Protein 4GYS (pdb70)

Solvent-accessible surface area: 30848 Å² total; per-residue (Å²): 71,59,6,2,16,68,10,0,130,52,62,30,76,122,65,18,52,0,57,94,0,0,48,47,0,13,46,47,21,108,161,59,72,30,154,3,1,32,37,16,74,34,80,80,92,72,0,28,48,38,0,109,68,24,50,95,41,91,55,119,68,50,74,0,40,0,4,0,0,0,0,0,1,3,0,15,5,45,73,13,44,0,5,0,0,0,78,60,30,62,78,120,16,137,193,27,2,30,0,0,44,99,0,93,77,8,2,2,0,1,0,0,0,0,0,0,0,2,9,9,0,6,4,0,0,13,6,11,79,78,31,8,0,79,2,21,50,52,136,80,40,0,0,0,0,2,0,0,0,0,0,0,0,2,3,9,14,2,0,1,0,0,0,0,5,0,5,7,0,4,0,1,0,0,0,5,0,0,1,1,0,0,5,1,1,1,41,10,3,5,0,26,32,28,15,11,29,5,0,76,14,6,12,5,1,0,0,0,0,0,0,0,9,6,0,2,66,0,8,123,32,1,28,16,103,22,68,78,6,30,53,4,70,82,68,114,121,137,106,9,56,46,84,60,10,70,2,0,2,0,100,96,111,15,51,65,16,89,71,30,108,38,2,35,61,32,2,83,114,0,8,58,38,6,143,79,46,112,28,104,64,25,97,0,43,1,21,5,0,70,44,0,6,124,23,1,62,71,12,8,10,10,0,1,4,16,36,22,4,21,102,36,3,90,160,35,54,129,32,9,22,103,26,0,41,53,31,1,62,92,2,106,109,39,34,0,18,42,0,2,120,6,31,21,54,25,18,32,16,45,24,90,2,78,58,26,45,80,104,4,23,0,0,0,1,1,1,2,0,9,10,19,91,11,87,39,1,111,88,45,43,76,144,16,11,69,20,0,3,32,3,2,16,0,0,1,14,23,44,2,1,1,5,0,2,2,4,6,31,15,188,116,34,9,1,1,2,0,4,2,0,0,16,18,21,0,12,44,10,0,1,10,13,0,1,97,4,0,57,86,24,14,82,2,19,0,66,112,121,32,100,19,6,80,82,64,34,123,61,189,72,58,5,1,18,68,10,0,131,55,54,30,90,106,66,16,50,0,56,91,0,0,49,50,0,13,46,48,18,104,165,58,80,28,192,2,1,33,36,17,70,35,80,84,101,74,0,17,48,40,0,97,69,30,48,94,40,96,56,124,66,32,74,0,39,0,5,0,0,0,0,0,1,3,0,15,5,45,72,14,46,0,5,0,0,0,78,60,28,62,78,119,16,139,91,28,1,36,0,0,46,98,0,92,79,7,1,2,0,1,0,0,0,0,0,0,0,1,8,9,0,6,5,0,0,10,7,12,78,74,30,8,0,79,4,21,52,50,139,69,37,0,0,0,0,2,0,0,0,0,0,0,0,2,3,9,14,2,0,0,0,0,0,0,5,1,6,8,0,4,0,1,0,0,0,6,0,0,2,1,0,0,5,1,1,1,41,10,3,5,0,23,32,28,16,10,30,5,0,71,20,5,13,5,1,0,0,0,0,0,0,0,9,6,0,2,67,0,7,119,27,0,25,20,108,21,68,77,6,31,54,4,69,83,70,117,103,138,108,11,57,34,87,59,9,75,1,0,3,0,100,88,131,24,50,67,14,92,70,29,108,38,2,36,58,24,2,82,101,0,8,77,38,8,149,79,43,112,29,105,64,26,81,0,32,1,21,6,0,68,45,0,5,124,22,0,63,73,12,8,12,10,0,1,4,14,39,21,4,20,112,53,7,98,135,34,43,117,32,8,22,102,27,0,79,60,31,1,60,91,2,111,113,40,34,0,16,42,1,0,121,5,39,21,57,26,17,31,17,46,24,94,2,79,59,26,45,80,95,4,21,0,0,0,0,1,0,2,0,9,11,20,97,11,77,44,1,110,89,46,41,79,146,15,11,68,21,0,3,31,3,2,15,0,0,2,13,21,44,3,2,1,5,1,2,3,1,5,33,16,189,118,34,7,2,1,2,0,4,1,0,0,16,19,20,0,10,51,20,0,1,16,16,0,2,97,3,0,62,78,11,14,79,2,19,1,64,113,120,34,98,17,5,84,80,60,36,126,64,80,135

Secondary structure (P-SEA, 3-state):
ccccaaaaaaaaaacccaaaaaaaaaaaaaaccccccccccccaaaaaaaaaaaaacccccccccccccccccccccccbbbbccccccbbbbccccaaaaaaaaabbbbcbbbbcccccccccccccccccccccccccccccccaaaaaaaaaacccccbbbbbccccccaaaaacbbbbbbccccccccccccccccccccbbbbcccaaaaaaaaaaaccccccccccccbbbbbbbccbbbbbbccccccccccaaaaaaaaaaaaaacccccbbbbbccaaaaaaaaaaccccccaaaaaaacaaaaaaccccccaaaaaaaaaaccccaaaaaaaaaaaaaaaaaaaaaaaaccccccccccccccaaaaaaccaaaaaaaaccccccccccccbbbbbccccccbbbbbbbbbbcccaaaaaaaaaaaaaaacccccccccccccccccccc/ccccaaaaaaaaaacccaaaaaaaaaaaaaaccccccccccccaaaaaaaaaaaaacccccccccccccccccccccccbbbbccccccbbbbccccaaaaaaaaabbbbcbbbbcccccccccccccccccccccccccccccccaaaaaaaaaacccccbbbbbccccccaaaaacbbbbbbccccccccccccccccccccbbbbcccaaaaaaaaaaaccccccccccccbbbbbbbccbbbbbbccccccccccaaaaaaaaaaaaaacccccbbbbbccaaaaaaaaaaccccccaaaaaaacaaaaaaccccccaaaaaaaaaaccccaaaaaaaaaaaaaaaaaaaaaaacccccccccccccccaaaaaacccaaaaaaaccccccccccccbbbbbccccccbbbbbbbbbbcccaaaaaaaaaaaaaaaccccccccccccccccccccc

InterPro domains:
  IPR000120 Amidase [PTHR11895] (19-438)
  IPR014085 Allophanate hydrolase [TIGR02713] (38-591)
  IPR023631 Amidase signature domain [PF01425] (23-430)
  IPR036928 Amidase signature (AS) superfamily [G3DSA:3.90.1300.10] (39-436)
  IPR036928 Amidase signature (AS) superfamily [SSF75304] (11-437)
  IPR053844 Allophanate hydrolase, C-terminal domain [PF21986] (468-591)

Foldseek 3Di:
DQQAQQVVVVCVVVPHFLLVVLVVLVVLVVPVPFQQQADWFDDSVVLSVVRVVLRPPDLPQQSSASFEAEEALLFADAPDWHALLQVVRIDHDNHGFLLRVLNVSSHYGYGHHTAFQRLFPFQFQQNHPSGFGAQLFDRQFGLTGRSRSQLQCCLSSSGAKYKDKAQLAHLASSCQQFQWKKWWAQWQFAACGRGQDQLLLQMTIIMTHWALVRRVVSSVSRTDADVVRVNHDHADADAFDQQAAEEEEEDPVLQDQPPPVLLVVLVVVLVVLCVPGNYHYDHFHCVLLQVLLCCCQVALSSQSNCVRCVVVCVVPVVSGRPVNSVSSVVSVPDDVVRVVVNVVSLVVSLVVVVVRCVVGAKYKFWQASYIDGSVVCVVVVPVVRVRRSRNRRSQSSNRKTKMKHWQAAGPVRTTTIMMMIGHHNNSVNVSLVRLVSNCSGQQAGHSVSHHRDDDRDDDD/DQQAQQVVVVCVVVPHFLLVVLVVLVVLVVPDPFQQQADWFDDSVVLSVVRVVLRPDDLPQQSSASFEAEEALQFDDAPIWHALLQVVRIDHDNHGFLLRVLNVSSHYGYGHHTAFQRLFPFQFQQNHPSGFGAQLFDRQFGLTGRSRSRLQCCLSRSGAKYKDKAQLARLASNQQQFFWKKWFAQWQFAACGRGQDQLLLQMTIIMTHWALVRRVVSSVSRTDADVVRVNHDGADADAFDQQAAEEEEEDPVLQAQPPPVLLVVLVVVLVVLCVPGNYHYDHFHCVLLQVLLCCCQVALSSQSNCVRCVVVCVVPVVSGRPVNSVSSVVSVPADVVRVVVSVVSLVVSLVVVVVRCVVGAKYKFWQASYIDGSVVCVVVVPVVRVRRSRNRRNQSSNRKTKMKHWQAAGPVRTTTIMMMIHHHNNSVNVSLVRLVSRCSGQQAGHSVSHHRDDDRDDDDD

Radius of gyration: 31.08 Å; Cα contacts (8 Å, |Δi|>4): 2299; chains: 2; bounding box: 59×53×95 Å

CATH classification: 3.90.1300.10 (+1 more: 1.20.58.1700)

Sequence (921 aa):
LSMTLEGIQAFLAQQGGTIEQVVTEAYDRITRYGDKAVWIALRPREEVLAEARALDASPATGKPLYGVPFAVKDNIDVAGLPCSAACPAFTYEPDRDATVVARLRAAGAIVLGKTNLDQFATGLVGTRSPFGAPRCVFDQDYISGGSSSGSAVAVAAGLVAFSLGTDTAGSGRVPAAFNNLVGVKPTKGLLSTSGVVPACRSLDCVTVFAASVAEGTLIRRIAEGYDAADPYSRPSQKRRLPHVGLRVGVPRRQDQREFYGNTAYAALYQRALDEMISLDAELVEIDFAPFRDAAKLLYGGPWVAERLEAVGDHLSRAPDSFDPVVRSIVETAKTLSAVDAFRGQYELAALTQQANAQWARMDILLLPTAPTIHKVEAVMADPVRLNSQLGHYTNFVNLLDCAAIAVPAGFIETGLPFGVTLVGPAFSDDSMALIADRLHRRLEPGYGQDRASLPDPVLEETLSMTLEGIQAFLAQQGGTIEQVVTEAYDRITRYGDKAVWIALRPREEVLAEARALDASPATGKPLYGVPFAVKDNIDVAGLPCSAACPAFTYEPDRDATVVARLRAAGAIVLGKTNLDQFATGLVGTRSPFGAPRCVFDQDYISGGSSSGSAVAVAAGLVAFSLGTDTAGSGRVPAAFNNLVGVKPTKGLLSTSGVVPACRSLDCVTVFAASVAEGTLIRRIAEGYDAADPYSRPSQKRRLPHVGLRVGVPRRQDQREFYGNTAYAALYQRALDEMISLDAELVEIDFAPFRDAAKLLYGGPWVAERLEAVGDHLSRAPDSFDPVVRSIVETAKTLSAVDAFRGQYELAALTQQANAQWARMDILLLPTAPTIHKVEAVMADPVRLNSQLGHYTNFVNLLDCAAIAVPAGFIETGLPFGVTLVGPAFSDDSMALIADRLHRRLEPGYGQDRASLPDPVLEETN

Nearest PDB structures (foldseek):
  4gyr-assembly1_B  TM=1.001E+00  e=1.271E-92  Granulibacter bethesdensis CGDNIH1
  4cp8-assembly1_F  TM=9.705E-01  e=4.181E-59  Pseudomonas sp. ADP
  4ist-assembly1_A  TM=9.427E-01  e=1.272E-50  Kluyveromyces lactis
  6c62-assembly1_A  TM=8.367E-01  e=1.108E-33  Pseudomonas sp. ADP
  6c6g-assembly1_B-2  TM=8.337E-01  e=2.125E-31  Pseudomonas sp. ADP

Structure (mmCIF, N/CA/C/O backbone):
data_4GYS
#
_entry.id   4GYS
#
_cell.length_a   77.701
_cell.length_b   77.701
_cell.length_c   395.473
_cell.angle_alpha   90.00
_cell.angle_beta   90.00
_cell.angle_gamma   120.00
#
_symmetry.space_group_name_H-M   'P 61'
#
loop_
_entity.id
_entity.type
_entity.pdbx_description
1 polymer 'Allophanate hydrolase'
2 non-polymer 'MALONATE ION'
3 water water
#
loop_
_atom_site.group_PDB
_atom_site.id
_atom_site.type_symbol
_atom_site.label_atom_id
_atom_site.label_alt_id
_atom_site.label_comp_id
_atom_site.label_asym_id
_atom_site.label_entity_id
_atom_site.label_seq_id
_atom_site.pdbx_PDB_ins_code
_atom_site.Cartn_x
_atom_site.Cartn_y
_atom_site.Cartn_z
_atom_site.occupancy
_atom_site.B_iso_or_equiv
_atom_site.auth_seq_id
_atom_site.auth_comp_id
_atom_site.auth_asym_id
_atom_site.auth_atom_id
_atom_site.pdbx_PDB_model_num
ATOM 1 N N . LEU A 1 32 ? 39.023 24.217 153.115 1.00 42.41 3 LEU A N 1
ATOM 2 C CA . LEU A 1 32 ? 38.484 24.416 154.459 1.00 41.44 3 LEU A CA 1
ATOM 3 C C . LEU A 1 32 ? 39.498 24.026 155.527 1.00 36.88 3 LEU A C 1
ATOM 4 O O . LEU A 1 32 ? 40.086 22.937 155.498 1.00 35.03 3 LEU A O 1
ATOM 9 N N . SER A 1 33 ? 39.706 24.919 156.481 1.00 33.81 4 SER A N 1
ATOM 10 C CA . SER A 1 33 ? 40.476 24.550 157.650 1.00 32.79 4 SER A CA 1
ATOM 11 C C . SER A 1 33 ? 39.518 24.024 158.743 1.00 33.16 4 SER A C 1
ATOM 12 O O . SER A 1 33 ? 38.585 24.726 159.177 1.00 31.66 4 SER A O 1
ATOM 15 N N . MET A 1 34 ? 39.739 22.779 159.164 1.00 32.02 5 MET A N 1
ATOM 16 C CA . MET A 1 34 ? 38.834 22.112 160.120 1.00 31.89 5 MET A CA 1
ATOM 17 C C . MET A 1 34 ? 39.197 22.470 161.568 1.00 27.63 5 MET A C 1
ATOM 18 O O . MET A 1 34 ? 39.693 21.640 162.330 1.00 26.28 5 MET A O 1
ATOM 23 N N . THR A 1 35 ? 38.977 23.735 161.902 1.00 29.07 6 THR A N 1
ATOM 24 C CA . THR A 1 35 ? 39.192 24.270 163.231 1.00 34.22 6 THR A CA 1
ATOM 25 C C . THR A 1 35 ? 37.972 25.141 163.497 1.00 34.08 6 THR A C 1
ATOM 26 O O . THR A 1 35 ? 37.181 25.387 162.586 1.00 28.96 6 THR A O 1
ATOM 30 N N . LEU A 1 36 ? 37.813 25.600 164.733 1.00 26.58 7 LEU A N 1
ATOM 31 C CA . LEU A 1 36 ? 36.683 26.459 165.059 1.00 30.43 7 LEU A CA 1
ATOM 32 C C . LEU A 1 36 ? 36.772 27.711 164.209 1.00 30.79 7 LEU A C 1
ATOM 33 O O . LEU A 1 36 ? 35.779 28.155 163.644 1.00 33.48 7 LEU A O 1
ATOM 38 N N . GLU A 1 37 ? 37.969 28.284 164.132 1.00 29.67 8 GLU A N 1
ATOM 39 C CA . GLU A 1 37 ? 38.154 29.510 163.366 1.00 33.90 8 GLU A CA 1
ATOM 40 C C . GLU A 1 37 ? 37.986 29.222 161.871 1.00 34.42 8 GLU A C 1
ATOM 41 O O . GLU A 1 37 ? 37.313 29.957 161.165 1.00 33.57 8 GLU A O 1
ATOM 47 N N . GLY A 1 38 ? 38.580 28.128 161.406 1.00 36.75 9 GLY A N 1
ATOM 48 C CA . GLY A 1 38 ? 38.492 27.762 160.002 1.00 33.72 9 GLY A CA 1
ATOM 49 C C . GLY A 1 38 ? 37.040 27.635 159.572 1.00 38.87 9 GLY A C 1
ATOM 50 O O . GLY A 1 38 ? 36.654 28.083 158.490 1.00 37.23 9 GLY A O 1
ATOM 51 N N . ILE A 1 39 ? 36.229 27.024 160.426 1.00 33.26 10 ILE A N 1
ATOM 52 C CA . ILE A 1 39 ? 34.827 26.803 160.106 1.00 34.61 10 ILE A CA 1
ATOM 53 C C . ILE A 1 39 ? 34.014 28.091 160.155 1.00 36.58 10 ILE A C 1
ATOM 54 O O . ILE A 1 39 ? 33.241 28.371 159.246 1.00 33.58 10 ILE A O 1
ATOM 59 N N . GLN A 1 40 ? 34.181 28.873 161.219 1.00 33.86 11 GLN A N 1
ATOM 60 C CA . GLN A 1 40 ? 33.513 30.171 161.297 1.00 35.46 11 GLN A CA 1
ATOM 61 C C . GLN A 1 40 ? 33.833 31.033 160.068 1.00 42.42 11 GLN A C 1
ATOM 62 O O . GLN A 1 40 ? 32.969 31.745 159.571 1.00 39.62 11 GLN A O 1
ATOM 68 N N . ALA A 1 41 ? 35.074 30.953 159.579 1.00 41.11 12 ALA A N 1
ATOM 69 C CA . ALA A 1 41 ? 35.530 31.766 158.450 1.00 39.98 12 ALA A CA 1
ATOM 70 C C . ALA A 1 41 ? 34.871 31.312 157.164 1.00 43.24 12 ALA A C 1
ATOM 71 O O . ALA A 1 41 ? 34.395 32.123 156.364 1.00 43.13 12 ALA A O 1
ATOM 73 N N . PHE A 1 42 ? 34.861 30.000 156.975 1.00 38.59 13 PHE A N 1
ATOM 74 C CA . PHE A 1 42 ? 34.261 29.396 155.809 1.00 35.36 13 PHE A CA 1
ATOM 75 C C . PHE A 1 42 ? 32.766 29.713 155.734 1.00 41.74 13 PHE A C 1
ATOM 76 O O . PHE A 1 42 ? 32.231 29.985 154.659 1.00 40.14 13 PHE A O 1
ATOM 84 N N . LEU A 1 43 ? 32.088 29.689 156.873 1.00 38.43 14 LEU A N 1
ATOM 85 C CA . LEU A 1 43 ? 30.662 29.979 156.874 1.00 42.07 14 LEU A CA 1
ATOM 86 C C . LEU A 1 43 ? 30.421 31.456 156.544 1.00 46.93 14 LEU A C 1
ATOM 87 O O . LEU A 1 43 ? 29.536 31.787 155.749 1.00 44.19 14 LEU A O 1
ATOM 92 N N . ALA A 1 44 ? 31.230 32.330 157.141 1.00 43.27 15 ALA A N 1
ATOM 93 C CA . ALA A 1 44 ? 31.137 33.774 156.924 1.00 47.62 15 ALA A CA 1
ATOM 94 C C . ALA A 1 44 ? 31.310 34.188 155.442 1.00 42.53 15 ALA A C 1
ATOM 96 N N . GLN A 1 45 ? 32.216 33.515 154.735 1.00 44.54 16 GLN A N 1
ATOM 97 C CA A GLN A 1 45 ? 32.460 33.799 153.322 0.40 46.69 16 GLN A CA 1
ATOM 98 C CA B GLN A 1 45 ? 32.462 33.804 153.321 0.60 46.78 16 GLN A CA 1
ATOM 99 C C . GLN A 1 45 ? 31.466 33.080 152.408 1.00 48.81 16 GLN A C 1
ATOM 100 O O . GLN A 1 45 ? 31.752 32.826 151.237 1.00 52.47 16 GLN A O 1
ATOM 107 N N . GLY A 1 46 ? 30.296 32.751 152.946 1.00 47.88 17 GLY A N 1
ATOM 108 C CA . GLY A 1 46 ? 29.247 32.141 152.148 1.00 47.56 17 GLY A CA 1
ATOM 109 C C . GLY A 1 46 ? 29.140 30.624 152.123 1.00 52.49 17 GLY A C 1
ATOM 110 O O . GLY A 1 46 ? 28.235 30.085 151.478 1.00 49.02 17 GLY A O 1
ATOM 111 N N . GLY A 1 47 ? 30.048 29.930 152.808 1.00 45.52 18 GLY A N 1
ATOM 112 C CA . GLY A 1 47 ? 29.981 28.481 152.887 1.00 40.56 18 GLY A CA 1
ATOM 113 C C . GLY A 1 47 ? 28.803 28.039 153.730 1.00 39.55 18 GLY A C 1
ATOM 114 O O . GLY A 1 47 ? 28.246 28.853 154.475 1.00 41.90 18 GLY A O 1
ATOM 115 N N . THR A 1 48 ? 28.425 26.764 153.611 1.00 39.42 19 THR A N 1
ATOM 116 C CA . THR A 1 48 ? 27.324 26.172 154.395 1.00 36.72 19 THR A CA 1
ATOM 117 C C . THR A 1 48 ? 27.790 25.042 155.329 1.00 34.04 19 THR A C 1
ATOM 118 O O . THR A 1 48 ? 28.817 24.396 155.084 1.00 35.02 19 THR A O 1
ATOM 122 N N . ILE A 1 49 ? 27.021 24.790 156.384 1.00 33.82 20 ILE A N 1
ATOM 123 C CA . ILE A 1 49 ? 27.320 23.667 157.272 1.00 37.70 20 ILE A CA 1
ATOM 124 C C . ILE A 1 49 ? 27.270 22.355 156.490 1.00 37.67 20 ILE A C 1
ATOM 125 O O . ILE A 1 49 ? 28.101 21.450 156.675 1.00 35.07 20 ILE A O 1
ATOM 130 N N . GLU A 1 50 ? 26.305 22.273 155.587 1.00 37.26 21 GLU A N 1
ATOM 131 C CA . GLU A 1 50 ? 26.174 21.118 154.709 1.00 34.32 21 GLU A CA 1
ATOM 132 C C . GLU A 1 50 ? 27.474 20.839 153.956 1.00 34.44 21 GLU A C 1
ATOM 133 O O . GLU A 1 50 ? 27.917 19.685 153.831 1.00 32.79 21 GLU A O 1
ATOM 139 N N . GLN A 1 51 ? 28.099 21.895 153.455 1.00 36.79 22 GLN A N 1
ATOM 140 C CA . GLN A 1 51 ? 29.387 21.747 152.779 1.00 34.28 22 GLN A CA 1
ATOM 141 C C . GLN A 1 51 ? 30.499 21.316 153.744 1.00 34.55 22 GLN A C 1
ATOM 142 O O . GLN A 1 51 ? 31.371 20.520 153.388 1.00 33.17 22 GLN A O 1
ATOM 148 N N . VAL A 1 52 ? 30.457 21.847 154.968 1.00 37.46 23 VAL A N 1
ATOM 149 C CA . VAL A 1 52 ? 31.432 21.484 155.997 1.00 32.90 23 VAL A CA 1
ATOM 150 C C . VAL A 1 52 ? 31.383 19.979 156.271 1.00 29.22 23 VAL A C 1
ATOM 151 O O . VAL A 1 52 ? 32.406 19.290 156.259 1.00 31.40 23 VAL A O 1
ATOM 155 N N . VAL A 1 53 ? 30.172 19.483 156.496 1.00 33.40 24 VAL A N 1
ATOM 156 C CA . VAL A 1 53 ? 29.932 18.067 156.727 1.00 30.74 24 VAL A CA 1
ATOM 157 C C . VAL A 1 53 ? 30.358 17.233 155.526 1.00 31.11 24 VAL A C 1
ATOM 158 O O . VAL A 1 53 ? 31.008 16.196 155.676 1.00 34.59 24 VAL A O 1
ATOM 162 N N . THR A 1 54 ? 30.004 17.692 154.331 1.00 30.70 25 THR A N 1
ATOM 163 C CA . THR A 1 54 ? 30.387 16.975 153.110 1.00 29.04 25 THR A CA 1
ATOM 164 C C . THR A 1 54 ? 31.892 16.795 153.053 1.00 29.41 25 THR A C 1
ATOM 165 O O . THR A 1 54 ? 32.390 15.678 152.875 1.00 31.07 25 THR A O 1
ATOM 169 N N . GLU A 1 55 ? 32.612 17.896 153.240 1.00 28.34 26 GLU A N 1
ATOM 170 C CA . GLU A 1 55 ? 34.062 17.856 153.276 1.00 29.37 26 GLU A CA 1
ATOM 171 C C . GLU A 1 55 ? 34.588 16.921 154.380 1.00 30.25 26 GLU A C 1
ATOM 172 O O . GLU A 1 55 ? 35.549 16.164 154.162 1.00 30.79 26 GLU A O 1
ATOM 178 N N . ALA A 1 56 ? 33.989 16.979 155.569 1.00 28.58 27 ALA A N 1
ATOM 179 C CA . ALA A 1 56 ? 34.441 16.093 156.661 1.00 30.07 27 ALA A CA 1
ATOM 180 C C . ALA A 1 56 ? 34.277 14.627 156.236 1.00 29.37 27 ALA A C 1
ATOM 181 O O . ALA A 1 56 ? 35.196 13.815 156.345 1.00 29.78 27 ALA A O 1
ATOM 183 N N . TYR A 1 57 ? 33.097 14.292 155.743 1.00 27.82 28 TYR A N 1
ATOM 184 C CA . TYR A 1 57 ? 32.881 12.941 155.229 1.00 33.78 28 TYR A CA 1
ATOM 185 C C . TYR A 1 57 ? 33.831 12.535 154.101 1.00 31.01 28 TYR A C 1
ATOM 186 O O . TYR A 1 57 ? 34.301 11.401 154.081 1.00 32.37 28 TYR A O 1
ATOM 195 N N . ASP A 1 58 ? 34.126 13.458 153.185 1.00 32.81 29 ASP A N 1
ATOM 196 C CA . ASP A 1 58 ? 35.094 13.190 152.126 1.00 31.11 29 ASP A CA 1
ATOM 197 C C . ASP A 1 58 ? 36.436 12.838 152.722 1.00 29.06 29 ASP A C 1
ATOM 198 O O . ASP A 1 58 ? 37.104 11.914 152.267 1.00 32.39 29 ASP A O 1
ATOM 203 N N . ARG A 1 59 ? 36.843 13.585 153.739 1.00 32.25 30 ARG A N 1
ATOM 204 C CA . ARG A 1 59 ? 38.109 13.293 154.408 1.00 29.13 30 ARG A CA 1
ATOM 205 C C . ARG A 1 59 ? 38.056 11.963 155.134 1.00 26.64 30 ARG A C 1
ATOM 206 O O . ARG A 1 59 ? 39.006 11.192 155.105 1.00 27.82 30 ARG A O 1
ATOM 214 N N . ILE A 1 60 ? 36.936 11.693 155.789 1.00 32.71 31 ILE A N 1
ATOM 215 C CA . ILE A 1 60 ? 36.785 10.453 156.533 1.00 29.72 31 ILE A CA 1
ATOM 216 C C . ILE A 1 60 ? 36.889 9.268 155.583 1.00 31.92 31 ILE A C 1
ATOM 217 O O . ILE A 1 60 ? 37.512 8.259 155.895 1.00 30.03 31 ILE A O 1
ATOM 222 N N . THR A 1 61 ? 36.299 9.417 154.404 1.00 30.79 32 THR A N 1
ATOM 223 C CA . THR A 1 61 ? 36.260 8.347 153.413 1.00 30.07 32 THR A CA 1
ATOM 224 C C . THR A 1 61 ? 37.665 8.039 152.858 1.00 36.30 32 THR A C 1
ATOM 225 O O . THR A 1 61 ? 37.998 6.877 152.591 1.00 30.92 32 THR A O 1
ATOM 229 N N . ARG A 1 62 ? 38.498 9.079 152.754 1.00 33.05 33 ARG A N 1
ATOM 230 C CA . ARG A 1 62 ? 39.847 8.969 152.186 1.00 33.83 33 ARG A CA 1
ATOM 231 C C . ARG A 1 62 ? 40.919 8.579 153.203 1.00 36.93 33 ARG A C 1
ATOM 232 O O . ARG A 1 62 ? 42.009 8.120 152.813 1.00 30.16 33 ARG A O 1
ATOM 240 N N . TYR A 1 63 ? 40.648 8.787 154.496 1.00 29.88 34 TYR A N 1
ATOM 241 C CA . TYR A 1 63 ? 41.744 8.773 155.476 1.00 30.23 34 TYR A CA 1
ATOM 242 C C . TYR A 1 63 ? 42.676 7.548 155.480 1.00 29.16 34 TYR A C 1
ATOM 243 O O . TYR A 1 63 ? 43.912 7.696 155.468 1.00 35.73 34 TYR A O 1
ATOM 252 N N . GLY A 1 64 ? 42.134 6.342 155.485 1.00 28.32 35 GLY A N 1
ATOM 253 C CA . GLY A 1 64 ? 43.027 5.196 155.335 1.00 28.11 35 GLY A CA 1
ATOM 254 C C . GLY A 1 64 ? 43.547 4.507 156.589 1.00 37.20 35 GLY A C 1
ATOM 255 O O . GLY A 1 64 ? 44.377 3.604 156.471 1.00 31.25 35 GLY A O 1
ATOM 256 N N . ASP A 1 65 ? 43.097 4.932 157.779 1.00 30.21 36 ASP A N 1
ATOM 257 C CA . ASP A 1 65 ? 43.331 4.172 159.030 1.00 28.19 36 ASP A CA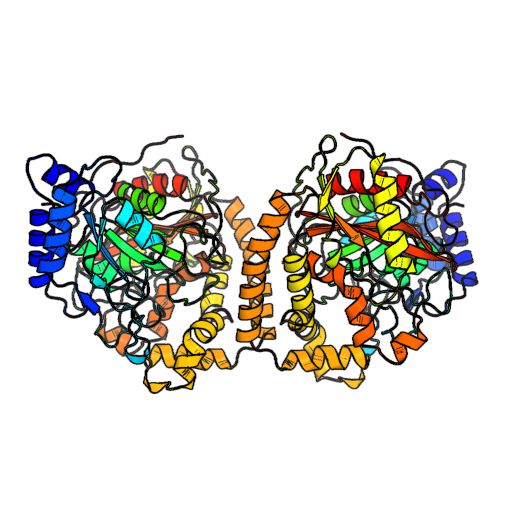 1
ATOM 258 C C . ASP A 1 65 ? 42.023 3.464 159.397 1.00 26.54 36 ASP A C 1
ATOM 259 O O . ASP A 1 65 ? 41.037 4.108 159.750 1.00 28.43 36 ASP A O 1
ATOM 264 N N . LYS A 1 66 ? 41.983 2.149 159.273 1.00 32.50 37 LYS A N 1
ATOM 265 C CA . LYS A 1 66 ? 40.696 1.446 159.395 1.00 34.62 37 LYS A CA 1
ATOM 266 C C . LYS A 1 66 ? 40.214 1.404 160.843 1.00 30.75 37 LYS A C 1
ATOM 267 O O . LYS A 1 66 ? 39.086 1.000 161.120 1.00 28.18 37 LYS A O 1
ATOM 271 N N . ALA A 1 67 ? 41.074 1.813 161.764 1.00 26.68 38 ALA A N 1
ATOM 272 C CA . ALA A 1 67 ? 40.781 1.623 163.182 1.00 27.53 38 ALA A CA 1
ATOM 273 C C . ALA A 1 67 ? 40.267 2.891 163.848 1.00 28.76 38 ALA A C 1
ATOM 274 O O . ALA A 1 67 ? 40.081 2.899 165.037 1.00 30.49 38 ALA A O 1
ATOM 276 N N . VAL A 1 68 ? 40.045 3.969 163.101 1.00 29.03 39 VAL A N 1
ATOM 277 C CA . VAL A 1 68 ? 39.739 5.232 163.774 1.00 24.98 39 VAL A CA 1
ATOM 278 C C . VAL A 1 68 ? 38.348 5.267 164.414 1.00 28.57 39 VAL A C 1
ATOM 279 O O . VAL A 1 68 ? 38.158 5.787 165.535 1.00 24.91 39 VAL A O 1
ATOM 283 N N . TRP A 1 69 ? 37.375 4.720 163.708 1.00 24.95 40 TRP A N 1
ATOM 284 C CA . TRP A 1 69 ? 35.992 4.875 164.118 1.00 26.52 40 TRP A CA 1
ATOM 285 C C . TRP A 1 69 ? 35.420 3.539 164.509 1.00 29.66 40 TRP A C 1
ATOM 286 O O . TRP A 1 69 ? 35.737 2.519 163.884 1.00 29.62 40 TRP A O 1
ATOM 297 N N . ILE A 1 70 ? 34.561 3.550 165.519 1.00 29.18 41 ILE A N 1
ATOM 298 C CA . ILE A 1 70 ? 33.771 2.383 165.827 1.00 28.07 41 ILE A CA 1
ATOM 299 C C . ILE A 1 70 ? 32.417 2.509 165.146 1.00 27.64 41 ILE A C 1
ATOM 300 O O . ILE A 1 70 ? 31.972 1.583 164.470 1.00 29.52 41 ILE A O 1
ATOM 305 N N . ALA A 1 71 ? 31.769 3.660 165.298 1.00 27.92 42 ALA A N 1
ATOM 306 C CA . ALA A 1 71 ? 30.446 3.850 164.699 1.00 27.25 42 ALA A CA 1
ATOM 307 C C . ALA A 1 71 ? 30.283 5.227 164.071 1.00 29.71 42 ALA A C 1
ATOM 308 O O . ALA A 1 71 ? 30.271 6.244 164.773 1.00 30.06 42 ALA A O 1
ATOM 310 N N . LEU A 1 72 ? 30.133 5.253 162.752 1.00 28.33 43 LEU A N 1
ATOM 311 C CA . LEU A 1 72 ? 29.954 6.503 162.012 1.00 30.97 43 LEU A CA 1
ATOM 312 C C . LEU A 1 72 ? 28.492 6.718 161.692 1.00 32.55 43 LEU A C 1
ATOM 313 O O . LEU A 1 72 ? 27.811 5.795 161.246 1.00 34.96 43 LEU A O 1
ATOM 318 N N . ARG A 1 73 ? 28.003 7.934 161.886 1.00 30.68 44 ARG A N 1
ATOM 319 C CA . ARG A 1 73 ? 26.670 8.260 161.387 1.00 31.07 44 ARG A CA 1
ATOM 320 C C . ARG A 1 73 ? 26.604 8.126 159.872 1.00 34.95 44 ARG A C 1
ATOM 321 O O . ARG A 1 73 ? 27.622 8.239 159.180 1.00 32.42 44 ARG A O 1
ATOM 329 N N . PRO A 1 74 ? 25.404 7.846 159.345 1.00 34.17 45 PRO A N 1
ATOM 330 C CA . PRO A 1 74 ? 25.286 7.944 157.892 1.00 38.73 45 PRO A CA 1
ATOM 331 C C . PRO A 1 74 ? 25.358 9.407 157.429 1.00 38.08 45 PRO A C 1
ATOM 332 O O . PRO A 1 74 ? 24.691 10.292 157.984 1.00 34.96 45 PRO A O 1
ATOM 336 N N . ARG A 1 75 ? 26.188 9.633 156.415 1.00 32.78 46 ARG A N 1
ATOM 337 C CA . ARG A 1 75 ? 26.413 10.950 155.843 1.00 40.31 46 ARG A CA 1
ATOM 338 C C . ARG A 1 75 ? 25.073 11.658 155.656 1.00 38.15 46 ARG A C 1
ATOM 339 O O . ARG A 1 75 ? 24.897 12.800 156.046 1.00 35.42 46 ARG A O 1
ATOM 347 N N . GLU A 1 76 ? 24.116 10.943 155.085 1.00 41.64 47 GLU A N 1
ATOM 348 C CA . GLU A 1 76 ? 22.825 11.520 154.740 1.00 39.74 47 GLU A CA 1
ATOM 349 C C . GLU A 1 76 ? 22.090 12.121 155.946 1.00 42.43 47 GLU A C 1
ATOM 350 O O . GLU A 1 76 ? 21.476 13.183 155.848 1.00 41.10 47 GLU A O 1
ATOM 353 N N . GLU A 1 77 ? 22.146 11.439 157.084 1.00 33.00 48 GLU A N 1
ATOM 354 C CA . GLU A 1 77 ? 21.515 11.952 158.291 1.00 34.88 48 GLU A CA 1
ATOM 355 C C . GLU A 1 77 ? 22.265 13.171 158.876 1.00 31.18 48 GLU A C 1
ATOM 356 O O . GLU A 1 77 ? 21.664 14.116 159.393 1.00 32.63 48 GLU A O 1
ATOM 362 N N . VAL A 1 78 ? 23.580 13.169 158.771 1.00 33.13 49 VAL A N 1
ATOM 363 C CA . VAL A 1 78 ? 24.343 14.302 159.269 1.00 37.88 49 VAL A CA 1
ATOM 364 C C . VAL A 1 78 ? 24.057 15.509 158.382 1.00 36.07 49 VAL A C 1
ATOM 365 O O . VAL A 1 78 ? 23.951 16.636 158.858 1.00 34.13 49 VAL A O 1
ATOM 369 N N . LEU A 1 79 ? 23.910 15.258 157.086 1.00 33.16 50 LEU A N 1
ATOM 370 C CA . LEU A 1 79 ? 23.614 16.316 156.123 1.00 36.01 50 LEU A CA 1
ATOM 371 C C . LEU A 1 79 ? 22.273 16.959 156.454 1.00 38.60 50 LEU A C 1
ATOM 372 O O . LEU A 1 79 ? 22.137 18.179 156.441 1.00 41.55 50 LEU A O 1
ATOM 377 N N . ALA A 1 80 ? 21.281 16.138 156.784 1.00 40.45 51 ALA A N 1
ATOM 378 C CA . ALA A 1 80 ? 19.973 16.660 157.177 1.00 38.41 51 ALA A CA 1
ATOM 379 C C . ALA A 1 80 ? 20.070 17.538 158.422 1.00 39.14 51 ALA A C 1
ATOM 380 O O . ALA A 1 80 ? 19.439 18.599 158.487 1.00 40.15 51 ALA A O 1
ATOM 382 N N . GLU A 1 81 ? 20.856 17.102 159.405 1.00 35.46 52 GLU A N 1
ATOM 383 C CA . GLU A 1 81 ? 21.039 17.887 160.626 1.00 36.06 52 GLU A CA 1
ATOM 384 C C . GLU A 1 81 ? 21.762 19.191 160.276 1.00 34.52 52 GLU A C 1
ATOM 385 O O . GLU A 1 81 ? 21.427 20.257 160.779 1.00 33.80 52 GLU A O 1
ATOM 391 N N . ALA A 1 82 ? 22.751 19.085 159.392 1.00 35.84 53 ALA A N 1
ATOM 392 C CA . ALA A 1 82 ? 23.496 20.247 158.908 1.00 38.58 53 ALA A CA 1
ATOM 393 C C . ALA A 1 82 ? 22.569 21.291 158.271 1.00 40.80 53 ALA A C 1
ATOM 394 O O . ALA A 1 82 ? 22.674 22.493 158.553 1.00 35.85 53 ALA A O 1
ATOM 396 N N . ARG A 1 83 ? 21.666 20.826 157.412 1.00 39.87 54 ARG A N 1
ATOM 397 C CA . ARG A 1 83 ? 20.725 21.718 156.732 1.00 40.17 54 ARG A CA 1
ATOM 398 C C . ARG A 1 83 ? 19.797 22.411 157.717 1.00 40.71 54 ARG A C 1
ATOM 399 O O . ARG A 1 83 ? 19.562 23.615 157.616 1.00 39.51 54 ARG A O 1
ATOM 407 N N . ALA A 1 84 ? 19.288 21.652 158.684 1.00 41.01 55 ALA A N 1
ATOM 408 C CA . ALA A 1 84 ? 18.384 22.212 159.677 1.00 38.33 55 ALA A CA 1
ATOM 409 C C . ALA A 1 84 ? 19.086 23.325 160.449 1.00 46.42 55 ALA A C 1
ATOM 410 O O . ALA A 1 84 ? 18.499 24.372 160.743 1.00 45.53 55 ALA A O 1
ATOM 412 N N . LEU A 1 85 ? 20.354 23.097 160.766 1.00 45.46 56 LEU A N 1
ATOM 413 C CA . LEU A 1 85 ? 21.136 24.081 161.498 1.00 40.51 56 LEU A CA 1
ATOM 414 C C . LEU A 1 85 ? 21.402 25.311 160.636 1.00 43.39 56 LEU A C 1
ATOM 415 O O . LEU A 1 85 ? 21.327 26.444 161.120 1.00 43.72 56 LEU A O 1
ATOM 420 N N . ASP A 1 86 ? 21.733 25.069 159.366 1.00 41.32 57 ASP A N 1
ATOM 421 C CA . ASP A 1 86 ? 21.984 26.129 158.388 1.00 46.62 57 ASP A CA 1
ATOM 422 C C . ASP A 1 86 ? 20.819 27.112 158.372 1.00 46.37 57 ASP A C 1
ATOM 423 O O . ASP A 1 86 ? 21.020 28.324 158.323 1.00 47.66 57 ASP A O 1
ATOM 428 N N . ALA A 1 87 ? 19.606 26.578 158.452 1.00 41.78 58 ALA A N 1
ATOM 429 C CA . ALA A 1 87 ? 18.397 27.397 158.465 1.00 49.70 58 ALA A CA 1
ATOM 430 C C . ALA A 1 87 ? 18.134 28.055 159.822 1.00 51.70 58 ALA A C 1
ATOM 431 O O . ALA A 1 87 ? 17.263 28.920 159.942 1.00 56.35 58 ALA A O 1
ATOM 433 N N . SER A 1 88 ? 18.879 27.635 160.839 1.00 47.66 59 SER A N 1
ATOM 434 C CA . SER A 1 88 ? 18.822 28.259 162.152 1.00 44.79 59 SER A CA 1
ATOM 435 C C . SER A 1 88 ? 19.750 29.460 162.215 1.00 44.87 59 SER A C 1
ATOM 436 O O . SER A 1 88 ? 20.727 29.541 161.470 1.00 50.74 59 SER A O 1
ATOM 439 N N . PRO A 1 89 ? 19.449 30.399 163.115 1.00 44.70 60 PRO A N 1
ATOM 440 C CA . PRO A 1 89 ? 20.362 31.505 163.427 1.00 51.31 60 PRO A CA 1
ATOM 441 C C . PRO A 1 89 ? 21.649 30.975 164.074 1.00 46.16 60 PRO A C 1
ATOM 442 O O . PRO A 1 89 ? 21.598 29.983 164.806 1.00 46.35 60 PRO A O 1
ATOM 446 N N . ALA A 1 90 ? 22.774 31.640 163.834 1.00 39.75 61 ALA A N 1
ATOM 447 C CA . ALA A 1 90 ? 24.025 31.285 164.499 1.00 38.47 61 ALA A CA 1
ATOM 448 C C . ALA A 1 90 ? 24.078 31.866 165.906 1.00 43.35 61 ALA A C 1
ATOM 449 O O . ALA A 1 90 ? 24.943 31.513 166.703 1.00 41.06 61 ALA A O 1
ATOM 451 N N . THR A 1 91 ? 23.145 32.765 166.204 1.00 42.29 62 THR A N 1
ATOM 452 C CA . THR A 1 91 ? 23.121 33.423 167.494 1.00 42.08 62 THR A CA 1
ATOM 453 C C . THR A 1 91 ? 23.006 32.415 168.630 1.00 42.90 62 THR A C 1
ATOM 454 O O . THR A 1 91 ? 22.217 31.472 168.558 1.00 46.66 62 THR A O 1
ATOM 458 N N . GLY A 1 92 ? 23.805 32.612 169.674 1.00 39.50 63 GLY A N 1
ATOM 459 C CA . GLY A 1 92 ? 23.789 31.712 170.809 1.00 44.77 63 GLY A CA 1
ATOM 460 C C . GLY A 1 92 ? 24.404 30.343 170.565 1.00 39.54 63 GLY A C 1
ATOM 461 O O . GLY A 1 92 ? 24.352 29.485 171.432 1.00 46.20 63 GLY A O 1
ATOM 462 N N . LYS A 1 93 ? 24.991 30.131 169.396 1.00 41.11 64 LYS A N 1
ATOM 463 C CA . LYS A 1 93 ? 25.657 28.863 169.111 1.00 37.09 64 LYS A CA 1
ATOM 464 C C . LYS A 1 93 ? 27.143 29.074 168.806 1.00 31.27 64 LYS A C 1
ATOM 465 O O . LYS A 1 93 ? 27.539 29.165 167.658 1.00 35.52 64 LYS A O 1
ATOM 471 N N . PRO A 1 94 ? 27.969 29.165 169.859 1.00 34.29 65 PRO A N 1
ATOM 472 C CA . PRO A 1 94 ? 29.404 29.423 169.694 1.00 27.10 65 PRO A CA 1
ATOM 473 C C . PRO A 1 94 ? 30.138 28.332 168.898 1.00 31.73 65 PRO A C 1
ATOM 474 O O . PRO A 1 94 ? 31.264 28.568 168.488 1.00 36.06 65 PRO A O 1
ATOM 478 N N . LEU A 1 95 ? 29.533 27.162 168.714 1.00 28.13 66 LEU A N 1
ATOM 479 C CA . LEU A 1 95 ? 30.144 26.102 167.916 1.00 29.62 66 LEU A CA 1
ATOM 480 C C . LEU A 1 95 ? 29.276 25.815 166.706 1.00 31.11 66 LEU A C 1
ATOM 481 O O . LEU A 1 95 ? 29.210 24.686 166.225 1.00 31.52 66 LEU A O 1
ATOM 486 N N . TYR A 1 96 ? 28.602 26.857 166.230 1.00 35.06 67 TYR A N 1
ATOM 487 C CA . TYR A 1 96 ? 27.711 26.761 165.080 1.00 28.80 67 TYR A CA 1
ATOM 488 C C . TYR A 1 96 ? 28.286 25.928 163.934 1.00 35.20 67 TYR A C 1
ATOM 489 O O . TYR A 1 96 ? 29.237 26.335 163.259 1.00 30.26 67 TYR A O 1
ATOM 498 N N . GLY A 1 97 ? 27.699 24.750 163.732 1.00 35.78 68 GLY A N 1
ATOM 499 C CA . GLY A 1 97 ? 28.064 23.872 162.639 1.00 28.11 68 GLY A CA 1
ATOM 500 C C . GLY A 1 97 ? 29.384 23.119 162.712 1.00 33.60 68 GLY A C 1
ATOM 501 O O . GLY A 1 97 ? 29.886 22.642 161.686 1.00 29.45 68 GLY A O 1
ATOM 502 N N . VAL A 1 98 ? 29.959 23.010 163.908 1.00 30.54 69 VAL A N 1
ATOM 503 C CA . VAL A 1 98 ? 31.288 22.415 164.048 1.00 28.88 69 VAL A CA 1
ATOM 504 C C . VAL A 1 98 ? 31.219 20.890 164.237 1.00 29.91 69 VAL A C 1
ATOM 505 O O . VAL A 1 98 ? 30.601 20.405 165.176 1.00 30.02 69 VAL A O 1
ATOM 509 N N . PRO A 1 99 ? 31.837 20.123 163.323 1.00 32.54 70 PRO A N 1
ATOM 510 C CA . PRO A 1 99 ? 31.879 18.658 163.472 1.00 30.50 70 PRO A CA 1
ATOM 511 C C . PRO A 1 99 ? 32.840 18.209 164.570 1.00 30.25 70 PRO A C 1
ATOM 512 O O . PRO A 1 99 ? 33.965 18.719 164.660 1.00 25.34 70 PRO A O 1
ATOM 516 N N . PHE A 1 100 ? 32.416 17.234 165.371 1.00 25.19 71 PHE A N 1
ATOM 517 C CA . PHE A 1 100 ? 33.334 16.644 166.330 1.00 24.76 71 PHE A CA 1
ATOM 518 C C . PHE A 1 100 ? 33.151 15.143 166.452 1.00 27.29 71 PHE A C 1
ATOM 519 O O . PHE A 1 100 ? 32.143 14.601 166.012 1.00 26.45 71 PHE A O 1
ATOM 527 N N . ALA A 1 101 ? 34.178 14.476 166.974 1.00 28.72 72 ALA A N 1
ATOM 528 C CA . ALA A 1 101 ? 34.130 13.043 167.248 1.00 23.94 72 ALA A CA 1
ATOM 529 C C . ALA A 1 101 ? 34.019 12.803 168.755 1.00 25.52 72 ALA A C 1
ATOM 530 O O . ALA A 1 101 ? 34.596 13.543 169.568 1.00 26.51 72 ALA A O 1
ATOM 532 N N . VAL A 1 102 ? 33.296 11.757 169.130 1.00 26.86 73 VAL A N 1
ATOM 533 C CA . VAL A 1 102 ? 33.132 11.439 170.542 1.00 23.75 73 VAL A CA 1
ATOM 534 C C . VAL A 1 102 ? 33.638 10.027 170.814 1.00 24.64 73 VAL A C 1
ATOM 535 O O . VAL A 1 102 ? 33.167 9.068 170.202 1.00 27.87 73 VAL A O 1
ATOM 539 N N . LYS A 1 103 ? 34.611 9.915 171.710 1.00 21.94 74 LYS A N 1
ATOM 540 C CA . LYS A 1 103 ? 35.094 8.622 172.183 1.00 22.81 74 LYS A CA 1
ATOM 541 C C . LYS A 1 103 ? 33.936 7.673 172.536 1.00 26.73 74 LYS A C 1
ATOM 542 O O . LYS A 1 103 ? 32.931 8.099 173.124 1.00 26.64 74 LYS A O 1
ATOM 548 N N . ASP A 1 104 ? 34.079 6.392 172.200 1.00 23.03 75 ASP A N 1
ATOM 549 C CA . ASP A 1 104 ? 32.969 5.456 172.370 1.00 26.58 75 ASP A CA 1
ATOM 550 C C . ASP A 1 104 ? 32.747 4.912 173.793 1.00 23.82 75 ASP A C 1
ATOM 551 O O . ASP A 1 104 ? 32.178 3.838 173.938 1.00 27.22 75 ASP A O 1
ATOM 556 N N . ASN A 1 105 ? 33.202 5.647 174.810 1.00 23.27 76 ASN A N 1
ATOM 557 C CA . ASN A 1 105 ? 32.764 5.438 176.203 1.00 25.67 76 ASN A CA 1
ATOM 558 C C . ASN A 1 105 ? 31.899 6.616 176.670 1.00 27.13 76 ASN A C 1
ATOM 559 O O . ASN A 1 105 ? 31.575 6.735 177.853 1.00 28.26 76 ASN A O 1
ATOM 564 N N . ILE A 1 106 ? 31.542 7.483 175.727 1.00 26.86 77 ILE A N 1
ATOM 565 C CA . ILE A 1 106 ? 30.693 8.638 176.018 1.00 29.69 77 ILE A CA 1
ATOM 566 C C . ILE A 1 106 ? 29.381 8.560 175.240 1.00 28.50 77 ILE A C 1
ATOM 567 O O . ILE A 1 106 ? 29.392 8.404 174.020 1.00 27.42 77 ILE A O 1
ATOM 572 N N . ASP A 1 107 ? 28.252 8.675 175.937 1.00 28.20 78 ASP A N 1
ATOM 573 C CA . ASP A 1 107 ? 26.952 8.500 175.282 1.00 25.89 78 ASP A CA 1
ATOM 574 C C . ASP A 1 107 ? 26.630 9.591 174.260 1.00 30.47 78 ASP A C 1
ATOM 575 O O . ASP A 1 107 ? 26.771 10.782 174.546 1.00 27.35 78 ASP A O 1
ATOM 580 N N . VAL A 1 108 ? 26.191 9.168 173.071 1.00 24.52 79 VAL A N 1
ATOM 581 C CA . VAL A 1 108 ? 25.591 10.072 172.104 1.00 26.71 79 VAL A CA 1
ATOM 582 C C . VAL A 1 108 ? 24.283 9.435 171.637 1.00 31.28 79 VAL A C 1
ATOM 583 O O . VAL A 1 108 ? 24.276 8.312 171.138 1.00 30.06 79 VAL A O 1
ATOM 587 N N . ALA A 1 109 ? 23.176 10.140 171.817 1.00 29.30 80 ALA A N 1
ATOM 588 C CA . ALA A 1 109 ? 21.887 9.598 171.436 1.00 32.74 80 ALA A CA 1
ATOM 589 C C . ALA A 1 109 ? 21.862 9.339 169.931 1.00 32.10 80 ALA A C 1
ATOM 590 O O . ALA A 1 109 ? 22.315 10.172 169.141 1.00 31.40 80 ALA A O 1
ATOM 592 N N . GLY A 1 110 ? 21.350 8.170 169.548 1.00 30.34 81 GLY A N 1
ATOM 593 C CA . GLY A 1 110 ? 21.187 7.814 168.153 1.00 24.83 81 GLY A CA 1
ATOM 594 C C . GLY A 1 110 ? 22.361 6.994 167.646 1.00 36.09 81 GLY A C 1
ATOM 595 O O . GLY A 1 110 ? 22.396 6.579 166.473 1.00 31.62 81 GLY A O 1
ATOM 596 N N . LEU A 1 111 ? 23.337 6.762 168.519 1.00 28.27 82 LEU A N 1
ATOM 597 C CA . LEU A 1 111 ? 24.418 5.852 168.189 1.00 29.50 82 LEU A CA 1
ATOM 598 C C . LEU A 1 111 ? 24.617 4.868 169.339 1.00 34.25 82 LEU A C 1
ATOM 599 O O . LEU A 1 111 ? 24.315 5.176 170.495 1.00 32.35 82 LEU A O 1
ATOM 604 N N . PRO A 1 112 ? 25.156 3.683 169.035 1.00 32.88 83 PRO A N 1
ATOM 605 C CA . PRO A 1 112 ? 25.501 2.758 170.120 1.00 32.16 83 PRO A CA 1
ATOM 606 C C . PRO A 1 112 ? 26.718 3.246 170.912 1.00 31.49 83 PRO A C 1
ATOM 607 O O . PRO A 1 112 ? 27.447 4.145 170.476 1.00 29.52 83 PRO A O 1
ATOM 611 N N . CYS A 1 113 ? 26.926 2.660 172.080 1.00 24.60 84 CYS A N 1
ATOM 612 C CA . CYS A 1 113 ? 28.078 2.990 172.885 1.00 24.35 84 CYS A CA 1
ATOM 613 C C . CYS A 1 113 ? 28.581 1.695 173.494 1.00 26.20 84 CYS A C 1
ATOM 614 O O . CYS A 1 113 ? 27.804 0.954 174.077 1.00 32.63 84 CYS A O 1
ATOM 617 N N . SER A 1 114 ? 29.878 1.430 173.392 1.00 25.99 85 SER A N 1
ATOM 618 C CA . SER A 1 114 ? 30.393 0.096 173.668 1.00 24.34 85 SER A CA 1
ATOM 619 C C . SER A 1 114 ? 31.629 0.066 174.545 1.00 26.07 85 SER A C 1
ATOM 620 O O . SER A 1 114 ? 32.018 -1.004 175.008 1.00 26.55 85 SER A O 1
ATOM 623 N N . ALA A 1 115 ? 32.248 1.231 174.752 1.00 26.10 86 ALA A N 1
ATOM 624 C CA . ALA A 1 115 ? 33.580 1.311 175.359 1.00 23.01 86 ALA A CA 1
ATOM 625 C C . ALA A 1 115 ? 34.571 0.358 174.676 1.00 27.27 86 ALA A C 1
ATOM 626 O O . ALA A 1 115 ? 35.512 -0.160 175.314 1.00 26.43 86 ALA A O 1
ATOM 628 N N . ALA A 1 116 ? 34.364 0.159 173.365 1.00 27.25 87 ALA A N 1
ATOM 629 C CA . ALA A 1 116 ? 35.184 -0.751 172.552 1.00 25.07 87 ALA A CA 1
ATOM 630 C C . ALA A 1 116 ? 35.078 -2.230 172.980 1.00 29.43 87 ALA A C 1
ATOM 631 O O . ALA A 1 116 ? 36.000 -3.014 172.734 1.00 26.92 87 ALA A O 1
ATOM 633 N N . CYS A 1 117 ? 33.967 -2.592 173.631 1.00 25.60 88 CYS A N 1
ATOM 634 C CA . CYS A 1 117 ? 33.679 -3.986 174.006 1.00 27.02 88 CYS A CA 1
ATOM 635 C C . CYS A 1 117 ? 32.328 -4.397 173.408 1.00 26.79 88 CYS A C 1
ATOM 636 O O . CYS A 1 117 ? 31.258 -3.971 173.882 1.00 24.79 88 CYS A O 1
ATOM 639 N N . PRO A 1 118 ? 32.361 -5.195 172.331 1.00 27.01 89 PRO A N 1
ATOM 640 C CA . PRO A 1 118 ? 31.071 -5.462 171.695 1.00 26.55 89 PRO A CA 1
ATOM 641 C C . PRO A 1 118 ? 30.026 -6.007 172.674 1.00 25.70 89 PRO A C 1
ATOM 642 O O . PRO A 1 118 ? 28.877 -5.575 172.592 1.00 25.99 89 PRO A O 1
ATOM 646 N N . ALA A 1 119 ? 30.404 -6.917 173.576 1.00 24.56 90 ALA A N 1
ATOM 647 C CA . ALA A 1 119 ? 29.411 -7.471 174.527 1.00 28.59 90 ALA A CA 1
ATOM 648 C C . ALA A 1 119 ? 28.815 -6.423 175.485 1.00 33.70 90 ALA A C 1
ATOM 649 O O . ALA A 1 119 ? 27.751 -6.639 176.064 1.00 37.62 90 ALA A O 1
ATOM 651 N N . PHE A 1 120 ? 29.511 -5.305 175.664 1.00 30.26 91 PHE A N 1
ATOM 652 C CA . PHE A 1 120 ? 29.058 -4.229 176.554 1.00 26.01 91 PHE A CA 1
ATOM 653 C C . PHE A 1 120 ? 28.065 -3.316 175.858 1.00 27.63 91 PHE A C 1
ATOM 654 O O . PHE A 1 120 ? 27.400 -2.518 176.497 1.00 29.36 91 PHE A O 1
ATOM 662 N N . THR A 1 121 ? 27.987 -3.417 174.535 1.00 25.20 92 THR A N 1
ATOM 663 C CA . THR A 1 121 ? 27.263 -2.423 173.733 1.00 30.09 92 THR A CA 1
ATOM 664 C C . THR A 1 121 ? 25.841 -2.137 174.223 1.00 31.56 92 THR A C 1
ATOM 665 O O . THR A 1 121 ? 25.067 -3.055 174.447 1.00 31.59 92 THR A O 1
ATOM 669 N N . TYR A 1 122 ? 25.495 -0.858 174.344 1.00 30.68 93 TYR A N 1
ATOM 670 C CA . TYR A 1 122 ? 24.113 -0.452 174.593 1.00 30.95 93 TYR A CA 1
ATOM 671 C C . TYR A 1 122 ? 23.744 0.741 173.697 1.00 35.90 93 TYR A C 1
ATOM 672 O O . TYR A 1 122 ? 24.608 1.316 173.036 1.00 36.51 93 TYR A O 1
ATOM 681 N N . GLU A 1 123 ? 22.461 1.096 173.667 1.00 34.57 94 GLU A N 1
ATOM 682 C CA . GLU A 1 123 ? 21.958 2.200 172.856 1.00 34.80 94 GLU A CA 1
ATOM 683 C C . GLU A 1 123 ? 21.472 3.321 173.755 1.00 38.35 94 GLU A C 1
ATOM 684 O O . GLU A 1 123 ? 20.319 3.314 174.166 1.00 41.08 94 GLU A O 1
ATOM 690 N N . PRO A 1 124 ? 22.339 4.297 174.071 1.00 38.77 95 PRO A N 1
ATOM 691 C CA . PRO A 1 124 ? 21.850 5.306 175.025 1.00 36.85 95 PRO A CA 1
ATOM 692 C C . PRO A 1 124 ? 20.667 6.114 174.470 1.00 36.26 95 PRO A C 1
ATOM 693 O O . PRO A 1 124 ? 20.644 6.454 173.279 1.00 33.08 95 PRO A O 1
ATOM 697 N N . ASP A 1 125 ? 19.690 6.390 175.330 1.00 34.35 96 ASP A N 1
ATOM 698 C CA . ASP A 1 125 ? 18.524 7.198 174.970 1.00 40.37 96 ASP A CA 1
ATOM 699 C C . ASP A 1 125 ? 18.830 8.704 174.942 1.00 36.57 96 ASP A C 1
ATOM 700 O O . ASP A 1 125 ? 18.109 9.486 174.315 1.00 38.26 96 ASP A O 1
ATOM 705 N N . ARG A 1 126 ? 19.881 9.109 175.641 1.00 31.95 97 ARG A N 1
ATOM 706 C CA . ARG A 1 126 ? 20.191 10.527 175.816 1.00 36.48 97 ARG A CA 1
ATOM 707 C C . ARG A 1 126 ? 21.667 10.795 175.581 1.00 35.97 97 ARG A C 1
ATOM 708 O O . ARG A 1 126 ? 22.512 9.946 175.878 1.00 31.08 97 ARG A O 1
ATOM 716 N N . ASP A 1 127 ? 21.977 11.989 175.083 1.00 32.57 98 ASP A N 1
ATOM 717 C CA . ASP A 1 127 ? 23.353 12.458 175.025 1.00 28.70 98 ASP A CA 1
ATOM 718 C C . ASP A 1 127 ? 23.911 12.530 176.444 1.00 29.74 98 ASP A C 1
ATOM 719 O O . ASP A 1 127 ? 23.196 12.904 177.374 1.00 34.49 98 ASP A O 1
ATOM 724 N N . ALA A 1 128 ? 25.180 12.166 176.625 1.00 28.03 99 ALA A N 1
ATOM 725 C CA . ALA A 1 128 ? 25.871 12.519 177.855 1.00 26.76 99 ALA A CA 1
ATOM 726 C C . ALA A 1 128 ? 25.724 14.030 178.064 1.00 27.88 99 ALA A C 1
ATOM 727 O O . ALA A 1 128 ? 25.627 14.783 177.097 1.00 27.24 99 ALA A O 1
ATOM 729 N N . THR A 1 129 ? 25.739 14.479 179.314 1.00 29.00 100 THR A N 1
ATOM 730 C CA . THR A 1 129 ? 25.597 15.897 179.604 1.00 27.00 100 THR A CA 1
ATOM 731 C C . THR A 1 129 ? 26.547 16.763 178.750 1.00 26.86 100 THR A C 1
ATOM 732 O O . THR A 1 129 ? 26.111 17.715 178.126 1.00 29.78 100 THR A O 1
ATOM 736 N N . VAL A 1 130 ? 27.833 16.433 178.716 1.00 26.10 101 VAL A N 1
ATOM 737 C CA . VAL A 1 130 ? 28.794 17.259 177.976 1.00 27.98 101 VAL A CA 1
ATOM 738 C C . VAL A 1 130 ? 28.487 17.303 176.480 1.00 30.89 101 VAL A C 1
ATOM 739 O O . VAL A 1 130 ? 28.613 18.356 175.851 1.00 24.90 101 VAL A O 1
ATOM 743 N N . VAL A 1 131 ? 28.051 16.166 175.932 1.00 26.10 102 VAL A N 1
ATOM 744 C CA . VAL A 1 131 ? 27.583 16.107 174.551 1.00 26.56 102 VAL A CA 1
ATOM 745 C C . VAL A 1 131 ? 26.350 16.985 174.331 1.00 30.02 102 VAL A C 1
ATOM 746 O O . VAL A 1 131 ? 26.276 17.726 173.353 1.00 31.20 102 VAL A O 1
ATOM 750 N N . ALA A 1 132 ? 25.388 16.907 175.245 1.00 32.04 103 ALA A N 1
ATOM 751 C CA . ALA A 1 132 ? 24.174 17.730 175.174 1.00 31.68 103 ALA A CA 1
ATOM 752 C C . ALA A 1 132 ? 24.541 19.207 175.107 1.00 27.42 103 ALA A C 1
ATOM 753 O O . ALA A 1 132 ? 24.016 19.932 174.290 1.00 31.33 103 ALA A O 1
ATOM 755 N N . ARG A 1 133 ? 25.457 19.640 175.969 1.00 28.33 104 ARG A N 1
ATOM 756 C CA . ARG A 1 133 ? 25.881 21.041 176.001 1.00 30.34 104 ARG A CA 1
ATOM 757 C C . ARG A 1 133 ? 26.592 21.515 174.713 1.00 33.44 104 ARG A C 1
ATOM 758 O O . ARG A 1 133 ? 26.308 22.588 174.175 1.00 32.51 104 ARG A O 1
ATOM 766 N N . LEU A 1 134 ? 27.511 20.702 174.218 1.00 30.97 105 LEU A N 1
ATOM 767 C CA . LEU A 1 134 ? 28.197 20.998 172.973 1.00 30.16 105 LEU A CA 1
ATOM 768 C C . LEU A 1 134 ? 27.258 21.065 171.763 1.00 31.67 105 LEU A C 1
ATOM 769 O O . LEU A 1 134 ? 27.365 21.977 170.938 1.00 30.03 105 LEU A O 1
ATOM 774 N N . ARG A 1 135 ? 26.346 20.102 171.656 1.00 30.75 106 ARG A N 1
ATOM 775 C CA . ARG A 1 135 ? 25.405 20.098 170.543 1.00 31.92 106 ARG A CA 1
ATOM 776 C C . ARG A 1 135 ? 24.496 21.304 170.650 1.00 36.91 106 ARG A C 1
ATOM 777 O O . ARG A 1 135 ? 24.125 21.881 169.638 1.00 34.69 106 ARG A O 1
ATOM 785 N N . ALA A 1 136 ? 24.155 21.703 171.876 1.00 31.94 107 ALA A N 1
ATOM 786 C CA . ALA A 1 136 ? 23.293 22.871 172.049 1.00 32.89 107 ALA A CA 1
ATOM 787 C C . ALA A 1 136 ? 24.022 24.145 171.622 1.00 34.14 107 ALA A C 1
ATOM 788 O O . ALA A 1 136 ? 23.385 25.127 171.253 1.00 36.56 107 ALA A O 1
ATOM 790 N N . ALA A 1 137 ? 25.355 24.117 171.676 1.00 30.98 108 ALA A N 1
ATOM 791 C CA . ALA A 1 137 ? 26.187 25.224 171.208 1.00 31.63 108 ALA A CA 1
ATOM 792 C C . ALA A 1 137 ? 26.356 25.142 169.715 1.00 32.33 108 ALA A C 1
ATOM 793 O O . ALA A 1 137 ? 27.092 25.932 169.127 1.00 32.96 108 ALA A O 1
ATOM 795 N N . GLY A 1 138 ? 25.703 24.162 169.104 1.00 31.60 109 GLY A N 1
ATOM 796 C CA . GLY A 1 138 ? 25.687 24.074 167.656 1.00 29.99 109 GLY A CA 1
ATOM 797 C C . GLY A 1 138 ? 26.661 23.077 167.050 1.00 31.12 109 GLY A C 1
ATOM 798 O O . GLY A 1 138 ? 26.736 22.987 165.838 1.00 30.38 109 GLY A O 1
ATOM 799 N N . ALA A 1 139 ? 27.419 22.341 167.865 1.00 27.22 110 ALA A N 1
ATOM 800 C CA . ALA A 1 139 ? 28.365 21.358 167.312 1.00 29.72 110 ALA A CA 1
ATOM 801 C C . ALA A 1 139 ? 27.652 20.084 166.840 1.00 29.92 110 ALA A C 1
ATOM 802 O O . ALA A 1 139 ? 26.578 19.753 167.323 1.00 29.80 110 ALA A O 1
ATOM 804 N N . ILE A 1 140 ? 28.249 19.365 165.902 1.00 28.30 111 ILE A N 1
ATOM 805 C CA . ILE A 1 140 ? 27.572 18.220 165.315 1.00 28.43 111 ILE A CA 1
ATOM 806 C C . ILE A 1 140 ? 28.414 16.964 165.463 1.00 29.24 111 ILE A C 1
ATOM 807 O O . ILE A 1 140 ? 29.581 16.948 165.081 1.00 28.32 111 ILE A O 1
ATOM 812 N N . VAL A 1 141 ? 27.824 15.907 166.014 1.00 28.74 112 VAL A N 1
ATOM 813 C CA . VAL A 1 141 ? 28.576 14.666 166.190 1.00 27.86 112 VAL A CA 1
ATOM 814 C C . VAL A 1 141 ? 28.619 13.880 164.869 1.00 28.84 112 VAL A C 1
ATOM 815 O O . VAL A 1 141 ? 27.588 13.652 164.241 1.00 30.24 112 VAL A O 1
ATOM 819 N N . LEU A 1 142 ? 29.811 13.454 164.464 1.00 27.96 113 LEU A N 1
ATOM 820 C CA . LEU A 1 142 ? 29.964 12.667 163.236 1.00 31.90 113 LEU A CA 1
ATOM 821 C C . LEU A 1 142 ? 29.936 11.159 163.509 1.00 28.10 113 LEU A C 1
ATOM 822 O O . LEU A 1 142 ? 29.426 10.384 162.697 1.00 27.24 113 LEU A O 1
ATOM 827 N N . GLY A 1 143 ? 30.499 10.745 164.646 1.00 27.74 114 GLY A N 1
ATOM 828 C CA . GLY A 1 143 ? 30.528 9.331 165.009 1.00 24.99 114 GLY A CA 1
ATOM 829 C C . GLY A 1 143 ? 31.291 9.053 166.300 1.00 28.34 114 GLY A C 1
ATOM 830 O O . GLY A 1 143 ? 31.844 9.976 166.927 1.00 25.59 114 GLY A O 1
ATOM 831 N N . LYS A 1 144 ? 31.329 7.777 166.683 1.00 22.63 115 LYS A N 1
ATOM 832 C CA . LYS A 1 144 ? 32.059 7.335 167.861 1.00 25.14 115 LYS A CA 1
ATOM 833 C C . LYS A 1 144 ? 33.425 6.786 167.491 1.00 27.18 115 LYS A C 1
ATOM 834 O O . LYS A 1 144 ? 33.553 5.875 166.657 1.00 26.24 115 LYS A O 1
ATOM 840 N N . THR A 1 145 ? 34.456 7.325 168.135 1.00 26.82 116 THR A N 1
ATOM 841 C CA . THR A 1 145 ? 35.821 6.882 167.862 1.00 23.78 116 THR A CA 1
ATOM 842 C C . THR A 1 145 ? 36.256 5.696 168.731 1.00 28.81 116 THR A C 1
ATOM 843 O O . THR A 1 145 ? 35.799 5.529 169.875 1.00 27.04 116 THR A O 1
ATOM 847 N N . ASN A 1 146 ? 37.151 4.900 168.161 1.00 24.16 117 ASN A N 1
ATOM 848 C CA . ASN A 1 146 ? 37.805 3.768 168.811 1.00 25.21 117 ASN A CA 1
ATOM 849 C C . ASN A 1 146 ? 38.586 4.234 170.043 1.00 25.68 117 ASN A C 1
ATOM 850 O O . ASN A 1 146 ? 38.954 5.413 170.136 1.00 24.47 117 ASN A O 1
ATOM 855 N N . LEU A 1 147 ? 38.796 3.313 170.991 1.00 22.42 118 LEU A N 1
ATOM 856 C CA . LEU A 1 147 ? 39.525 3.568 172.223 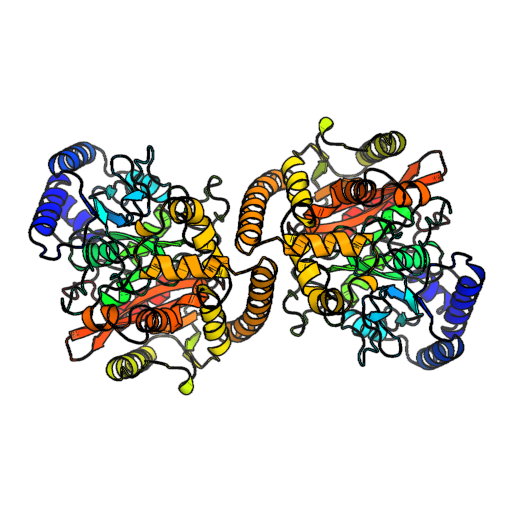1.00 23.09 118 LEU A CA 1
ATOM 857 C C . LEU A 1 147 ? 40.157 2.264 172.710 1.00 24.91 118 LEU A C 1
ATOM 858 O O . LEU A 1 147 ? 39.719 1.189 172.321 1.00 24.84 118 LEU A O 1
ATOM 863 N N . ASP A 1 148 ? 41.178 2.343 173.562 1.00 24.47 119 ASP A N 1
ATOM 864 C CA . ASP A 1 148 ? 41.528 1.171 174.370 1.00 25.39 119 ASP A CA 1
ATOM 865 C C . ASP A 1 148 ? 40.301 0.738 175.192 1.00 29.07 119 ASP A C 1
ATOM 866 O O . ASP A 1 148 ? 39.601 1.562 175.782 1.00 24.10 119 ASP A O 1
ATOM 871 N N . GLN A 1 149 ? 40.035 -0.557 175.220 1.00 26.33 120 GLN A N 1
ATOM 872 C CA . GLN A 1 149 ? 38.813 -1.049 175.830 1.00 25.65 120 GLN A CA 1
ATOM 873 C C . GLN A 1 149 ? 38.644 -0.608 177.282 1.00 23.77 120 GLN A C 1
ATOM 874 O O . GLN A 1 149 ? 39.584 -0.643 178.069 1.00 22.16 120 GLN A O 1
ATOM 880 N N . PHE A 1 150 ? 37.436 -0.179 177.615 1.00 25.36 121 PHE A N 1
ATOM 881 C CA . PHE A 1 150 ? 37.149 0.307 178.955 1.00 25.81 121 PHE A CA 1
ATOM 882 C C . PHE A 1 150 ? 38.165 1.358 179.432 1.00 25.44 121 PHE A C 1
ATOM 883 O O . PHE A 1 150 ? 38.437 1.488 180.633 1.00 25.72 121 PHE A O 1
ATOM 891 N N . ALA A 1 151 ? 38.684 2.120 178.477 1.00 24.17 122 ALA A N 1
ATOM 892 C CA . ALA A 1 151 ? 39.604 3.230 178.748 1.00 26.41 122 ALA A CA 1
ATOM 893 C C . ALA A 1 151 ? 40.760 2.789 179.611 1.00 23.40 122 ALA A C 1
ATOM 894 O O . ALA A 1 151 ? 41.245 3.532 180.462 1.00 26.59 122 ALA A O 1
ATOM 896 N N . THR A 1 152 ? 41.191 1.554 179.396 1.00 25.82 123 THR A N 1
ATOM 897 C CA . THR A 1 152 ? 42.259 0.978 180.189 1.00 26.21 123 THR A CA 1
ATOM 898 C C . THR A 1 152 ? 43.492 0.749 179.318 1.00 28.32 123 THR A C 1
ATOM 899 O O . THR A 1 152 ? 43.659 -0.305 178.679 1.00 26.05 123 THR A O 1
ATOM 903 N N . GLY A 1 153 ? 44.341 1.767 179.262 1.00 27.56 124 GLY A N 1
ATOM 904 C CA . GLY A 1 153 ? 45.566 1.702 178.478 1.00 24.39 124 GLY A CA 1
ATOM 905 C C . GLY A 1 153 ? 45.950 3.080 177.988 1.00 26.09 124 GLY A C 1
ATOM 906 O O . GLY A 1 153 ? 45.098 3.963 177.852 1.00 26.95 124 GLY A O 1
ATOM 907 N N . LEU A 1 154 ? 47.236 3.273 177.739 1.00 24.66 125 LEU A N 1
ATOM 908 C CA . LEU A 1 154 ? 47.727 4.526 177.191 1.00 23.65 125 LEU A CA 1
ATOM 909 C C . LEU A 1 154 ? 48.287 4.331 175.777 1.00 26.39 125 LEU A C 1
ATOM 910 O O . LEU A 1 154 ? 48.958 5.213 175.263 1.00 26.92 125 LEU A O 1
ATOM 915 N N . VAL A 1 155 ? 48.015 3.182 175.166 1.00 25.45 126 VAL A N 1
ATOM 916 C CA . VAL A 1 155 ? 48.675 2.799 173.906 1.00 24.51 126 VAL A CA 1
ATOM 917 C C . VAL A 1 155 ? 47.803 2.942 172.641 1.00 28.77 126 VAL A C 1
ATOM 918 O O . VAL A 1 155 ? 48.291 3.282 171.549 1.00 27.30 126 VAL A O 1
ATOM 922 N N . GLY A 1 156 ? 46.513 2.686 172.779 1.00 25.92 127 GLY A N 1
ATOM 923 C CA . GLY A 1 156 ? 45.645 2.672 171.617 1.00 25.19 127 GLY A CA 1
ATOM 924 C C . GLY A 1 156 ? 45.568 1.292 170.962 1.00 31.29 127 GLY A C 1
ATOM 925 O O . GLY A 1 156 ? 44.806 1.091 169.999 1.00 27.17 127 GLY A O 1
ATOM 926 N N . THR A 1 157 ? 46.330 0.327 171.482 1.00 24.26 128 THR A N 1
ATOM 927 C CA . THR A 1 157 ? 46.381 -0.989 170.844 1.00 31.32 128 THR A CA 1
ATOM 928 C C . THR A 1 157 ? 45.348 -1.966 171.421 1.00 32.80 128 THR A C 1
ATOM 929 O O . THR A 1 157 ? 45.083 -2.992 170.838 1.00 31.07 128 THR A O 1
ATOM 933 N N . ARG A 1 158 ? 44.753 -1.644 172.559 1.00 28.24 129 ARG A N 1
ATOM 934 C CA . ARG A 1 158 ? 43.886 -2.602 173.243 1.00 26.63 129 ARG A CA 1
ATOM 935 C C . ARG A 1 158 ? 42.436 -2.520 172.780 1.00 26.65 129 ARG A C 1
ATOM 936 O O . ARG A 1 158 ? 41.517 -2.394 173.589 1.00 26.12 129 ARG A O 1
ATOM 944 N N . SER A 1 159 ? 42.232 -2.613 171.473 1.00 29.18 130 SER A N 1
ATOM 945 C CA . SER A 1 159 ? 40.892 -2.538 170.897 1.00 28.43 130 SER A CA 1
ATOM 946 C C . SER A 1 159 ? 40.643 -3.675 169.911 1.00 29.47 130 SER A C 1
ATOM 947 O O . SER A 1 159 ? 41.499 -3.988 169.078 1.00 30.21 130 SER A O 1
ATOM 950 N N . PRO A 1 160 ? 39.473 -4.319 170.020 1.00 30.56 131 PRO A N 1
ATOM 951 C CA . PRO A 1 160 ? 39.194 -5.402 169.083 1.00 22.27 131 PRO A CA 1
ATOM 952 C C . PRO A 1 160 ? 39.075 -4.851 167.662 1.00 29.23 131 PRO A C 1
ATOM 953 O O . PRO A 1 160 ? 39.229 -5.616 166.700 1.00 25.53 131 PRO A O 1
ATOM 957 N N . PHE A 1 161 ? 38.822 -3.550 167.535 1.00 27.15 132 PHE A N 1
ATOM 958 C CA . PHE A 1 161 ? 38.684 -2.923 166.221 1.00 28.88 132 PHE A CA 1
ATOM 959 C C . PHE A 1 161 ? 40.019 -2.586 165.564 1.00 26.02 132 PHE A C 1
ATOM 960 O O . PHE A 1 161 ? 40.037 -2.021 164.480 1.00 30.26 132 PHE A O 1
ATOM 968 N N . GLY A 1 162 ? 41.128 -2.918 166.211 1.00 25.82 133 GLY A N 1
ATOM 969 C CA . GLY A 1 162 ? 42.427 -2.552 165.683 1.00 24.24 133 GLY A CA 1
ATOM 970 C C . GLY A 1 162 ? 43.003 -1.308 166.361 1.00 31.22 133 GLY A C 1
ATOM 971 O O . GLY A 1 162 ? 42.331 -0.609 167.121 1.00 27.48 133 GLY A O 1
ATOM 972 N N . ALA A 1 163 ? 44.272 -1.051 166.085 1.00 29.66 134 ALA A N 1
ATOM 973 C CA . 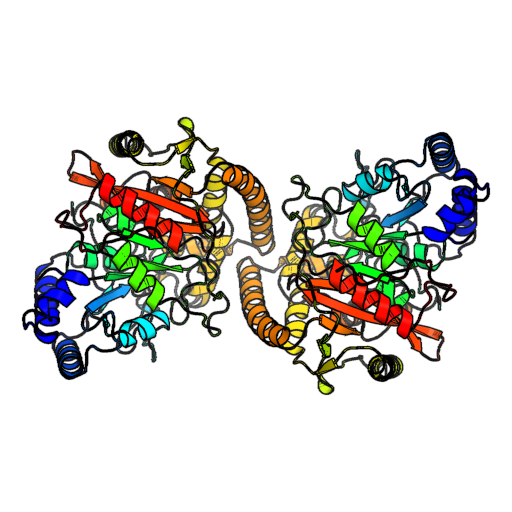ALA A 1 163 ? 45.038 0.004 166.743 1.00 26.91 134 ALA A CA 1
ATOM 974 C C . ALA A 1 163 ? 45.169 1.209 165.825 1.00 26.23 134 ALA A C 1
ATOM 975 O O . ALA A 1 163 ? 45.849 1.139 164.794 1.00 30.01 134 ALA A O 1
ATOM 977 N N . PRO A 1 164 ? 44.504 2.315 166.169 1.00 30.41 135 PRO A N 1
ATOM 978 C CA . PRO A 1 164 ? 44.700 3.516 165.336 1.00 29.24 135 PRO A CA 1
ATOM 979 C C . PRO A 1 164 ? 46.174 3.898 165.385 1.00 26.73 135 PRO A C 1
ATOM 980 O O . PRO A 1 164 ? 46.812 3.556 166.375 1.00 24.44 135 PRO A O 1
ATOM 984 N N . ARG A 1 165 ? 46.699 4.579 164.365 1.00 24.81 136 ARG A N 1
ATOM 985 C CA . ARG A 1 165 ? 48.143 4.833 164.312 1.00 28.48 136 ARG A CA 1
ATOM 986 C C . ARG A 1 165 ? 48.540 6.304 164.453 1.00 26.36 136 ARG A C 1
ATOM 987 O O . ARG A 1 165 ? 47.799 7.210 164.048 1.00 23.38 136 ARG A O 1
ATOM 995 N N . CYS A 1 166 ? 49.732 6.530 165.006 1.00 24.10 137 CYS A N 1
ATOM 996 C CA . CYS A 1 166 ? 50.363 7.851 164.933 1.00 25.80 137 CYS A CA 1
ATOM 997 C C . CYS A 1 166 ? 50.216 8.464 163.529 1.00 32.14 137 CYS A C 1
ATOM 998 O O . CYS A 1 166 ? 50.585 7.820 162.526 1.00 30.74 137 CYS A O 1
ATOM 1001 N N . VAL A 1 167 ? 49.680 9.686 163.440 1.00 28.71 138 VAL A N 1
ATOM 1002 C CA . VAL A 1 167 ? 49.414 10.309 162.130 1.00 26.43 138 VAL A CA 1
ATOM 1003 C C . VAL A 1 167 ? 50.689 10.652 161.343 1.00 30.97 138 VAL A C 1
ATOM 1004 O O . VAL A 1 167 ? 50.616 11.045 160.175 1.00 32.27 138 VAL A O 1
ATOM 1008 N N . PHE A 1 168 ? 51.840 10.522 161.991 1.00 26.99 139 PHE A N 1
ATOM 1009 C CA . PHE A 1 168 ? 53.135 10.797 161.376 1.00 31.25 139 PHE A CA 1
ATOM 1010 C C . PHE A 1 168 ? 53.870 9.534 160.933 1.00 36.86 139 PHE A C 1
ATOM 1011 O O . PHE A 1 168 ? 54.828 9.613 160.180 1.00 32.90 139 PHE A O 1
ATOM 1019 N N . ASP A 1 169 ? 53.460 8.376 161.442 1.00 35.12 140 ASP A N 1
ATOM 1020 C CA . ASP A 1 169 ? 54.104 7.121 161.065 1.00 35.17 140 ASP A CA 1
ATOM 1021 C C . ASP A 1 169 ? 53.247 5.914 161.454 1.00 34.01 140 ASP A C 1
ATOM 1022 O O . ASP A 1 169 ? 53.128 5.588 162.635 1.00 29.81 140 ASP A O 1
ATOM 1027 N N . GLN A 1 170 ? 52.692 5.252 160.443 1.00 28.18 141 GLN A N 1
ATOM 1028 C CA . GLN A 1 170 ? 51.768 4.122 160.599 1.00 31.24 141 GLN A CA 1
ATOM 1029 C C . GLN A 1 170 ? 52.280 2.987 161.463 1.00 29.43 141 GLN A C 1
ATOM 1030 O O . GLN A 1 170 ? 51.485 2.214 161.989 1.00 32.34 141 GLN A O 1
ATOM 1036 N N . ASP A 1 171 ? 53.599 2.849 161.569 1.00 24.90 142 ASP A N 1
ATOM 1037 C CA . ASP A 1 171 ? 54.185 1.840 162.442 1.00 29.04 142 ASP A CA 1
ATOM 1038 C C . ASP A 1 171 ? 54.034 2.158 163.937 1.00 31.30 142 ASP A C 1
ATOM 1039 O O . ASP A 1 171 ? 54.248 1.293 164.792 1.00 30.71 142 ASP A O 1
ATOM 1044 N N . TYR A 1 172 ? 53.714 3.409 164.248 1.00 31.77 143 TYR A N 1
ATOM 1045 C CA . TYR A 1 172 ? 53.713 3.857 165.648 1.00 32.19 143 TYR A CA 1
ATOM 1046 C C . TYR A 1 172 ? 52.315 3.972 166.225 1.00 28.66 143 TYR A C 1
ATOM 1047 O O . TYR A 1 172 ? 51.350 4.310 165.512 1.00 27.80 143 TYR A O 1
ATOM 1056 N N . ILE A 1 173 ? 52.233 3.701 167.524 1.00 29.40 144 ILE A N 1
ATOM 1057 C CA . ILE A 1 173 ? 50.989 3.801 168.260 1.00 27.46 144 ILE A CA 1
ATOM 1058 C C . ILE A 1 173 ? 50.440 5.202 168.196 1.00 26.04 144 ILE A C 1
ATOM 1059 O O . ILE A 1 173 ? 51.197 6.163 168.179 1.00 25.84 144 ILE A O 1
ATOM 1064 N N . SER A 1 174 ? 49.119 5.313 168.111 1.00 25.87 145 SER A N 1
ATOM 1065 C CA . SER A 1 174 ? 48.451 6.602 168.231 1.00 26.84 145 SER A CA 1
ATOM 1066 C C . SER A 1 174 ? 48.487 7.063 169.702 1.00 27.58 145 SER A C 1
ATOM 1067 O O . SER A 1 174 ? 48.280 8.225 170.000 1.00 25.54 145 SER A O 1
ATOM 1070 N N . GLY A 1 175 ? 48.745 6.136 170.612 1.00 26.33 146 GLY A N 1
ATOM 1071 C CA . GLY A 1 175 ? 48.501 6.389 172.025 1.00 23.74 146 GLY A CA 1
ATOM 1072 C C . GLY A 1 175 ? 47.022 6.263 172.350 1.00 26.77 146 GLY A C 1
ATOM 1073 O O . GLY A 1 175 ? 46.187 6.148 171.446 1.00 23.90 146 GLY A O 1
ATOM 1074 N N . GLY A 1 176 ? 46.692 6.289 173.646 1.00 28.06 147 GLY A N 1
ATOM 1075 C CA . GLY A 1 176 ? 45.348 5.985 174.107 1.00 25.20 147 GLY A CA 1
ATOM 1076 C C . GLY A 1 176 ? 45.136 6.474 175.534 1.00 26.93 147 GLY A C 1
ATOM 1077 O O . GLY A 1 176 ? 46.023 7.110 176.109 1.00 25.37 147 GLY A O 1
ATOM 1078 N N . SER A 1 177 ? 43.993 6.157 176.132 1.00 23.24 148 SER A N 1
ATOM 1079 C CA . SER A 1 177 ? 43.002 5.263 175.569 1.00 25.93 148 SER A CA 1
ATOM 1080 C C . SER A 1 177 ? 42.129 5.971 174.549 1.00 24.94 148 SER A C 1
ATOM 1081 O O . SER A 1 177 ? 41.385 5.324 173.818 1.00 27.78 148 SER A O 1
ATOM 1084 N N . SER A 1 178 ? 42.207 7.297 174.510 1.00 24.60 149 SER A N 1
ATOM 1085 C CA . SER A 1 178 ? 41.404 8.097 173.579 1.00 25.64 149 SER A CA 1
ATOM 1086 C C . SER A 1 178 ? 42.010 8.138 172.150 1.00 29.79 149 SER A C 1
ATOM 1087 O O . SER A 1 178 ? 42.191 9.210 171.550 1.00 25.30 149 SER A O 1
ATOM 1090 N N . SER A 1 179 ? 42.289 6.951 171.619 1.00 26.61 150 SER A N 1
ATOM 1091 C CA . SER A 1 179 ? 43.087 6.774 170.413 1.00 27.06 150 SER A CA 1
ATOM 1092 C C . SER A 1 179 ? 42.455 7.418 169.160 1.00 24.91 150 SER A C 1
ATOM 1093 O O . SER A 1 179 ? 43.030 8.311 168.561 1.00 24.01 150 SER A O 1
ATOM 1096 N N . GLY A 1 180 ? 41.259 6.972 168.789 1.00 26.48 151 GLY A N 1
ATOM 1097 C CA . GLY A 1 180 ? 40.546 7.530 167.644 1.00 25.98 151 GLY A CA 1
ATOM 1098 C C . GLY A 1 180 ? 40.230 9.014 167.747 1.00 25.27 151 GLY A C 1
ATOM 1099 O O . GLY A 1 180 ? 40.266 9.746 166.770 1.00 23.63 151 GLY A O 1
ATOM 1100 N N . SER A 1 181 ? 39.873 9.468 168.939 1.00 26.81 152 SER A N 1
ATOM 1101 C CA . SER A 1 181 ? 39.570 10.879 169.109 1.00 26.63 152 SER A CA 1
ATOM 1102 C C . SER A 1 181 ? 40.764 11.755 168.701 1.00 23.77 152 SER A C 1
ATOM 1103 O O . SER A 1 181 ? 40.600 12.820 168.105 1.00 23.56 152 SER A O 1
ATOM 1106 N N . ALA A 1 182 ? 41.963 11.326 169.061 1.00 24.48 153 ALA A N 1
ATOM 1107 C CA . ALA A 1 182 ? 43.138 12.150 168.810 1.00 22.25 153 ALA A CA 1
ATOM 1108 C C . ALA A 1 182 ? 43.461 12.123 167.315 1.00 26.23 153 ALA A C 1
ATOM 1109 O O . ALA A 1 182 ? 43.710 13.166 166.698 1.00 25.66 153 ALA A O 1
ATOM 1111 N N . VAL A 1 183 ? 43.432 10.923 166.740 1.00 26.90 154 VAL A N 1
ATOM 1112 C CA . VAL A 1 183 ? 43.720 10.761 165.321 1.00 25.17 154 VAL A CA 1
ATOM 1113 C C . VAL A 1 183 ? 42.755 11.572 164.463 1.00 27.12 154 VAL A C 1
ATOM 1114 O O . VAL A 1 183 ? 43.184 12.311 163.573 1.00 26.99 154 VAL A O 1
ATOM 1118 N N . ALA A 1 184 ? 41.462 11.464 164.758 1.00 24.87 155 ALA A N 1
ATOM 1119 C CA . ALA A 1 184 ? 40.441 12.125 163.956 1.00 22.78 155 ALA A CA 1
ATOM 1120 C C . ALA A 1 184 ? 40.684 13.628 163.850 1.00 28.08 155 ALA A C 1
ATOM 1121 O O . ALA A 1 184 ? 40.470 14.213 162.792 1.00 28.91 155 ALA A O 1
ATOM 1123 N N . VAL A 1 185 ? 41.106 14.256 164.951 1.00 27.53 156 VAL A N 1
ATOM 1124 C CA . VAL A 1 185 ? 41.350 15.702 164.943 1.00 26.94 156 VAL A CA 1
ATOM 1125 C C . VAL A 1 185 ? 42.658 16.044 164.211 1.00 26.01 156 VAL A C 1
ATOM 1126 O O . VAL A 1 185 ? 42.705 16.968 163.411 1.00 28.75 156 VAL A O 1
ATOM 1130 N N . ALA A 1 186 ? 43.710 15.288 164.499 1.00 25.25 157 ALA A N 1
ATOM 1131 C CA . ALA A 1 186 ? 45.032 15.551 163.950 1.00 26.31 157 ALA A CA 1
ATOM 1132 C C . ALA A 1 186 ? 45.049 15.337 162.435 1.00 31.66 157 ALA A C 1
ATOM 1133 O O . ALA A 1 186 ? 45.884 15.909 161.729 1.00 27.30 157 ALA A O 1
ATOM 1135 N N . ALA A 1 187 ? 44.113 14.514 161.961 1.00 29.22 158 ALA A N 1
ATOM 1136 C CA . ALA A 1 187 ? 43.990 14.171 160.553 1.00 28.11 158 ALA A CA 1
ATOM 1137 C C . ALA A 1 187 ? 43.023 15.102 159.853 1.00 32.59 158 ALA A C 1
ATOM 1138 O O . ALA A 1 187 ? 42.758 14.958 158.654 1.00 30.56 158 ALA A O 1
ATOM 1140 N N . GLY A 1 188 ? 42.493 16.062 160.595 1.00 26.28 159 GLY A N 1
ATOM 1141 C CA . GLY A 1 188 ? 41.613 17.047 160.005 1.00 23.61 159 GLY A CA 1
ATOM 1142 C C . GLY A 1 188 ? 40.241 16.520 159.639 1.00 28.40 159 GLY A C 1
ATOM 1143 O O . GLY A 1 188 ? 39.536 17.152 158.845 1.00 25.54 159 GLY A O 1
ATOM 1144 N N . LEU A 1 189 ? 39.846 15.388 160.228 1.00 28.10 160 LEU A N 1
ATOM 1145 C CA . LEU A 1 189 ? 38.512 14.798 159.982 1.00 25.92 160 LEU A CA 1
ATOM 1146 C C . LEU A 1 189 ? 37.389 15.556 160.667 1.00 29.74 160 LEU A C 1
ATOM 1147 O O . LEU A 1 189 ? 36.255 15.598 160.155 1.00 24.42 160 LEU A O 1
ATOM 1152 N N . VAL A 1 190 ? 37.713 16.111 161.848 1.00 27.75 161 VAL A N 1
ATOM 1153 C CA . VAL A 1 190 ? 36.788 16.891 162.680 1.00 24.43 161 VAL A CA 1
ATOM 1154 C C . VAL A 1 190 ? 37.577 18.029 163.321 1.00 26.76 161 VAL A C 1
ATOM 1155 O O . VAL A 1 190 ? 38.806 17.991 163.356 1.00 23.31 161 VAL A O 1
ATOM 1159 N N . ALA A 1 191 ? 36.881 19.031 163.849 1.00 26.17 162 ALA A N 1
ATOM 1160 C CA . ALA A 1 191 ? 37.563 20.198 164.425 1.00 25.57 162 ALA A CA 1
ATOM 1161 C C . ALA A 1 191 ? 37.990 20.037 165.888 1.00 28.97 162 ALA A C 1
ATOM 1162 O O . ALA A 1 191 ? 38.918 20.716 166.352 1.00 27.28 162 ALA A O 1
ATOM 1164 N N . PHE A 1 192 ? 37.294 19.175 166.625 1.00 22.92 163 PHE A N 1
ATOM 1165 C CA . PHE A 1 192 ? 37.739 18.800 167.965 1.00 25.55 163 PHE A CA 1
ATOM 1166 C C . PHE A 1 192 ? 37.138 17.457 168.319 1.00 28.12 163 PHE A C 1
ATOM 1167 O O . PHE A 1 192 ? 36.289 16.944 167.586 1.00 26.47 163 PHE A O 1
ATOM 1175 N N . SER A 1 193 ? 37.591 16.882 169.429 1.00 25.61 164 SER A N 1
ATOM 1176 C CA . SER A 1 193 ? 36.992 15.655 169.902 1.00 29.40 164 SER A CA 1
ATOM 1177 C C . SER A 1 193 ? 36.960 15.565 171.437 1.00 28.33 164 SER A C 1
ATOM 1178 O O . SER A 1 193 ? 37.700 16.257 172.136 1.00 27.60 164 SER A O 1
ATOM 1181 N N . LEU A 1 194 ? 36.077 14.713 171.940 1.00 26.52 165 LEU A N 1
ATOM 1182 C CA . LEU A 1 194 ? 36.043 14.405 173.355 1.00 24.98 165 LEU A CA 1
ATOM 1183 C C . LEU A 1 194 ? 36.671 13.050 173.583 1.00 26.50 165 LEU A C 1
ATOM 1184 O O . LEU A 1 194 ? 36.455 12.098 172.809 1.00 24.95 165 LEU A O 1
ATOM 1189 N N . GLY A 1 195 ? 37.460 12.973 174.642 1.00 24.33 166 GLY A N 1
ATOM 1190 C CA . GLY A 1 195 ? 37.920 11.702 175.162 1.00 22.81 166 GLY A CA 1
ATOM 1191 C C . GLY A 1 195 ? 37.679 11.705 176.665 1.00 27.19 166 GLY A C 1
ATOM 1192 O O . GLY A 1 195 ? 36.909 12.530 177.182 1.00 26.24 166 GLY A O 1
ATOM 1193 N N . THR A 1 196 ? 38.330 10.780 177.363 1.00 21.23 167 THR A N 1
ATOM 1194 C CA . THR A 1 196 ? 38.332 10.768 178.803 1.00 24.13 167 THR A CA 1
ATOM 1195 C C . THR A 1 196 ? 39.766 10.547 179.205 1.00 25.95 167 THR A C 1
ATOM 1196 O O . THR A 1 196 ? 40.550 9.976 178.444 1.00 25.14 167 THR A O 1
ATOM 1200 N N . ASP A 1 197 ? 40.105 11.031 180.392 1.00 22.57 168 ASP A N 1
ATOM 1201 C CA . ASP A 1 197 ? 41.450 10.946 180.933 1.00 24.72 168 ASP A CA 1
ATOM 1202 C C . ASP A 1 197 ? 41.329 10.447 182.376 1.00 26.32 168 ASP A C 1
ATOM 1203 O O . ASP A 1 197 ? 40.569 10.997 183.179 1.00 24.98 168 ASP A O 1
ATOM 1208 N N . THR A 1 198 ? 42.077 9.402 182.682 1.00 24.79 169 THR A N 1
ATOM 1209 C CA . THR A 1 198 ? 42.086 8.800 183.995 1.00 26.58 169 THR A CA 1
ATOM 1210 C C . THR A 1 198 ? 43.529 8.664 184.369 1.00 23.75 169 THR A C 1
ATOM 1211 O O . THR A 1 198 ? 44.025 9.420 185.198 1.00 29.67 169 THR A O 1
ATOM 1215 N N . ALA A 1 199 ? 44.222 7.731 183.727 1.00 25.58 170 ALA A N 1
ATOM 1216 C CA . ALA A 1 199 ? 45.684 7.660 183.850 1.00 28.40 170 ALA A CA 1
ATOM 1217 C C . ALA A 1 199 ? 46.400 8.807 183.109 1.00 28.53 170 ALA A C 1
ATOM 1218 O O . ALA A 1 199 ? 47.287 9.448 183.648 1.00 30.00 170 ALA A O 1
ATOM 1220 N N . GLY A 1 200 ? 46.045 9.043 181.853 1.00 26.81 171 GLY A N 1
ATOM 1221 C CA . GLY A 1 200 ? 46.724 10.090 181.114 1.00 24.86 171 GLY A CA 1
ATOM 1222 C C . GLY A 1 200 ? 46.255 10.287 179.697 1.00 24.79 171 GLY A C 1
ATOM 1223 O O . GLY A 1 200 ? 46.952 10.903 178.898 1.00 28.22 171 GLY A O 1
ATOM 1224 N N . SER A 1 201 ? 45.066 9.796 179.378 1.00 23.68 172 SER A N 1
ATOM 1225 C CA . SER A 1 201 ? 44.672 9.764 177.984 1.00 24.42 172 SER A CA 1
ATOM 1226 C C . SER A 1 201 ? 44.300 11.098 177.369 1.00 29.38 172 SER A C 1
ATOM 1227 O O . SER A 1 201 ? 44.155 11.187 176.151 1.00 31.35 172 SER A O 1
ATOM 1230 N N . GLY A 1 202 ? 44.113 12.129 178.183 1.00 27.57 173 GLY A N 1
ATOM 1231 C CA . GLY A 1 202 ? 43.895 13.444 177.615 1.00 27.12 173 GLY A CA 1
ATOM 1232 C C . GLY A 1 202 ? 45.208 14.022 177.105 1.00 27.90 173 GLY A C 1
ATOM 1233 O O . GLY A 1 202 ? 45.243 15.054 176.453 1.00 26.26 173 GLY A O 1
ATOM 1234 N N . ARG A 1 203 ? 46.305 13.348 177.414 1.00 25.24 174 ARG A N 1
ATOM 1235 C CA . ARG A 1 203 ? 47.613 13.935 177.200 1.00 25.33 174 ARG A CA 1
ATOM 1236 C C . ARG A 1 203 ? 48.481 13.105 176.243 1.00 26.92 174 ARG A C 1
ATOM 1237 O O . ARG A 1 203 ? 49.024 13.640 175.275 1.00 25.61 174 ARG A O 1
ATOM 1245 N N . VAL A 1 204 ? 48.613 11.811 176.529 1.00 24.13 175 VAL A N 1
ATOM 1246 C CA . VAL A 1 204 ? 49.452 10.913 175.719 1.00 27.27 175 VAL A CA 1
ATOM 1247 C C . VAL A 1 204 ? 49.113 10.943 174.212 1.00 22.55 175 VAL A C 1
ATOM 1248 O O . VAL A 1 204 ? 50.001 11.182 173.422 1.00 27.18 175 VAL A O 1
ATOM 1252 N N . PRO A 1 205 ? 47.842 10.696 173.819 1.00 24.38 176 PRO A N 1
ATOM 1253 C CA . PRO A 1 205 ? 47.561 10.707 172.369 1.00 22.25 176 PRO A CA 1
ATOM 1254 C C . PRO A 1 205 ? 47.583 12.108 171.763 1.00 27.43 176 PRO A C 1
ATOM 1255 O O . PRO A 1 205 ? 47.653 12.244 170.539 1.00 24.99 176 PRO A O 1
ATOM 1259 N N . ALA A 1 206 ? 47.491 13.135 172.599 1.00 25.52 177 ALA A N 1
ATOM 1260 C CA . ALA A 1 206 ? 47.706 14.502 172.118 1.00 25.74 177 ALA A CA 1
ATOM 1261 C C . ALA A 1 206 ? 49.174 14.647 171.733 1.00 23.67 177 ALA A C 1
ATOM 1262 O O . ALA A 1 206 ? 49.493 15.187 170.674 1.00 23.85 177 ALA A O 1
ATOM 1264 N N . ALA A 1 207 ? 50.069 14.181 172.606 1.00 24.19 178 ALA A N 1
ATOM 1265 C CA . ALA A 1 207 ? 51.500 14.243 172.316 1.00 24.05 178 ALA A CA 1
ATOM 1266 C C . ALA A 1 207 ? 51.809 13.499 171.010 1.00 26.94 178 ALA A C 1
ATOM 1267 O O . ALA A 1 207 ? 52.513 14.022 170.151 1.00 24.44 178 ALA A O 1
ATOM 1269 N N . PHE A 1 208 ? 51.293 12.276 170.882 1.00 26.40 179 PHE A N 1
ATOM 1270 C CA . PHE A 1 208 ? 51.714 11.389 169.802 1.00 26.12 179 PHE A CA 1
ATOM 1271 C C . PHE A 1 208 ? 51.111 11.814 168.468 1.00 28.14 179 PHE A C 1
ATOM 1272 O O . PHE A 1 208 ? 51.476 11.290 167.419 1.00 24.49 179 PHE A O 1
ATOM 1280 N N . ASN A 1 209 ? 50.189 12.765 168.515 1.00 22.42 180 ASN A N 1
ATOM 1281 C CA . ASN A 1 209 ? 49.556 13.238 167.300 1.00 25.45 180 ASN A CA 1
ATOM 1282 C C . ASN A 1 209 ? 49.602 14.757 167.134 1.00 24.83 180 ASN A C 1
ATOM 1283 O O . ASN A 1 209 ? 48.846 15.320 166.344 1.00 23.08 180 ASN A O 1
ATOM 1288 N N . ASN A 1 210 ? 50.501 15.399 167.883 1.00 25.16 181 ASN A N 1
ATOM 1289 C CA . ASN A 1 210 ? 50.779 16.822 167.709 1.00 26.18 181 ASN A CA 1
ATOM 1290 C C . ASN A 1 210 ? 49.538 17.699 167.971 1.00 26.77 181 ASN A C 1
ATOM 1291 O O . ASN A 1 210 ? 49.234 18.610 167.195 1.00 25.70 181 ASN A O 1
ATOM 1296 N N . LEU A 1 211 ? 48.802 17.396 169.038 1.00 21.58 182 LEU A N 1
ATOM 1297 C CA . LEU A 1 211 ? 47.593 18.150 169.377 1.00 26.86 182 LEU A CA 1
ATOM 1298 C C . LEU A 1 211 ? 47.678 18.823 170.740 1.00 23.88 182 LEU A C 1
ATOM 1299 O O . LEU A 1 211 ? 48.533 18.482 171.582 1.00 23.81 182 LEU A O 1
ATOM 1304 N N . VAL A 1 212 ? 46.778 19.778 170.947 1.00 21.70 183 VAL A N 1
ATOM 1305 C CA . VAL A 1 212 ? 46.527 20.290 172.295 1.00 24.40 183 VAL A CA 1
ATOM 1306 C C . VAL A 1 212 ? 45.532 19.354 173.013 1.00 24.85 183 VAL A C 1
ATOM 1307 O O . VAL A 1 212 ? 44.461 19.026 172.481 1.00 22.91 183 VAL A O 1
ATOM 1311 N N . GLY A 1 213 ? 45.902 18.898 174.203 1.00 22.49 184 GLY A N 1
ATOM 1312 C CA . GLY A 1 213 ? 44.981 18.135 175.012 1.00 22.83 184 GLY A CA 1
ATOM 1313 C C . GLY A 1 213 ? 44.677 18.918 176.279 1.00 27.89 184 GLY A C 1
ATOM 1314 O O . GLY A 1 213 ? 45.561 19.170 177.086 1.00 24.82 184 GLY A O 1
ATOM 1315 N N . VAL A 1 214 ? 43.422 19.312 176.449 1.00 25.77 185 VAL A N 1
ATOM 1316 C CA . VAL A 1 214 ? 43.017 20.012 177.665 1.00 24.51 185 VAL A CA 1
ATOM 1317 C C . VAL A 1 214 ? 42.387 19.028 178.649 1.00 29.49 185 VAL A C 1
ATOM 1318 O O . VAL A 1 214 ? 41.371 18.397 178.340 1.00 27.00 185 VAL A O 1
ATOM 1322 N N . LYS A 1 215 ? 42.998 18.907 179.830 1.00 26.04 186 LYS A N 1
ATOM 1323 C CA . LYS A 1 215 ? 42.555 17.979 180.854 1.00 27.00 186 LYS A CA 1
ATOM 1324 C C . LYS A 1 215 ? 41.996 18.752 182.057 1.00 24.38 186 LYS A C 1
ATOM 1325 O O . LYS A 1 215 ? 42.741 19.150 182.945 1.00 25.06 186 LYS A O 1
ATOM 1331 N N . PRO A 1 216 ? 40.679 18.975 182.070 1.00 24.84 187 PRO A N 1
ATOM 1332 C CA . PRO A 1 216 ? 40.020 19.848 183.056 1.00 23.44 187 PRO A CA 1
ATOM 1333 C C . PRO A 1 216 ? 40.203 19.283 184.447 1.00 27.92 187 PRO A C 1
ATOM 1334 O O . PRO A 1 216 ? 40.311 18.045 184.619 1.00 21.96 187 PRO A O 1
ATOM 1338 N N . THR A 1 217 ? 40.262 20.175 185.429 1.00 24.79 188 THR A N 1
ATOM 1339 C CA . THR A 1 217 ? 40.179 19.756 186.829 1.00 27.61 188 THR A CA 1
ATOM 1340 C C . THR A 1 217 ? 39.032 18.749 186.980 1.00 24.43 188 THR A C 1
ATOM 1341 O O . THR A 1 217 ? 37.957 18.930 186.389 1.00 23.10 188 THR A O 1
ATOM 1345 N N . LYS A 1 218 ? 39.246 17.683 187.746 1.00 24.03 189 LYS A N 1
ATOM 1346 C CA . LYS A 1 218 ? 38.181 16.685 187.862 1.00 31.97 189 LYS A CA 1
ATOM 1347 C C . LYS A 1 218 ? 36.912 17.273 188.484 1.00 30.93 189 LYS A C 1
ATOM 1348 O O . LYS A 1 218 ? 36.992 18.178 189.307 1.00 28.02 189 LYS A O 1
ATOM 1354 N N . GLY A 1 219 ? 35.749 16.807 188.025 1.00 29.46 190 GLY A N 1
ATOM 1355 C CA . GLY A 1 219 ? 34.475 17.331 188.492 1.00 27.31 190 GLY A CA 1
ATOM 1356 C C . GLY A 1 219 ? 33.903 18.505 187.692 1.00 32.70 190 GLY A C 1
ATOM 1357 O O . GLY A 1 219 ? 32.684 18.745 187.701 1.00 29.70 190 GLY A O 1
ATOM 1358 N N . LEU A 1 220 ? 34.767 19.249 186.999 1.00 27.37 191 LEU A N 1
ATOM 1359 C CA . LEU A 1 220 ? 34.311 20.419 186.257 1.00 23.66 191 LEU A CA 1
ATOM 1360 C C . LEU A 1 220 ? 33.326 20.037 185.184 1.00 31.94 191 LEU A C 1
ATOM 1361 O O . LEU A 1 220 ? 32.306 20.698 185.026 1.00 29.93 191 LEU A O 1
ATOM 1366 N N . LEU A 1 221 ? 33.661 19.004 184.401 1.00 27.99 192 LEU A N 1
ATOM 1367 C CA . LEU A 1 221 ? 32.771 18.554 183.326 1.00 29.32 192 LEU A CA 1
ATOM 1368 C C . LEU A 1 221 ? 32.056 17.296 183.796 1.00 25.18 192 LEU A C 1
ATOM 1369 O O . LEU A 1 221 ? 32.674 16.408 184.360 1.00 25.60 192 LEU A O 1
ATOM 1374 N N . SER A 1 222 ? 30.756 17.224 183.563 1.00 24.62 193 SER A N 1
ATOM 1375 C CA . SER A 1 222 ? 29.991 16.066 184.017 1.00 31.48 193 SER A CA 1
ATOM 1376 C C . SER A 1 222 ? 30.463 14.752 183.380 1.00 33.36 193 SER A C 1
ATOM 1377 O O . SER A 1 222 ? 30.673 14.688 182.150 1.00 27.80 193 SER A O 1
ATOM 1380 N N . THR A 1 223 ? 30.553 13.697 184.190 1.00 25.03 194 THR A N 1
ATOM 1381 C CA . THR A 1 223 ? 30.767 12.361 183.636 1.00 24.26 194 THR A CA 1
ATOM 1382 C C . THR A 1 223 ? 29.469 11.564 183.572 1.00 28.96 194 THR A C 1
ATOM 1383 O O . THR A 1 223 ? 29.478 10.335 183.502 1.00 29.02 194 THR A O 1
ATOM 1387 N N . SER A 1 224 ? 28.349 12.271 183.591 1.00 28.19 195 SER A N 1
ATOM 1388 C CA . SER A 1 224 ? 27.055 11.618 183.459 1.00 31.83 195 SER A CA 1
ATOM 1389 C C . SER A 1 224 ? 26.839 11.218 182.008 1.00 31.16 195 SER A C 1
ATOM 1390 O O . SER A 1 224 ? 26.969 12.052 181.100 1.00 31.22 195 SER A O 1
ATOM 1393 N N . GLY A 1 225 ? 26.490 9.952 181.791 1.00 26.70 196 GLY A N 1
ATOM 1394 C CA . GLY A 1 225 ? 26.438 9.416 180.443 1.00 27.16 196 GLY A CA 1
ATOM 1395 C C . GLY A 1 225 ? 27.800 9.014 179.889 1.00 24.48 196 GLY A C 1
ATOM 1396 O O . GLY A 1 225 ? 27.950 8.801 178.681 1.00 32.00 196 GLY A O 1
ATOM 1397 N N . VAL A 1 226 ? 28.783 8.911 180.773 1.00 25.92 197 VAL A N 1
ATOM 1398 C CA . VAL A 1 226 ? 30.111 8.397 180.439 1.00 29.15 197 VAL A CA 1
ATOM 1399 C 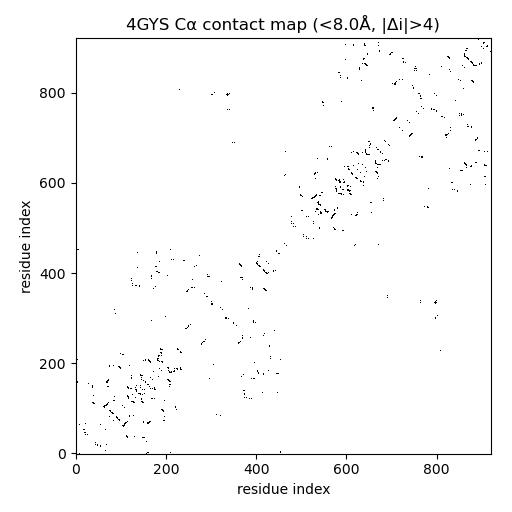C . VAL A 1 226 ? 30.320 7.084 181.205 1.00 26.45 197 VAL A C 1
ATOM 1400 O O . VAL A 1 226 ? 30.071 7.029 182.402 1.00 28.52 197 VAL A O 1
ATOM 1404 N N . VAL A 1 227 ? 30.737 6.026 180.512 1.00 26.12 198 VAL A N 1
ATOM 1405 C CA . VAL A 1 227 ? 31.038 4.756 181.160 1.00 24.04 198 VAL A CA 1
ATOM 1406 C C . VAL A 1 227 ? 32.199 4.942 182.141 1.00 26.48 198 VAL A C 1
ATOM 1407 O O . VAL A 1 227 ? 33.238 5.468 181.764 1.00 24.46 198 VAL A O 1
ATOM 1411 N N . PRO A 1 228 ? 32.031 4.508 183.408 1.00 27.44 199 PRO A N 1
ATOM 1412 C CA . PRO A 1 228 ? 33.137 4.663 184.367 1.00 26.11 199 PRO A CA 1
ATOM 1413 C C . PRO A 1 228 ? 34.366 3.762 184.092 1.00 29.31 199 PRO A C 1
ATOM 1414 O O . PRO A 1 228 ? 34.226 2.628 183.624 1.00 25.45 199 PRO A O 1
ATOM 1418 N N . ALA A 1 229 ? 35.557 4.276 184.386 1.00 24.71 200 ALA A N 1
ATOM 1419 C CA . ALA A 1 229 ? 36.788 3.489 184.385 1.00 27.52 200 ALA A CA 1
ATOM 1420 C C . ALA A 1 229 ? 37.261 3.487 185.819 1.00 24.50 200 ALA A C 1
ATOM 1421 O O . ALA A 1 229 ? 37.001 2.531 186.554 1.00 28.04 200 ALA A O 1
ATOM 1423 N N . CYS A 1 230 ? 37.914 4.567 186.249 1.00 26.04 201 CYS A N 1
ATOM 1424 C CA . CYS A 1 230 ? 38.044 4.813 187.714 1.00 24.43 201 CYS A CA 1
ATOM 1425 C C . CYS A 1 230 ? 37.123 5.955 188.054 1.00 26.49 201 CYS A C 1
ATOM 1426 O O . CYS A 1 230 ? 37.536 7.114 187.997 1.00 26.59 201 CYS A O 1
ATOM 1429 N N . ARG A 1 231 ? 35.867 5.626 188.359 1.00 23.26 202 ARG A N 1
ATOM 1430 C CA . ARG A 1 231 ? 34.803 6.615 188.555 1.00 24.51 202 ARG A CA 1
ATOM 1431 C C . ARG A 1 231 ? 35.217 7.901 189.277 1.00 26.89 202 ARG A C 1
ATOM 1432 O O . ARG A 1 231 ? 34.836 8.995 188.861 1.00 23.41 202 ARG A O 1
ATOM 1440 N N . SER A 1 232 ? 35.983 7.753 190.358 1.00 26.80 203 SER A N 1
ATOM 1441 C CA . SER A 1 232 ? 36.335 8.881 191.230 1.00 31.10 203 SER A CA 1
ATOM 1442 C C . SER A 1 232 ? 37.438 9.763 190.643 1.00 30.28 203 SER A C 1
ATOM 1443 O O . SER A 1 232 ? 37.720 10.831 191.172 1.00 26.71 203 SER A O 1
ATOM 1446 N N . LEU A 1 233 ? 38.054 9.294 189.560 1.00 29.33 204 LEU A N 1
ATOM 1447 C CA . LEU A 1 233 ? 39.181 9.975 188.923 1.00 27.82 204 LEU A CA 1
ATOM 1448 C C . LEU A 1 233 ? 38.905 10.437 187.493 1.00 26.25 204 LEU A C 1
ATOM 1449 O O . LEU A 1 233 ? 39.526 11.383 187.040 1.00 28.03 204 LEU A O 1
ATOM 1454 N N . ASP A 1 234 ? 37.999 9.748 186.793 1.00 24.81 205 ASP A N 1
ATOM 1455 C CA . ASP A 1 234 ? 37.710 9.999 185.376 1.00 28.23 205 ASP A CA 1
ATOM 1456 C C . ASP A 1 234 ? 37.421 11.469 185.036 1.00 27.13 205 ASP A C 1
ATOM 1457 O O . ASP A 1 234 ? 36.619 12.118 185.698 1.00 27.03 205 ASP A O 1
ATOM 1462 N N . CYS A 1 235 ? 38.039 11.961 183.967 1.00 25.30 206 CYS A N 1
ATOM 1463 C CA . CYS A 1 235 ? 37.756 13.294 183.447 1.00 26.48 206 CYS A CA 1
ATOM 1464 C C . CYS A 1 235 ? 37.397 13.213 181.972 1.00 25.55 206 CYS A C 1
ATOM 1465 O O . CYS A 1 235 ? 38.049 12.498 181.199 1.00 24.48 206 CYS A O 1
ATOM 1468 N N . VAL A 1 236 ? 36.364 13.951 181.584 1.00 24.45 207 VAL A N 1
ATOM 1469 C CA . VAL A 1 236 ? 36.136 14.234 180.179 1.00 24.60 207 VAL A CA 1
ATOM 1470 C C . VAL A 1 236 ? 37.244 15.169 179.754 1.00 29.22 207 VAL A C 1
ATOM 1471 O O . VAL A 1 236 ? 37.609 16.081 180.500 1.00 27.46 207 VAL A O 1
ATOM 1475 N N . THR A 1 237 ? 37.779 14.942 178.559 1.00 25.53 208 THR A N 1
ATOM 1476 C CA . THR A 1 237 ? 38.970 15.643 178.125 1.00 26.39 208 THR A CA 1
ATOM 1477 C C . THR A 1 237 ? 38.782 16.123 176.676 1.00 29.62 208 THR A C 1
ATOM 1478 O O . THR A 1 237 ? 37.962 15.570 175.924 1.00 26.92 208 THR A O 1
ATOM 1482 N N . VAL A 1 238 ? 39.497 17.179 176.297 1.00 30.25 209 VAL A N 1
ATOM 1483 C CA . VAL A 1 238 ? 39.295 17.791 174.987 1.00 27.10 209 VAL A CA 1
ATOM 1484 C C . VAL A 1 238 ? 40.559 17.755 174.133 1.00 27.04 209 VAL A C 1
ATOM 1485 O O . VAL A 1 238 ? 41.646 18.082 174.614 1.00 25.18 209 VAL A O 1
ATOM 1489 N N . PHE A 1 239 ? 40.392 17.330 172.876 1.00 26.77 210 PHE A N 1
ATOM 1490 C CA . PHE A 1 239 ? 41.430 17.408 171.856 1.00 25.26 210 PHE A CA 1
ATOM 1491 C C . PHE A 1 239 ? 41.066 18.519 170.848 1.00 27.46 210 PHE A C 1
ATOM 1492 O O . PHE A 1 239 ? 39.970 18.532 170.289 1.00 24.26 210 PHE A O 1
ATOM 1500 N N . ALA A 1 240 ? 41.999 19.446 170.638 1.00 23.53 211 ALA A N 1
ATOM 1501 C CA . ALA A 1 240 ? 41.765 20.627 169.822 1.00 26.00 211 ALA A CA 1
ATOM 1502 C C . ALA A 1 240 ? 43.022 21.097 169.075 1.00 25.60 211 ALA A C 1
ATOM 1503 O O . ALA A 1 240 ? 44.128 20.637 169.343 1.00 23.78 211 ALA A O 1
ATOM 1505 N N . ALA A 1 241 ? 42.837 22.054 168.167 1.00 24.89 212 ALA A N 1
ATOM 1506 C CA . ALA A 1 241 ? 43.934 22.545 167.338 1.00 25.39 212 ALA A CA 1
ATOM 1507 C C . ALA A 1 241 ? 44.754 23.591 168.089 1.00 29.44 212 ALA A C 1
ATOM 1508 O O . ALA A 1 241 ? 45.938 23.786 167.779 1.00 29.27 212 ALA A O 1
ATOM 1510 N N . SER A 1 242 ? 44.110 24.279 169.041 1.00 22.67 213 SER A N 1
ATOM 1511 C CA . SER A 1 242 ? 44.770 25.293 169.878 1.00 28.07 213 SER A CA 1
ATOM 1512 C C . SER A 1 242 ? 44.249 25.315 171.329 1.00 29.24 213 SER A C 1
ATOM 1513 O O . SER A 1 242 ? 43.142 24.855 171.622 1.00 24.85 213 SER A O 1
ATOM 1516 N N . VAL A 1 243 ? 45.055 25.881 172.220 1.00 28.62 214 VAL A N 1
ATOM 1517 C CA . VAL A 1 243 ? 44.658 26.035 173.607 1.00 27.40 214 VAL A CA 1
ATOM 1518 C C . VAL A 1 243 ? 43.369 26.863 173.706 1.00 29.85 214 VAL A C 1
ATOM 1519 O O . VAL A 1 243 ? 42.463 26.525 174.458 1.00 31.43 214 VAL A O 1
ATOM 1523 N N . ALA A 1 244 ? 43.289 27.939 172.941 1.00 24.15 215 ALA A N 1
ATOM 1524 C CA . ALA A 1 244 ? 42.094 28.763 172.967 1.00 27.72 215 ALA A CA 1
ATOM 1525 C C . ALA A 1 244 ? 40.866 27.966 172.508 1.00 28.98 215 ALA A C 1
ATOM 1526 O O . ALA A 1 244 ? 39.803 28.068 173.108 1.00 27.94 215 ALA A O 1
ATOM 1528 N N . GLU A 1 245 ? 41.006 27.169 171.454 1.00 23.60 216 GLU A N 1
ATOM 1529 C CA . GLU A 1 245 ? 39.848 26.448 170.952 1.00 27.01 216 GLU A CA 1
ATOM 1530 C C . GLU A 1 245 ? 39.457 25.367 171.948 1.00 27.52 216 GLU A C 1
ATOM 1531 O O . GLU A 1 245 ? 38.292 25.219 172.281 1.00 27.68 216 GLU A O 1
ATOM 1537 N N . GLY A 1 246 ? 40.449 24.631 172.426 1.00 23.60 217 GLY A N 1
ATOM 1538 C CA . GLY A 1 246 ? 40.226 23.607 173.425 1.00 29.84 217 GLY A CA 1
ATOM 1539 C C . GLY A 1 246 ? 39.642 24.197 174.702 1.00 31.44 217 GLY A C 1
ATOM 1540 O O . GLY A 1 246 ? 38.799 23.580 175.336 1.00 28.09 217 GLY A O 1
ATOM 1541 N N . THR A 1 247 ? 40.079 25.401 175.061 1.00 29.75 218 THR A N 1
ATOM 1542 C CA . THR A 1 247 ? 39.543 26.108 176.221 1.00 25.53 218 THR A CA 1
ATOM 1543 C C . THR A 1 247 ? 38.078 26.530 176.044 1.00 25.61 218 THR A C 1
ATOM 1544 O O . THR A 1 247 ? 37.270 26.290 176.930 1.00 28.53 218 THR A O 1
ATOM 1548 N N . LEU A 1 248 ? 37.716 27.102 174.894 1.00 25.79 219 LEU A N 1
ATOM 1549 C CA . LEU A 1 248 ? 36.303 27.401 174.614 1.00 28.76 219 LEU A CA 1
ATOM 1550 C C . LEU A 1 248 ? 35.406 26.158 174.714 1.00 32.22 219 LEU A C 1
ATOM 1551 O O . LEU A 1 248 ? 34.328 26.201 175.311 1.00 30.19 219 LEU A O 1
ATOM 1556 N N . ILE A 1 249 ? 35.837 25.062 174.092 1.00 30.97 220 ILE A N 1
ATOM 1557 C CA . ILE A 1 249 ? 35.099 23.803 174.171 1.00 27.70 220 ILE A CA 1
ATOM 1558 C C . ILE A 1 249 ? 34.986 23.354 175.630 1.00 26.97 220 ILE A C 1
ATOM 1559 O O . ILE A 1 249 ? 33.909 22.972 176.070 1.00 27.26 220 ILE A O 1
ATOM 1564 N N . ARG A 1 250 ? 36.083 23.409 176.384 1.00 29.41 221 ARG A N 1
ATOM 1565 C CA . ARG A 1 250 ? 36.016 23.018 177.797 1.00 24.94 221 ARG A CA 1
ATOM 1566 C C . ARG A 1 250 ? 34.963 23.818 178.591 1.00 30.50 221 ARG A C 1
ATOM 1567 O O . ARG A 1 250 ? 34.199 23.244 179.366 1.00 28.54 221 ARG A O 1
ATOM 1575 N N . ARG A 1 251 ? 34.947 25.137 178.396 1.00 32.27 222 ARG A N 1
ATOM 1576 C CA . ARG A 1 251 ? 34.060 26.043 179.129 1.00 30.87 222 ARG A CA 1
ATOM 1577 C C . ARG A 1 251 ? 32.620 25.764 178.786 1.00 31.78 222 ARG A C 1
ATOM 1578 O O . ARG A 1 251 ? 31.767 25.804 179.656 1.00 33.18 222 ARG A O 1
ATOM 1586 N N . ILE A 1 252 ? 32.351 25.477 177.511 1.00 29.67 223 ILE A N 1
ATOM 1587 C CA . ILE A 1 252 ? 31.001 25.191 177.073 1.00 28.34 223 ILE A CA 1
ATOM 1588 C C . ILE A 1 252 ? 30.496 23.890 177.691 1.00 32.14 223 ILE A C 1
ATOM 1589 O O . ILE A 1 252 ? 29.331 23.787 178.079 1.00 32.41 223 ILE A O 1
ATOM 1594 N N . ALA A 1 253 ? 31.375 22.898 177.767 1.00 29.18 224 ALA A N 1
ATOM 1595 C CA . ALA A 1 253 ? 30.985 21.580 178.280 1.00 32.18 224 ALA A CA 1
ATOM 1596 C C . ALA A 1 253 ? 30.894 21.572 179.799 1.00 31.85 224 ALA A C 1
ATOM 1597 O O . ALA A 1 253 ? 30.202 20.739 180.378 1.00 32.84 224 ALA A O 1
ATOM 1599 N N . GLU A 1 254 ? 31.621 22.497 180.417 1.00 30.33 225 GLU A N 1
ATOM 1600 C CA . GLU A 1 254 ? 31.729 22.611 181.867 1.00 32.39 225 GLU A CA 1
ATOM 1601 C C . GLU A 1 254 ? 30.396 23.003 182.511 1.00 35.41 225 GLU A C 1
ATOM 1602 O O . GLU A 1 254 ? 29.625 23.771 181.934 1.00 32.47 225 GLU A O 1
ATOM 1608 N N . GLY A 1 255 ? 30.132 22.482 183.706 1.00 38.62 226 GLY A N 1
ATOM 1609 C CA . GLY A 1 255 ? 28.895 22.793 184.415 1.00 38.56 226 GLY A CA 1
ATOM 1610 C C . GLY A 1 255 ? 28.527 21.745 185.456 1.00 40.44 226 GLY A C 1
ATOM 1611 O O . GLY A 1 255 ? 28.670 20.528 185.225 1.00 36.16 226 GLY A O 1
ATOM 1612 N N . TYR A 1 256 ? 28.059 22.213 186.610 1.00 37.86 227 TYR A N 1
ATOM 1613 C CA . TYR A 1 256 ? 27.618 21.316 187.677 1.00 36.91 227 TYR A CA 1
ATOM 1614 C C . TYR A 1 256 ? 26.489 20.405 187.225 1.00 33.88 227 TYR A C 1
ATOM 1615 O O . TYR A 1 256 ? 25.539 20.832 186.554 1.00 38.86 227 TYR A O 1
ATOM 1624 N N . ASP A 1 257 ? 26.602 19.137 187.585 1.00 31.49 228 ASP A N 1
ATOM 1625 C CA . ASP A 1 257 ? 25.589 18.176 187.199 1.00 34.93 228 ASP A CA 1
ATOM 1626 C C . ASP A 1 257 ? 25.383 17.245 188.383 1.00 39.61 228 ASP A C 1
ATOM 1627 O O . ASP A 1 257 ? 26.225 16.393 188.657 1.00 39.35 228 ASP A O 1
ATOM 1632 N N . ALA A 1 258 ? 24.269 17.427 189.092 1.00 38.41 229 ALA A N 1
ATOM 1633 C CA . ALA A 1 258 ? 23.980 16.636 190.282 1.00 42.87 229 ALA A CA 1
ATOM 1634 C C . ALA A 1 258 ? 23.764 15.146 189.965 1.00 40.13 229 ALA A C 1
ATOM 1635 O O . ALA A 1 258 ? 23.901 14.308 190.839 1.00 40.05 229 ALA A O 1
ATOM 1637 N N . ALA A 1 259 ? 23.457 14.807 188.714 1.00 42.88 230 ALA A N 1
ATOM 1638 C CA . ALA A 1 259 ? 23.373 13.393 188.346 1.00 38.42 230 ALA A CA 1
ATOM 1639 C C . ALA A 1 259 ? 24.719 12.678 188.568 1.00 40.75 230 ALA A C 1
ATOM 1640 O O . ALA A 1 259 ? 24.761 11.472 188.816 1.00 39.35 230 ALA A O 1
ATOM 1642 N N . ASP A 1 260 ? 25.813 13.430 188.495 1.00 34.04 231 ASP A N 1
ATOM 1643 C CA . ASP A 1 260 ? 27.159 12.867 188.644 1.00 32.10 231 ASP A CA 1
ATOM 1644 C C . ASP A 1 260 ? 27.658 13.089 190.081 1.00 33.06 231 ASP A C 1
ATOM 1645 O O . ASP A 1 260 ? 27.883 14.222 190.464 1.00 32.42 231 ASP A O 1
ATOM 1650 N N . PRO A 1 261 ? 27.844 12.010 190.867 1.00 30.65 232 PRO A N 1
ATOM 1651 C CA . PRO A 1 261 ? 28.267 12.161 192.268 1.00 37.43 232 PRO A CA 1
ATOM 1652 C C . PRO A 1 261 ? 29.609 12.874 192.393 1.00 37.05 232 PRO A C 1
ATOM 1653 O O . PRO A 1 261 ? 29.867 13.427 193.456 1.00 32.71 232 PRO A O 1
ATOM 1657 N N . TYR A 1 262 ? 30.432 12.873 191.340 1.00 32.35 233 TYR A N 1
ATOM 1658 C CA . TYR A 1 262 ? 31.759 13.496 191.424 1.00 29.41 233 TYR A CA 1
ATOM 1659 C C . TYR A 1 262 ? 31.845 14.891 190.834 1.00 26.26 233 TYR A C 1
ATOM 1660 O O . TYR A 1 262 ? 32.907 15.500 190.823 1.00 30.77 233 TYR A O 1
ATOM 1669 N N . SER A 1 263 ? 30.713 15.388 190.355 1.00 26.09 234 SER A N 1
ATOM 1670 C CA . SER A 1 263 ? 30.614 16.727 189.796 1.00 27.15 234 SER A CA 1
ATOM 1671 C C . SER A 1 263 ? 30.951 17.755 190.863 1.00 34.03 234 SER A C 1
ATOM 1672 O O . SER A 1 263 ? 30.496 17.643 191.991 1.00 37.08 234 SER A O 1
ATOM 1675 N N . ARG A 1 264 ? 31.762 18.744 190.504 1.00 35.08 235 ARG A N 1
ATOM 1676 C CA . ARG A 1 264 ? 32.081 19.872 191.377 1.00 29.65 235 ARG A CA 1
ATOM 1677 C C . ARG A 1 264 ? 31.750 21.216 190.706 1.00 39.84 235 ARG A C 1
ATOM 1678 O O . ARG A 1 264 ? 31.889 21.379 189.470 1.00 33.69 235 ARG A O 1
ATOM 1686 N N . PRO A 1 265 ? 31.282 22.184 191.510 1.00 37.39 236 PRO A N 1
ATOM 1687 C CA . PRO A 1 265 ? 31.025 23.531 190.982 1.00 41.75 236 PRO A CA 1
ATOM 1688 C C . PRO A 1 265 ? 32.327 24.188 190.564 1.00 33.59 236 PRO A C 1
ATOM 1689 O O . PRO A 1 265 ? 33.360 23.994 191.204 1.00 39.55 236 PRO A O 1
ATOM 1693 N N . SER A 1 266 ? 32.283 24.952 189.491 1.00 34.40 237 SER A N 1
ATOM 1694 C CA . SER A 1 266 ? 33.453 25.694 189.065 1.00 38.21 237 SER A CA 1
ATOM 1695 C C . SER A 1 266 ? 33.993 26.571 190.185 1.00 47.71 237 SER A C 1
ATOM 1696 O O . SER A 1 266 ? 33.240 27.265 190.857 1.00 48.14 237 SER A O 1
ATOM 1699 N N . GLN A 1 267 ? 35.298 26.500 190.402 1.00 49.09 238 GLN A N 1
ATOM 1700 C CA . GLN A 1 267 ? 36.039 27.537 191.109 1.00 42.67 238 GLN A CA 1
ATOM 1701 C C . GLN A 1 267 ? 37.161 27.939 190.151 1.00 49.30 238 GLN A C 1
ATOM 1702 O O . GLN A 1 267 ? 37.445 27.221 189.178 1.00 48.34 238 GLN A O 1
ATOM 1708 N N . LYS A 1 268 ? 37.792 29.079 190.404 1.00 50.91 239 LYS A N 1
ATOM 1709 C CA . LYS A 1 268 ? 38.946 29.499 189.608 1.00 49.07 239 LYS A CA 1
ATOM 1710 C C . LYS A 1 268 ? 40.062 29.900 190.543 1.00 48.86 239 LYS A C 1
ATOM 1711 O O . LYS A 1 268 ? 39.897 30.761 191.398 1.00 54.73 239 LYS A O 1
ATOM 1715 N N . ARG A 1 269 ? 41.191 29.232 190.402 1.00 43.17 240 ARG A N 1
ATOM 1716 C CA . ARG A 1 269 ? 42.368 29.570 191.160 1.00 39.76 240 ARG A CA 1
ATOM 1717 C C . ARG A 1 269 ? 43.359 30.215 190.194 1.00 40.27 240 ARG A C 1
ATOM 1718 O O . ARG A 1 269 ? 43.662 29.666 189.138 1.00 39.76 240 ARG A O 1
ATOM 1726 N N . ARG A 1 270 ? 43.843 31.399 190.538 1.00 42.03 241 ARG A N 1
ATOM 1727 C CA . ARG A 1 270 ? 44.683 32.143 189.616 1.00 43.02 241 ARG A CA 1
ATOM 1728 C C . ARG A 1 270 ? 46.129 31.738 189.825 1.00 42.92 241 ARG A C 1
ATOM 1729 O O . ARG A 1 270 ? 46.530 31.384 190.936 1.00 41.78 241 ARG A O 1
ATOM 1732 N N . LEU A 1 271 ? 46.895 31.755 188.740 1.00 36.07 242 LEU A N 1
ATOM 1733 C CA . LEU A 1 271 ? 48.336 31.603 188.795 1.00 35.79 242 LEU A CA 1
ATOM 1734 C C . LEU A 1 271 ? 48.936 32.898 188.275 1.00 38.59 242 LEU A C 1
ATOM 1735 O O . LEU A 1 271 ? 48.306 33.599 187.483 1.00 41.33 242 LEU A O 1
ATOM 1740 N N . PRO A 1 272 ? 50.147 33.234 188.741 1.00 38.84 243 PRO A N 1
ATOM 1741 C CA . PRO A 1 272 ? 50.841 34.449 188.297 1.00 40.92 243 PRO A CA 1
ATOM 1742 C C . PRO A 1 272 ? 51.309 34.307 186.847 1.00 46.51 243 PRO A C 1
ATOM 1743 O O . PRO A 1 272 ? 51.485 33.186 186.365 1.00 47.09 243 PRO A O 1
ATOM 1747 N N . HIS A 1 273 ? 51.497 35.418 186.148 1.00 45.92 244 HIS A N 1
ATOM 1748 C CA . HIS A 1 273 ? 52.127 35.333 184.831 1.00 58.08 244 HIS A CA 1
ATOM 1749 C C . HIS A 1 273 ? 53.466 36.070 184.826 1.00 57.33 244 HIS A C 1
ATOM 1750 O O . HIS A 1 273 ? 54.454 35.579 184.267 1.00 68.61 244 HIS A O 1
ATOM 1757 N N . VAL A 1 274 ? 53.499 37.228 185.476 1.00 57.94 245 VAL A N 1
ATOM 1758 C CA . VAL A 1 274 ? 54.761 37.836 185.872 1.00 60.01 245 VAL A CA 1
ATOM 1759 C C . VAL A 1 274 ? 55.246 37.153 187.153 1.00 59.46 245 VAL A C 1
ATOM 1760 O O . VAL A 1 274 ? 54.509 37.069 188.139 1.00 56.71 245 VAL A O 1
ATOM 1762 N N . GLY A 1 275 ? 56.477 36.652 187.141 1.00 55.43 246 GLY A N 1
ATOM 1763 C CA . GLY A 1 275 ? 57.034 36.005 188.319 1.00 53.33 246 GLY A CA 1
ATOM 1764 C C . GLY A 1 275 ? 56.833 34.495 188.331 1.00 51.37 246 GLY A C 1
ATOM 1765 O O . GLY A 1 275 ? 57.124 33.815 189.326 1.00 50.16 246 GLY A O 1
ATOM 1766 N N . LEU A 1 276 ? 56.346 33.977 187.206 1.00 52.57 247 LEU A N 1
ATOM 1767 C CA . LEU A 1 276 ? 55.946 32.576 187.083 1.00 50.17 247 LEU A CA 1
ATOM 1768 C C . LEU A 1 276 ? 57.091 31.611 187.365 1.00 40.30 247 LEU A C 1
ATOM 1769 O O . LEU A 1 276 ? 58.182 31.730 186.809 1.00 41.87 247 LEU A O 1
ATOM 1774 N N . ARG A 1 277 ? 56.840 30.647 188.230 1.00 29.16 248 ARG A N 1
ATOM 1775 C CA . ARG A 1 277 ? 57.855 29.646 188.482 1.00 35.75 248 ARG A CA 1
ATOM 1776 C C . ARG A 1 277 ? 57.374 28.327 187.901 1.00 31.74 248 ARG A C 1
ATOM 1777 O O . ARG A 1 277 ? 56.264 27.883 188.191 1.00 34.20 248 ARG A O 1
ATOM 1785 N N . VAL A 1 278 ? 58.201 27.736 187.042 1.00 36.73 249 VAL A N 1
ATOM 1786 C CA . VAL A 1 278 ? 57.891 26.472 186.378 1.00 32.96 249 VAL A CA 1
ATOM 1787 C C . VAL A 1 278 ? 58.788 25.370 186.950 1.00 35.24 249 VAL A C 1
ATOM 1788 O O . VAL A 1 278 ? 60.001 25.396 186.751 1.00 31.46 249 VAL A O 1
ATOM 1792 N N . GLY A 1 279 ? 58.201 24.417 187.680 1.00 31.56 250 GLY A N 1
ATOM 1793 C CA . GLY A 1 279 ? 58.978 23.318 188.227 1.00 29.96 250 GLY A CA 1
ATOM 1794 C C . GLY A 1 279 ? 59.320 22.286 187.164 1.00 29.41 250 GLY A C 1
ATOM 1795 O O . GLY A 1 279 ? 58.514 22.007 186.291 1.00 29.55 250 GLY A O 1
ATOM 1796 N N . VAL A 1 280 ? 60.524 21.730 187.225 1.00 29.83 251 VAL A N 1
ATOM 1797 C CA . VAL A 1 280 ? 60.891 20.601 186.386 1.00 27.58 251 VAL A CA 1
ATOM 1798 C C . VAL A 1 280 ? 61.568 19.572 187.279 1.00 31.98 251 VAL A C 1
ATOM 1799 O O . VAL A 1 280 ? 62.204 19.936 188.259 1.00 31.25 251 VAL A O 1
ATOM 1803 N N . PRO A 1 281 ? 61.446 18.278 186.944 1.00 30.13 252 PRO A N 1
ATOM 1804 C CA . PRO A 1 281 ? 62.143 17.283 187.773 1.00 31.31 252 PRO A CA 1
ATOM 1805 C C . PRO A 1 281 ? 63.656 17.494 187.805 1.00 36.28 252 PRO A C 1
ATOM 1806 O O . PRO A 1 281 ? 64.223 18.134 186.918 1.00 36.58 252 PRO A O 1
ATOM 1810 N N . ARG A 1 282 ? 64.300 16.949 188.831 1.00 39.70 253 ARG A N 1
ATOM 1811 C CA A ARG A 1 282 ? 65.756 16.952 188.930 0.48 39.37 253 ARG A CA 1
ATOM 1812 C CA B ARG A 1 282 ? 65.752 16.978 188.911 0.52 39.37 253 ARG A CA 1
ATOM 1813 C C . ARG A 1 282 ? 66.322 16.239 187.714 1.00 39.90 253 ARG A C 1
ATOM 1814 O O . ARG A 1 282 ? 65.663 15.370 187.141 1.00 38.85 253 ARG A O 1
ATOM 1829 N N . GLN A 1 283 ? 67.547 16.585 187.337 1.00 38.79 254 GLN A N 1
ATOM 1830 C CA . GLN A 1 283 ? 68.180 15.951 186.195 1.00 38.49 254 GLN A CA 1
ATOM 1831 C C . GLN A 1 283 ? 68.048 14.429 186.285 1.00 42.70 254 GLN A C 1
ATOM 1832 O O . GLN A 1 283 ? 67.658 13.767 185.310 1.00 37.94 254 GLN A O 1
ATOM 1835 N N . ASP A 1 284 ? 68.341 13.887 187.467 1.00 42.31 255 ASP A N 1
ATOM 1836 C CA . ASP A 1 284 ? 68.349 12.439 187.677 1.00 42.14 255 ASP A CA 1
ATOM 1837 C C . ASP A 1 284 ? 66.948 11.825 187.744 1.00 44.19 255 ASP A C 1
ATOM 1838 O O . ASP A 1 284 ? 66.793 10.619 187.941 1.00 40.28 255 ASP A O 1
ATOM 1843 N N . GLN A 1 285 ? 65.931 12.659 187.579 1.00 36.98 256 GLN A N 1
ATOM 1844 C CA . GLN A 1 285 ? 64.565 12.174 187.604 1.00 38.31 256 GLN A CA 1
ATOM 1845 C C . GLN A 1 285 ? 63.915 12.278 186.219 1.00 38.41 256 GLN A C 1
ATOM 1846 O O . GLN A 1 285 ? 62.727 11.982 186.056 1.00 32.21 256 GLN A O 1
ATOM 1852 N N . ARG A 1 286 ? 64.709 12.693 185.231 1.00 33.69 257 ARG A N 1
ATOM 1853 C CA . ARG A 1 286 ? 64.243 12.819 183.839 1.00 38.24 257 ARG A CA 1
ATOM 1854 C C . ARG A 1 286 ? 64.390 11.500 183.060 1.00 35.09 257 ARG A C 1
ATOM 1855 O O . ARG A 1 286 ? 65.405 11.248 182.415 1.00 37.69 257 ARG A O 1
ATOM 1863 N N . GLU A 1 287 ? 63.359 10.663 183.164 1.00 38.41 258 GLU A N 1
ATOM 1864 C CA . GLU A 1 287 ? 63.378 9.283 182.688 1.00 33.87 258 GLU A CA 1
ATOM 1865 C C . GLU A 1 287 ? 62.812 9.215 181.288 1.00 35.08 258 GLU A C 1
ATOM 1866 O O . GLU A 1 287 ? 61.763 9.797 181.013 1.00 34.69 258 GLU A O 1
ATOM 1872 N N . PHE A 1 288 ? 63.514 8.516 180.405 1.00 31.80 259 PHE A N 1
ATOM 1873 C CA . PHE A 1 288 ? 63.073 8.372 179.016 1.00 31.92 259 PHE A CA 1
ATOM 1874 C C . PHE A 1 288 ? 63.149 6.939 178.527 1.00 29.75 259 PHE A C 1
ATOM 1875 O O . PHE A 1 288 ? 62.888 6.665 177.367 1.00 36.72 259 PHE A O 1
ATOM 1883 N N . TYR A 1 289 ? 63.466 6.023 179.441 1.00 37.24 260 TYR A N 1
ATOM 1884 C CA . TYR A 1 289 ? 63.527 4.613 179.101 1.00 36.13 260 TYR A CA 1
ATOM 1885 C C . TYR A 1 289 ? 64.337 4.402 177.820 1.00 37.18 260 TYR A C 1
ATOM 1886 O O . TYR A 1 289 ? 63.919 3.682 176.924 1.00 41.24 260 TYR A O 1
ATOM 1895 N N . GLY A 1 290 ? 65.493 5.049 177.738 1.00 38.89 261 GLY A N 1
ATOM 1896 C CA . GLY A 1 290 ? 66.386 4.857 176.608 1.00 39.96 261 GLY A CA 1
ATOM 1897 C C . GLY A 1 290 ? 66.122 5.716 175.387 1.00 44.56 261 GLY A C 1
ATOM 1898 O O . GLY A 1 290 ? 66.889 5.691 174.422 1.00 43.36 261 GLY A O 1
ATOM 1899 N N . ASN A 1 291 ? 65.044 6.488 175.406 1.00 36.71 262 ASN A N 1
ATOM 1900 C CA . ASN A 1 291 ? 64.733 7.264 174.220 1.00 37.22 262 ASN A CA 1
ATOM 1901 C C . ASN A 1 291 ? 65.491 8.588 174.269 1.00 40.64 262 ASN A C 1
ATOM 1902 O O . ASN A 1 291 ? 65.046 9.565 174.886 1.00 37.93 262 ASN A O 1
ATOM 1907 N N . THR A 1 292 ? 66.664 8.609 173.649 1.00 37.33 263 THR A N 1
ATOM 1908 C CA . THR A 1 292 ? 67.565 9.739 173.827 1.00 40.69 263 THR A CA 1
ATOM 1909 C C . THR A 1 292 ? 67.110 10.918 172.979 1.00 30.24 263 THR A C 1
ATOM 1910 O O . THR A 1 292 ? 67.392 12.070 173.277 1.00 36.94 263 THR A O 1
ATOM 1914 N N . ALA A 1 293 ? 66.377 10.631 171.924 1.00 33.60 264 ALA A N 1
ATOM 1915 C CA . ALA A 1 293 ? 65.822 11.707 171.134 1.00 33.01 264 ALA A CA 1
ATOM 1916 C C . ALA A 1 293 ? 64.766 12.469 171.972 1.00 35.77 264 ALA A C 1
ATOM 1917 O O . ALA A 1 293 ? 64.724 13.707 172.004 1.00 29.74 264 ALA A O 1
ATOM 1919 N N . TYR A 1 294 ? 63.919 11.737 172.682 1.00 33.13 265 TYR A N 1
ATOM 1920 C CA . TYR A 1 294 ? 62.949 12.416 173.529 1.00 32.28 265 TYR A CA 1
ATOM 1921 C C . TYR A 1 294 ? 63.667 13.228 174.640 1.00 32.59 265 TYR A C 1
ATOM 1922 O O . TYR A 1 294 ? 63.331 14.389 174.906 1.00 31.95 265 TYR A O 1
ATOM 1931 N N . ALA A 1 295 ? 64.677 12.628 175.260 1.00 29.28 266 ALA A N 1
ATOM 1932 C CA . ALA A 1 295 ? 65.449 13.316 176.292 1.00 33.13 266 ALA A CA 1
ATOM 1933 C C . ALA A 1 295 ? 66.028 14.622 175.743 1.00 36.03 266 ALA A C 1
ATOM 1934 O O . ALA A 1 295 ? 65.961 15.672 176.394 1.00 34.54 266 ALA A O 1
ATOM 1936 N N . ALA A 1 296 ? 66.571 14.563 174.535 1.00 31.05 267 ALA A N 1
ATOM 1937 C CA . ALA A 1 296 ? 67.158 15.749 173.921 1.00 36.37 267 ALA A CA 1
ATOM 1938 C C . ALA A 1 296 ? 66.093 16.816 173.686 1.00 33.39 267 ALA A C 1
ATOM 1939 O O . ALA A 1 296 ? 66.338 17.997 173.892 1.00 34.03 267 ALA A O 1
ATOM 1941 N N . LEU A 1 297 ? 64.907 16.403 173.257 1.00 31.13 268 LEU A N 1
ATOM 1942 C CA . LEU A 1 297 ? 63.866 17.382 172.951 1.00 31.24 268 LEU A CA 1
ATOM 1943 C C . LEU A 1 297 ? 63.261 17.995 174.220 1.00 34.98 268 LEU A C 1
ATOM 1944 O O . LEU A 1 297 ? 62.831 19.146 174.210 1.00 32.55 268 LEU A O 1
ATOM 1949 N N . TYR A 1 298 ? 63.206 17.231 175.310 1.00 32.15 269 TYR A N 1
ATOM 1950 C CA . TYR A 1 298 ? 62.766 17.817 176.568 1.00 32.31 269 TYR A CA 1
ATOM 1951 C C . TYR A 1 298 ? 63.728 18.957 176.950 1.00 34.17 269 TYR A C 1
ATOM 1952 O O . TYR A 1 298 ? 63.298 20.093 177.212 1.00 33.10 269 TYR A O 1
ATOM 1961 N N . GLN A 1 299 ? 65.027 18.654 176.959 1.00 30.52 270 GLN A N 1
ATOM 1962 C CA . GLN A 1 299 ? 66.047 19.647 177.307 1.00 31.61 270 GLN A CA 1
ATOM 1963 C C . GLN A 1 299 ? 65.937 20.864 176.404 1.00 35.49 270 GLN A C 1
ATOM 1964 O O . GLN A 1 299 ? 66.049 21.996 176.869 1.00 32.35 270 GLN A O 1
ATOM 1970 N N . ARG A 1 300 ? 65.687 20.612 175.114 1.00 32.87 271 ARG A N 1
ATOM 1971 C CA . ARG A 1 300 ? 65.538 21.666 174.115 1.00 33.75 271 ARG A CA 1
ATOM 1972 C C . ARG A 1 300 ? 64.397 22.603 174.506 1.00 34.22 271 ARG A C 1
ATOM 1973 O O . ARG A 1 300 ? 64.531 23.821 174.479 1.00 34.92 271 ARG A O 1
ATOM 1981 N N . ALA A 1 301 ? 63.269 22.028 174.886 1.00 33.88 272 ALA A N 1
ATOM 1982 C CA . ALA A 1 301 ? 62.161 22.821 175.401 1.00 37.35 272 ALA A CA 1
ATOM 1983 C C . ALA A 1 301 ? 62.634 23.745 176.549 1.00 31.50 272 ALA A C 1
ATOM 1984 O O . ALA A 1 301 ? 62.312 24.935 176.574 1.00 28.68 272 ALA A O 1
ATOM 1986 N N . LEU A 1 302 ? 63.407 23.197 177.484 1.00 28.59 273 LEU A N 1
ATOM 1987 C CA . LEU A 1 302 ? 63.934 24.005 178.579 1.00 34.59 273 LEU A CA 1
ATOM 1988 C C . LEU A 1 302 ? 64.858 25.089 178.012 1.00 33.55 273 LEU A C 1
ATOM 1989 O O . LEU A 1 302 ? 64.833 26.231 178.466 1.00 33.81 273 LEU A O 1
ATOM 1994 N N . ASP A 1 303 ? 65.651 24.735 177.005 1.00 33.18 274 ASP A N 1
ATOM 1995 C CA . ASP A 1 303 ? 66.546 25.704 176.379 1.00 32.00 274 ASP A CA 1
ATOM 1996 C C . ASP A 1 303 ? 65.808 26.899 175.769 1.00 33.28 274 ASP A C 1
ATOM 1997 O O . ASP A 1 303 ? 66.306 28.025 175.815 1.00 33.70 274 ASP A O 1
ATOM 2002 N N . GLU A 1 304 ? 64.649 26.651 175.163 1.00 29.76 275 GLU A N 1
ATOM 2003 C CA . GLU A 1 304 ? 63.905 27.713 174.489 1.00 30.27 275 GLU A CA 1
ATOM 2004 C C . GLU A 1 304 ? 63.181 28.573 175.502 1.00 36.19 275 GLU A C 1
ATOM 2005 O O . GLU A 1 304 ? 62.895 29.752 175.261 1.00 37.82 275 GLU A O 1
ATOM 2011 N N . MET A 1 305 ? 62.868 27.977 176.644 1.00 33.70 276 MET A N 1
ATOM 2012 C CA . MET A 1 305 ? 62.067 28.688 177.622 1.00 38.77 276 MET A CA 1
ATOM 2013 C C . MET A 1 305 ? 62.739 29.869 178.298 1.00 32.69 276 MET A C 1
ATOM 2014 O O . MET A 1 305 ? 62.048 30.683 178.908 1.00 30.47 276 MET A O 1
ATOM 2019 N N . ILE A 1 306 ? 64.062 29.974 178.192 1.00 30.87 277 ILE A N 1
ATOM 2020 C CA . ILE A 1 306 ? 64.734 31.128 178.784 1.00 36.32 277 ILE A CA 1
ATOM 2021 C C . ILE A 1 306 ? 64.221 32.435 178.172 1.00 31.45 277 ILE A C 1
ATOM 2022 O O . ILE A 1 306 ? 64.332 33.494 178.777 1.00 32.16 277 ILE A O 1
ATOM 2027 N N . SER A 1 307 ? 63.616 32.381 176.992 1.00 31.81 278 SER A N 1
ATOM 2028 C CA . SER A 1 307 ? 63.080 33.630 176.451 1.00 30.94 278 SER A CA 1
ATOM 2029 C C . SER A 1 307 ? 61.579 33.817 176.638 1.00 30.61 278 SER A C 1
ATOM 2030 O O . SER A 1 307 ? 60.963 34.713 176.043 1.00 34.20 278 SER A O 1
ATOM 2032 N N . LEU A 1 308 ? 60.999 32.974 177.479 1.00 30.02 279 LEU A N 1
ATOM 2033 C CA . LEU A 1 308 ? 59.709 33.262 178.061 1.00 28.75 279 LEU A CA 1
ATOM 2034 C C . LEU A 1 308 ? 59.917 33.898 179.425 1.00 32.50 279 LEU A C 1
ATOM 2035 O O . LEU A 1 308 ? 60.967 33.738 180.070 1.00 29.37 279 LEU A O 1
ATOM 2040 N N . ASP A 1 309 ? 58.891 34.609 179.867 1.00 32.51 280 ASP A N 1
ATOM 2041 C CA . ASP A 1 309 ? 58.930 35.308 181.144 1.00 32.36 280 ASP A CA 1
ATOM 2042 C C . ASP A 1 309 ? 58.594 34.351 182.308 1.00 36.04 280 ASP A C 1
ATOM 2043 O O . ASP A 1 309 ? 57.552 34.454 182.942 1.00 42.18 280 ASP A O 1
ATOM 2048 N N . ALA A 1 310 ? 59.483 33.403 182.564 1.00 31.67 281 ALA A N 1
ATOM 2049 C CA . ALA A 1 310 ? 59.219 32.358 183.534 1.00 41.12 281 ALA A CA 1
ATOM 2050 C C . ALA A 1 310 ? 60.535 31.892 184.122 1.00 41.61 281 ALA A C 1
ATOM 2051 O O . ALA A 1 310 ? 61.546 31.865 183.439 1.00 41.15 281 ALA A O 1
ATOM 2053 N N . GLU A 1 311 ? 60.529 31.509 185.389 1.00 39.10 282 GLU A N 1
ATOM 2054 C CA . GLU A 1 311 ? 61.741 30.957 185.968 1.00 40.38 282 GLU A CA 1
ATOM 2055 C C . GLU A 1 311 ? 61.620 29.446 186.084 1.00 37.30 282 GLU A C 1
ATOM 2056 O O . GLU A 1 311 ? 60.607 28.939 186.557 1.00 38.89 282 GLU A O 1
ATOM 2062 N N . LEU A 1 312 ? 62.651 28.725 185.661 1.00 35.55 283 LEU A N 1
ATOM 2063 C CA . LEU A 1 312 ? 62.682 27.287 185.894 1.00 37.07 283 LEU A CA 1
ATOM 2064 C C . LEU A 1 312 ? 63.215 26.964 187.282 1.00 39.34 283 LEU A C 1
ATOM 2065 O O . LEU A 1 312 ? 64.243 27.484 187.700 1.00 42.17 283 LEU A O 1
ATOM 2070 N N . VAL A 1 313 ? 62.520 26.064 187.969 1.00 38.36 284 VAL A N 1
ATOM 2071 C CA . VAL A 1 313 ? 62.909 25.609 189.297 1.00 36.08 284 VAL A CA 1
ATOM 2072 C C . VAL A 1 313 ? 62.959 24.089 189.288 1.00 34.25 284 VAL A C 1
ATOM 2073 O O . VAL A 1 313 ? 61.948 23.442 189.011 1.00 33.19 284 VAL A O 1
ATOM 2077 N N . GLU A 1 314 ? 64.121 23.516 189.578 1.00 32.75 285 GLU A N 1
ATOM 2078 C CA . GLU A 1 314 ? 64.228 22.070 189.767 1.00 38.18 285 GLU A CA 1
ATOM 2079 C C . GLU A 1 314 ? 63.489 21.668 191.034 1.00 40.88 285 GLU A C 1
ATOM 2080 O O . GLU A 1 314 ? 63.700 22.268 192.083 1.00 41.61 285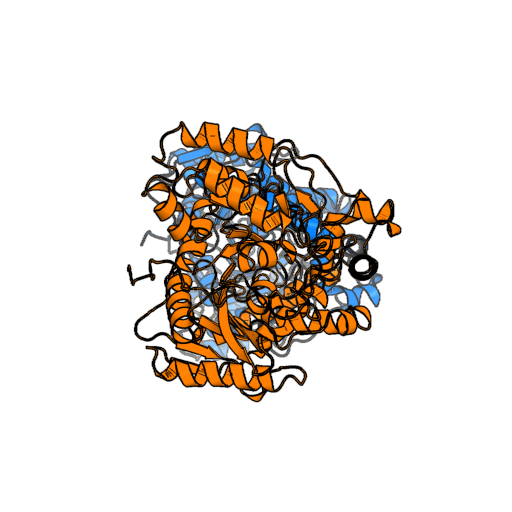 GLU A O 1
ATOM 2086 N N . ILE A 1 315 ? 62.604 20.679 190.935 1.00 37.44 286 ILE A N 1
ATOM 2087 C CA . ILE A 1 315 ? 61.855 20.224 192.104 1.00 33.00 286 ILE A CA 1
ATOM 2088 C C . ILE A 1 315 ? 62.083 18.731 192.286 1.00 35.19 286 ILE A C 1
ATOM 2089 O O . ILE A 1 315 ? 62.583 18.046 191.382 1.00 32.90 286 ILE A O 1
ATOM 2094 N N . ASP A 1 316 ? 61.744 18.222 193.461 1.00 34.71 287 ASP A N 1
ATOM 2095 C CA . ASP A 1 316 ? 61.849 16.788 193.707 1.00 34.13 287 ASP A CA 1
ATOM 2096 C C . ASP A 1 316 ? 60.573 16.130 193.176 1.00 33.72 287 ASP A C 1
ATOM 2097 O O . ASP A 1 316 ? 59.486 16.303 193.729 1.00 31.52 287 ASP A O 1
ATOM 2102 N N . PHE A 1 317 ? 60.712 15.386 192.087 1.00 33.79 288 PHE A N 1
ATOM 2103 C CA . PHE A 1 317 ? 59.555 14.799 191.414 1.00 33.88 288 PHE A CA 1
ATOM 2104 C C . PHE A 1 317 ? 59.063 13.485 192.066 1.00 33.91 288 PHE A C 1
ATOM 2105 O O . PHE A 1 317 ? 57.982 12.983 191.725 1.00 33.28 288 PHE A O 1
ATOM 2113 N N . ALA A 1 318 ? 59.840 12.971 193.026 1.00 29.32 289 ALA A N 1
ATOM 2114 C CA . ALA A 1 318 ? 59.591 11.666 193.646 1.00 34.67 289 ALA A CA 1
ATOM 2115 C C . ALA A 1 318 ? 58.175 11.459 194.185 1.00 33.06 289 ALA A C 1
ATOM 2116 O O . ALA A 1 318 ? 57.581 10.396 193.991 1.00 33.91 289 ALA A O 1
ATOM 2118 N N . PRO A 1 319 ? 57.630 12.460 194.888 1.00 33.25 290 PRO A N 1
ATOM 2119 C CA . PRO A 1 319 ? 56.295 12.173 195.423 1.00 32.43 290 PRO A CA 1
ATOM 2120 C C . PRO A 1 319 ? 55.239 12.120 194.321 1.00 28.45 290 PRO A C 1
ATOM 2121 O O . PRO A 1 319 ? 54.262 11.387 194.447 1.00 27.16 290 PRO A O 1
ATOM 2125 N N . PHE A 1 320 ? 55.433 12.872 193.245 1.00 30.65 291 PHE A N 1
ATOM 2126 C CA . PHE A 1 320 ? 54.520 12.770 192.107 1.00 28.58 291 PHE A CA 1
ATOM 2127 C C . PHE A 1 320 ? 54.690 11.421 191.410 1.00 26.02 291 PHE A C 1
ATOM 2128 O O . PHE A 1 320 ? 53.720 10.759 191.064 1.00 29.03 291 PHE A O 1
ATOM 2136 N N . ARG A 1 321 ? 55.939 11.020 191.221 1.00 29.29 292 ARG A N 1
ATOM 2137 C CA . ARG A 1 321 ? 56.258 9.740 190.615 1.00 31.75 292 ARG A CA 1
ATOM 2138 C C . ARG A 1 321 ? 55.646 8.569 191.407 1.00 32.47 292 ARG A C 1
ATOM 2139 O O . ARG A 1 321 ? 55.032 7.673 190.828 1.00 33.70 292 ARG A O 1
ATOM 2147 N N . ASP A 1 322 ? 55.795 8.594 192.733 1.00 31.12 293 ASP A N 1
ATOM 2148 C CA . ASP A 1 322 ? 55.324 7.493 193.572 1.00 31.15 293 ASP A CA 1
ATOM 2149 C C . ASP A 1 322 ? 53.798 7.478 193.698 1.00 31.00 293 ASP A C 1
ATOM 2150 O O . ASP A 1 322 ? 53.175 6.429 193.841 1.00 30.39 293 ASP A O 1
ATOM 2155 N N . ALA A 1 323 ? 53.192 8.647 193.616 1.00 25.92 294 ALA A N 1
ATOM 2156 C CA . ALA A 1 323 ? 51.747 8.706 193.607 1.00 31.31 294 ALA A CA 1
ATOM 2157 C C . ALA A 1 323 ? 51.243 8.107 192.300 1.00 34.00 294 ALA A C 1
ATOM 2158 O O . ALA A 1 323 ? 50.241 7.387 192.282 1.00 31.63 294 ALA A O 1
ATOM 2160 N N . ALA A 1 324 ? 51.947 8.390 191.206 1.00 27.75 295 ALA A N 1
ATOM 2161 C CA . ALA A 1 324 ? 51.554 7.838 189.906 1.00 32.50 295 ALA A CA 1
ATOM 2162 C C . ALA A 1 324 ? 51.448 6.318 189.933 1.00 28.11 295 ALA A C 1
ATOM 2163 O O . ALA A 1 324 ? 50.539 5.741 189.338 1.00 28.60 295 ALA A O 1
ATOM 2165 N N . LYS A 1 325 ? 52.371 5.680 190.646 1.00 28.55 296 LYS A N 1
ATOM 2166 C CA . LYS A 1 325 ? 52.421 4.232 190.717 1.00 27.92 296 LYS A CA 1
ATOM 2167 C C . LYS A 1 325 ? 51.219 3.592 191.390 1.00 31.94 296 LYS A C 1
ATOM 2168 O O . LYS A 1 325 ? 50.926 2.419 191.153 1.00 32.01 296 LYS A O 1
ATOM 2174 N N . LEU A 1 326 ? 50.518 4.361 192.218 1.00 31.10 297 LEU A N 1
ATOM 2175 C CA . LEU A 1 326 ? 49.374 3.840 192.962 1.00 28.87 297 LEU A CA 1
ATOM 2176 C C . LEU A 1 326 ? 48.198 3.567 192.057 1.00 28.40 297 LEU A C 1
ATOM 2177 O O . LEU A 1 326 ? 47.311 2.793 192.415 1.00 27.82 297 LEU A O 1
ATOM 2182 N N . LEU A 1 327 ? 48.162 4.208 190.892 1.00 26.56 298 LEU A N 1
ATOM 2183 C CA . LEU A 1 327 ? 46.971 4.071 190.046 1.00 24.59 298 LEU A CA 1
ATOM 2184 C C . LEU A 1 327 ? 46.754 2.626 189.590 1.00 28.00 298 LEU A C 1
ATOM 2185 O O . LEU A 1 327 ? 45.666 2.071 189.739 1.00 26.04 298 LEU A O 1
ATOM 2190 N N . TYR A 1 328 ? 47.795 2.034 189.015 1.00 27.81 299 TYR A N 1
ATOM 2191 C CA . TYR A 1 328 ? 47.737 0.645 188.580 1.00 31.84 299 TYR A CA 1
ATOM 2192 C C . TYR A 1 328 ? 48.545 -0.264 189.494 1.00 30.93 299 TYR A C 1
ATOM 2193 O O . TYR A 1 328 ? 48.278 -1.453 189.567 1.00 37.95 299 TYR A O 1
ATOM 2202 N N . GLY A 1 329 ? 49.535 0.297 190.184 1.00 33.07 300 GLY A N 1
ATOM 2203 C CA . GLY A 1 329 ? 50.339 -0.474 191.118 1.00 31.19 300 GLY A CA 1
ATOM 2204 C C . GLY A 1 329 ? 49.713 -0.546 192.509 1.00 37.14 300 GLY A C 1
ATOM 2205 O O . GLY A 1 329 ? 50.172 -1.305 193.366 1.00 36.10 300 GLY A O 1
ATOM 2206 N N . GLY A 1 330 ? 48.665 0.245 192.726 1.00 33.19 301 GLY A N 1
ATOM 2207 C CA . GLY A 1 330 ? 47.974 0.301 194.007 1.00 28.35 301 GLY A CA 1
ATOM 2208 C C . GLY A 1 330 ? 46.529 -0.101 193.787 1.00 29.31 301 GLY A C 1
ATOM 2209 O O . GLY A 1 330 ? 46.200 -0.709 192.773 1.00 34.38 301 GLY A O 1
ATOM 2210 N N . PRO A 1 331 ? 45.653 0.225 194.736 1.00 33.81 302 PRO A N 1
ATOM 2211 C CA . PRO A 1 331 ? 44.307 -0.354 194.676 1.00 28.08 302 PRO A CA 1
ATOM 2212 C C . PRO A 1 331 ? 43.328 0.354 193.735 1.00 28.41 302 PRO A C 1
ATOM 2213 O O . PRO A 1 331 ? 42.208 -0.143 193.580 1.00 26.09 302 PRO A O 1
ATOM 2217 N N . TRP A 1 332 ? 43.706 1.475 193.121 1.00 24.85 303 TRP A N 1
ATOM 2218 C CA . TRP A 1 332 ? 42.724 2.174 192.271 1.00 27.28 303 TRP A CA 1
ATOM 2219 C C . TRP A 1 332 ? 42.228 1.358 191.077 1.00 27.29 303 TRP A C 1
ATOM 2220 O O . TRP A 1 332 ? 41.135 1.607 190.553 1.00 27.26 303 TRP A O 1
ATOM 2231 N N . VAL A 1 333 ? 43.020 0.364 190.669 1.00 27.79 304 VAL A N 1
ATOM 2232 C CA . VAL A 1 333 ? 42.626 -0.503 189.565 1.00 25.07 304 VAL A CA 1
ATOM 2233 C C . VAL A 1 333 ? 41.312 -1.210 189.897 1.00 25.82 304 VAL A C 1
ATOM 2234 O O . VAL A 1 333 ? 40.534 -1.569 188.997 1.00 27.75 304 VAL A O 1
ATOM 2238 N N . ALA A 1 334 ? 41.033 -1.345 191.196 1.00 24.46 305 ALA A N 1
ATOM 2239 C CA . ALA A 1 334 ? 39.777 -1.944 191.648 1.00 26.30 305 ALA A CA 1
ATOM 2240 C C . ALA A 1 334 ? 38.560 -1.129 191.221 1.00 25.62 305 ALA A C 1
ATOM 2241 O O . ALA A 1 334 ? 37.447 -1.660 191.075 1.00 24.96 305 ALA A O 1
ATOM 2243 N N . GLU A 1 335 ? 38.760 0.164 190.989 1.00 24.13 306 GLU A N 1
ATOM 2244 C CA . GLU A 1 335 ? 37.644 0.964 190.491 1.00 24.80 306 GLU A CA 1
ATOM 2245 C C . GLU A 1 335 ? 37.143 0.438 189.138 1.00 24.85 306 GLU A C 1
ATOM 2246 O O . GLU A 1 335 ? 35.948 0.515 188.834 1.00 22.94 306 GLU A O 1
ATOM 2252 N N . ARG A 1 336 ? 38.065 -0.091 188.337 1.00 23.39 307 ARG A N 1
ATOM 2253 C CA . ARG A 1 336 ? 37.724 -0.563 186.994 1.00 27.81 307 ARG A CA 1
ATOM 2254 C C . ARG A 1 336 ? 36.958 -1.858 187.122 1.00 28.09 307 ARG A C 1
ATOM 2255 O O . ARG A 1 336 ? 36.048 -2.148 186.346 1.00 29.38 307 ARG A O 1
ATOM 2263 N N . LEU A 1 337 ? 37.355 -2.653 188.105 1.00 28.88 308 LEU A N 1
ATOM 2264 C CA . LEU A 1 337 ? 36.670 -3.903 188.362 1.00 34.49 308 LEU A CA 1
ATOM 2265 C C . LEU A 1 337 ? 35.244 -3.582 188.776 1.00 31.64 308 LEU A C 1
ATOM 2266 O O . LEU A 1 337 ? 34.316 -4.298 188.440 1.00 35.81 308 LEU A O 1
ATOM 2271 N N . GLU A 1 338 ? 35.067 -2.483 189.497 1.00 34.59 309 GLU A N 1
ATOM 2272 C CA . GLU A 1 338 ? 33.734 -2.118 189.956 1.00 32.43 309 GLU A CA 1
ATOM 2273 C C . GLU A 1 338 ? 32.879 -1.785 188.745 1.00 31.92 309 GLU A C 1
ATOM 2274 O O . GLU A 1 338 ? 31.704 -2.139 188.678 1.00 34.97 309 GLU A O 1
ATOM 2280 N N . ALA A 1 339 ? 33.485 -1.105 187.780 1.00 32.10 310 ALA A N 1
ATOM 2281 C CA . ALA A 1 339 ? 32.760 -0.602 186.602 1.00 32.00 310 ALA A CA 1
ATOM 2282 C C . ALA A 1 339 ? 32.298 -1.699 185.634 1.00 31.70 310 ALA A C 1
ATOM 2283 O O . ALA A 1 339 ? 31.254 -1.593 185.008 1.00 38.02 310 ALA A O 1
ATOM 2285 N N . VAL A 1 340 ? 33.080 -2.758 185.487 1.00 33.35 311 VAL A N 1
ATOM 2286 C CA . VAL A 1 340 ? 32.737 -3.761 184.479 1.00 29.60 311 VAL A CA 1
ATOM 2287 C C . VAL A 1 340 ? 32.618 -5.162 185.072 1.00 33.29 311 VAL A C 1
ATOM 2288 O O . VAL A 1 340 ? 32.609 -6.163 184.347 1.00 33.33 311 VAL A O 1
ATOM 2292 N N . GLY A 1 341 ? 32.527 -5.223 186.398 1.00 37.50 312 GLY A N 1
ATOM 2293 C CA . GLY A 1 341 ? 32.465 -6.483 187.129 1.00 33.63 312 GLY A CA 1
ATOM 2294 C C . GLY A 1 341 ? 31.397 -7.466 186.680 1.00 32.14 312 GLY A C 1
ATOM 2295 O O . GLY A 1 341 ? 31.657 -8.659 186.608 1.00 35.45 312 GLY A O 1
ATOM 2296 N N . ASP A 1 342 ? 30.202 -6.976 186.369 1.00 34.40 313 ASP A N 1
ATOM 2297 C CA . ASP A 1 342 ? 29.134 -7.871 185.943 1.00 35.90 313 ASP A CA 1
ATOM 2298 C C . ASP A 1 342 ? 29.496 -8.536 184.614 1.00 43.19 313 ASP A C 1
ATOM 2299 O O . ASP A 1 342 ? 29.432 -9.768 184.478 1.00 39.23 313 ASP A O 1
ATOM 2304 N N . HIS A 1 343 ? 29.864 -7.720 183.627 1.00 40.52 314 HIS A N 1
ATOM 2305 C CA . HIS A 1 343 ? 30.227 -8.261 182.315 1.00 38.49 314 HIS A CA 1
ATOM 2306 C C . HIS A 1 343 ? 31.408 -9.224 182.438 1.00 34.90 314 HIS A C 1
ATOM 2307 O O . HIS A 1 343 ? 31.433 -10.272 181.795 1.00 35.06 314 HIS A O 1
ATOM 2314 N N . LEU A 1 344 ? 32.358 -8.888 183.307 1.00 33.96 315 LEU A N 1
ATOM 2315 C CA . LEU A 1 344 ? 33.552 -9.703 183.483 1.00 34.68 315 LEU A CA 1
ATOM 2316 C C . LEU A 1 344 ? 33.227 -11.067 184.080 1.00 39.51 315 LEU A C 1
ATOM 2317 O O . LEU A 1 344 ? 33.797 -12.077 183.683 1.00 38.04 315 LEU A O 1
ATOM 2322 N N . SER A 1 345 ? 32.311 -11.102 185.035 1.00 37.75 316 SER A N 1
ATOM 2323 C CA . SER A 1 345 ? 31.961 -12.377 185.652 1.00 45.43 316 SER A CA 1
ATOM 2324 C C . SER A 1 345 ? 31.084 -13.185 184.689 1.00 38.05 316 SER A C 1
ATOM 2325 O O . SER A 1 345 ? 31.283 -14.383 184.532 1.00 42.06 316 SER A O 1
ATOM 2328 N N . ARG A 1 346 ? 30.142 -12.520 184.024 1.00 37.87 317 ARG A N 1
ATOM 2329 C CA . ARG A 1 346 ? 29.352 -13.136 182.944 1.00 39.34 317 ARG A CA 1
ATOM 2330 C C . ARG A 1 346 ? 30.192 -13.814 181.847 1.00 43.14 317 ARG A C 1
ATOM 2331 O O . ARG A 1 346 ? 29.900 -14.942 181.434 1.00 42.25 317 ARG A O 1
ATOM 2339 N N . ALA A 1 347 ? 31.214 -13.120 181.347 1.00 37.67 318 ALA A N 1
ATOM 2340 C CA . ALA A 1 347 ? 32.006 -13.657 180.232 1.00 35.16 318 ALA A CA 1
ATOM 2341 C C . ALA A 1 347 ? 33.347 -12.975 180.097 1.00 34.65 318 ALA A C 1
ATOM 2342 O O . ALA A 1 347 ? 33.514 -12.050 179.294 1.00 34.83 318 ALA A O 1
ATOM 2344 N N . PRO A 1 348 ? 34.323 -13.442 180.861 1.00 32.05 319 PRO A N 1
ATOM 2345 C CA . PRO A 1 348 ? 35.604 -12.747 180.772 1.00 34.93 319 PRO A CA 1
ATOM 2346 C C . PRO A 1 348 ? 36.228 -12.820 179.363 1.00 35.09 319 PRO A C 1
ATOM 2347 O O . PRO A 1 348 ? 37.014 -11.933 179.026 1.00 34.28 319 PRO A O 1
ATOM 2351 N N . ASP A 1 349 ? 35.878 -13.816 178.548 1.00 34.17 320 ASP A N 1
ATOM 2352 C CA . ASP A 1 349 ? 36.460 -13.899 177.189 1.00 34.25 320 ASP A CA 1
ATOM 2353 C C . ASP A 1 349 ? 35.939 -12.773 176.286 1.00 30.93 320 ASP A C 1
ATOM 2354 O O . ASP A 1 349 ? 36.461 -12.527 175.201 1.00 34.83 320 ASP A O 1
ATOM 2359 N N . SER A 1 350 ? 34.915 -12.069 176.744 1.00 28.22 321 SER A N 1
ATOM 2360 C CA . SER A 1 350 ? 34.402 -10.963 175.979 1.00 28.53 321 SER A CA 1
ATOM 2361 C C . SER A 1 350 ? 35.348 -9.729 176.058 1.00 31.49 321 SER A C 1
ATOM 2362 O O . SER A 1 350 ? 35.182 -8.748 175.314 1.00 29.14 321 SER A O 1
ATOM 2365 N N . PHE A 1 351 ? 36.375 -9.823 176.905 1.00 26.91 322 PHE A N 1
ATOM 2366 C CA . PHE A 1 351 ? 37.304 -8.712 177.133 1.00 29.09 322 PHE A CA 1
ATOM 2367 C C . PHE A 1 351 ? 38.599 -8.819 176.340 1.00 29.53 322 PHE A C 1
ATOM 2368 O O . PHE A 1 351 ? 39.120 -9.916 176.117 1.00 25.58 322 PHE A O 1
ATOM 2376 N N . ASP A 1 352 ? 39.130 -7.671 175.948 1.00 22.50 323 ASP A N 1
ATOM 2377 C CA . ASP A 1 352 ? 40.493 -7.624 175.475 1.00 24.61 323 ASP A CA 1
ATOM 2378 C C . ASP A 1 352 ? 41.338 -8.357 176.509 1.00 30.59 323 ASP A C 1
ATOM 2379 O O . ASP A 1 352 ? 41.180 -8.161 177.733 1.00 26.91 323 ASP A O 1
ATOM 2384 N N . PRO A 1 353 ? 42.240 -9.213 176.027 1.00 29.60 324 PRO A N 1
ATOM 2385 C CA . PRO A 1 353 ? 43.035 -10.084 176.894 1.00 29.17 324 PRO A CA 1
ATOM 2386 C C . PRO A 1 353 ? 43.940 -9.328 177.873 1.00 31.63 324 PRO A C 1
ATOM 2387 O O . PRO A 1 353 ? 44.189 -9.845 178.960 1.00 26.72 324 PRO A O 1
ATOM 2391 N N . VAL A 1 354 ? 44.469 -8.172 177.483 1.00 28.76 325 VAL A N 1
ATOM 2392 C CA . VAL A 1 354 ? 45.332 -7.426 178.397 1.00 30.65 325 VAL A CA 1
ATOM 2393 C C . VAL A 1 354 ? 44.509 -6.714 179.470 1.00 30.18 325 VAL A C 1
ATOM 2394 O O . VAL A 1 354 ? 44.833 -6.759 180.654 1.00 29.60 325 VAL A O 1
ATOM 2398 N N . VAL A 1 355 ? 43.439 -6.062 179.039 1.00 27.68 326 VAL A N 1
ATOM 2399 C CA . VAL A 1 355 ? 42.542 -5.396 179.953 1.00 28.94 326 VAL A CA 1
ATOM 2400 C C . VAL A 1 355 ? 41.945 -6.428 180.919 1.00 33.59 326 VAL A C 1
ATOM 2401 O O . VAL A 1 355 ? 41.905 -6.219 182.128 1.00 29.81 326 VAL A O 1
ATOM 2405 N N . ARG A 1 356 ? 41.511 -7.562 180.379 1.00 34.32 327 ARG A N 1
ATOM 2406 C CA . ARG A 1 356 ? 40.980 -8.637 181.191 1.00 30.15 327 ARG A CA 1
ATOM 2407 C C . ARG A 1 356 ? 41.925 -9.040 182.319 1.00 33.16 327 ARG A C 1
ATOM 2408 O O . ARG A 1 356 ? 41.516 -9.132 183.477 1.00 30.30 327 ARG A O 1
ATOM 2413 N N . SER A 1 357 ? 43.180 -9.302 181.998 1.00 31.35 328 SER A N 1
ATOM 2414 C CA . SER A 1 357 ? 44.069 -9.752 183.050 1.00 31.71 328 SER A CA 1
ATOM 2415 C C . SER A 1 357 ? 44.317 -8.649 184.082 1.00 36.45 328 SER A C 1
ATOM 2416 O O . SER A 1 357 ? 44.500 -8.934 185.261 1.00 35.08 328 SER A O 1
ATOM 2419 N N . ILE A 1 358 ? 44.338 -7.395 183.648 1.00 33.99 329 ILE A N 1
ATOM 2420 C CA . ILE A 1 358 ? 44.557 -6.309 184.595 1.00 36.38 329 ILE A CA 1
ATOM 2421 C C . ILE A 1 358 ? 43.412 -6.206 185.594 1.00 33.04 329 ILE A C 1
ATOM 2422 O O . ILE A 1 358 ? 43.622 -6.111 186.800 1.00 36.59 329 ILE A O 1
ATOM 2427 N N . VAL A 1 359 ? 42.195 -6.259 185.085 1.00 33.83 330 VAL A N 1
ATOM 2428 C CA . VAL A 1 359 ? 41.018 -6.134 185.923 1.00 34.68 330 VAL A CA 1
ATOM 2429 C C . VAL A 1 359 ? 40.758 -7.405 186.760 1.00 40.59 330 VAL A C 1
ATOM 2430 O O . VAL A 1 359 ? 40.252 -7.313 187.880 1.00 34.88 330 VAL A O 1
ATOM 2434 N N . GLU A 1 360 ? 41.117 -8.578 186.234 1.00 30.66 331 GLU A N 1
ATOM 2435 C CA . GLU A 1 360 ? 40.967 -9.819 186.990 1.00 33.57 331 GLU A CA 1
ATOM 2436 C C . GLU A 1 360 ? 41.882 -9.803 188.208 1.00 39.96 331 GLU A C 1
ATOM 2437 O O . GLU A 1 360 ? 41.534 -10.292 189.285 1.00 41.65 331 GLU A O 1
ATOM 2443 N N . THR A 1 361 ? 43.065 -9.235 188.046 1.00 36.70 332 THR A N 1
ATOM 2444 C CA . THR A 1 361 ? 43.989 -9.190 189.161 1.00 39.42 332 THR A CA 1
ATOM 2445 C C . THR A 1 361 ? 43.497 -8.297 190.313 1.00 38.64 332 THR A C 1
ATOM 2446 O O . THR A 1 361 ? 43.770 -8.570 191.485 1.00 39.04 332 THR A O 1
ATOM 2450 N N . ALA A 1 362 ? 42.766 -7.241 189.977 1.00 33.08 333 ALA A N 1
ATOM 2451 C CA . ALA A 1 362 ? 42.203 -6.365 190.993 1.00 35.10 333 ALA A CA 1
ATOM 2452 C C . ALA A 1 362 ? 41.296 -7.134 191.964 1.00 36.72 333 ALA A C 1
ATOM 2453 O O . ALA A 1 362 ? 41.025 -6.659 193.050 1.00 34.82 333 ALA A O 1
ATOM 2455 N N . LYS A 1 363 ? 40.827 -8.316 191.564 1.00 34.84 334 LYS A N 1
ATOM 2456 C CA . LYS A 1 363 ? 39.886 -9.089 192.380 1.00 39.33 334 LYS A CA 1
ATOM 2457 C C . LYS A 1 363 ? 40.479 -9.470 193.739 1.00 36.34 334 LYS A C 1
ATOM 2458 O O . LYS A 1 363 ? 39.743 -9.752 194.678 1.00 39.67 334 LYS A O 1
ATOM 2463 N N . THR A 1 364 ? 41.804 -9.509 193.821 1.00 31.05 335 THR A N 1
ATOM 2464 C CA . THR A 1 364 ? 42.465 -9.936 195.039 1.00 40.89 335 THR A CA 1
ATOM 2465 C C . THR A 1 364 ? 42.670 -8.783 196.036 1.00 40.51 335 THR A C 1
ATOM 2466 O O . THR A 1 364 ? 43.250 -8.985 197.084 1.00 34.27 335 THR A O 1
ATOM 2470 N N . LEU A 1 365 ? 42.248 -7.571 195.682 1.00 35.48 336 LEU A N 1
ATOM 2471 C CA . LEU A 1 365 ? 42.452 -6.435 196.569 1.00 33.78 336 LEU A CA 1
ATOM 2472 C C . LEU A 1 365 ? 41.326 -6.352 197.604 1.00 30.69 336 LEU A C 1
ATOM 2473 O O . LEU A 1 365 ? 40.137 -6.425 197.256 1.00 32.22 336 LEU A O 1
ATOM 2478 N N . SER A 1 366 ? 41.701 -6.196 198.868 1.00 30.86 337 SER A N 1
ATOM 2479 C CA . SER A 1 366 ? 40.719 -6.020 199.943 1.00 30.11 337 SER A CA 1
ATOM 2480 C C . SER A 1 366 ? 40.420 -4.542 200.208 1.00 30.52 337 SER A C 1
ATOM 2481 O O . SER A 1 366 ? 41.113 -3.650 199.708 1.00 29.47 337 SER A O 1
ATOM 2484 N N . ALA A 1 367 ? 39.395 -4.288 201.016 1.00 27.13 338 ALA A N 1
ATOM 2485 C CA . ALA A 1 367 ? 39.139 -2.938 201.507 1.00 25.53 338 ALA A CA 1
ATOM 2486 C C . ALA A 1 367 ? 40.336 -2.425 202.310 1.00 29.12 338 ALA A C 1
ATOM 2487 O O . ALA A 1 367 ? 40.643 -1.234 202.301 1.00 27.28 338 ALA A O 1
ATOM 2489 N N . VAL A 1 368 ? 41.031 -3.334 202.988 1.00 24.54 339 VAL A N 1
ATOM 2490 C CA . VAL A 1 368 ? 42.231 -2.946 203.703 1.00 24.32 339 VAL A CA 1
ATOM 2491 C C . VAL A 1 368 ? 43.298 -2.400 202.742 1.00 30.02 339 VAL A C 1
ATOM 2492 O O . VAL A 1 368 ? 43.910 -1.359 203.010 1.00 31.27 339 VAL A O 1
ATOM 2496 N N . ASP A 1 369 ? 43.530 -3.111 201.633 1.00 28.22 340 ASP A N 1
ATOM 2497 C CA . ASP A 1 369 ? 44.463 -2.644 200.605 1.00 28.29 340 ASP A CA 1
ATOM 2498 C C . ASP A 1 369 ? 44.036 -1.265 200.092 1.00 21.72 340 ASP A C 1
ATOM 2499 O O . ASP A 1 369 ? 44.862 -0.405 199.873 1.00 28.23 340 ASP A O 1
ATOM 2504 N N . ALA A 1 370 ? 42.737 -1.080 199.882 1.00 23.69 341 ALA A N 1
ATOM 2505 C CA . ALA A 1 370 ? 42.217 0.190 199.387 1.00 26.28 341 ALA A CA 1
ATOM 2506 C C . ALA A 1 370 ? 42.512 1.332 200.373 1.00 29.49 341 ALA A C 1
ATOM 2507 O O . ALA A 1 370 ? 42.980 2.400 199.982 1.00 26.01 341 ALA A O 1
ATOM 2509 N N . PHE A 1 371 ? 42.281 1.098 201.659 1.00 26.59 342 PHE A N 1
ATOM 2510 C CA . PHE A 1 371 ? 42.596 2.135 202.652 1.00 25.69 342 PHE A CA 1
ATOM 2511 C C . PHE A 1 371 ? 44.096 2.427 202.785 1.00 24.42 342 PHE A C 1
ATOM 2512 O O . PHE A 1 371 ? 44.478 3.587 202.880 1.00 25.09 342 PHE A O 1
ATOM 2520 N N . ARG A 1 372 ? 44.944 1.392 202.770 1.00 23.60 343 ARG A N 1
ATOM 2521 C CA . ARG A 1 372 ? 46.403 1.601 202.787 1.00 27.52 343 ARG A CA 1
ATOM 2522 C C . ARG A 1 372 ? 46.872 2.470 201.619 1.00 29.78 343 ARG A C 1
ATOM 2523 O O . ARG A 1 372 ? 47.767 3.307 201.773 1.00 29.82 343 ARG A O 1
ATOM 2531 N N . GLY A 1 373 ? 46.296 2.228 200.438 1.00 26.01 344 GLY A N 1
ATOM 2532 C CA . GLY A 1 373 ? 46.606 3.042 199.275 1.00 30.59 344 GLY A CA 1
ATOM 2533 C C . GLY A 1 373 ? 46.237 4.485 199.546 1.00 28.33 344 GLY A C 1
ATOM 2534 O O . GLY A 1 373 ? 46.997 5.411 199.255 1.00 27.47 344 GLY A O 1
ATOM 2535 N N . GLN A 1 374 ? 45.066 4.691 200.126 1.00 23.23 345 GLN A N 1
ATOM 2536 C CA . GLN A 1 374 ? 44.675 6.056 200.478 1.00 27.58 345 GLN A CA 1
ATOM 2537 C C . GLN A 1 374 ? 45.596 6.684 201.519 1.00 29.52 345 GLN A C 1
ATOM 2538 O O . GLN A 1 374 ? 45.858 7.881 201.454 1.00 32.47 345 GLN A O 1
ATOM 2544 N N . TYR A 1 375 ? 46.089 5.885 202.467 1.00 25.86 346 TYR A N 1
ATOM 2545 C CA . TYR A 1 375 ? 46.989 6.406 203.481 1.00 31.07 346 TYR A CA 1
ATOM 2546 C C . TYR A 1 375 ? 48.267 6.855 202.783 1.00 35.18 346 TYR A C 1
ATOM 2547 O O . TYR A 1 375 ? 48.780 7.952 203.042 1.00 30.22 346 TYR A O 1
ATOM 2556 N N . GLU A 1 376 ? 48.780 5.989 201.907 1.00 28.41 347 GLU A N 1
ATOM 2557 C CA . GLU A 1 376 ? 49.994 6.286 201.158 1.00 31.25 347 GLU A CA 1
ATOM 2558 C C . GLU A 1 376 ? 49.809 7.547 200.303 1.00 29.15 347 GLU A C 1
ATOM 2559 O O . GLU A 1 376 ? 50.655 8.454 200.310 1.00 28.90 347 GLU A O 1
ATOM 2562 N N . LEU A 1 377 ? 48.680 7.628 199.607 1.00 27.44 348 LEU A N 1
ATOM 2563 C CA . LEU A 1 377 ? 48.372 8.827 198.832 1.00 27.23 348 LEU A CA 1
ATOM 2564 C C . LEU A 1 377 ? 48.350 10.104 199.694 1.00 31.97 348 LEU A C 1
ATOM 2565 O O . LEU A 1 377 ? 48.859 11.155 199.289 1.00 29.31 348 LEU A O 1
ATOM 2570 N N . ALA A 1 378 ? 47.767 10.010 200.889 1.00 31.78 349 ALA A N 1
ATOM 2571 C CA . ALA A 1 378 ? 47.644 11.178 201.762 1.00 29.50 349 ALA A CA 1
ATOM 2572 C C . ALA A 1 378 ? 49.032 11.671 202.168 1.00 30.86 349 ALA A C 1
ATOM 2573 O O . ALA A 1 378 ? 49.306 12.869 202.136 1.00 31.92 349 ALA A O 1
ATOM 2575 N N . ALA A 1 379 ? 49.913 10.736 202.526 1.00 29.43 350 ALA A N 1
ATOM 2576 C CA . ALA A 1 379 ? 51.299 11.075 202.863 1.00 33.32 350 ALA A CA 1
ATOM 2577 C C . ALA A 1 379 ? 52.011 11.680 201.648 1.00 35.58 350 ALA A C 1
ATOM 2578 O O . ALA A 1 379 ? 52.630 12.746 201.737 1.00 37.24 350 ALA A O 1
ATOM 2580 N N . LEU A 1 380 ? 51.911 11.006 200.506 1.00 32.32 351 LEU A N 1
ATOM 2581 C CA . LEU A 1 380 ? 52.520 11.540 199.280 1.00 31.56 351 LEU A CA 1
ATOM 2582 C C . LEU A 1 380 ? 51.952 12.922 198.932 1.00 32.80 351 LEU A C 1
ATOM 2583 O O . LEU A 1 380 ? 52.648 13.774 198.390 1.00 32.58 351 LEU A O 1
ATOM 2588 N N . THR A 1 381 ? 50.682 13.141 199.239 1.00 30.49 352 THR A N 1
ATOM 2589 C CA . THR A 1 381 ? 50.117 14.463 199.040 1.00 31.37 352 THR A CA 1
ATOM 2590 C C . THR A 1 381 ? 50.845 15.496 199.907 1.00 40.98 352 THR A C 1
ATOM 2591 O O . THR A 1 381 ? 51.120 16.613 199.437 1.00 36.81 352 THR A O 1
ATOM 2595 N N . GLN A 1 382 ? 51.177 15.132 201.153 1.00 34.71 353 GLN A N 1
ATOM 2596 C CA . GLN A 1 382 ? 51.893 16.077 202.016 1.00 39.68 353 GLN A CA 1
ATOM 2597 C C . GLN A 1 382 ? 53.202 16.476 201.325 1.00 34.44 353 GLN A C 1
ATOM 2598 O O . GLN A 1 382 ? 53.540 17.652 201.244 1.00 37.56 353 GLN A O 1
ATOM 2604 N N . GLN A 1 383 ? 53.936 15.483 200.833 1.00 32.54 354 GLN A N 1
ATOM 2605 C CA . GLN A 1 383 ? 55.245 15.733 200.239 1.00 35.10 354 GLN A CA 1
ATOM 2606 C C . GLN A 1 383 ? 55.139 16.540 198.944 1.00 33.71 354 GLN A C 1
ATOM 2607 O O . GLN A 1 383 ? 55.957 17.419 198.679 1.00 34.38 354 GLN A O 1
ATOM 2613 N N . ALA A 1 384 ? 54.111 16.255 198.158 1.00 34.59 355 ALA A N 1
ATOM 2614 C CA . ALA A 1 384 ? 53.882 16.982 196.910 1.00 36.82 355 ALA A CA 1
ATOM 2615 C C . ALA A 1 384 ? 53.590 18.447 197.219 1.00 36.72 355 ALA A C 1
ATOM 2616 O O . ALA A 1 384 ? 54.082 19.346 196.538 1.00 32.38 355 ALA A O 1
ATOM 2618 N N . ASN A 1 385 ? 52.791 18.677 198.259 1.00 38.91 356 ASN A N 1
ATOM 2619 C CA . ASN A 1 385 ? 52.434 20.034 198.640 1.00 35.51 356 ASN A CA 1
ATOM 2620 C C . ASN A 1 385 ? 53.684 20.822 198.992 1.00 31.76 356 ASN A C 1
ATOM 2621 O O . ASN A 1 385 ? 53.746 22.011 198.770 1.00 35.05 356 ASN A O 1
ATOM 2626 N N . ALA A 1 386 ? 54.681 20.154 199.549 1.00 32.47 357 ALA A N 1
ATOM 2627 C CA . ALA A 1 386 ? 55.916 20.852 199.875 1.00 37.97 357 ALA A CA 1
ATOM 2628 C C . ALA A 1 386 ? 56.609 21.247 198.577 1.00 36.64 357 ALA A C 1
ATOM 2629 O O . ALA A 1 386 ? 57.226 22.311 198.484 1.00 38.08 357 ALA A O 1
ATOM 2631 N N . GLN A 1 387 ? 56.494 20.403 197.559 1.00 36.91 358 GLN A N 1
ATOM 2632 C CA . GLN A 1 387 ? 57.075 20.768 196.275 1.00 33.38 358 GLN A CA 1
ATOM 2633 C C . GLN A 1 387 ? 56.284 21.887 195.611 1.00 32.41 358 GLN A C 1
ATOM 2634 O O . GLN A 1 387 ? 56.879 22.798 195.054 1.00 33.01 358 GLN A O 1
ATOM 2640 N N . TRP A 1 388 ? 54.955 21.846 195.722 1.00 31.63 359 TRP A N 1
ATOM 2641 C CA . TRP A 1 388 ? 54.108 22.900 195.172 1.00 31.27 359 TRP A CA 1
ATOM 2642 C C . TRP A 1 388 ? 54.428 24.269 195.747 1.00 38.87 359 TRP A C 1
ATOM 2643 O O . TRP A 1 388 ? 54.118 25.290 195.125 1.00 35.24 359 TRP A O 1
ATOM 2654 N N . ALA A 1 389 ? 54.989 24.296 196.959 1.00 33.74 360 ALA A N 1
ATOM 2655 C CA . ALA A 1 389 ? 55.378 25.558 197.577 1.00 42.07 360 ALA A CA 1
ATOM 2656 C C . ALA A 1 389 ? 56.520 26.216 196.813 1.00 39.97 360 ALA A C 1
ATOM 2657 O O . ALA A 1 389 ? 56.820 27.386 197.043 1.00 41.61 360 ALA A O 1
ATOM 2659 N N . ARG A 1 390 ? 57.151 25.462 195.908 1.00 39.08 361 ARG A N 1
ATOM 2660 C CA . ARG A 1 390 ? 58.340 25.929 195.186 1.00 33.30 361 ARG A CA 1
ATOM 2661 C C . ARG A 1 390 ? 58.067 26.359 193.747 1.00 41.27 361 ARG A C 1
ATOM 2662 O O . ARG A 1 390 ? 58.960 26.894 193.069 1.00 38.62 361 ARG A O 1
ATOM 2670 N N . MET A 1 391 ? 56.848 26.132 193.272 1.00 34.72 362 MET A N 1
ATOM 2671 C CA . MET A 1 391 ? 56.539 26.376 191.874 1.00 38.03 362 MET A CA 1
ATOM 2672 C C . MET A 1 391 ? 55.085 26.724 191.768 1.00 35.84 362 MET A C 1
ATOM 2673 O O . MET A 1 391 ? 54.309 26.472 192.693 1.00 38.62 362 MET A O 1
ATOM 2678 N N . ASP A 1 392 ? 54.718 27.294 190.630 1.00 30.95 363 ASP A N 1
ATOM 2679 C CA . ASP A 1 392 ? 53.327 27.600 190.345 1.00 33.25 363 ASP A CA 1
ATOM 2680 C C . ASP A 1 392 ? 52.702 26.507 189.469 1.00 36.15 363 ASP A C 1
ATOM 2681 O O . ASP A 1 392 ? 51.513 26.202 189.582 1.00 33.52 363 ASP A O 1
ATOM 2686 N N . ILE A 1 393 ? 53.526 25.912 188.612 1.00 32.68 364 ILE A N 1
ATOM 2687 C CA . ILE A 1 393 ? 53.061 24.952 187.618 1.00 34.37 364 ILE A CA 1
ATOM 2688 C C . ILE A 1 393 ? 54.210 23.974 187.348 1.00 31.54 364 ILE A C 1
ATOM 2689 O O . ILE A 1 393 ? 55.386 24.302 187.553 1.00 29.85 364 ILE A O 1
ATOM 2693 N N . LEU A 1 394 ? 53.880 22.763 186.926 1.00 30.61 365 LEU A N 1
ATOM 2694 C CA . LEU A 1 394 ? 54.903 21.750 186.688 1.00 26.83 365 LEU A CA 1
ATOM 2695 C C . LEU A 1 394 ? 54.976 21.431 185.195 1.00 33.12 365 LEU A C 1
ATOM 2696 O O . LEU A 1 394 ? 53.936 21.256 184.549 1.00 29.23 365 LEU A O 1
ATOM 2701 N N . LEU A 1 395 ? 56.193 21.347 184.652 1.00 29.31 366 LEU A N 1
ATOM 2702 C CA . LEU A 1 395 ? 56.378 21.053 183.232 1.00 30.13 366 LEU A CA 1
ATOM 2703 C C . LEU A 1 395 ? 57.079 19.711 182.990 1.00 30.55 366 LEU A C 1
ATOM 2704 O O . LEU A 1 395 ? 58.243 19.539 183.355 1.00 28.64 366 LEU A O 1
ATOM 2709 N N . LEU A 1 396 ? 56.378 18.778 182.345 1.00 28.47 367 LEU A N 1
ATOM 2710 C CA . LEU A 1 396 ? 56.861 17.409 182.183 1.00 26.57 367 LEU A CA 1
ATOM 2711 C C . LEU A 1 396 ? 56.887 16.959 180.715 1.00 25.21 367 LEU A C 1
ATOM 2712 O O . LEU A 1 396 ? 56.097 17.433 179.916 1.00 25.28 367 LEU A O 1
ATOM 2717 N N . PRO A 1 397 ? 57.760 15.994 180.378 1.00 26.36 368 PRO A N 1
ATOM 2718 C CA . PRO A 1 397 ? 57.501 15.276 179.122 1.00 24.50 368 PRO A CA 1
ATOM 2719 C C . PRO A 1 397 ? 56.099 14.690 179.193 1.00 28.67 368 PRO A C 1
ATOM 2720 O O . PRO A 1 397 ? 55.680 14.207 180.257 1.00 28.60 368 PRO A O 1
ATOM 2724 N N . THR A 1 398 ? 55.344 14.755 178.110 1.00 25.87 369 THR A N 1
ATOM 2725 C CA . THR A 1 398 ? 54.033 14.153 178.175 1.00 26.58 369 THR A CA 1
ATOM 2726 C C . THR A 1 398 ? 54.219 12.650 178.406 1.00 32.96 369 THR A C 1
ATOM 2727 O O . THR A 1 398 ? 53.609 12.068 179.289 1.00 27.32 369 THR A O 1
ATOM 2731 N N . ALA A 1 399 ? 55.108 12.038 177.639 1.00 28.24 370 ALA A N 1
ATOM 2732 C CA . ALA A 1 399 ? 55.425 10.642 177.836 1.00 28.78 370 ALA A CA 1
ATOM 2733 C C . ALA A 1 399 ? 56.924 10.495 177.650 1.00 29.77 370 ALA A C 1
ATOM 2734 O O . ALA A 1 399 ? 57.549 11.305 176.980 1.00 31.19 370 ALA A O 1
ATOM 2736 N N . PRO A 1 400 ? 57.501 9.451 178.234 1.00 31.81 371 PRO A N 1
ATOM 2737 C CA . PRO A 1 400 ? 58.957 9.318 178.183 1.00 32.24 371 PRO A CA 1
ATOM 2738 C C . PRO A 1 400 ? 59.413 8.761 176.862 1.00 33.16 371 PRO A C 1
ATOM 2739 O O . PRO A 1 400 ? 60.592 8.877 176.547 1.00 31.07 371 PRO A O 1
ATOM 2743 N N . THR A 1 401 ? 58.497 8.156 176.113 1.00 29.50 372 THR A N 1
ATOM 2744 C CA . THR A 1 401 ? 58.865 7.567 174.845 1.00 32.22 372 THR A CA 1
ATOM 2745 C C . THR A 1 401 ? 57.630 7.281 174.017 1.00 34.66 372 THR A C 1
ATOM 2746 O O . THR A 1 401 ? 56.506 7.570 174.431 1.00 34.49 372 THR A O 1
ATOM 2750 N N . ILE A 1 402 ? 57.847 6.724 172.833 1.00 32.00 373 ILE A N 1
ATOM 2751 C CA . ILE A 1 402 ? 56.759 6.341 171.959 1.00 29.22 373 ILE A CA 1
ATOM 2752 C C . ILE A 1 402 ? 57.138 5.002 171.338 1.00 32.77 373 ILE A C 1
ATOM 2753 O O . ILE A 1 402 ? 58.310 4.701 171.183 1.00 35.61 373 ILE A O 1
ATOM 2758 N N . HIS A 1 403 ? 56.155 4.169 171.038 1.00 34.73 374 HIS A N 1
ATOM 2759 C CA . HIS A 1 403 ? 56.446 2.777 170.698 1.00 32.65 374 HIS A CA 1
ATOM 2760 C C . HIS A 1 403 ? 55.827 2.366 169.384 1.00 31.90 374 HIS A C 1
ATOM 2761 O O . HIS A 1 403 ? 54.732 2.820 169.034 1.00 32.77 374 HIS A O 1
ATOM 2768 N N . LYS A 1 404 ? 56.511 1.473 168.672 1.00 31.65 375 LYS A N 1
ATOM 2769 C CA . LYS A 1 404 ? 55.893 0.825 167.527 1.00 33.66 375 LYS A CA 1
ATOM 2770 C C . LYS A 1 404 ? 54.775 -0.105 167.984 1.00 31.00 375 LYS A C 1
ATOM 2771 O O . LYS A 1 404 ? 54.866 -0.764 169.007 1.00 32.51 375 LYS A O 1
ATOM 2777 N N . VAL A 1 405 ? 53.708 -0.132 167.215 1.00 30.82 376 VAL A N 1
ATOM 2778 C CA . VAL A 1 405 ? 52.588 -0.988 167.523 1.00 31.34 376 VAL A CA 1
ATOM 2779 C C . VAL A 1 405 ? 53.068 -2.413 167.785 1.00 36.41 376 VAL A C 1
ATOM 2780 O O . VAL A 1 405 ? 52.606 -3.055 168.723 1.00 32.87 376 VAL A O 1
ATOM 2784 N N . GLU A 1 406 ? 54.010 -2.898 166.968 1.00 37.33 377 GLU A N 1
ATOM 2785 C CA . GLU A 1 406 ? 54.467 -4.288 167.076 1.00 34.19 377 GLU A CA 1
ATOM 2786 C C . GLU A 1 406 ? 55.250 -4.508 168.340 1.00 32.84 377 GLU A C 1
ATOM 2787 O O . GLU A 1 406 ? 55.155 -5.575 168.946 1.00 34.83 377 GLU A O 1
ATOM 2790 N N . ALA A 1 407 ? 56.033 -3.508 168.740 1.00 30.33 378 ALA A N 1
ATOM 2791 C CA . ALA A 1 407 ? 56.744 -3.599 170.008 1.00 30.55 378 ALA A CA 1
ATOM 2792 C C . ALA A 1 407 ? 55.744 -3.776 171.162 1.00 31.25 378 ALA A C 1
ATOM 2793 O O . ALA A 1 407 ? 55.948 -4.603 172.049 1.00 35.66 378 ALA A O 1
ATOM 2795 N N . VAL A 1 408 ? 54.661 -3.007 171.141 1.00 31.84 379 VAL A N 1
ATOM 2796 C CA . VAL A 1 408 ? 53.667 -3.083 172.215 1.00 32.48 379 VAL A CA 1
ATOM 2797 C C . VAL A 1 408 ? 52.946 -4.442 172.209 1.00 33.30 379 VAL A C 1
ATOM 2798 O O . VAL A 1 408 ? 52.730 -5.019 173.255 1.00 30.81 379 VAL A O 1
ATOM 2802 N N . MET A 1 409 ? 52.612 -4.956 171.021 1.00 38.67 380 MET A N 1
ATOM 2803 C CA . MET A 1 409 ? 51.955 -6.256 170.907 1.00 40.20 380 MET A CA 1
ATOM 2804 C C . MET A 1 409 ? 52.747 -7.340 171.610 1.00 38.10 380 MET A C 1
ATOM 2805 O O . MET A 1 409 ? 52.175 -8.227 172.232 1.00 38.26 380 MET A O 1
ATOM 2810 N N . ALA A 1 410 ? 54.067 -7.268 171.498 1.00 37.56 381 ALA A N 1
ATOM 2811 C CA . ALA A 1 410 ? 54.935 -8.262 172.123 1.00 35.19 381 ALA A CA 1
ATOM 2812 C C . ALA A 1 410 ? 55.114 -8.046 173.611 1.00 40.46 381 ALA A C 1
ATOM 2813 O O . ALA A 1 410 ? 55.511 -8.965 174.338 1.00 41.78 381 ALA A O 1
ATOM 2815 N N . ASP A 1 411 ? 54.864 -6.825 174.073 1.00 35.68 382 ASP A N 1
ATOM 2816 C CA . ASP A 1 411 ? 55.235 -6.481 175.429 1.00 34.60 382 ASP A CA 1
ATOM 2817 C C . ASP A 1 411 ? 54.194 -5.508 175.997 1.00 34.68 382 ASP A C 1
ATOM 2818 O O . ASP A 1 411 ? 54.510 -4.409 176.444 1.00 31.07 382 ASP A O 1
ATOM 2823 N N . PRO A 1 412 ? 52.937 -5.950 176.002 1.00 36.16 383 PRO A N 1
ATOM 2824 C CA . PRO A 1 412 ? 51.759 -5.082 176.083 1.00 31.05 383 PRO A CA 1
ATOM 2825 C C . PRO A 1 412 ? 51.455 -4.501 177.473 1.00 31.72 383 PRO A C 1
ATOM 2826 O O . PRO A 1 412 ? 50.720 -3.523 177.552 1.00 32.75 383 PRO A O 1
ATOM 2830 N N . VAL A 1 413 ? 52.005 -5.068 178.542 1.00 32.61 384 VAL A N 1
ATOM 2831 C CA . VAL A 1 413 ? 51.760 -4.507 179.866 1.00 32.33 384 VAL A CA 1
ATOM 2832 C C . VAL A 1 413 ? 52.885 -3.532 180.195 1.00 36.83 384 VAL A C 1
ATOM 2833 O O . VAL A 1 413 ? 52.645 -2.351 180.441 1.00 29.73 384 VAL A O 1
ATOM 2837 N N . ARG A 1 414 ? 54.109 -4.044 180.155 1.00 33.12 385 ARG A N 1
ATOM 2838 C CA . ARG A 1 414 ? 55.303 -3.278 180.489 1.00 36.86 385 ARG A CA 1
ATOM 2839 C C . ARG A 1 414 ? 55.425 -1.976 179.677 1.00 35.65 385 ARG A C 1
ATOM 2840 O O . ARG A 1 414 ? 55.635 -0.905 180.220 1.00 35.64 385 ARG A O 1
ATOM 2848 N N . LEU A 1 415 ? 55.289 -2.077 178.367 1.00 31.72 386 LEU A N 1
ATOM 2849 C CA . LEU A 1 415 ? 55.496 -0.920 177.517 1.00 34.62 386 LEU A CA 1
ATOM 2850 C C . LEU A 1 415 ? 54.394 0.122 177.728 1.00 34.90 386 LEU A C 1
ATOM 2851 O O . LEU A 1 415 ? 54.630 1.328 177.612 1.00 29.09 386 LEU A O 1
ATOM 2856 N N . ASN A 1 416 ? 53.195 -0.344 178.058 1.00 32.13 387 ASN A N 1
ATOM 2857 C CA . ASN A 1 416 ? 52.121 0.582 178.388 1.00 32.26 387 ASN A CA 1
ATOM 2858 C C . ASN A 1 416 ? 52.438 1.346 179.675 1.00 33.60 387 ASN A C 1
ATOM 2859 O O . ASN A 1 416 ? 52.284 2.571 179.743 1.00 27.28 387 ASN A O 1
ATOM 2864 N N . SER A 1 417 ? 52.917 0.620 180.681 1.00 30.54 388 SER A N 1
ATOM 2865 C CA . SER A 1 417 ? 53.163 1.211 181.985 1.00 30.75 388 SER A CA 1
ATOM 2866 C C . SER A 1 417 ? 54.176 2.328 181.890 1.00 31.48 388 SER A C 1
ATOM 2867 O O . SER A 1 417 ? 54.037 3.348 182.566 1.00 32.33 388 SER A O 1
ATOM 2870 N N . GLN A 1 418 ? 55.187 2.137 181.043 1.00 28.21 389 GLN A N 1
ATOM 2871 C CA . GLN A 1 418 ? 56.157 3.189 180.769 1.00 31.39 389 GLN A CA 1
ATOM 2872 C C . GLN A 1 418 ? 55.466 4.503 180.400 1.00 28.26 389 GLN A C 1
ATOM 2873 O O . GLN A 1 418 ? 55.884 5.571 180.838 1.00 31.07 389 GLN A O 1
ATOM 2879 N N . LEU A 1 419 ? 54.408 4.425 179.601 1.00 28.39 390 LEU A N 1
ATOM 2880 C CA . LEU A 1 419 ? 53.747 5.643 179.125 1.00 31.37 390 LEU A CA 1
ATOM 2881 C C . LEU A 1 419 ? 53.040 6.418 180.232 1.00 31.83 390 LEU A C 1
ATOM 2882 O O . LEU A 1 419 ? 52.702 7.595 180.046 1.00 30.49 390 LEU A O 1
ATOM 2887 N N . GLY A 1 420 ? 52.801 5.766 181.368 1.00 27.89 391 GLY A N 1
ATOM 2888 C CA . GLY A 1 420 ? 52.113 6.427 182.458 1.00 30.04 391 GLY A CA 1
ATOM 2889 C C . GLY A 1 420 ? 53.049 7.120 183.433 1.00 32.13 391 GLY A C 1
ATOM 2890 O O . GLY A 1 420 ? 52.603 7.639 184.451 1.00 31.24 391 GLY A O 1
ATOM 2891 N N . HIS A 1 421 ? 54.341 7.136 183.115 1.00 33.01 392 HIS A N 1
ATOM 2892 C CA . HIS A 1 421 ? 55.369 7.559 184.074 1.00 35.05 392 HIS A CA 1
ATOM 2893 C C . HIS A 1 421 ? 55.151 8.963 184.639 1.00 32.49 392 HIS A C 1
ATOM 2894 O O . HIS A 1 421 ? 55.348 9.208 185.837 1.00 31.29 392 HIS A O 1
ATOM 2901 N N . TYR A 1 422 ? 54.760 9.880 183.765 1.00 29.15 393 TYR A N 1
ATOM 2902 C CA . TYR A 1 422 ? 54.550 11.270 184.140 1.00 28.99 393 TYR A CA 1
ATOM 2903 C C . TYR A 1 422 ? 53.070 11.638 184.282 1.00 31.79 393 TYR A C 1
ATOM 2904 O O . TYR A 1 422 ? 52.748 12.719 184.760 1.00 33.80 393 TYR A O 1
ATOM 2913 N N . THR A 1 423 ? 52.166 10.769 183.836 1.00 29.59 394 THR A N 1
ATOM 2914 C CA . THR A 1 423 ? 50.759 11.156 183.778 1.00 27.08 394 THR A CA 1
ATOM 2915 C C . THR A 1 423 ? 49.952 10.693 185.002 1.00 27.36 394 THR A C 1
ATOM 2916 O O . THR A 1 423 ? 49.033 11.381 185.444 1.00 23.36 394 THR A O 1
ATOM 2920 N N . ASN A 1 424 ? 50.302 9.518 185.527 1.00 26.21 395 ASN A N 1
ATOM 2921 C CA . ASN A 1 424 ? 49.386 8.763 186.373 1.00 28.42 395 ASN A CA 1
ATOM 2922 C C . ASN A 1 424 ? 49.051 9.360 187.745 1.00 28.43 395 ASN A C 1
ATOM 2923 O O . ASN A 1 424 ? 48.089 8.935 188.339 1.00 27.72 395 ASN A O 1
ATOM 2928 N N . PHE A 1 425 ? 49.815 10.346 188.218 1.00 25.52 396 PHE A N 1
ATOM 2929 C CA . PHE A 1 425 ? 49.522 11.006 189.499 1.00 31.32 396 PHE A CA 1
ATOM 2930 C C . PHE A 1 425 ? 48.457 12.094 189.404 1.00 29.96 396 PHE A C 1
ATOM 2931 O O . PHE A 1 425 ? 47.890 12.504 190.416 1.00 28.96 396 PHE A O 1
ATOM 2939 N N . VAL A 1 426 ? 48.198 12.582 188.196 1.00 30.44 397 VAL A N 1
ATOM 2940 C CA . VAL A 1 426 ? 47.486 13.853 188.039 1.00 28.67 397 VAL A CA 1
ATOM 2941 C C . VAL A 1 426 ? 46.058 13.895 188.627 1.00 27.77 397 VAL A C 1
ATOM 2942 O O . VAL A 1 426 ? 45.686 14.850 189.324 1.00 24.12 397 VAL A O 1
ATOM 2946 N N . ASN A 1 427 ? 45.244 12.891 188.342 1.00 25.81 398 ASN A N 1
ATOM 2947 C CA . ASN A 1 427 ? 43.914 12.896 188.943 1.00 27.90 398 ASN A CA 1
ATOM 2948 C C . ASN A 1 427 ? 43.904 12.455 190.417 1.00 28.63 398 ASN A C 1
ATOM 2949 O O . ASN A 1 427 ? 43.147 13.001 191.225 1.00 33.16 398 ASN A O 1
ATOM 2954 N N . LEU A 1 428 ? 44.769 11.504 190.775 1.00 25.74 399 LEU A N 1
ATOM 2955 C CA . LEU A 1 428 ? 44.987 11.172 192.185 1.00 25.30 399 LEU A CA 1
ATOM 2956 C C . LEU A 1 428 ? 45.360 12.377 193.051 1.00 30.21 399 LEU A C 1
ATOM 2957 O O . LEU A 1 428 ? 44.935 12.459 194.181 1.00 27.27 399 LEU A O 1
ATOM 2962 N N . LEU A 1 429 ? 46.189 13.287 192.544 1.00 30.74 400 LEU A N 1
ATOM 2963 C CA . LEU A 1 429 ? 46.589 14.456 193.331 1.00 27.57 400 LEU A CA 1
ATOM 2964 C C . LEU A 1 429 ? 45.752 15.674 193.001 1.00 26.48 400 LEU A C 1
ATOM 2965 O O . LEU A 1 429 ? 46.134 16.779 193.338 1.00 28.71 400 LEU A O 1
ATOM 2970 N N . ASP A 1 430 ? 44.619 15.459 192.334 1.00 26.83 401 ASP A N 1
ATOM 2971 C CA . ASP A 1 430 ? 43.639 16.515 192.080 1.00 28.32 401 ASP A CA 1
ATOM 2972 C C . ASP A 1 430 ? 44.266 17.716 191.340 1.00 33.95 401 ASP A C 1
ATOM 2973 O O . ASP A 1 430 ? 44.244 18.855 191.816 1.00 31.57 401 ASP A O 1
ATOM 2978 N N . CYS A 1 431 ? 44.825 17.444 190.166 1.00 30.22 402 CYS A N 1
ATOM 2979 C CA . CYS A 1 431 ? 45.472 18.489 189.388 1.00 28.66 402 CYS A CA 1
ATOM 2980 C C . CYS A 1 431 ? 44.771 18.707 188.072 1.00 30.63 402 CYS A C 1
ATOM 2981 O O . CYS A 1 431 ? 43.981 17.875 187.637 1.00 28.47 402 CYS A O 1
ATOM 2984 N N . ALA A 1 432 ? 45.048 19.852 187.466 1.00 29.91 403 ALA A N 1
ATOM 2985 C CA . ALA A 1 432 ? 44.628 20.148 186.104 1.00 28.20 403 ALA A CA 1
ATOM 2986 C C . ALA A 1 432 ? 45.862 20.004 185.201 1.00 29.21 403 ALA A C 1
ATOM 2987 O O . ALA A 1 432 ? 46.991 20.084 185.677 1.00 28.86 403 ALA A O 1
ATOM 2989 N N . ALA A 1 433 ? 45.641 19.791 183.906 1.00 28.41 404 ALA A N 1
ATOM 2990 C CA . ALA A 1 433 ? 46.745 19.595 182.975 1.00 27.16 404 ALA A CA 1
ATOM 2991 C C . ALA A 1 433 ? 46.404 20.042 181.557 1.00 26.10 404 ALA A C 1
ATOM 2992 O O . ALA A 1 433 ? 45.242 20.001 181.137 1.00 28.58 404 ALA A O 1
ATOM 2994 N N . ILE A 1 434 ? 47.421 20.473 180.818 1.00 27.51 405 ILE A N 1
ATOM 2995 C CA . ILE A 1 434 ? 47.268 20.734 179.380 1.00 26.35 405 ILE A CA 1
ATOM 2996 C C . ILE A 1 434 ? 48.489 20.182 178.678 1.00 25.75 405 ILE A C 1
ATOM 2997 O O . ILE A 1 434 ? 49.609 20.452 179.087 1.00 24.02 405 ILE A O 1
ATOM 3002 N N . ALA A 1 435 ? 48.259 19.384 177.636 1.00 22.16 406 ALA A N 1
ATOM 3003 C CA . ALA A 1 435 ? 49.338 18.837 176.854 1.00 24.58 406 ALA A CA 1
ATOM 3004 C C . ALA A 1 435 ? 49.470 19.699 175.594 1.00 24.23 406 ALA A C 1
ATOM 3005 O O . ALA A 1 435 ? 48.469 19.955 174.926 1.00 21.21 406 ALA A O 1
ATOM 3007 N N . VAL A 1 436 ? 50.689 20.142 175.279 1.00 21.75 407 VAL A N 1
ATOM 3008 C CA . VAL A 1 436 ? 50.913 20.916 174.055 1.00 24.66 407 VAL A CA 1
ATOM 3009 C C . VAL A 1 436 ? 52.108 20.383 173.261 1.00 26.65 407 VAL A C 1
ATOM 3010 O O . VAL A 1 436 ? 53.037 19.791 173.819 1.00 23.77 407 VAL A O 1
ATOM 3014 N N . PRO A 1 437 ? 52.068 20.574 171.932 1.00 25.30 408 PRO A N 1
ATOM 3015 C CA . PRO A 1 437 ? 53.206 20.201 171.087 1.00 25.39 408 PRO A CA 1
ATOM 3016 C C . PRO A 1 437 ? 54.491 20.869 171.578 1.00 25.35 408 PRO A C 1
ATOM 3017 O O . PRO A 1 437 ? 54.501 22.033 171.969 1.00 22.66 408 PRO A O 1
ATOM 3021 N N . ALA A 1 438 ? 55.582 20.120 171.589 1.00 28.76 409 ALA A N 1
ATOM 3022 C CA . ALA A 1 438 ? 56.863 20.701 171.964 1.00 26.53 409 ALA A CA 1
ATOM 3023 C C . ALA A 1 438 ? 57.932 20.483 170.884 1.00 30.34 409 ALA A C 1
ATOM 3024 O O . ALA A 1 438 ? 59.079 20.882 171.050 1.00 34.39 409 ALA A O 1
ATOM 3026 N N . GLY A 1 439 ? 57.551 19.852 169.780 1.00 33.25 410 GLY A N 1
ATOM 3027 C CA . GLY A 1 439 ? 58.443 19.718 168.641 1.00 31.75 410 GLY A CA 1
ATOM 3028 C C . GLY A 1 439 ? 58.465 18.315 168.061 1.00 34.09 410 GLY A C 1
ATOM 3029 O O . GLY A 1 439 ? 57.564 17.497 168.326 1.00 29.73 410 GLY A O 1
ATOM 3030 N N . PHE A 1 440 ? 59.507 18.040 167.276 1.00 35.78 411 PHE A N 1
ATOM 3031 C CA . PHE A 1 440 ? 59.678 16.762 166.586 1.00 33.96 411 PHE A CA 1
ATOM 3032 C C . PHE A 1 440 ? 61.124 16.260 166.673 1.00 33.20 411 PHE A C 1
ATOM 3033 O O . PHE A 1 440 ? 62.060 17.022 166.537 1.00 35.80 411 PHE A O 1
ATOM 3041 N N . ILE A 1 441 ? 61.309 14.973 166.896 1.00 31.11 412 ILE A N 1
ATOM 3042 C CA . ILE A 1 441 ? 62.639 14.414 166.804 1.00 34.02 412 ILE A CA 1
ATOM 3043 C C . ILE A 1 441 ? 63.006 14.199 165.342 1.00 39.23 412 ILE A C 1
ATOM 3044 O O . ILE A 1 441 ? 62.148 14.244 164.455 1.00 38.42 412 ILE A O 1
ATOM 3049 N N . GLU A 1 442 ? 64.285 13.957 165.099 1.00 35.95 413 GLU A N 1
ATOM 3050 C CA . GLU A 1 442 ? 64.813 13.913 163.735 1.00 46.10 413 GLU A CA 1
ATOM 3051 C C . GLU A 1 442 ? 64.105 12.905 162.816 1.00 39.99 413 GLU A C 1
ATOM 3052 O O . GLU A 1 442 ? 63.920 13.176 161.631 1.00 39.64 413 GLU A O 1
ATOM 3058 N N . THR A 1 443 ? 63.688 11.760 163.358 1.00 41.93 414 THR A N 1
ATOM 3059 C CA . THR A 1 443 ? 63.003 10.744 162.544 1.00 40.36 414 THR A CA 1
ATOM 3060 C C . THR A 1 443 ? 61.560 11.083 162.118 1.00 42.69 414 THR A C 1
ATOM 3061 O O . THR A 1 443 ? 60.910 10.296 161.423 1.00 42.87 414 THR A O 1
ATOM 3065 N N . GLY A 1 444 ? 61.062 12.251 162.520 1.00 41.42 415 GLY A N 1
ATOM 3066 C CA . GLY A 1 444 ? 59.731 12.691 162.126 1.00 35.69 415 GLY A CA 1
ATOM 3067 C C . GLY A 1 444 ? 58.605 12.418 163.135 1.00 29.22 415 GLY A C 1
ATOM 3068 O O . GLY A 1 444 ? 57.440 12.625 162.819 1.00 31.96 415 GLY A O 1
ATOM 3069 N N . LEU A 1 445 ? 58.928 11.954 164.335 1.00 31.77 416 LEU A N 1
ATOM 3070 C CA . LEU A 1 445 ? 57.877 11.711 165.355 1.00 31.36 416 LEU A CA 1
ATOM 3071 C C . LEU A 1 445 ? 57.725 12.910 166.296 1.00 33.00 416 LEU A C 1
ATOM 3072 O O . LEU A 1 445 ? 58.717 13.532 166.673 1.00 30.56 416 LEU A O 1
ATOM 3077 N N . PRO A 1 446 ? 56.483 13.233 166.689 1.00 36.72 417 PRO A N 1
ATOM 3078 C CA . PRO A 1 446 ? 56.310 14.389 167.588 1.00 32.83 417 PRO A CA 1
ATOM 3079 C C . PRO A 1 446 ? 56.760 14.085 169.015 1.00 28.16 417 PRO A C 1
ATOM 3080 O O . PRO A 1 446 ? 56.882 12.934 169.407 1.00 30.67 417 PRO A O 1
ATOM 3084 N N . PHE A 1 447 ? 57.044 15.140 169.762 1.00 31.72 418 PHE A N 1
ATOM 3085 C CA . PHE A 1 447 ? 57.345 15.061 171.179 1.00 28.00 418 PHE A CA 1
ATOM 3086 C C . PHE A 1 447 ? 56.509 16.124 171.876 1.00 30.30 418 PHE A C 1
ATOM 3087 O O . PHE A 1 447 ? 56.587 17.296 171.516 1.00 28.52 418 PHE A O 1
ATOM 3095 N N . GLY A 1 448 ? 55.708 15.724 172.862 1.00 26.97 419 GLY A N 1
ATOM 3096 C CA . GLY A 1 448 ? 54.834 16.661 173.548 1.00 23.01 419 GLY A CA 1
ATOM 3097 C C . GLY A 1 448 ? 55.248 16.867 174.991 1.00 26.46 419 GLY A C 1
ATOM 3098 O O . GLY A 1 448 ? 55.922 16.031 175.580 1.00 27.35 419 GLY A O 1
ATOM 3099 N N . VAL A 1 449 ? 54.868 18.000 175.565 1.00 31.38 420 VAL A N 1
ATOM 3100 C CA . VAL A 1 449 ? 55.051 18.199 176.994 1.00 25.44 420 VAL A CA 1
ATOM 3101 C C . VAL A 1 449 ? 53.700 18.466 177.593 1.00 26.96 420 VAL A C 1
ATOM 3102 O O . VAL A 1 449 ? 52.749 18.822 176.877 1.00 25.49 420 VAL A O 1
ATOM 3106 N N . THR A 1 450 ? 53.633 18.307 178.910 1.00 25.90 421 THR A N 1
ATOM 3107 C CA . THR A 1 450 ? 52.409 18.551 179.656 1.00 27.74 421 THR A CA 1
ATOM 3108 C C . THR A 1 450 ? 52.645 19.532 180.786 1.00 29.36 421 THR A C 1
ATOM 3109 O O . THR A 1 450 ? 53.593 19.385 181.537 1.00 29.05 421 THR A O 1
ATOM 3113 N N . LEU A 1 451 ? 51.771 20.524 180.908 1.00 26.41 422 LEU A N 1
ATOM 3114 C CA . LEU A 1 451 ? 51.793 21.398 182.078 1.00 28.60 422 LEU A CA 1
ATOM 3115 C C . LEU A 1 451 ? 50.806 20.896 183.112 1.00 26.73 422 LEU A C 1
ATOM 3116 O O . LEU A 1 451 ? 49.653 20.590 182.792 1.00 27.72 422 LEU A O 1
ATOM 3121 N N . VAL A 1 452 ? 51.263 20.800 184.353 1.00 27.52 423 VAL A N 1
ATOM 3122 C CA . VAL A 1 452 ? 50.404 20.343 185.434 1.00 28.54 423 VAL A CA 1
ATOM 3123 C C . VAL A 1 452 ? 50.248 21.468 186.465 1.00 29.10 423 VAL A C 1
ATOM 3124 O O . VAL A 1 452 ? 51.224 22.069 186.891 1.00 26.79 423 VAL A O 1
ATOM 3128 N N . GLY A 1 453 ? 49.009 21.773 186.818 1.00 25.95 424 GLY A N 1
ATOM 3129 C CA . GLY A 1 453 ? 48.727 22.797 187.806 1.00 30.34 424 GLY A CA 1
ATOM 3130 C C . GLY A 1 453 ? 47.708 22.318 188.833 1.00 31.58 424 GLY A C 1
ATOM 3131 O O . GLY A 1 453 ? 47.043 21.296 188.618 1.00 25.94 424 GLY A O 1
ATOM 3132 N N . PRO A 1 454 ? 47.559 23.066 189.942 1.00 32.81 425 PRO A N 1
ATOM 3133 C CA . PRO A 1 454 ? 46.604 22.706 190.997 1.00 30.62 425 PRO A CA 1
ATOM 3134 C C . PRO A 1 454 ? 45.151 22.751 190.524 1.00 30.92 425 PRO A C 1
ATOM 3135 O O . PRO A 1 454 ? 44.829 23.387 189.517 1.00 30.73 425 PRO A O 1
ATOM 3139 N N . ALA A 1 455 ? 44.273 22.066 191.249 1.00 31.55 426 ALA A N 1
ATOM 3140 C CA . ALA A 1 455 ? 42.835 22.090 190.964 1.00 24.96 426 ALA A CA 1
ATOM 3141 C C . ALA A 1 455 ? 42.291 23.501 190.722 1.00 29.36 426 ALA A C 1
ATOM 3142 O O . ALA A 1 455 ? 42.599 24.445 191.464 1.00 28.33 426 ALA A O 1
ATOM 3144 N N . PHE A 1 456 ? 41.464 23.629 189.683 1.00 32.66 427 PHE A N 1
ATOM 3145 C CA . PHE A 1 456 ? 40.790 24.887 189.353 1.00 32.19 427 PHE A CA 1
ATOM 3146 C C . PHE A 1 456 ? 41.717 25.960 188.794 1.00 32.97 427 PHE A C 1
ATOM 3147 O O . PHE A 1 456 ? 41.325 27.115 188.665 1.00 33.30 427 PHE A O 1
ATOM 3155 N N . SER A 1 457 ? 42.944 25.581 188.456 1.00 32.26 428 SER A N 1
ATOM 3156 C CA . SER A 1 457 ? 43.852 26.541 187.840 1.00 32.26 428 SER A CA 1
ATOM 3157 C C . SER A 1 457 ? 43.741 26.534 186.310 1.00 30.18 428 SER A C 1
ATOM 3158 O O . SER A 1 457 ? 44.616 27.057 185.625 1.00 33.14 428 SER A O 1
ATOM 3161 N N . ASP A 1 458 ? 42.634 25.982 185.801 1.00 29.84 429 ASP A N 1
ATOM 3162 C CA . ASP A 1 458 ? 42.437 25.702 184.365 1.00 32.25 429 ASP A CA 1
ATOM 3163 C C . ASP A 1 458 ? 42.581 26.926 183.467 1.00 35.19 429 ASP A C 1
ATOM 3164 O O . ASP A 1 458 ? 43.231 26.843 182.421 1.00 29.44 429 ASP A O 1
ATOM 3169 N N . ASP A 1 459 ? 41.953 28.045 183.842 1.00 28.80 430 ASP A N 1
ATOM 3170 C CA . ASP A 1 459 ? 42.076 29.247 183.006 1.00 36.40 430 ASP A CA 1
ATOM 3171 C C . ASP A 1 459 ? 43.480 29.840 182.957 1.00 32.48 430 ASP A C 1
ATOM 3172 O O . ASP A 1 459 ? 43.943 30.190 181.886 1.00 34.24 430 ASP A O 1
ATOM 3177 N N . SER A 1 460 ? 44.150 29.935 184.104 1.00 33.38 431 SER A N 1
ATOM 3178 C CA . SER A 1 460 ? 45.504 30.480 184.161 1.00 31.44 431 SER A CA 1
ATOM 3179 C C . SER A 1 460 ? 46.476 29.570 183.436 1.00 31.13 431 SER A C 1
ATOM 3180 O O . SER A 1 460 ? 47.427 30.029 182.809 1.00 35.15 431 SER A O 1
ATOM 3183 N N . MET A 1 461 ? 46.258 28.270 183.556 1.00 29.67 432 MET A N 1
ATOM 3184 C CA . MET A 1 461 ? 47.075 27.303 182.842 1.00 32.36 432 MET A CA 1
ATOM 3185 C C . MET A 1 461 ? 46.951 27.452 181.326 1.00 34.45 432 MET A C 1
ATOM 3186 O O . MET A 1 461 ? 47.940 27.348 180.597 1.00 27.71 432 MET A O 1
ATOM 3191 N N . ALA A 1 462 ? 45.734 27.690 180.854 1.00 30.00 433 ALA A N 1
ATOM 3192 C CA . ALA A 1 462 ? 45.523 27.819 179.428 1.00 29.52 433 ALA A CA 1
ATOM 3193 C C . ALA A 1 462 ? 46.430 28.922 178.868 1.00 32.82 433 ALA A C 1
ATOM 3194 O O . ALA A 1 462 ? 47.035 28.751 177.806 1.00 29.46 433 ALA A O 1
ATOM 3196 N N . LEU A 1 463 ? 46.534 30.045 179.583 1.00 32.20 434 LEU A N 1
ATOM 3197 C CA . LEU A 1 463 ? 47.351 31.165 179.106 1.00 31.69 434 LEU A CA 1
ATOM 3198 C C . LEU A 1 463 ? 48.818 30.765 179.035 1.00 32.36 434 LEU A C 1
ATOM 3199 O O . LEU A 1 463 ? 49.510 31.039 178.065 1.00 28.87 434 LEU A O 1
ATOM 3204 N N . ILE A 1 464 ? 49.295 30.097 180.072 1.00 29.75 435 ILE A N 1
ATOM 3205 C CA . ILE A 1 464 ? 50.673 29.641 180.060 1.00 31.82 435 ILE A CA 1
ATOM 3206 C C . ILE A 1 464 ? 50.945 28.608 178.950 1.00 30.27 435 ILE A C 1
ATOM 3207 O O . ILE A 1 464 ? 51.935 28.712 178.218 1.00 31.88 435 ILE A O 1
ATOM 3212 N N . ALA A 1 465 ? 50.077 27.603 178.844 1.00 26.36 436 ALA A N 1
ATOM 3213 C CA . ALA A 1 465 ? 50.228 26.580 177.811 1.00 29.12 436 ALA A CA 1
ATOM 3214 C C . ALA A 1 465 ? 50.201 27.179 176.395 1.00 25.14 436 ALA A C 1
ATOM 3215 O O . ALA A 1 465 ? 50.978 26.788 175.558 1.00 28.88 436 ALA A O 1
ATOM 3217 N N . ASP A 1 466 ? 49.277 28.099 176.133 1.00 27.96 437 ASP A N 1
ATOM 3218 C CA . ASP A 1 466 ? 49.201 28.748 174.826 1.00 29.04 437 ASP A CA 1
ATOM 3219 C C . ASP A 1 466 ? 50.546 29.382 174.483 1.00 29.54 437 ASP A C 1
ATOM 3220 O O . ASP A 1 466 ? 51.055 29.251 173.365 1.00 30.14 437 ASP A O 1
ATOM 3225 N N . ARG A 1 467 ? 51.140 30.047 175.471 1.00 32.55 438 ARG A N 1
ATOM 3226 C CA . ARG A 1 467 ? 52.394 30.745 175.245 1.00 31.01 438 ARG A CA 1
ATOM 3227 C C . ARG A 1 467 ? 53.491 29.765 174.939 1.00 30.60 438 ARG A C 1
ATOM 3228 O O . ARG A 1 467 ? 54.249 29.946 173.984 1.00 29.30 438 ARG A O 1
ATOM 3236 N N . LEU A 1 468 ? 53.554 28.708 175.742 1.00 27.16 439 LEU A N 1
ATOM 3237 C CA . LEU A 1 468 ? 54.561 27.682 175.560 1.00 29.82 439 LEU A CA 1
ATOM 3238 C C . LEU A 1 468 ? 54.434 26.974 174.189 1.00 29.49 439 LEU A C 1
ATOM 3239 O O . LEU A 1 468 ? 55.426 26.744 173.484 1.00 28.46 439 LEU A O 1
ATOM 3244 N N . HIS A 1 469 ? 53.207 26.620 173.831 1.00 25.60 440 HIS A N 1
ATOM 3245 C CA . HIS A 1 469 ? 52.936 25.942 172.571 1.00 27.88 440 HIS A CA 1
ATOM 3246 C C . HIS A 1 469 ? 53.460 26.799 171.413 1.00 26.97 440 HIS A C 1
ATOM 3247 O O . HIS A 1 469 ? 54.172 26.313 170.503 1.00 23.97 440 HIS A O 1
ATOM 3254 N N . ARG A 1 470 ? 53.080 28.073 171.447 1.00 27.37 441 ARG A N 1
ATOM 3255 C CA . ARG A 1 470 ? 53.419 28.996 170.356 1.00 33.21 441 ARG A CA 1
ATOM 3256 C C . ARG A 1 470 ? 54.901 29.323 170.311 1.00 29.50 441 ARG A C 1
ATOM 3257 O O . ARG A 1 470 ? 55.412 29.768 169.292 1.00 30.19 441 ARG A O 1
ATOM 3265 N N . ARG A 1 471 ? 55.577 29.074 171.423 1.00 29.04 442 ARG A N 1
ATOM 3266 C CA . ARG A 1 471 ? 57.010 29.241 171.515 1.00 30.27 442 ARG A CA 1
ATOM 3267 C C . ARG A 1 471 ? 57.757 28.019 170.970 1.00 31.14 442 ARG A C 1
ATOM 3268 O O . ARG A 1 471 ? 58.798 28.148 170.335 1.00 26.94 442 ARG A O 1
ATOM 3276 N N . LEU A 1 472 ? 57.235 26.834 171.256 1.00 27.80 443 LEU A N 1
ATOM 3277 C CA . LEU A 1 472 ? 57.970 25.601 171.020 1.00 28.96 443 LEU A CA 1
ATOM 3278 C C . LEU A 1 472 ? 57.700 24.991 169.645 1.00 31.42 443 LEU A C 1
ATOM 3279 O O . LEU A 1 472 ? 58.630 24.566 168.942 1.00 29.08 443 LEU A O 1
ATOM 3284 N N . GLU A 1 473 ? 56.423 24.921 169.280 1.00 26.40 444 GLU A N 1
ATOM 3285 C CA . GLU A 1 473 ? 56.035 24.135 168.110 1.00 29.81 444 GLU A CA 1
ATOM 3286 C C . GLU A 1 473 ? 54.676 24.619 167.664 1.00 27.48 444 GLU A C 1
ATOM 3287 O O . GLU A 1 473 ? 53.683 23.924 167.851 1.00 29.84 444 GLU A O 1
ATOM 3293 N N . PRO A 1 474 ? 54.624 25.834 167.087 1.00 27.96 445 PRO A N 1
ATOM 3294 C CA . PRO A 1 474 ? 53.352 26.538 166.877 1.00 26.95 445 PRO A CA 1
ATOM 3295 C C . PRO A 1 474 ? 52.587 26.042 165.649 1.00 27.82 445 PRO A C 1
ATOM 3296 O O . PRO A 1 474 ? 52.424 26.788 164.687 1.00 28.65 445 PRO A O 1
ATOM 3300 N N . GLY A 1 475 ? 52.143 24.792 165.692 1.00 30.31 446 GLY A N 1
ATOM 3301 C CA . GLY A 1 475 ? 51.332 24.178 164.650 1.00 24.39 446 GLY A CA 1
ATOM 3302 C C . GLY A 1 475 ? 50.632 22.999 165.321 1.00 31.39 446 GLY A C 1
ATOM 3303 O O . GLY A 1 475 ? 50.954 22.658 166.484 1.00 25.11 446 GLY A O 1
ATOM 3304 N N . TYR A 1 476 ? 49.680 22.385 164.625 1.00 26.52 447 TYR A N 1
ATOM 3305 C CA . TYR A 1 476 ? 48.961 21.237 165.185 1.00 28.96 447 TYR A CA 1
ATOM 3306 C C . TYR A 1 476 ? 48.700 20.177 164.116 1.00 29.59 447 TYR A C 1
ATOM 3307 O O . TYR A 1 476 ? 48.647 20.473 162.909 1.00 26.88 447 TYR A O 1
ATOM 3316 N N . GLY A 1 477 ? 48.460 18.949 164.575 1.00 27.44 448 GLY A N 1
ATOM 3317 C CA . GLY A 1 477 ? 48.013 17.880 163.708 1.00 26.81 448 GLY A CA 1
ATOM 3318 C C . GLY A 1 477 ? 49.061 17.376 162.723 1.00 27.23 448 GLY A C 1
ATOM 3319 O O . GLY A 1 477 ? 50.237 17.745 162.800 1.00 27.63 448 GLY A O 1
ATOM 3320 N N . GLN A 1 478 ? 48.637 16.502 161.819 1.00 26.90 449 GLN A N 1
ATOM 3321 C CA . GLN A 1 478 ? 49.566 15.834 160.892 1.00 28.51 449 GLN A CA 1
ATOM 3322 C C . GLN A 1 478 ? 50.360 16.768 159.976 1.00 26.43 449 GLN A C 1
ATOM 3323 O O . GLN A 1 478 ? 51.466 16.426 159.580 1.00 34.94 449 GLN A O 1
ATOM 3329 N N . ASP A 1 479 ? 49.826 17.943 159.658 1.00 27.59 450 ASP A N 1
ATOM 3330 C CA . ASP A 1 479 ? 50.550 18.892 158.783 1.00 28.61 450 ASP A CA 1
ATOM 3331 C C . ASP A 1 479 ? 51.347 19.976 159.551 1.00 31.32 450 ASP A C 1
ATOM 3332 O O . ASP A 1 479 ? 51.901 20.899 158.945 1.00 26.17 450 ASP A O 1
ATOM 3337 N N . ARG A 1 480 ? 51.383 19.879 160.878 1.00 26.09 451 ARG A N 1
ATOM 3338 C CA . ARG A 1 480 ? 51.949 20.957 161.697 1.00 24.76 451 ARG A CA 1
ATOM 3339 C C . ARG A 1 480 ? 51.314 22.253 161.252 1.00 30.50 451 ARG A C 1
ATOM 3340 O O . ARG A 1 480 ? 51.986 23.266 161.022 1.00 28.78 451 ARG A O 1
ATOM 3348 N N . ALA A 1 481 ? 49.995 22.202 161.117 1.00 29.23 452 ALA A N 1
ATOM 3349 C CA . ALA A 1 481 ? 49.249 23.269 160.479 1.00 26.44 452 ALA A CA 1
ATOM 3350 C C . ALA A 1 481 ? 49.184 24.541 161.325 1.00 33.40 452 ALA A C 1
ATOM 3351 O O . ALA A 1 481 ? 49.306 24.509 162.554 1.00 34.70 452 ALA A O 1
ATOM 3353 N N . SER A 1 482 ? 49.003 25.659 160.633 1.00 31.63 453 SER A N 1
ATOM 3354 C CA . SER A 1 482 ? 48.820 26.970 161.235 1.00 29.74 453 SER A CA 1
ATOM 3355 C C . SER A 1 482 ? 47.792 26.917 162.357 1.00 31.29 453 SER A C 1
ATOM 3356 O O . SER A 1 482 ? 46.683 26.421 162.155 1.00 29.70 453 SER A O 1
ATOM 3359 N N . LEU A 1 483 ? 48.147 27.449 163.523 1.00 27.00 454 LEU A N 1
ATOM 3360 C CA . LEU A 1 483 ? 47.229 27.492 164.646 1.00 26.06 454 LEU A CA 1
ATOM 3361 C C . LEU A 1 483 ? 46.183 28.542 164.355 1.00 32.41 454 LEU A C 1
ATOM 3362 O O . LEU A 1 483 ? 46.515 29.652 163.941 1.00 30.01 454 LEU A O 1
ATOM 3367 N N . PRO A 1 484 ? 44.911 28.200 164.571 1.00 30.88 455 PRO A N 1
ATOM 3368 C CA . PRO A 1 484 ? 43.868 29.212 164.437 1.00 34.62 455 PRO A CA 1
ATOM 3369 C C . PRO A 1 484 ? 44.054 30.298 165.500 1.00 38.54 455 PRO A C 1
ATOM 3370 O O . PRO A 1 484 ? 44.675 30.055 166.549 1.00 32.23 455 PRO A O 1
ATOM 3374 N N . ASP A 1 485 ? 43.531 31.485 165.217 1.00 33.95 456 ASP A N 1
ATOM 3375 C CA . ASP A 1 485 ? 43.427 32.528 166.213 1.00 34.27 456 ASP A CA 1
ATOM 3376 C C . ASP A 1 485 ? 42.132 32.251 166.969 1.00 38.07 456 ASP A C 1
ATOM 3377 O O . ASP A 1 485 ? 41.247 31.579 166.429 1.00 35.47 456 ASP A O 1
ATOM 3382 N N . PRO A 1 486 ? 41.998 32.792 168.201 1.00 37.38 457 PRO A N 1
ATOM 3383 C CA . PRO A 1 486 ? 42.922 33.787 168.763 1.00 36.11 457 PRO A CA 1
ATOM 3384 C C . PRO A 1 486 ? 44.055 33.214 169.610 1.00 40.07 457 PRO A C 1
ATOM 3385 O O . PRO A 1 486 ? 43.985 32.098 170.137 1.00 35.42 457 PRO A O 1
ATOM 3389 N N . VAL A 1 487 ? 45.105 34.015 169.730 1.00 36.65 458 VAL A N 1
ATOM 3390 C CA . VAL A 1 487 ? 46.089 33.864 170.779 1.00 36.12 458 VAL A CA 1
ATOM 3391 C C . VAL A 1 487 ? 45.422 34.289 172.107 1.00 40.56 458 VAL A C 1
ATOM 3392 O O . VAL A 1 487 ? 44.667 35.260 172.141 1.00 43.02 458 VAL A O 1
ATOM 3396 N N . LEU A 1 488 ? 45.670 33.556 173.191 1.00 41.23 459 LEU A N 1
ATOM 3397 C CA . LEU A 1 488 ? 45.145 33.951 174.503 1.00 39.31 459 LEU A CA 1
ATOM 3398 C C . LEU A 1 488 ? 45.942 35.119 175.079 1.00 44.75 459 LEU A C 1
ATOM 3399 O O . LEU A 1 488 ? 47.171 35.179 174.919 1.00 42.89 459 LEU A O 1
ATOM 3404 N N . GLU A 1 489 ? 45.251 36.049 175.739 1.00 46.83 460 GLU A N 1
ATOM 3405 C CA . GLU A 1 489 ? 45.927 37.185 176.377 1.00 51.80 460 GLU A CA 1
ATOM 3406 C C . GLU A 1 489 ? 45.562 37.297 177.868 0.95 54.24 460 GLU A C 1
ATOM 3407 O O . GLU A 1 489 ? 44.490 36.846 178.284 1.00 49.56 460 GLU A O 1
ATOM 3413 N N . GLU A 1 490 ? 46.446 37.895 178.665 1.00 51.53 461 GLU A N 1
ATOM 3414 C CA . GLU A 1 490 ? 46.186 38.057 180.097 1.00 60.94 461 GLU A CA 1
ATOM 3415 C C . GLU A 1 490 ? 44.951 38.920 180.350 1.00 66.61 461 GLU A C 1
ATOM 3416 O O . GLU A 1 490 ? 44.668 39.846 179.592 1.00 65.83 461 GLU A O 1
ATOM 3418 N N . THR A 1 491 ? 44.221 38.614 181.419 1.00 74.71 462 THR A N 1
ATOM 3419 C CA . THR A 1 491 ? 43.060 39.416 181.813 1.00 79.67 462 THR A CA 1
ATOM 3420 C C . THR A 1 491 ? 43.048 39.718 183.314 1.00 72.50 462 THR A C 1
ATOM 3421 O O . THR A 1 491 ? 43.632 40.705 183.771 1.00 75.30 462 THR A O 1
ATOM 3425 N N . LEU B 1 32 ? 38.666 24.553 245.783 1.00 39.64 3 LEU B N 1
ATOM 3426 C CA . LEU B 1 32 ? 39.235 24.501 244.432 1.00 37.38 3 LEU B CA 1
ATOM 3427 C C . LEU B 1 32 ? 38.205 24.079 243.391 1.00 38.65 3 LEU B C 1
ATOM 3428 O O . LEU B 1 32 ? 37.592 23.007 243.488 1.00 38.08 3 LEU B O 1
ATOM 3433 N N . SER B 1 33 ? 38.015 24.921 242.387 1.00 33.93 4 SER B N 1
ATOM 3434 C CA . SER B 1 33 ? 37.251 24.505 241.227 1.00 34.86 4 SER B CA 1
ATOM 3435 C C . SER B 1 33 ? 38.240 23.970 240.172 1.00 34.13 4 SER B C 1
ATOM 3436 O O . SER B 1 33 ? 39.171 24.687 239.759 1.00 33.94 4 SER B O 1
ATOM 3439 N N . MET B 1 34 ? 38.070 22.703 239.772 1.00 35.36 5 MET B N 1
ATOM 3440 C CA . MET B 1 34 ? 38.944 22.085 238.744 1.00 35.83 5 MET B CA 1
ATOM 3441 C C . MET B 1 34 ? 38.540 22.506 237.350 1.00 27.70 5 MET B C 1
ATOM 3442 O O . MET B 1 34 ? 38.016 21.688 236.600 1.00 26.67 5 MET B O 1
ATOM 3447 N N . THR B 1 35 ? 38.763 23.768 237.020 1.00 27.42 6 THR B N 1
ATOM 3448 C CA . THR B 1 35 ? 38.539 24.269 235.691 1.00 31.67 6 THR B CA 1
ATOM 3449 C C . THR B 1 35 ? 39.754 25.112 235.408 1.00 33.38 6 THR B C 1
ATOM 3450 O O . THR B 1 35 ? 40.557 25.351 236.306 1.00 28.38 6 THR B O 1
ATOM 3454 N N . LEU B 1 36 ? 39.904 25.564 234.172 1.00 27.49 7 LEU B N 1
ATOM 3455 C CA . LEU B 1 36 ? 41.026 26.439 233.862 1.00 28.73 7 LEU B CA 1
ATOM 3456 C C . LEU B 1 36 ? 40.918 27.689 234.722 1.00 31.63 7 LEU B C 1
ATOM 3457 O O . LEU B 1 36 ? 41.905 28.132 235.313 1.00 32.31 7 LEU B O 1
ATOM 3462 N N . GLU B 1 37 ? 39.716 28.261 234.788 1.00 29.65 8 GLU B N 1
ATOM 3463 C CA . GLU B 1 37 ? 39.519 29.484 235.568 1.00 35.90 8 GLU B CA 1
ATOM 3464 C C . GLU B 1 37 ? 39.723 29.238 237.069 1.00 33.68 8 GLU B C 1
ATOM 3465 O O . GLU B 1 37 ? 40.435 29.983 237.728 1.00 34.58 8 GLU B O 1
ATOM 3471 N N . GLY B 1 38 ? 39.107 28.181 237.589 1.00 34.54 9 GLY B N 1
ATOM 3472 C CA . GLY B 1 38 ? 39.243 27.824 238.994 1.00 33.42 9 GLY B CA 1
ATOM 3473 C C . GLY B 1 38 ? 40.696 27.693 239.429 1.00 38.75 9 GLY B C 1
ATOM 3474 O O . GLY B 1 38 ? 41.092 28.196 240.484 1.00 39.03 9 GLY B O 1
ATOM 3475 N N . ILE B 1 39 ? 41.496 27.011 238.618 1.00 34.16 10 ILE B N 1
ATOM 3476 C CA . ILE B 1 39 ? 42.912 26.813 238.922 1.00 34.53 10 ILE B CA 1
ATOM 3477 C C . ILE B 1 39 ? 43.707 28.113 238.816 1.00 36.35 10 ILE B C 1
ATOM 3478 O O . ILE B 1 39 ? 44.453 28.460 239.721 1.00 32.40 10 ILE B O 1
ATOM 3483 N N . GLN B 1 40 ? 43.561 28.825 237.700 1.00 31.44 11 GLN B N 1
ATOM 3484 C CA . GLN B 1 40 ? 44.193 30.134 237.587 1.00 35.62 11 GLN B CA 1
ATOM 3485 C C . GLN B 1 40 ? 43.896 30.990 238.831 1.00 43.46 11 GLN B C 1
ATOM 3486 O O . GLN B 1 40 ? 44.778 31.666 239.339 1.00 37.89 11 GLN B O 1
ATOM 3492 N N . ALA B 1 41 ? 42.656 30.934 239.325 1.00 38.74 12 ALA B N 1
ATOM 3493 C CA . ALA B 1 41 ? 42.219 31.766 240.442 1.00 39.48 12 ALA B CA 1
ATOM 3494 C C . ALA B 1 41 ? 42.838 31.314 241.759 1.00 43.52 12 ALA B C 1
ATOM 3495 O O . ALA B 1 41 ? 43.269 32.129 242.582 1.00 42.32 12 ALA B O 1
ATOM 3497 N N . PHE B 1 42 ? 42.876 30.001 241.944 1.00 39.12 13 PHE B N 1
ATOM 3498 C CA . PHE B 1 42 ? 43.451 29.410 243.132 1.00 36.95 13 PHE B CA 1
ATOM 3499 C C . PHE B 1 42 ? 44.943 29.699 243.216 1.00 41.19 13 PHE B C 1
ATOM 3500 O O . PHE B 1 42 ? 45.483 29.938 244.293 1.00 40.89 13 PHE B O 1
ATOM 3508 N N . LEU B 1 43 ? 45.613 29.684 242.072 1.00 41.51 14 LEU B N 1
ATOM 3509 C CA . LEU B 1 43 ? 47.040 29.967 242.058 1.00 44.56 14 LEU B CA 1
ATOM 3510 C C . LEU B 1 43 ? 47.264 31.450 242.347 1.00 46.34 14 LEU B C 1
ATOM 3511 O O . LEU B 1 43 ? 48.140 31.818 243.135 1.00 46.86 14 LEU B O 1
ATOM 3516 N N . ALA B 1 44 ? 46.444 32.287 241.724 1.00 41.26 15 ALA B N 1
ATOM 3517 C CA . ALA B 1 44 ? 46.523 33.726 241.911 1.00 48.58 15 ALA B CA 1
ATOM 3518 C C . ALA B 1 44 ? 46.407 34.132 243.387 1.00 50.06 15 ALA B C 1
ATOM 3519 O O . ALA B 1 44 ? 47.144 35.006 243.839 1.00 53.21 15 ALA B O 1
ATOM 3521 N N . GLN B 1 45 ? 45.501 33.490 244.128 1.00 45.51 16 GLN B N 1
ATOM 3522 C CA A GLN B 1 45 ? 45.260 33.843 245.529 0.41 49.23 16 GLN B CA 1
ATOM 3523 C CA B GLN B 1 45 ? 45.260 33.843 245.529 0.59 49.25 16 GLN B CA 1
ATOM 3524 C C . GLN B 1 45 ? 46.148 33.081 246.519 1.00 51.95 16 GLN B C 1
ATOM 3525 O O . GLN B 1 45 ? 45.733 32.797 247.647 1.00 56.21 16 GLN B O 1
ATOM 3528 N N . GLY B 1 46 ? 47.367 32.754 246.098 1.00 50.63 17 GLY B N 1
ATOM 3529 C CA . GLY B 1 46 ? 48.334 32.129 246.988 1.00 53.92 17 GLY B CA 1
ATOM 3530 C C . GLY B 1 46 ? 48.495 30.614 246.951 1.00 53.83 17 GLY B C 1
ATOM 3531 O O . GLY B 1 46 ? 49.385 30.070 247.617 1.00 44.97 17 GLY B O 1
ATOM 3532 N N . GLY B 1 47 ? 47.643 29.932 246.189 1.00 46.12 18 GLY B N 1
ATOM 3533 C CA . GLY B 1 47 ? 47.712 28.487 246.080 1.00 40.60 18 GLY B CA 1
ATOM 3534 C C . GLY B 1 47 ? 48.853 28.028 245.195 1.00 38.57 18 GLY B C 1
ATOM 3535 O O . GLY B 1 47 ? 49.382 28.820 244.412 1.00 42.87 18 GLY B O 1
ATOM 3536 N N . THR B 1 48 ? 49.238 26.756 245.317 1.00 39.32 19 THR B N 1
ATO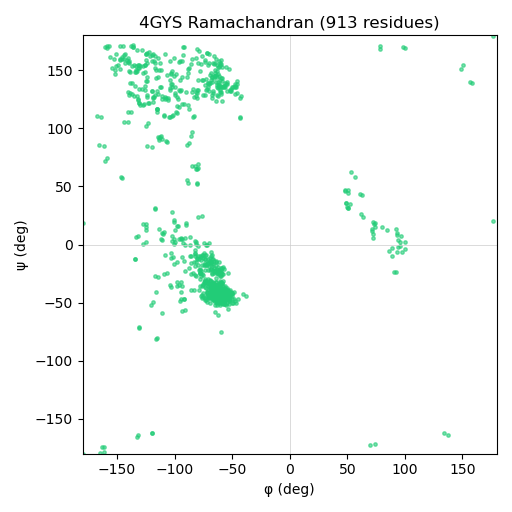M 3537 C CA . THR B 1 48 ? 50.341 26.194 244.521 1.00 37.75 19 THR B CA 1
ATOM 3538 C C . THR B 1 48 ? 49.888 25.058 243.605 1.00 34.21 19 THR B C 1
ATOM 3539 O O . THR B 1 48 ? 48.878 24.397 243.861 1.00 33.31 19 THR B O 1
ATOM 3543 N N . ILE B 1 49 ? 50.662 24.814 242.555 1.00 34.38 20 ILE B N 1
ATOM 3544 C CA . ILE B 1 49 ? 50.372 23.701 241.660 1.00 36.67 20 ILE B CA 1
ATOM 3545 C C . ILE B 1 49 ? 50.414 22.381 242.431 1.00 38.84 20 ILE B C 1
ATOM 3546 O O . ILE B 1 49 ? 49.608 21.461 242.195 1.00 33.86 20 ILE B O 1
ATOM 3551 N N . GLU B 1 50 ? 51.343 22.302 243.376 1.00 37.39 21 GLU B N 1
ATOM 3552 C CA . GLU B 1 50 ? 51.518 21.102 244.184 1.00 35.22 21 GLU B CA 1
ATOM 3553 C C . GLU B 1 50 ? 50.235 20.819 244.960 1.00 35.83 21 GLU B C 1
ATOM 3554 O O . GLU B 1 50 ? 49.785 19.661 245.089 1.00 32.83 21 GLU B O 1
ATOM 3560 N N . GLN B 1 51 ? 49.619 21.885 245.450 1.00 36.55 22 GLN B N 1
ATOM 3561 C CA . GLN B 1 51 ? 48.341 21.735 246.130 1.00 36.58 22 GLN B CA 1
ATOM 3562 C C . GLN B 1 51 ? 47.232 21.326 245.162 1.00 32.45 22 GLN B C 1
ATOM 3563 O O . GLN B 1 51 ? 46.343 20.569 245.527 1.00 33.06 22 GLN B O 1
ATOM 3569 N N . VAL B 1 52 ? 47.279 21.839 243.935 1.00 36.41 23 VAL B N 1
ATOM 3570 C CA . VAL B 1 52 ? 46.274 21.485 242.928 1.00 35.13 23 VAL B CA 1
ATOM 3571 C C . VAL B 1 52 ? 46.317 19.979 242.644 1.00 30.58 23 VAL B C 1
ATOM 3572 O O . VAL B 1 52 ? 45.284 19.296 242.657 1.00 32.91 23 VAL B O 1
ATOM 3576 N N . VAL B 1 53 ? 47.528 19.479 242.412 1.00 32.09 24 VAL B N 1
ATOM 3577 C CA . VAL B 1 53 ? 47.771 18.055 242.215 1.00 31.20 24 VAL B CA 1
ATOM 3578 C C . VAL B 1 53 ? 47.357 17.223 243.437 1.00 30.53 24 VAL B C 1
ATOM 3579 O O . VAL B 1 53 ? 46.716 16.176 243.302 1.00 32.72 24 VAL B O 1
ATOM 3583 N N . THR B 1 54 ? 47.710 17.697 244.627 1.00 30.27 25 THR B N 1
ATOM 3584 C CA . THR B 1 54 ? 47.334 16.988 245.853 1.00 31.08 25 THR B CA 1
ATOM 3585 C C . THR B 1 54 ? 45.831 16.776 245.901 1.00 29.28 25 THR B C 1
ATOM 3586 O O . THR B 1 54 ? 45.352 15.651 246.071 1.00 31.57 25 THR B O 1
ATOM 3590 N N . GLU B 1 55 ? 45.094 17.864 245.711 1.00 30.47 26 GLU B N 1
ATOM 3591 C CA . GLU B 1 55 ? 43.645 17.820 245.670 1.00 30.02 26 GLU B CA 1
ATOM 3592 C C . GLU B 1 55 ? 43.115 16.889 244.561 1.00 28.63 26 GLU B C 1
ATOM 3593 O O . GLU B 1 55 ? 42.162 16.125 244.786 1.00 30.36 26 GLU B O 1
ATOM 3599 N N . ALA B 1 56 ? 43.688 16.975 243.358 1.00 30.82 27 ALA B N 1
ATOM 3600 C CA . ALA B 1 56 ? 43.236 16.090 242.274 1.00 33.32 27 ALA B CA 1
ATOM 3601 C C . ALA B 1 56 ? 43.408 14.633 242.721 1.00 30.45 27 ALA B C 1
ATOM 3602 O O . ALA B 1 56 ? 42.477 13.826 242.664 1.00 30.22 27 ALA B O 1
ATOM 3604 N N . TYR B 1 57 ? 44.602 14.307 243.184 1.00 28.23 28 TYR B N 1
ATOM 3605 C CA . TYR B 1 57 ? 44.840 12.966 243.697 1.00 32.45 28 TYR B CA 1
ATOM 3606 C C . TYR B 1 57 ? 43.899 12.555 244.828 1.00 31.08 28 TYR B C 1
ATOM 3607 O O . TYR B 1 57 ? 43.417 11.425 244.838 1.00 31.78 28 TYR B O 1
ATOM 3616 N N . ASP B 1 58 ? 43.630 13.467 245.761 1.00 30.91 29 ASP B N 1
ATOM 3617 C CA . ASP B 1 58 ? 42.650 13.196 246.813 1.00 30.11 29 ASP B CA 1
ATOM 3618 C C . ASP B 1 58 ? 41.306 12.836 246.208 1.00 28.16 29 ASP B C 1
ATOM 3619 O O . ASP B 1 58 ? 40.645 11.902 246.658 1.00 30.10 29 ASP B O 1
ATOM 3624 N N . ARG B 1 59 ? 40.894 13.582 245.185 1.00 33.02 30 ARG B N 1
ATOM 3625 C CA . ARG B 1 59 ? 39.604 13.311 244.541 1.00 30.31 30 ARG B CA 1
ATOM 3626 C C . ARG B 1 59 ? 39.637 12.000 243.797 1.00 27.65 30 ARG B C 1
ATOM 3627 O O . ARG B 1 59 ? 38.694 11.218 243.857 1.00 30.05 30 ARG B O 1
ATOM 3635 N N . ILE B 1 60 ? 40.733 11.756 243.102 1.00 30.86 31 ILE B N 1
ATOM 3636 C CA . ILE B 1 60 ? 40.907 10.504 242.388 1.00 30.24 31 ILE B CA 1
ATOM 3637 C C . ILE B 1 60 ? 40.788 9.319 243.341 1.00 32.00 31 ILE B C 1
ATOM 3638 O O . ILE B 1 60 ? 40.174 8.315 243.018 1.00 28.92 31 ILE B O 1
ATOM 3643 N N . THR B 1 61 ? 41.379 9.451 244.523 1.00 31.05 32 THR B N 1
ATOM 3644 C CA . THR B 1 61 ? 41.420 8.359 245.486 1.00 29.44 32 THR B CA 1
ATOM 3645 C C . THR B 1 61 ? 40.026 8.059 246.062 1.00 34.96 32 THR B C 1
ATOM 3646 O O . THR B 1 61 ? 39.704 6.907 246.374 1.00 30.57 32 THR B O 1
ATOM 3650 N N . ARG B 1 62 ? 39.193 9.095 246.165 1.00 31.75 33 ARG B N 1
ATOM 3651 C CA . ARG B 1 62 ? 37.866 8.966 246.772 1.00 33.55 33 ARG B CA 1
ATOM 3652 C C . ARG B 1 62 ? 36.781 8.624 245.759 1.00 35.79 33 ARG B C 1
ATOM 3653 O O . ARG B 1 62 ? 35.713 8.119 246.136 1.00 30.52 33 ARG B O 1
ATOM 3661 N N . TYR B 1 63 ? 37.012 8.936 244.484 1.00 28.69 34 TYR B N 1
ATOM 3662 C CA . TYR B 1 63 ? 35.986 8.663 243.484 1.00 30.67 34 TYR B CA 1
ATOM 3663 C C . TYR B 1 63 ? 35.748 7.153 243.470 1.00 33.33 34 TYR B C 1
ATOM 3664 O O . TYR B 1 63 ? 36.687 6.365 243.507 1.00 42.77 34 TYR B O 1
ATOM 3673 N N . GLY B 1 64 ? 34.507 6.722 243.424 1.00 31.61 35 GLY B N 1
ATOM 3674 C CA . GLY B 1 64 ? 34.274 5.300 243.615 1.00 29.03 35 GLY B CA 1
ATOM 3675 C C . GLY B 1 64 ? 33.994 4.493 242.370 1.00 34.52 35 GLY B C 1
ATOM 3676 O O . GLY B 1 64 ? 33.321 3.487 242.481 1.00 28.86 35 GLY B O 1
ATOM 3677 N N . ASP B 1 65 ? 34.511 4.917 241.207 1.00 30.92 36 ASP B N 1
ATOM 3678 C CA . ASP B 1 65 ? 34.370 4.166 239.944 1.00 26.60 36 ASP B CA 1
ATOM 3679 C C . ASP B 1 65 ? 35.689 3.474 239.573 1.00 28.55 36 ASP B C 1
ATOM 3680 O O . ASP B 1 65 ? 36.679 4.128 239.228 1.00 29.13 36 ASP B O 1
ATOM 3685 N N . LYS B 1 66 ? 35.723 2.157 239.668 1.00 30.27 37 LYS B N 1
ATOM 3686 C CA . LYS B 1 66 ? 36.992 1.447 239.522 1.00 34.17 37 LYS B CA 1
ATOM 3687 C C . LYS B 1 66 ? 37.474 1.400 238.065 1.00 31.16 37 LYS B C 1
ATOM 3688 O O . LYS B 1 66 ? 38.598 0.987 237.792 1.00 28.81 37 LYS B O 1
ATOM 3694 N N . ALA B 1 67 ? 36.625 1.827 237.140 1.00 27.79 38 ALA B N 1
ATOM 3695 C CA . ALA B 1 67 ? 36.926 1.672 235.716 1.00 28.07 38 ALA B CA 1
ATOM 3696 C C . ALA B 1 67 ? 37.452 2.942 235.053 1.00 27.57 38 ALA B C 1
ATOM 3697 O O . ALA B 1 67 ? 37.703 2.939 233.862 1.00 31.65 38 ALA B O 1
ATOM 3699 N N . VAL B 1 68 ? 37.604 4.032 235.796 1.00 30.83 39 VAL B N 1
ATOM 3700 C CA . VAL B 1 68 ? 37.959 5.294 235.139 1.00 25.37 39 VAL B CA 1
ATOM 3701 C C . VAL B 1 68 ? 39.347 5.271 234.477 1.00 26.88 39 VAL B C 1
ATOM 3702 O O . VAL B 1 68 ? 39.545 5.779 233.355 1.00 25.99 39 VAL B O 1
ATOM 3706 N N . TRP B 1 69 ? 40.318 4.717 235.184 1.00 23.33 40 TRP B N 1
ATOM 3707 C CA . TRP B 1 69 ? 41.704 4.866 234.781 1.00 26.14 40 TRP B CA 1
ATOM 3708 C C . TRP B 1 69 ? 42.296 3.524 234.414 1.00 29.67 40 TRP B C 1
ATOM 3709 O O . TRP B 1 69 ? 42.011 2.512 235.056 1.00 28.71 40 TRP B O 1
ATOM 3720 N N . ILE B 1 70 ? 43.150 3.529 233.406 1.00 26.04 41 ILE B N 1
ATOM 3721 C CA . ILE B 1 70 ? 43.941 2.356 233.118 1.00 27.67 41 ILE B CA 1
ATOM 3722 C C . ILE B 1 70 ? 45.299 2.469 233.809 1.00 27.17 41 ILE B C 1
ATOM 3723 O O . ILE B 1 70 ? 45.756 1.526 234.457 1.00 28.04 41 ILE B O 1
ATOM 3728 N N . ALA B 1 71 ? 45.940 3.626 233.683 1.00 27.24 42 ALA B N 1
ATOM 3729 C CA . ALA B 1 71 ? 47.277 3.814 234.249 1.00 26.41 42 ALA B CA 1
ATOM 3730 C C . ALA B 1 71 ? 47.442 5.193 234.856 1.00 28.89 42 ALA B C 1
ATOM 3731 O O . ALA B 1 71 ? 47.454 6.200 234.147 1.00 28.90 42 ALA B O 1
ATOM 3733 N N . LEU B 1 72 ? 47.602 5.234 236.170 1.00 29.09 43 LEU B N 1
ATOM 3734 C CA . LEU B 1 72 ? 47.767 6.499 236.872 1.00 30.30 43 LEU B CA 1
ATOM 3735 C C . LEU B 1 72 ? 49.216 6.713 237.226 1.00 32.85 43 LEU B C 1
ATOM 3736 O O . LEU B 1 72 ? 49.891 5.789 237.674 1.00 35.44 43 LEU B O 1
ATOM 3741 N N . ARG B 1 73 ? 49.707 7.930 237.057 1.00 30.79 44 ARG B N 1
ATOM 3742 C CA . ARG B 1 73 ? 51.042 8.232 237.568 1.00 31.94 44 ARG B CA 1
ATOM 3743 C C . ARG B 1 73 ? 51.102 8.109 239.094 1.00 33.66 44 ARG B C 1
ATOM 3744 O O . ARG B 1 73 ? 50.080 8.221 239.766 1.00 29.96 44 ARG B O 1
ATOM 3752 N N . PRO B 1 74 ? 52.295 7.829 239.647 1.00 33.87 45 PRO B N 1
ATOM 3753 C CA . PRO B 1 74 ? 52.386 7.910 241.109 1.00 39.28 45 PRO B CA 1
ATOM 3754 C C . PRO B 1 74 ? 52.328 9.372 241.588 1.00 37.46 45 PRO B C 1
ATOM 3755 O O . PRO B 1 74 ? 52.974 10.246 240.992 1.00 35.47 45 PRO B O 1
ATOM 3759 N N . ARG B 1 75 ? 51.551 9.629 242.637 1.00 32.77 46 ARG B N 1
ATOM 3760 C CA . ARG B 1 75 ? 51.345 10.994 243.088 1.00 38.67 46 ARG B CA 1
ATOM 3761 C C . ARG B 1 75 ? 52.679 11.712 243.301 1.00 38.10 46 ARG B C 1
ATOM 3762 O O . ARG B 1 75 ? 52.824 12.873 242.932 1.00 36.05 46 ARG B O 1
ATOM 3770 N N . GLU B 1 76 ? 53.678 11.018 243.835 1.00 39.69 47 GLU B N 1
ATOM 3771 C CA . GLU B 1 76 ? 54.911 11.715 244.179 1.00 40.06 47 GLU B CA 1
ATOM 3772 C C . GLU B 1 76 ? 55.673 12.216 242.959 1.00 39.78 47 GLU B C 1
ATOM 3773 O O . GLU B 1 76 ? 56.311 13.262 243.010 1.00 37.88 47 GLU B O 1
ATOM 3779 N N . GLU B 1 77 ? 55.608 11.488 241.851 1.00 36.09 48 GLU B N 1
ATOM 3780 C CA . GLU B 1 77 ? 56.237 11.993 240.639 1.00 35.66 48 GLU B CA 1
ATOM 3781 C C . GLU B 1 77 ? 55.466 13.185 240.039 1.00 32.32 48 GLU B C 1
ATOM 3782 O O . GLU B 1 77 ? 56.052 14.095 239.474 1.00 37.02 48 GLU B O 1
ATOM 3788 N N . VAL B 1 78 ? 54.151 13.190 240.176 1.00 34.12 49 VAL B N 1
ATOM 3789 C CA . VAL B 1 78 ? 53.381 14.314 239.669 1.00 35.13 49 VAL B CA 1
ATOM 3790 C C . VAL B 1 78 ? 53.621 15.540 240.547 1.00 34.93 49 VAL B C 1
ATOM 3791 O O . VAL B 1 78 ? 53.648 16.663 240.059 1.00 33.98 49 VAL B O 1
ATOM 3795 N N . LEU B 1 79 ? 53.826 15.312 241.842 1.00 33.84 50 LEU B N 1
ATOM 3796 C CA . LEU B 1 79 ? 54.095 16.401 242.781 1.00 35.53 50 LEU B CA 1
ATOM 3797 C C . LEU B 1 79 ? 55.452 17.018 242.480 1.00 37.28 50 LEU B C 1
ATOM 3798 O O . LEU B 1 79 ? 55.612 18.236 242.496 1.00 37.60 50 LEU B O 1
ATOM 3803 N N . ALA B 1 80 ? 56.427 16.168 242.180 1.00 39.40 51 ALA B N 1
ATOM 3804 C CA . ALA B 1 80 ? 57.742 16.636 241.751 1.00 39.14 51 ALA B CA 1
ATOM 3805 C C . ALA B 1 80 ? 57.647 17.512 240.504 1.00 36.91 51 ALA B C 1
ATOM 3806 O O . ALA B 1 80 ? 58.318 18.543 240.402 1.00 37.69 51 ALA B O 1
ATOM 3808 N N . GLU B 1 81 ? 56.826 17.106 239.547 1.00 35.48 52 GLU B N 1
ATOM 3809 C CA . GLU B 1 81 ? 56.660 17.913 238.334 1.00 36.69 52 GLU B CA 1
ATOM 3810 C C . GLU B 1 81 ? 55.928 19.219 238.693 1.00 34.90 52 GLU B C 1
ATOM 3811 O O . GLU B 1 81 ? 56.273 20.291 238.210 1.00 35.44 52 GLU B O 1
ATOM 3817 N N . ALA B 1 82 ? 54.917 19.105 239.549 1.00 35.05 53 ALA B N 1
ATOM 3818 C CA . ALA B 1 82 ? 54.187 20.263 240.064 1.00 37.94 53 ALA B CA 1
ATOM 3819 C C . ALA B 1 82 ? 55.127 21.318 240.678 1.00 40.94 53 ALA B C 1
ATOM 3820 O O . ALA B 1 82 ? 55.005 22.520 240.400 1.00 35.06 53 ALA B O 1
ATOM 3822 N N . ARG B 1 83 ? 56.050 20.859 241.522 1.00 37.92 54 ARG B N 1
ATOM 3823 C CA . ARG B 1 83 ? 56.999 21.749 242.199 1.00 40.72 54 ARG B CA 1
ATOM 3824 C C . ARG B 1 83 ? 57.915 22.448 241.213 1.00 38.85 54 ARG B C 1
ATOM 3825 O O . ARG B 1 83 ? 58.106 23.661 241.290 1.00 39.73 54 ARG B O 1
ATOM 3833 N N . ALA B 1 84 ? 58.462 21.681 240.273 1.00 40.43 55 ALA B N 1
ATOM 3834 C CA . ALA B 1 84 ? 59.363 22.224 239.264 1.00 37.83 55 ALA B CA 1
ATOM 3835 C C . ALA B 1 84 ? 58.685 23.353 238.503 1.00 46.19 55 ALA B C 1
ATOM 3836 O O . ALA B 1 84 ? 59.272 24.402 238.233 1.00 45.47 55 ALA B O 1
ATOM 3838 N N . LEU B 1 85 ? 57.429 23.119 238.165 1.00 43.37 56 LEU B N 1
ATOM 3839 C CA . LEU B 1 85 ? 56.642 24.074 237.416 1.00 41.00 56 LEU B CA 1
ATOM 3840 C C . LEU B 1 85 ? 56.282 25.284 238.289 1.00 42.24 56 LEU B C 1
ATOM 3841 O O . LEU B 1 85 ? 56.314 26.423 237.824 1.00 47.30 56 LEU B O 1
ATOM 3846 N N . ASP B 1 86 ? 55.932 25.018 239.546 1.00 43.70 57 ASP B N 1
ATOM 3847 C CA . ASP B 1 86 ? 55.695 26.049 240.567 1.00 47.88 57 ASP B CA 1
ATOM 3848 C C . ASP B 1 86 ? 56.859 27.035 240.613 1.00 45.74 57 ASP B C 1
ATOM 3849 O O . ASP B 1 86 ? 56.665 28.248 240.708 1.00 42.22 57 ASP B O 1
ATOM 3854 N N . ALA B 1 87 ? 58.067 26.486 240.526 1.00 41.63 58 ALA B N 1
ATOM 3855 C CA . ALA B 1 87 ? 59.301 27.264 240.551 1.00 48.55 58 ALA B CA 1
ATOM 3856 C C . ALA B 1 87 ? 59.644 27.924 239.215 1.00 51.88 58 ALA B C 1
ATOM 3857 O O . ALA B 1 87 ? 60.659 28.614 239.097 1.00 54.81 58 ALA B O 1
ATOM 3859 N N . SER B 1 88 ? 58.826 27.708 238.196 1.00 47.32 59 SER B N 1
ATOM 3860 C CA . SER B 1 88 ? 59.069 28.394 236.944 1.00 41.94 59 SER B CA 1
ATOM 3861 C C . SER B 1 88 ? 58.020 29.486 236.702 1.00 42.69 59 SER B C 1
ATOM 3862 O O . SER B 1 88 ? 56.992 29.535 237.386 1.00 44.79 59 SER B O 1
ATOM 3865 N N . PRO B 1 89 ? 58.310 30.404 235.769 1.00 44.04 60 PRO B N 1
ATOM 3866 C CA . PRO B 1 89 ? 57.377 31.484 235.425 1.00 49.98 60 PRO B CA 1
ATOM 3867 C C . PRO B 1 89 ? 56.082 30.941 234.817 1.00 45.68 60 PRO B C 1
ATOM 3868 O O . PRO B 1 89 ? 56.125 29.952 234.094 1.00 45.95 60 PRO B O 1
ATOM 3872 N N . ALA B 1 90 ? 54.957 31.597 235.090 1.00 45.57 61 ALA B N 1
ATOM 3873 C CA . ALA B 1 90 ? 53.692 31.255 234.444 1.00 39.16 61 ALA B CA 1
ATOM 3874 C C . ALA B 1 90 ? 53.634 31.861 233.057 1.00 40.45 61 ALA B C 1
ATOM 3875 O O . ALA B 1 90 ? 52.746 31.548 232.270 1.00 41.68 61 ALA B O 1
ATOM 3877 N N . THR B 1 91 ? 54.592 32.731 232.759 1.00 41.62 62 THR B N 1
ATOM 3878 C CA . THR B 1 91 ? 54.629 33.414 231.474 1.00 43.92 62 THR B CA 1
ATOM 3879 C C . THR B 1 91 ? 54.739 32.454 230.283 1.00 43.64 62 THR B C 1
ATOM 3880 O O . THR B 1 91 ? 55.576 31.550 230.270 1.00 47.09 62 THR B O 1
ATOM 3884 N N . GLY B 1 92 ? 53.883 32.656 229.286 1.00 40.47 63 GLY B N 1
ATOM 3885 C CA . GLY B 1 92 ? 53.856 31.783 228.128 1.00 41.13 63 GLY B CA 1
ATOM 3886 C C . GLY B 1 92 ? 53.290 30.390 228.379 1.00 41.81 63 GLY B C 1
ATOM 3887 O O . GLY B 1 92 ? 53.436 29.500 227.544 1.00 45.11 63 GLY B O 1
ATOM 3888 N N . LYS B 1 93 ? 52.642 30.191 229.521 1.00 38.17 64 LYS B N 1
ATOM 3889 C CA . LYS B 1 93 ? 51.999 28.914 229.809 1.00 35.12 64 LYS B CA 1
ATOM 3890 C C . LYS B 1 93 ? 50.518 29.117 230.117 1.00 31.59 64 LYS B C 1
ATOM 3891 O O . LYS B 1 93 ? 50.119 29.235 231.265 1.00 33.61 64 LYS B O 1
ATOM 3895 N N . PRO B 1 94 ? 49.695 29.168 229.068 1.00 33.73 65 PRO B N 1
ATOM 3896 C CA . PRO B 1 94 ? 48.259 29.421 229.217 1.00 30.20 65 PRO B CA 1
ATOM 3897 C C . PRO B 1 94 ? 47.542 28.324 229.997 1.00 29.85 65 PRO B C 1
ATOM 3898 O O . PRO B 1 94 ? 46.395 28.535 230.374 1.00 35.57 65 PRO B O 1
ATOM 3902 N N . LEU B 1 95 ? 48.178 27.168 230.192 1.00 26.86 66 LEU B N 1
ATOM 3903 C CA . LEU B 1 95 ? 47.582 26.086 230.977 1.00 31.00 66 LEU B CA 1
ATOM 3904 C C . LEU B 1 95 ? 48.422 25.782 232.212 1.00 33.49 66 LEU B C 1
ATOM 3905 O O . LEU B 1 95 ? 48.463 24.644 232.702 1.00 30.83 66 LEU B O 1
ATOM 3910 N N . TYR B 1 96 ? 49.079 26.827 232.708 1.00 33.78 67 TYR B N 1
ATOM 3911 C CA . TYR B 1 96 ? 49.962 26.733 233.865 1.00 30.94 67 TYR B CA 1
ATOM 3912 C C . TYR B 1 96 ? 49.400 25.885 235.011 1.00 34.59 67 TYR B C 1
ATOM 3913 O O . TYR B 1 96 ? 48.457 26.289 235.691 1.00 31.84 67 TYR B O 1
ATOM 3922 N N . GLY B 1 97 ? 49.989 24.706 235.219 1.00 36.03 68 GLY B N 1
ATOM 3923 C CA . GLY B 1 97 ? 49.641 23.854 236.345 1.00 29.14 68 GLY B CA 1
ATOM 3924 C C . GLY B 1 97 ? 48.321 23.102 236.284 1.00 33.44 68 GLY B C 1
ATOM 3925 O O . GLY B 1 97 ? 47.830 22.599 237.305 1.00 31.02 68 GLY B O 1
ATOM 3926 N N . VAL B 1 98 ? 47.740 23.026 235.090 1.00 29.60 69 VAL B N 1
ATOM 3927 C CA . VAL B 1 98 ? 46.413 22.458 234.923 1.00 29.01 69 VAL B CA 1
ATOM 3928 C C . VAL B 1 98 ? 46.466 20.942 234.716 1.00 29.09 69 VAL B C 1
ATOM 3929 O O . VAL B 1 98 ? 47.007 20.468 233.726 1.00 29.47 69 VAL B O 1
ATOM 3933 N N . PRO B 1 99 ? 45.890 20.168 235.651 1.00 31.14 70 PRO B N 1
ATOM 3934 C CA . PRO B 1 99 ? 45.837 18.704 235.492 1.00 29.23 70 PRO B CA 1
ATOM 3935 C C . PRO B 1 99 ? 44.876 18.238 234.387 1.00 29.88 70 PRO B C 1
ATOM 3936 O O . PRO B 1 99 ? 43.757 18.757 234.275 1.00 28.14 70 PRO B O 1
ATOM 3940 N N . PHE B 1 100 ? 45.299 17.248 233.601 1.00 22.97 71 PHE B N 1
ATOM 3941 C CA . PHE B 1 100 ? 44.393 16.648 232.621 1.00 24.89 71 PHE B CA 1
ATOM 3942 C C . PHE B 1 100 ? 44.597 15.148 232.481 1.00 24.67 71 PHE B C 1
ATOM 3943 O O . PHE B 1 100 ? 45.644 14.615 232.855 1.00 26.94 71 PHE B O 1
ATOM 3951 N N . ALA B 1 101 ? 43.552 14.472 232.019 1.00 26.27 72 ALA B N 1
ATOM 3952 C CA . ALA B 1 101 ? 43.603 13.043 231.729 1.00 24.55 72 ALA B CA 1
ATOM 3953 C C . ALA B 1 101 ? 43.705 12.813 230.213 1.00 28.15 72 ALA B C 1
ATOM 3954 O O . ALA B 1 101 ? 43.139 13.568 229.398 1.00 29.00 72 ALA B O 1
ATOM 3956 N N . VAL B 1 102 ? 44.405 11.757 229.840 1.00 27.07 73 VAL B N 1
ATOM 3957 C CA . VAL B 1 102 ? 44.574 11.435 228.444 1.00 23.15 73 VAL B CA 1
ATOM 3958 C C . VAL B 1 102 ? 44.073 10.020 228.155 1.00 24.18 73 VAL B C 1
ATOM 3959 O O . VAL B 1 102 ? 44.555 9.054 228.747 1.00 26.74 73 VAL B O 1
ATOM 3963 N N . LYS B 1 103 ? 43.107 9.912 227.247 1.00 23.26 74 LYS B N 1
ATOM 3964 C CA . LYS B 1 103 ? 42.628 8.617 226.761 1.00 23.25 74 LYS B CA 1
ATOM 3965 C C . LYS B 1 103 ? 43.776 7.672 226.364 1.00 27.49 74 LYS B C 1
ATOM 3966 O O . LYS B 1 103 ? 44.745 8.091 225.697 1.00 27.13 74 LYS B O 1
ATOM 3972 N N . ASP B 1 104 ? 43.664 6.401 226.764 1.00 24.31 75 ASP B N 1
ATOM 3973 C CA . ASP B 1 104 ? 44.763 5.447 226.588 1.00 26.88 75 ASP B CA 1
ATOM 3974 C C . ASP B 1 104 ? 44.976 4.889 225.162 1.00 24.70 75 ASP B C 1
ATOM 3975 O O . ASP B 1 104 ? 45.525 3.799 225.014 1.00 27.33 75 ASP B O 1
ATOM 3980 N N . ASN B 1 105 ? 44.533 5.633 224.143 1.00 24.00 76 ASN B N 1
ATOM 3981 C CA . ASN B 1 105 ? 44.980 5.427 222.750 1.00 27.82 76 ASN B CA 1
ATOM 3982 C C . ASN B 1 105 ? 45.843 6.616 222.290 1.00 26.77 76 ASN B C 1
ATOM 3983 O O . ASN B 1 105 ? 46.167 6.749 221.111 1.00 29.20 76 ASN B O 1
ATOM 3988 N N . ILE B 1 106 ? 46.201 7.480 223.236 1.00 29.66 77 ILE B N 1
ATOM 3989 C CA . ILE B 1 106 ? 47.020 8.650 222.926 1.00 30.19 77 ILE B CA 1
ATOM 3990 C C . ILE B 1 106 ? 48.315 8.571 223.703 1.00 28.18 77 ILE B C 1
ATOM 3991 O O . ILE B 1 106 ? 48.294 8.426 224.925 1.00 26.83 77 ILE B O 1
ATOM 3996 N N . ASP B 1 107 ? 49.443 8.687 223.002 1.00 28.13 78 ASP B N 1
ATOM 3997 C CA . ASP B 1 107 ? 50.750 8.525 223.649 1.00 28.00 78 ASP B CA 1
ATOM 3998 C C . ASP B 1 107 ? 51.087 9.622 224.677 1.00 31.27 78 ASP B C 1
ATOM 3999 O O . ASP B 1 107 ? 50.973 10.819 224.395 1.00 27.99 78 ASP B O 1
ATOM 4004 N N . VAL B 1 108 ? 51.510 9.196 225.867 1.00 27.63 79 VAL B N 1
ATOM 4005 C CA . VAL B 1 108 ? 52.113 10.089 226.845 1.00 27.48 79 VAL B CA 1
ATOM 4006 C C . VAL B 1 108 ? 53.422 9.444 227.317 1.00 31.06 79 VAL B C 1
ATOM 4007 O O . VAL B 1 108 ? 53.428 8.329 227.830 1.00 30.05 79 VAL B O 1
ATOM 4011 N N . ALA B 1 109 ? 54.531 10.137 227.112 1.00 30.19 80 ALA B N 1
ATOM 4012 C CA . ALA B 1 109 ? 55.824 9.612 227.502 1.00 32.33 80 ALA B CA 1
ATOM 4013 C C . ALA B 1 109 ? 55.864 9.367 229.006 1.00 33.02 80 ALA B C 1
ATOM 4014 O O . ALA B 1 109 ? 55.472 10.232 229.791 1.00 32.89 80 ALA B O 1
ATOM 4016 N N . GLY B 1 110 ? 56.319 8.176 229.399 1.00 31.15 81 GLY B N 1
ATOM 4017 C CA . GLY B 1 110 ? 56.470 7.832 230.797 1.00 27.41 81 GLY B CA 1
ATOM 4018 C C . GLY B 1 110 ? 55.313 6.977 231.287 1.00 37.14 81 GLY B C 1
ATOM 4019 O O . GLY B 1 110 ? 55.300 6.520 232.443 1.00 30.85 81 GLY B O 1
ATOM 4020 N N . LEU B 1 111 ? 54.334 6.751 230.412 1.00 28.30 82 LEU B N 1
ATOM 4021 C CA . LEU B 1 111 ? 53.246 5.854 230.745 1.00 28.09 82 LEU B CA 1
ATOM 4022 C C . LEU B 1 111 ? 53.055 4.861 229.618 1.00 33.59 82 LEU B C 1
ATOM 4023 O O . LEU B 1 111 ? 53.375 5.156 228.463 1.00 31.55 82 LEU B O 1
ATOM 4028 N N . PRO B 1 112 ? 52.520 3.679 229.936 1.00 31.10 83 PRO B N 1
ATOM 4029 C CA . PRO B 1 112 ? 52.195 2.770 228.832 1.00 32.06 83 PRO B CA 1
ATOM 4030 C C . PRO B 1 112 ? 50.989 3.263 228.046 1.00 32.73 83 PRO B C 1
ATOM 4031 O O . PRO B 1 112 ? 50.263 4.149 228.500 1.00 30.05 83 PRO B O 1
ATOM 4035 N N . CYS B 1 113 ? 50.794 2.698 226.861 1.00 25.98 84 CYS B N 1
ATOM 4036 C CA . CYS B 1 113 ? 49.655 3.035 226.048 1.00 25.66 84 CYS B CA 1
ATOM 4037 C C . CYS B 1 113 ? 49.137 1.735 225.457 1.00 27.77 84 CYS B C 1
ATOM 4038 O O . CYS B 1 113 ? 49.910 0.964 224.898 1.00 30.99 84 CYS B O 1
ATOM 4041 N N . SER B 1 114 ? 47.834 1.485 225.561 1.00 27.53 85 SER B N 1
ATOM 4042 C CA . SER B 1 114 ? 47.322 0.143 225.308 1.00 24.68 85 SER B CA 1
ATOM 4043 C C . SER B 1 114 ? 46.089 0.087 224.440 1.00 26.05 85 SER B C 1
ATOM 4044 O O . SER B 1 114 ? 45.709 -0.997 224.001 1.00 27.91 85 SER B O 1
ATOM 4047 N N . ALA B 1 115 ? 45.451 1.238 224.211 1.00 25.45 86 ALA B N 1
ATOM 4048 C CA . ALA B 1 115 ? 44.124 1.274 223.583 1.00 22.49 86 ALA B CA 1
ATOM 4049 C C . ALA B 1 115 ? 43.133 0.319 224.264 1.00 26.19 86 ALA B C 1
ATOM 4050 O O . ALA B 1 115 ? 42.194 -0.210 223.623 1.00 25.74 86 ALA B O 1
ATOM 4052 N N . ALA B 1 116 ? 43.332 0.138 225.577 1.00 27.54 87 ALA B N 1
ATOM 4053 C CA . ALA B 1 116 ? 42.523 -0.775 226.392 1.00 24.93 87 ALA B CA 1
ATOM 4054 C C . ALA B 1 116 ? 42.632 -2.247 225.932 1.00 28.89 87 ALA B C 1
ATOM 4055 O O . ALA B 1 116 ? 41.709 -3.041 226.143 1.00 29.34 87 ALA B O 1
ATOM 4057 N N . CYS B 1 117 ? 43.759 -2.591 225.306 1.00 26.98 88 CYS B N 1
ATOM 4058 C CA . CYS B 1 117 ? 44.069 -3.975 224.914 1.00 27.05 88 CYS B CA 1
ATOM 4059 C C . CYS B 1 117 ? 45.418 -4.364 225.512 1.00 27.40 88 CYS B C 1
ATOM 4060 O O . CYS B 1 117 ? 46.492 -3.956 225.022 1.00 24.58 88 CYS B O 1
ATOM 4063 N N . PRO B 1 118 ? 45.375 -5.133 226.604 1.00 26.42 89 PRO B N 1
ATOM 4064 C CA . PRO B 1 118 ? 46.644 -5.468 227.247 1.00 24.91 89 PRO B CA 1
ATOM 4065 C C . PRO B 1 118 ? 47.679 -6.015 226.261 1.00 23.60 89 PRO B C 1
ATOM 4066 O O . PRO B 1 118 ? 48.831 -5.591 226.336 1.00 26.45 89 PRO B O 1
ATOM 4070 N N . ALA B 1 119 ? 47.291 -6.922 225.362 1.00 25.48 90 ALA B N 1
ATOM 4071 C CA . ALA B 1 119 ? 48.269 -7.484 224.404 1.00 28.63 90 ALA B CA 1
ATOM 4072 C C . ALA B 1 119 ? 48.865 -6.419 223.464 1.00 33.52 90 ALA B C 1
ATOM 4073 O O . ALA B 1 119 ? 49.938 -6.618 222.902 1.00 33.66 90 ALA B O 1
ATOM 4075 N N . PHE B 1 120 ? 48.162 -5.300 223.296 1.00 30.65 91 PHE B N 1
ATOM 4076 C CA . PHE B 1 120 ? 48.616 -4.211 222.428 1.00 25.85 91 PHE B CA 1
ATOM 4077 C C . PHE B 1 120 ? 49.622 -3.309 223.109 1.00 29.65 91 PHE B C 1
ATOM 4078 O O . PHE B 1 120 ? 50.272 -2.502 222.452 1.00 29.43 91 PHE B O 1
ATOM 4086 N N . THR B 1 121 ? 49.717 -3.419 224.433 1.00 25.50 92 THR B N 1
ATOM 4087 C CA . THR B 1 121 ? 50.432 -2.430 225.243 1.00 29.32 92 THR B CA 1
ATOM 4088 C C . THR B 1 121 ? 51.854 -2.143 224.747 1.00 31.83 92 THR B C 1
ATOM 4089 O O . THR B 1 121 ? 52.610 -3.064 224.500 1.00 31.58 92 THR B O 1
ATOM 4093 N N . TYR B 1 122 ? 52.215 -0.864 224.631 1.00 30.04 93 TYR B N 1
ATOM 4094 C CA . TYR B 1 122 ? 53.597 -0.467 224.332 1.00 28.80 93 TYR B CA 1
ATOM 4095 C C . TYR B 1 122 ? 53.989 0.735 225.206 1.00 33.48 93 TYR B C 1
ATOM 4096 O O . TYR B 1 122 ? 53.142 1.299 225.894 1.00 34.69 93 TYR B O 1
ATOM 4105 N N . GLU B 1 123 ? 55.272 1.102 225.200 1.00 33.13 94 GLU B N 1
ATOM 4106 C CA . GLU B 1 123 ? 55.798 2.186 226.035 1.00 31.42 94 GLU B CA 1
ATOM 4107 C C . GLU B 1 123 ? 56.269 3.335 225.165 1.00 37.67 94 GLU B C 1
ATOM 4108 O O . GLU B 1 123 ? 57.412 3.335 224.728 1.00 40.33 94 GLU B O 1
ATOM 4114 N N . PRO B 1 124 ? 55.401 4.327 224.901 1.00 38.37 95 PRO B N 1
ATOM 4115 C CA . PRO B 1 124 ? 55.892 5.316 223.926 1.00 35.15 95 PRO B CA 1
ATOM 4116 C C . PRO B 1 124 ? 57.065 6.133 224.471 1.00 35.51 95 PRO B C 1
ATOM 4117 O O . PRO B 1 124 ? 57.064 6.502 225.657 1.00 33.99 95 PRO B O 1
ATOM 4121 N N . ASP B 1 125 ? 58.048 6.395 223.607 1.00 35.43 96 ASP B N 1
ATOM 4122 C CA . ASP B 1 125 ? 59.216 7.216 223.942 1.00 39.76 96 ASP B CA 1
ATOM 4123 C C . ASP B 1 125 ? 58.871 8.704 223.993 1.00 37.09 96 ASP B C 1
ATOM 4124 O O . ASP B 1 125 ? 59.551 9.488 224.664 1.00 40.01 96 ASP B O 1
ATOM 4129 N N . ARG B 1 126 ? 57.837 9.097 223.260 1.00 33.15 97 ARG B N 1
ATOM 4130 C CA . ARG B 1 126 ? 57.486 10.512 223.128 1.00 35.89 97 ARG B CA 1
ATOM 4131 C C . ARG B 1 126 ? 56.001 10.783 223.338 1.00 35.96 97 ARG B C 1
ATOM 4132 O O . ARG B 1 126 ? 55.155 9.937 223.035 1.00 31.41 97 ARG B O 1
ATOM 4135 N N . ASP B 1 127 ? 55.700 11.973 223.854 1.00 32.33 98 ASP B N 1
ATOM 4136 C CA . ASP B 1 127 ? 54.334 12.462 223.920 1.00 32.49 98 ASP B CA 1
ATOM 4137 C C . ASP B 1 127 ? 53.758 12.512 222.508 1.00 29.97 98 ASP B C 1
ATOM 4138 O O . ASP B 1 127 ? 54.460 12.871 221.571 1.00 34.61 98 ASP B O 1
ATOM 4143 N N . ALA B 1 128 ? 52.489 12.156 222.332 1.00 29.61 99 ALA B N 1
ATOM 4144 C CA . ALA B 1 128 ? 51.822 12.514 221.081 1.00 27.79 99 ALA B CA 1
ATOM 4145 C C . ALA B 1 128 ? 51.952 14.028 220.899 1.00 26.77 99 ALA B C 1
ATOM 4146 O O . ALA B 1 128 ? 52.044 14.773 221.876 1.00 27.66 99 ALA B O 1
ATOM 4148 N N . THR B 1 129 ? 51.933 14.484 219.656 1.00 27.91 100 THR B N 1
ATOM 4149 C CA . THR B 1 129 ? 52.080 15.900 219.368 1.00 29.59 100 THR B CA 1
ATOM 4150 C C . THR B 1 129 ? 51.141 16.790 220.199 1.00 26.42 100 THR B C 1
ATOM 4151 O O . THR B 1 129 ? 51.587 17.762 220.786 1.00 27.41 100 THR B O 1
ATOM 4155 N N . VAL B 1 130 ? 49.848 16.472 220.227 1.00 25.72 101 VAL B N 1
ATOM 4156 C CA . VAL B 1 130 ? 48.884 17.286 220.982 1.00 28.59 101 VAL B CA 1
ATOM 4157 C C . VAL B 1 130 ? 49.220 17.314 222.471 1.00 30.72 101 VAL B C 1
ATOM 4158 O O . VAL B 1 130 ? 49.122 18.365 223.117 1.00 27.92 101 VAL B O 1
ATOM 4162 N N . VAL B 1 131 ? 49.662 16.171 223.003 1.00 28.52 102 VAL B N 1
ATOM 4163 C CA . VAL B 1 131 ? 50.115 16.115 224.394 1.00 25.15 102 VAL B CA 1
ATOM 4164 C C . VAL B 1 131 ? 51.343 16.994 224.632 1.00 28.90 102 VAL B C 1
ATOM 4165 O O . VAL B 1 131 ? 51.408 17.723 225.615 1.00 32.05 102 VAL B O 1
ATOM 4169 N N . ALA B 1 132 ? 52.319 16.905 223.731 1.00 31.97 103 ALA B N 1
ATOM 4170 C CA . ALA B 1 132 ? 53.539 17.718 223.802 1.00 32.64 103 ALA B CA 1
ATOM 4171 C C . ALA B 1 132 ? 53.181 19.196 223.837 1.00 27.20 103 ALA B C 1
ATOM 4172 O O . ALA B 1 132 ? 53.748 19.940 224.595 1.00 29.12 103 ALA B O 1
ATOM 4174 N N . ARG B 1 133 ? 52.227 19.612 223.012 1.00 28.82 104 ARG B N 1
ATOM 4175 C CA . ARG B 1 133 ? 51.837 21.027 222.965 1.00 29.61 104 ARG B CA 1
ATOM 4176 C C . ARG B 1 133 ? 51.111 21.514 224.246 1.00 31.74 104 ARG B C 1
ATOM 4177 O O . ARG B 1 133 ? 51.415 22.577 224.807 1.00 31.63 104 ARG B O 1
ATOM 4185 N N . LEU B 1 134 ? 50.175 20.711 224.723 1.00 30.83 105 LEU B N 1
ATOM 4186 C CA . LEU B 1 134 ? 49.484 20.997 225.966 1.00 28.93 105 LEU B CA 1
ATOM 4187 C C . LEU B 1 134 ? 50.437 21.064 227.162 1.00 31.70 105 LEU B C 1
ATOM 4188 O O . LEU B 1 134 ? 50.297 21.937 228.022 1.00 30.23 105 LEU B O 1
ATOM 4193 N N . ARG B 1 135 ? 51.397 20.145 227.227 1.00 30.97 106 ARG B N 1
ATOM 4194 C CA . ARG B 1 135 ? 52.346 20.144 228.344 1.00 31.43 106 ARG B CA 1
ATOM 4195 C C . ARG B 1 135 ? 53.275 21.348 228.247 1.00 35.57 106 ARG B C 1
ATOM 4196 O O . ARG B 1 135 ? 53.661 21.910 229.262 1.00 35.54 106 ARG B O 1
ATOM 4204 N N . ALA B 1 136 ? 53.611 21.761 227.024 1.00 30.05 107 ALA B N 1
ATOM 4205 C CA . ALA B 1 136 ? 54.472 22.925 226.858 1.00 32.03 107 ALA B CA 1
ATOM 4206 C C . ALA B 1 136 ? 53.734 24.191 227.288 1.00 34.14 107 ALA B C 1
ATOM 4207 O O . ALA B 1 136 ? 54.358 25.205 227.600 1.00 37.02 107 ALA B O 1
ATOM 4209 N N . ALA B 1 137 ? 52.403 24.125 227.302 1.00 31.36 108 ALA B N 1
ATOM 4210 C CA . ALA B 1 137 ? 51.579 25.242 227.755 1.00 30.62 108 ALA B CA 1
ATOM 4211 C C . ALA B 1 137 ? 51.403 25.157 229.252 1.00 32.45 108 ALA B C 1
ATOM 4212 O O . ALA B 1 137 ? 50.618 25.909 229.823 1.00 32.22 108 ALA B O 1
ATOM 4214 N N . GLY B 1 138 ? 52.098 24.214 229.880 1.00 29.12 109 GLY B N 1
ATOM 4215 C CA . GLY B 1 138 ? 52.046 24.091 231.328 1.00 31.52 109 GLY B CA 1
ATOM 4216 C C . GLY B 1 138 ? 51.060 23.085 231.905 1.00 30.41 109 GLY B C 1
ATOM 4217 O O . GLY B 1 138 ? 50.960 22.988 233.103 1.00 30.25 109 GLY B O 1
ATOM 4218 N N . ALA B 1 139 ? 50.326 22.333 231.087 1.00 28.74 110 ALA B N 1
ATOM 4219 C CA . ALA B 1 139 ? 49.389 21.351 231.656 1.00 27.13 110 ALA B CA 1
ATOM 4220 C C . ALA B 1 139 ? 50.091 20.068 232.106 1.00 29.44 110 ALA B C 1
ATOM 4221 O O . ALA B 1 139 ? 51.153 19.731 231.609 1.00 30.39 110 ALA B O 1
ATOM 4223 N N . ILE B 1 140 ? 49.488 19.345 233.038 1.00 28.53 111 ILE B N 1
ATOM 4224 C CA . ILE B 1 140 ? 50.152 18.204 233.645 1.00 29.32 111 ILE B CA 1
ATOM 4225 C C . ILE B 1 140 ? 49.291 16.964 233.463 1.00 29.77 111 ILE B C 1
ATOM 4226 O O . ILE B 1 140 ? 48.095 16.990 233.769 1.00 28.26 111 ILE B O 1
ATOM 4231 N N . VAL B 1 141 ? 49.887 15.891 232.946 1.00 27.77 112 VAL B N 1
ATOM 4232 C CA . VAL B 1 141 ? 49.143 14.652 232.746 1.00 25.60 112 VAL B CA 1
ATOM 4233 C C . VAL B 1 141 ? 49.075 13.883 234.075 1.00 30.58 112 VAL B C 1
ATOM 4234 O O . VAL B 1 141 ? 50.089 13.704 234.757 1.00 30.77 112 VAL B O 1
ATOM 4238 N N . LEU B 1 142 ? 47.879 13.432 234.444 1.00 29.22 113 LEU B N 1
ATOM 4239 C CA . LEU B 1 142 ? 47.707 12.665 235.681 1.00 31.40 113 LEU B CA 1
ATOM 4240 C C . LEU B 1 142 ? 47.768 11.166 235.414 1.00 30.57 113 LEU B C 1
ATOM 4241 O O . LEU B 1 142 ? 48.354 10.413 236.195 1.00 31.24 113 LEU B O 1
ATOM 4246 N N . GLY B 1 143 ? 47.152 10.732 234.313 1.00 27.51 114 GLY B N 1
ATOM 4247 C CA . GLY B 1 143 ? 47.156 9.321 233.935 1.00 24.96 114 GLY B CA 1
ATOM 4248 C C . GLY B 1 143 ? 46.396 9.039 232.643 1.00 28.03 114 GLY B C 1
ATOM 4249 O O . GLY B 1 143 ? 45.826 9.954 232.014 1.00 25.74 114 GLY B O 1
ATOM 4250 N N . LYS B 1 144 ? 46.372 7.764 232.258 1.00 24.49 115 LYS B N 1
ATOM 4251 C CA . LYS B 1 144 ? 45.654 7.327 231.072 1.00 25.47 115 LYS B CA 1
ATOM 4252 C C . LYS B 1 144 ? 44.285 6.787 231.439 1.00 26.97 115 LYS B C 1
ATOM 4253 O O . LYS B 1 144 ? 44.157 5.868 232.258 1.00 26.47 115 LYS B O 1
ATOM 4259 N N . THR B 1 145 ? 43.255 7.347 230.820 1.00 25.25 116 THR B N 1
ATOM 4260 C CA . THR B 1 145 ? 41.893 6.903 231.079 1.00 22.57 116 THR B CA 1
ATOM 4261 C C . THR B 1 145 ? 41.452 5.742 230.186 1.00 28.29 116 THR B C 1
ATOM 4262 O O . THR B 1 145 ? 41.897 5.580 229.031 1.00 24.32 116 THR B O 1
ATOM 4266 N N . ASN B 1 146 ? 40.537 4.971 230.749 1.00 24.99 117 ASN B N 1
ATOM 4267 C CA . ASN B 1 146 ? 39.896 3.833 230.112 1.00 26.43 117 ASN B CA 1
ATOM 4268 C C . ASN B 1 146 ? 39.119 4.284 228.877 1.00 25.12 117 ASN B C 1
ATOM 4269 O O . ASN B 1 146 ? 38.784 5.472 228.764 1.00 23.72 117 ASN B O 1
ATOM 4274 N N . LEU B 1 147 ? 38.865 3.338 227.961 1.00 19.99 118 LEU B N 1
ATOM 4275 C CA . LEU B 1 147 ? 38.138 3.570 226.722 1.00 22.32 118 LEU B CA 1
ATOM 4276 C C . LEU B 1 147 ? 37.523 2.261 226.231 1.00 25.66 118 LEU B C 1
ATOM 4277 O O . LEU B 1 147 ? 37.957 1.189 226.640 1.00 26.08 118 LEU B O 1
ATOM 4282 N N . ASP B 1 148 ? 36.524 2.338 225.348 1.00 23.91 119 ASP B N 1
ATOM 4283 C CA . ASP B 1 148 ? 36.141 1.166 224.556 1.00 24.43 119 ASP B CA 1
ATOM 4284 C C . ASP B 1 148 ? 37.373 0.714 223.762 1.00 28.82 119 ASP B C 1
ATOM 4285 O O . ASP B 1 148 ? 38.113 1.537 223.214 1.00 23.53 119 ASP B O 1
ATOM 4290 N N . GLN B 1 149 ? 37.614 -0.587 223.717 1.00 27.36 120 GLN B N 1
ATOM 4291 C CA . GLN B 1 149 ? 38.848 -1.084 223.130 1.00 25.80 120 GLN B CA 1
ATOM 4292 C C . GLN B 1 149 ? 39.039 -0.634 221.676 1.00 24.49 120 GLN B C 1
ATOM 4293 O O . GLN B 1 149 ? 38.106 -0.666 220.885 1.00 24.10 120 GLN B O 1
ATOM 4299 N N . PHE B 1 150 ? 40.251 -0.214 221.346 1.00 26.26 121 PHE B N 1
ATOM 4300 C CA . PHE B 1 150 ? 40.549 0.303 220.008 1.00 26.45 121 PHE B CA 1
ATOM 4301 C C . PHE B 1 150 ? 39.535 1.353 219.554 1.00 26.41 121 PHE B C 1
ATOM 4302 O O . PHE B 1 150 ? 39.222 1.442 218.380 1.00 25.70 121 PHE B O 1
ATOM 4310 N N . ALA B 1 151 ? 39.056 2.159 220.499 1.00 25.70 122 ALA B N 1
ATOM 4311 C CA . ALA B 1 151 ? 38.119 3.250 220.219 1.00 25.70 122 ALA B CA 1
ATOM 4312 C C . ALA B 1 151 ? 36.960 2.781 219.368 1.00 25.07 122 ALA B C 1
ATOM 4313 O O . ALA B 1 151 ? 36.461 3.506 218.508 1.00 26.35 122 ALA B O 1
ATOM 4315 N N . THR B 1 152 ? 36.538 1.547 219.597 1.00 25.92 123 THR B N 1
ATOM 4316 C CA . THR B 1 152 ? 35.467 0.973 218.809 1.00 22.92 123 THR B CA 1
ATOM 4317 C C . THR B 1 152 ? 34.228 0.739 219.674 1.00 27.46 123 THR B C 1
ATOM 4318 O O . THR B 1 152 ? 34.072 -0.304 220.330 1.00 26.21 123 THR B O 1
ATOM 4322 N N . GLY B 1 153 ? 33.361 1.746 219.702 1.00 26.36 124 GLY B N 1
ATOM 4323 C CA . GLY B 1 153 ? 32.145 1.698 220.498 1.00 24.66 124 GLY B CA 1
ATOM 4324 C C . GLY B 1 153 ? 31.744 3.081 220.974 1.00 26.08 124 GLY B C 1
ATOM 4325 O O . GLY B 1 153 ? 32.593 3.963 221.160 1.00 25.68 124 GLY B O 1
ATOM 4326 N N . LEU B 1 154 ? 30.449 3.281 221.164 1.00 22.26 125 LEU B N 1
ATOM 4327 C CA . LEU B 1 154 ? 29.959 4.529 221.726 1.00 23.70 125 LEU B CA 1
ATOM 4328 C C . LEU B 1 154 ? 29.423 4.351 223.155 1.00 28.27 125 LEU B C 1
ATOM 4329 O O . LEU B 1 154 ? 28.810 5.262 223.697 1.00 28.35 125 LEU B O 1
ATOM 4334 N N . VAL B 1 155 ? 29.668 3.190 223.758 1.00 28.07 126 VAL B N 1
ATOM 4335 C CA . VAL B 1 155 ? 29.012 2.819 225.022 1.00 25.19 126 VAL B CA 1
ATOM 4336 C C . VAL B 1 155 ? 29.883 2.946 226.283 1.00 27.89 126 VAL B C 1
ATOM 4337 O O . VAL B 1 155 ? 29.400 3.294 227.373 1.00 29.18 126 VAL B O 1
ATOM 4341 N N . GLY B 1 156 ? 31.163 2.643 226.160 1.00 27.08 127 GLY B N 1
ATOM 4342 C CA . GLY B 1 156 ? 32.020 2.634 227.332 1.00 24.04 127 GLY B CA 1
ATOM 4343 C C . GLY B 1 156 ? 32.135 1.259 227.985 1.00 29.60 127 GLY B C 1
ATOM 4344 O O . GLY B 1 156 ? 32.933 1.054 228.919 1.00 26.63 127 GLY B O 1
ATOM 4345 N N . THR B 1 157 ? 31.361 0.296 227.499 1.00 24.72 128 THR B N 1
ATOM 4346 C CA . THR B 1 157 ? 31.337 -1.013 228.147 1.00 30.85 128 THR B CA 1
ATOM 4347 C C . THR B 1 157 ? 32.333 -2.013 227.529 1.00 32.06 128 THR B C 1
ATOM 4348 O O . THR B 1 157 ? 32.555 -3.069 228.082 1.00 31.10 128 THR B O 1
ATOM 4352 N N . ARG B 1 158 ? 32.924 -1.689 226.385 1.00 27.49 129 ARG B N 1
ATOM 4353 C CA . ARG B 1 158 ? 33.797 -2.642 225.693 1.00 27.95 129 ARG B CA 1
ATOM 4354 C C . ARG B 1 158 ? 35.248 -2.534 226.154 1.00 26.83 129 ARG B C 1
ATOM 4355 O O . ARG B 1 158 ? 36.156 -2.346 225.342 1.00 27.18 129 ARG B O 1
ATOM 4363 N N . SER B 1 159 ? 35.462 -2.670 227.458 1.00 26.59 130 SER B N 1
ATOM 4364 C CA . SER B 1 159 ? 36.803 -2.572 228.033 1.00 28.02 130 SER B CA 1
ATOM 4365 C C . SER B 1 159 ? 37.046 -3.698 229.021 1.00 28.43 130 SER B C 1
ATOM 4366 O O . SER B 1 159 ? 36.173 -4.026 229.822 1.00 30.84 130 SER B O 1
ATOM 4369 N N . PRO B 1 160 ? 38.234 -4.312 228.948 1.00 32.49 131 PRO B N 1
ATOM 4370 C CA . PRO B 1 160 ? 38.584 -5.392 229.868 1.00 26.45 131 PRO B CA 1
ATOM 4371 C C . PRO B 1 160 ? 38.677 -4.837 231.292 1.00 30.30 131 PRO B C 1
ATOM 4372 O O . PRO B 1 160 ? 38.544 -5.595 232.255 1.00 27.24 131 PRO B O 1
ATOM 4376 N N . PHE B 1 161 ? 38.903 -3.531 231.411 1.00 29.69 132 PHE B N 1
ATOM 4377 C CA . PHE B 1 161 ? 39.033 -2.885 232.718 1.00 30.75 132 PHE B CA 1
ATOM 4378 C C . PHE B 1 161 ? 37.698 -2.566 233.389 1.00 26.05 132 PHE B C 1
ATOM 4379 O O . PHE B 1 161 ? 37.680 -1.999 234.479 1.00 30.02 132 PHE B O 1
ATOM 4387 N N . GLY B 1 162 ? 36.589 -2.914 232.744 1.00 25.70 133 GLY B N 1
ATOM 4388 C CA . GLY B 1 162 ? 35.283 -2.560 233.265 1.00 25.67 133 GLY B CA 1
ATOM 4389 C C . GLY B 1 162 ? 34.708 -1.318 232.600 1.00 29.26 133 GLY B C 1
ATOM 4390 O O . GLY B 1 162 ? 35.381 -0.618 231.840 1.00 30.17 133 GLY B O 1
ATOM 4391 N N . ALA B 1 163 ? 33.443 -1.059 232.883 1.00 30.00 134 ALA B N 1
ATOM 4392 C CA . ALA B 1 163 ? 32.673 -0.002 232.228 1.00 28.03 134 ALA B CA 1
ATOM 4393 C C . ALA B 1 163 ? 32.572 1.220 233.123 1.00 26.80 134 ALA B C 1
ATOM 4394 O O . ALA B 1 163 ? 31.922 1.165 234.163 1.00 31.92 134 ALA B O 1
ATOM 4396 N N . PRO B 1 164 ? 33.230 2.326 232.746 1.00 29.71 135 PRO B N 1
ATOM 4397 C CA . PRO B 1 164 ? 33.003 3.549 233.539 1.00 27.55 135 PRO B CA 1
ATOM 4398 C C . PRO B 1 164 ? 31.515 3.898 233.497 1.00 28.86 135 PRO B C 1
ATOM 4399 O O . PRO B 1 164 ? 30.861 3.532 232.528 1.00 24.73 135 PRO B O 1
ATOM 4403 N N . ARG B 1 165 ? 30.993 4.579 234.518 1.00 24.90 136 ARG B N 1
ATOM 4404 C CA . ARG B 1 165 ? 29.543 4.798 234.594 1.00 30.54 136 ARG B CA 1
ATOM 4405 C C . ARG B 1 165 ? 29.126 6.278 234.497 1.00 26.40 136 ARG B C 1
ATOM 4406 O O . ARG B 1 165 ? 29.868 7.191 234.909 1.00 23.32 136 ARG B O 1
ATOM 4414 N N . CYS B 1 166 ? 27.933 6.507 233.955 1.00 21.78 137 CYS B N 1
ATOM 4415 C CA . CYS B 1 166 ? 27.317 7.834 234.020 1.00 24.63 137 CYS B CA 1
ATOM 4416 C C . CYS B 1 166 ? 27.492 8.461 235.413 1.00 30.34 137 CYS B C 1
ATOM 4417 O O . CYS B 1 166 ? 27.180 7.822 236.439 1.00 29.68 137 CYS B O 1
ATOM 4420 N N . VAL B 1 167 ? 28.015 9.688 235.476 1.00 27.89 138 VAL B N 1
ATOM 4421 C CA . VAL B 1 167 ? 28.279 10.317 236.780 1.00 26.07 138 VAL B CA 1
ATOM 4422 C C . VAL B 1 167 ? 26.993 10.655 237.549 1.00 28.76 138 VAL B C 1
ATOM 4423 O O . VAL B 1 167 ? 27.051 11.027 238.717 1.00 27.28 138 VAL B O 1
ATOM 4427 N N . PHE B 1 168 ? 25.847 10.534 236.893 1.00 24.23 139 PHE B N 1
ATOM 4428 C CA . PHE B 1 168 ? 24.559 10.790 237.537 1.00 30.69 139 PHE B CA 1
ATOM 4429 C C . PHE B 1 168 ? 23.831 9.521 238.028 1.00 37.88 139 PHE B C 1
ATOM 4430 O O . PHE B 1 168 ? 22.879 9.607 238.789 1.00 32.51 139 PHE B O 1
ATOM 4438 N N . ASP B 1 169 ? 24.257 8.348 237.575 1.00 32.80 140 ASP B N 1
ATOM 4439 C CA . ASP B 1 169 ? 23.585 7.101 237.945 1.00 32.58 140 ASP B CA 1
ATOM 4440 C C . ASP B 1 169 ? 24.461 5.925 237.535 1.00 31.44 140 ASP B C 1
ATOM 4441 O O . ASP B 1 169 ? 24.599 5.636 236.342 1.00 31.44 140 ASP B O 1
ATOM 4446 N N . GLN B 1 170 ? 25.018 5.238 238.522 1.00 25.85 141 GLN B N 1
ATOM 4447 C CA . GLN B 1 170 ? 26.035 4.217 238.289 1.00 32.18 141 GLN B CA 1
ATOM 4448 C C . GLN B 1 170 ? 25.525 3.023 237.494 1.00 30.16 141 GLN B C 1
ATOM 4449 O O . GLN B 1 170 ? 26.318 2.240 236.984 1.00 35.37 141 GLN B O 1
ATOM 4455 N N . ASP B 1 171 ? 24.205 2.894 237.377 1.00 25.56 142 ASP B N 1
ATOM 4456 C CA . ASP B 1 171 ? 23.600 1.881 236.529 1.00 26.14 142 ASP B CA 1
ATOM 4457 C C . ASP B 1 171 ? 23.715 2.193 235.036 1.00 29.22 142 ASP B C 1
ATOM 4458 O O . ASP B 1 171 ? 23.464 1.320 234.200 1.00 29.22 142 ASP B O 1
ATOM 4463 N N . TYR B 1 172 ? 24.027 3.444 234.699 1.00 30.38 143 TYR B N 1
ATOM 4464 C CA . TYR B 1 172 ? 24.008 3.881 233.284 1.00 30.95 143 TYR B CA 1
ATOM 4465 C C . TYR B 1 172 ? 25.391 3.981 232.663 1.00 27.91 143 TYR B C 1
ATOM 4466 O O . TYR B 1 172 ? 26.380 4.300 233.342 1.00 27.32 143 TYR B O 1
ATOM 4475 N N . ILE B 1 173 ? 25.446 3.729 231.361 1.00 31.14 144 ILE B N 1
ATOM 4476 C CA . ILE B 1 173 ? 26.698 3.820 230.634 1.00 26.84 144 ILE B CA 1
ATOM 4477 C C . ILE B 1 173 ? 27.273 5.212 230.745 1.00 27.77 144 ILE B C 1
ATOM 4478 O O . ILE B 1 173 ? 26.535 6.195 230.790 1.00 25.36 144 ILE B O 1
ATOM 4483 N N . SER B 1 174 ? 28.593 5.296 230.831 1.00 24.36 145 SER B N 1
ATOM 4484 C CA . SER B 1 174 ? 29.256 6.584 230.729 1.00 24.91 145 SER B CA 1
ATOM 4485 C C . SER B 1 174 ? 29.209 7.050 229.263 1.00 28.90 145 SER B C 1
ATOM 4486 O O . SER B 1 174 ? 29.424 8.210 228.979 1.00 26.30 145 SER B O 1
ATOM 4489 N N . GLY B 1 175 ? 28.953 6.130 228.341 1.00 26.98 146 GLY B N 1
ATOM 4490 C CA . GLY B 1 175 ? 29.206 6.402 226.933 1.00 24.66 146 GLY B CA 1
ATOM 4491 C C . GLY B 1 175 ? 30.686 6.265 226.607 1.00 25.88 146 GLY B C 1
ATOM 4492 O O . GLY B 1 175 ? 31.508 6.163 227.516 1.00 25.10 146 GLY B O 1
ATOM 4493 N N . GLY B 1 176 ? 31.017 6.251 225.310 1.00 27.44 147 GLY B N 1
ATOM 4494 C CA . GLY B 1 176 ? 32.347 5.923 224.842 1.00 24.16 147 GLY B CA 1
ATOM 4495 C C . GLY B 1 176 ? 32.577 6.407 223.417 1.00 26.62 147 GLY B C 1
ATOM 4496 O O . GLY B 1 176 ? 31.714 7.077 222.834 1.00 26.71 147 GLY B O 1
ATOM 4497 N N . SER B 1 177 ? 33.718 6.073 222.828 1.00 22.66 148 SER B N 1
ATOM 4498 C CA . SER B 1 177 ? 34.735 5.222 223.415 1.00 25.82 148 SER B CA 1
ATOM 4499 C C . SER B 1 177 ? 35.603 5.964 224.421 1.00 23.93 148 SER B C 1
ATOM 4500 O O . SER B 1 177 ? 36.366 5.337 225.151 1.00 26.63 148 SER B O 1
ATOM 4503 N N . SER B 1 178 ? 35.506 7.291 224.454 1.00 22.99 149 SER B N 1
ATOM 4504 C CA . SER B 1 178 ? 36.306 8.099 225.379 1.00 24.13 149 SER B CA 1
ATOM 4505 C C . SER B 1 178 ? 35.691 8.123 226.806 1.00 28.71 149 SER B C 1
ATOM 4506 O O . SER B 1 178 ? 35.479 9.187 227.400 1.00 25.11 149 SER B O 1
ATOM 4509 N N . SER B 1 179 ? 35.428 6.937 227.343 1.00 25.60 150 SER B N 1
ATOM 4510 C CA . SER B 1 179 ? 34.604 6.783 228.533 1.00 28.33 150 SER B CA 1
ATOM 4511 C C . SER B 1 179 ? 35.241 7.422 229.790 1.00 24.30 150 SER B C 1
ATOM 4512 O O . SER B 1 179 ? 34.670 8.317 230.392 1.00 24.43 150 SER B O 1
ATOM 4515 N N . GLY B 1 180 ? 36.440 6.978 230.149 1.00 28.65 151 GLY B N 1
ATOM 4516 C CA . GLY B 1 180 ? 37.154 7.516 231.299 1.00 26.13 151 GLY B CA 1
ATOM 4517 C C . GLY B 1 180 ? 37.471 8.998 231.192 1.00 26.56 151 GLY B C 1
ATOM 4518 O O . GLY B 1 180 ? 37.438 9.721 232.171 1.00 24.00 151 GLY B O 1
ATOM 4519 N N . SER B 1 181 ? 37.814 9.467 229.999 1.00 27.65 152 SER B N 1
ATOM 4520 C CA . SER B 1 181 ? 38.146 10.884 229.856 1.00 25.49 152 SER B CA 1
ATOM 4521 C C . SER B 1 181 ? 36.954 11.777 230.255 1.00 22.27 152 SER B C 1
ATOM 4522 O O . SER B 1 181 ? 37.130 12.839 230.849 1.00 21.91 152 SER B O 1
ATOM 4525 N N . ALA B 1 182 ? 35.751 11.370 229.870 1.00 22.74 153 ALA B N 1
ATOM 4526 C CA . ALA B 1 182 ? 34.574 12.194 230.120 1.00 24.09 153 ALA B CA 1
ATOM 4527 C C . ALA B 1 182 ? 34.253 12.133 231.611 1.00 26.67 153 ALA B C 1
ATOM 4528 O O . ALA B 1 182 ? 33.978 13.153 232.238 1.00 25.91 153 ALA B O 1
ATOM 4530 N N . VAL B 1 183 ? 34.307 10.926 232.171 1.00 26.13 154 VAL B N 1
ATOM 4531 C CA . VAL B 1 183 ? 33.974 10.750 233.574 1.00 23.51 154 VAL B CA 1
ATOM 4532 C C . VAL B 1 183 ? 34.936 11.551 234.453 1.00 27.06 154 VAL B C 1
ATOM 4533 O O . VAL B 1 183 ? 34.495 12.283 235.337 1.00 24.47 154 VAL B O 1
ATOM 4537 N N . ALA B 1 184 ? 36.233 11.450 234.169 1.00 24.54 155 ALA B N 1
ATOM 4538 C CA . ALA B 1 184 ? 37.245 12.131 234.964 1.00 21.60 155 ALA B CA 1
ATOM 4539 C C . ALA B 1 184 ? 37.001 13.637 235.070 1.00 28.83 155 ALA B C 1
ATOM 4540 O O . ALA B 1 184 ? 37.228 14.223 236.126 1.00 26.79 155 ALA B O 1
ATOM 4542 N N . VAL B 1 185 ? 36.562 14.263 233.976 1.00 26.87 156 VAL B N 1
ATOM 4543 C CA . VAL B 1 185 ? 36.332 15.707 233.990 1.00 25.91 156 VAL B CA 1
ATOM 4544 C C . VAL B 1 185 ? 35.037 16.038 234.720 1.00 24.16 156 VAL B C 1
ATOM 4545 O O . VAL B 1 185 ? 34.982 16.976 235.510 1.00 27.54 156 VAL B O 1
ATOM 4549 N N . ALA B 1 186 ? 33.995 15.264 234.441 1.00 23.64 157 ALA B N 1
ATOM 4550 C CA . ALA B 1 186 ? 32.676 15.544 234.990 1.00 27.27 157 ALA B CA 1
ATOM 4551 C C . ALA B 1 186 ? 32.665 15.340 236.519 1.00 31.80 157 ALA B C 1
ATOM 4552 O O . ALA B 1 186 ? 31.845 15.931 237.238 1.00 27.89 157 ALA B O 1
ATOM 4554 N N . ALA B 1 187 ? 33.589 14.509 236.997 1.00 29.36 158 ALA B N 1
ATOM 4555 C CA . ALA B 1 187 ? 33.669 14.160 238.406 1.00 28.80 158 ALA B CA 1
ATOM 4556 C C . ALA B 1 187 ? 34.648 15.077 239.116 1.00 31.93 158 ALA B C 1
ATOM 4557 O O . ALA B 1 187 ? 34.934 14.895 240.308 1.00 29.28 158 ALA B O 1
ATOM 4559 N N . GLY B 1 188 ? 35.169 16.056 238.383 1.00 27.85 159 GLY B N 1
ATOM 4560 C CA . GLY B 1 188 ? 36.057 17.044 238.972 1.00 23.52 159 GLY B CA 1
ATOM 4561 C C . GLY B 1 188 ? 37.455 16.552 239.293 1.00 29.98 159 GLY B C 1
ATOM 4562 O O . GLY B 1 188 ? 38.173 17.201 240.073 1.00 26.34 159 GLY B O 1
ATOM 4563 N N . LEU B 1 189 ? 37.854 15.429 238.683 1.00 29.04 160 LEU B N 1
ATOM 4564 C CA . LEU B 1 189 ? 39.170 14.812 238.943 1.00 26.48 160 LEU B CA 1
ATOM 4565 C C . LEU B 1 189 ? 40.315 15.555 238.288 1.00 31.06 160 LEU B C 1
ATOM 4566 O O . LEU B 1 189 ? 41.438 15.571 238.826 1.00 27.65 160 LEU B O 1
ATOM 4571 N N . VAL B 1 190 ? 40.021 16.119 237.104 1.00 25.89 161 VAL B N 1
ATOM 4572 C CA . VAL B 1 190 ? 40.950 16.919 236.295 1.00 26.96 161 VAL B CA 1
ATOM 4573 C C . VAL B 1 190 ? 40.165 18.048 235.616 1.00 25.89 161 VAL B C 1
ATOM 4574 O O . VAL B 1 190 ? 38.936 18.000 235.540 1.00 22.86 161 VAL B O 1
ATOM 4578 N N . ALA B 1 191 ? 40.863 19.064 235.125 1.00 24.56 162 ALA B N 1
ATOM 4579 C CA . ALA B 1 191 ? 40.173 20.230 234.550 1.00 25.72 162 ALA B CA 1
ATOM 4580 C C . ALA B 1 191 ? 39.698 20.024 233.102 1.00 27.41 162 ALA B C 1
ATOM 4581 O O . ALA B 1 191 ? 38.733 20.652 232.655 1.00 27.54 162 ALA B O 1
ATOM 4583 N N . PHE B 1 192 ? 40.384 19.156 232.363 1.00 24.29 163 PHE B N 1
ATOM 4584 C CA . PHE B 1 192 ? 39.956 18.813 231.014 1.00 26.07 163 PHE B CA 1
ATOM 4585 C C . PHE B 1 192 ? 40.581 17.482 230.658 1.00 28.72 163 PHE B C 1
ATOM 4586 O O . PHE B 1 192 ? 41.443 16.986 231.386 1.00 26.64 163 PHE B O 1
ATOM 4594 N N . SER B 1 193 ? 40.136 16.890 229.558 1.00 23.99 164 SER B N 1
ATOM 4595 C CA . SER B 1 193 ? 40.742 15.660 229.109 1.00 27.88 164 SER B CA 1
ATOM 4596 C C . SER B 1 193 ? 40.776 15.561 227.574 1.00 28.95 164 SER B C 1
ATOM 4597 O O . SER B 1 193 ? 40.047 16.260 226.880 1.00 27.73 164 SER B O 1
ATOM 4600 N N . LEU B 1 194 ? 41.629 14.688 227.055 1.00 28.05 165 LEU B N 1
ATOM 4601 C CA . LEU B 1 194 ? 41.635 14.405 225.630 1.00 25.51 165 LEU B CA 1
ATOM 4602 C C . LEU B 1 194 ? 40.988 13.069 225.386 1.00 27.25 165 LEU B C 1
ATOM 4603 O O . LEU B 1 194 ? 41.166 12.114 226.164 1.00 24.23 165 LEU B O 1
ATOM 4608 N N . GLY B 1 195 ? 40.227 13.006 224.305 1.00 25.01 166 GLY B N 1
ATOM 4609 C CA . GLY B 1 195 ? 39.758 11.740 223.779 1.00 24.31 166 GLY B CA 1
ATOM 4610 C C . GLY B 1 195 ? 39.999 11.718 222.277 1.00 28.61 166 GLY B C 1
ATOM 4611 O O . GLY B 1 195 ? 40.761 12.538 221.740 1.00 25.42 166 GLY B O 1
ATOM 4612 N N . THR B 1 196 ? 39.367 10.769 221.596 1.00 24.38 167 THR B N 1
ATOM 4613 C CA . THR B 1 196 ? 39.355 10.759 220.148 1.00 25.01 167 THR B CA 1
ATOM 4614 C C . THR B 1 196 ? 37.915 10.558 219.740 1.00 28.31 167 THR B C 1
ATOM 4615 O O . THR B 1 196 ? 37.112 10.016 220.504 1.00 26.95 167 THR B O 1
ATOM 4619 N N . ASP B 1 197 ? 37.588 11.019 218.542 1.00 22.79 168 ASP B N 1
ATOM 4620 C CA . ASP B 1 197 ? 36.241 10.936 218.008 1.00 24.97 168 ASP B CA 1
ATOM 4621 C C . ASP B 1 197 ? 36.377 10.456 216.561 1.00 26.54 168 ASP B C 1
ATOM 4622 O O . ASP B 1 197 ? 37.145 11.014 215.772 1.00 24.48 168 ASP B O 1
ATOM 4627 N N . THR B 1 198 ? 35.636 9.407 216.250 1.00 24.64 169 THR B N 1
ATOM 4628 C CA . THR B 1 198 ? 35.609 8.797 214.945 1.00 25.73 169 THR B CA 1
ATOM 4629 C C . THR B 1 198 ? 34.166 8.655 214.599 1.00 23.39 169 THR B C 1
ATOM 4630 O O . THR B 1 198 ? 33.654 9.385 213.757 1.00 30.23 169 THR B O 1
ATOM 4634 N N . ALA B 1 199 ? 33.484 7.741 215.274 1.00 23.17 170 ALA B N 1
ATOM 4635 C CA . ALA B 1 199 ? 32.028 7.672 215.136 1.00 26.61 170 ALA B CA 1
ATOM 4636 C C . ALA B 1 199 ? 31.309 8.824 215.859 1.00 28.60 170 ALA B C 1
ATOM 4637 O O . ALA B 1 199 ? 30.402 9.433 215.311 1.00 30.68 170 ALA B O 1
ATOM 4639 N N . GLY B 1 200 ? 31.674 9.101 217.108 1.00 26.76 171 GLY B N 1
ATOM 4640 C CA . GLY B 1 200 ? 30.991 10.166 217.823 1.00 23.55 171 GLY B CA 1
ATOM 4641 C C . GLY B 1 200 ? 31.437 10.336 219.255 1.00 24.67 171 GLY B C 1
ATOM 4642 O O . GLY B 1 200 ? 30.728 10.945 220.062 1.00 27.10 171 GLY B O 1
ATOM 4643 N N . SER B 1 201 ? 32.623 9.830 219.575 1.00 23.68 172 SER B N 1
ATOM 4644 C CA . SER B 1 201 ? 33.015 9.755 220.977 1.00 24.48 172 SER B CA 1
ATOM 4645 C C . SER B 1 201 ? 33.432 11.076 221.590 1.00 29.78 172 SER B C 1
ATOM 4646 O O . SER B 1 201 ? 33.610 11.155 222.804 1.00 29.39 172 SER B O 1
ATOM 4649 N N . GLY B 1 202 ? 33.631 12.099 220.765 1.00 26.95 173 GLY B N 1
ATOM 4650 C CA . GLY B 1 202 ? 33.836 13.430 221.304 1.00 28.51 173 GLY B CA 1
ATOM 4651 C C . GLY B 1 202 ? 32.523 13.997 221.827 1.00 28.58 173 GLY B C 1
ATOM 4652 O O . GLY B 1 202 ? 32.494 15.009 222.517 1.00 26.52 173 GLY B O 1
ATOM 4653 N N . ARG B 1 203 ? 31.422 13.337 221.490 1.00 25.45 174 ARG B N 1
ATOM 4654 C CA . ARG B 1 203 ? 30.115 13.918 221.737 1.00 23.80 174 ARG B CA 1
ATOM 4655 C C . ARG B 1 203 ? 29.244 13.083 222.689 1.00 26.85 174 ARG B C 1
ATOM 4656 O O . ARG B 1 203 ? 28.664 13.618 223.637 1.00 25.61 174 ARG B O 1
ATOM 4664 N N . VAL B 1 204 ? 29.141 11.783 222.414 1.00 23.32 175 VAL B N 1
ATOM 4665 C CA . VAL B 1 204 ? 28.264 10.902 223.197 1.00 27.89 175 VAL B CA 1
ATOM 4666 C C . VAL B 1 204 ? 28.576 10.902 224.710 1.00 23.48 175 VAL B C 1
ATOM 4667 O O . VAL B 1 204 ? 27.672 11.094 225.499 1.00 27.57 175 VAL B O 1
ATOM 4671 N N . PRO B 1 205 ? 29.848 10.689 225.109 1.00 25.23 176 PRO B N 1
ATOM 4672 C CA . PRO B 1 205 ? 30.131 10.697 226.556 1.00 23.93 176 PRO B CA 1
ATOM 4673 C C . PRO B 1 205 ? 30.129 12.101 227.170 1.00 29.93 176 PRO B C 1
ATOM 4674 O O . PRO B 1 205 ? 30.035 12.227 228.402 1.00 26.00 176 PRO B O 1
ATOM 4678 N N . ALA B 1 206 ? 30.249 13.136 226.341 1.00 27.15 177 ALA B N 1
ATOM 4679 C CA . ALA B 1 206 ? 30.029 14.498 226.832 1.00 25.86 177 ALA B CA 1
ATOM 4680 C C . ALA B 1 206 ? 28.547 14.660 227.220 1.00 26.39 177 ALA B C 1
ATOM 4681 O O . ALA B 1 206 ? 28.224 15.202 228.279 1.00 23.03 177 ALA B O 1
ATOM 4683 N N . ALA B 1 207 ? 27.646 14.212 226.346 1.00 26.15 178 ALA B N 1
ATOM 4684 C CA . ALA B 1 207 ? 26.217 14.283 226.641 1.00 23.56 178 ALA B CA 1
ATOM 4685 C C . ALA B 1 207 ? 25.872 13.497 227.925 1.00 27.65 178 ALA B C 1
ATOM 4686 O O . ALA B 1 207 ? 25.190 14.021 228.803 1.00 27.10 178 ALA B O 1
ATOM 4688 N N . PHE B 1 208 ? 26.354 12.256 228.031 1.00 27.09 179 PHE B N 1
ATOM 4689 C CA . PHE B 1 208 ? 25.990 11.379 229.155 1.00 29.10 179 PHE B CA 1
ATOM 4690 C C . PHE B 1 208 ? 26.608 11.821 230.479 1.00 28.49 179 PHE B C 1
ATOM 4691 O O . PHE B 1 208 ? 26.215 11.342 231.550 1.00 26.37 179 PHE B O 1
ATOM 4699 N N . ASN B 1 209 ? 27.560 12.741 230.410 1.00 22.97 180 ASN B N 1
ATOM 4700 C CA . ASN B 1 209 ? 28.188 13.237 231.629 1.00 23.48 180 ASN B CA 1
ATOM 4701 C C . ASN B 1 209 ? 28.143 14.753 231.807 1.00 25.80 180 ASN B C 1
ATOM 4702 O O . ASN B 1 209 ? 28.889 15.313 232.603 1.00 23.21 180 ASN B O 1
ATOM 4707 N N . ASN B 1 210 ? 27.248 15.400 231.061 1.00 27.61 181 ASN B N 1
ATOM 4708 C CA . ASN B 1 210 ? 26.964 16.822 231.246 1.00 25.63 181 ASN B CA 1
ATOM 4709 C C . ASN B 1 210 ? 28.185 17.716 230.963 1.00 24.97 181 ASN B C 1
ATOM 4710 O O . ASN B 1 210 ? 28.467 18.637 231.709 1.00 25.96 181 ASN B O 1
ATOM 4715 N N . LEU B 1 211 ? 28.920 17.419 229.896 1.00 21.27 182 LEU B N 1
ATOM 4716 C CA . LEU B 1 211 ? 30.122 18.177 229.553 1.00 25.51 182 LEU B CA 1
ATOM 4717 C C . LEU B 1 211 ? 30.030 18.844 228.186 1.00 24.01 182 LEU B C 1
ATOM 4718 O O . LEU B 1 211 ? 29.186 18.484 227.332 1.00 23.75 182 LEU B O 1
ATOM 4723 N N . VAL B 1 212 ? 30.917 19.812 227.987 1.00 24.87 183 VAL B N 1
ATOM 4724 C CA . VAL B 1 212 ? 31.186 20.316 226.646 1.00 23.61 183 VAL B CA 1
ATOM 4725 C C . VAL B 1 212 ? 32.174 19.367 225.949 1.00 26.58 183 VAL B C 1
ATOM 4726 O O . VAL B 1 212 ? 33.234 19.039 226.503 1.00 22.48 183 VAL B O 1
ATOM 4730 N N . GLY B 1 213 ? 31.807 18.924 224.745 1.00 22.65 184 GLY B N 1
ATOM 4731 C CA . GLY B 1 213 ? 32.705 18.152 223.913 1.00 23.34 184 GLY B CA 1
ATOM 4732 C C . GLY B 1 213 ? 33.033 18.930 222.644 1.00 27.71 184 GLY B C 1
ATOM 4733 O O . GLY B 1 213 ? 32.161 19.171 221.812 1.00 24.82 184 GLY B O 1
ATOM 4734 N N . VAL B 1 214 ? 34.292 19.325 222.491 1.00 25.65 185 VAL B N 1
ATOM 4735 C CA . VAL B 1 214 ? 34.716 20.008 221.271 1.00 26.71 185 VAL B CA 1
ATOM 4736 C C . VAL B 1 214 ? 35.338 19.023 220.267 1.00 27.41 185 VAL B C 1
ATOM 4737 O O . VAL B 1 214 ? 36.356 18.389 220.551 1.00 26.77 185 VAL B O 1
ATOM 4741 N N . LYS B 1 215 ? 34.714 18.905 219.099 1.00 25.01 186 LYS B N 1
ATOM 4742 C CA . LYS B 1 215 ? 35.160 17.970 218.073 1.00 26.95 186 LYS B CA 1
ATOM 4743 C C . LYS B 1 215 ? 35.720 18.740 216.877 1.00 24.77 186 LYS B C 1
ATOM 4744 O O . LYS B 1 215 ? 34.982 19.090 215.953 1.00 23.89 186 LYS B O 1
ATOM 4750 N N . PRO B 1 216 ? 37.030 19.012 216.893 1.00 25.73 187 PRO B N 1
ATOM 4751 C CA . PRO B 1 216 ? 37.573 19.896 215.856 1.00 25.63 187 PRO B CA 1
ATOM 4752 C C . PRO B 1 216 ? 37.471 19.275 214.480 1.00 26.92 187 PRO B C 1
ATOM 4753 O O . PRO B 1 216 ? 37.378 18.035 214.325 1.00 22.28 187 PRO B O 1
ATOM 4757 N N . THR B 1 217 ? 37.454 20.146 213.479 1.00 26.21 188 THR B N 1
ATOM 4758 C CA . THR B 1 217 ? 37.542 19.722 212.079 1.00 26.72 188 THR B CA 1
ATOM 4759 C C . THR B 1 217 ? 38.683 18.716 211.926 1.00 24.80 188 THR B C 1
ATOM 4760 O O . THR B 1 217 ? 39.753 18.895 212.521 1.00 24.54 188 THR B O 1
ATOM 4764 N N . LYS B 1 218 ? 38.476 17.649 211.161 1.00 24.36 189 LYS B N 1
ATOM 4765 C CA . LYS B 1 218 ? 39.536 16.649 211.079 1.00 29.48 189 LYS B CA 1
ATOM 4766 C C . LYS B 1 218 ? 40.807 17.233 210.458 1.00 29.10 189 LYS B C 1
ATOM 4767 O O . LYS B 1 218 ? 40.734 18.111 209.602 1.00 27.90 189 LYS B O 1
ATOM 4773 N N . GLY B 1 219 ? 41.969 16.803 210.943 1.00 26.02 190 GLY B N 1
ATOM 4774 C CA . GLY B 1 219 ? 43.229 17.349 210.462 1.00 28.05 190 GLY B CA 1
ATOM 4775 C C . GLY B 1 219 ? 43.802 18.542 211.227 1.00 33.59 190 GLY B C 1
ATOM 4776 O O . GLY B 1 219 ? 45.018 18.785 211.186 1.00 31.11 190 GLY B O 1
ATOM 4777 N N . LEU B 1 220 ? 42.953 19.295 211.930 1.00 28.74 191 LEU B N 1
ATOM 4778 C CA . LEU B 1 220 ? 43.443 20.440 212.708 1.00 24.84 191 LEU B CA 1
ATOM 4779 C C . LEU B 1 220 ? 44.421 20.051 213.773 1.00 29.40 191 LEU B C 1
ATOM 4780 O O . LEU B 1 220 ? 45.434 20.717 213.946 1.00 30.28 191 LEU B O 1
ATOM 4785 N N . LEU B 1 221 ? 44.086 19.010 214.541 1.00 29.43 192 LEU B N 1
ATOM 4786 C CA . LEU B 1 221 ? 44.952 18.563 215.638 1.00 28.29 192 LEU B CA 1
ATOM 4787 C C . LEU B 1 221 ? 45.661 17.309 215.175 1.00 27.36 192 LEU B C 1
ATOM 4788 O O . LEU B 1 221 ? 45.042 16.436 214.584 1.00 26.83 192 LEU B O 1
ATOM 4793 N N . SER B 1 222 ? 46.958 17.225 215.423 1.00 25.35 193 SER B N 1
ATOM 4794 C CA . SER B 1 222 ? 47.722 16.074 214.950 1.00 31.23 193 SER B CA 1
ATOM 4795 C C . SER B 1 222 ? 47.255 14.759 215.572 1.00 30.90 193 SER B C 1
ATOM 4796 O O . SER B 1 222 ? 47.042 14.688 216.796 1.00 28.46 193 SER B O 1
ATOM 4799 N N . THR B 1 223 ? 47.162 13.709 214.758 1.00 22.81 194 THR B N 1
ATOM 4800 C CA . THR B 1 223 ? 46.951 12.376 215.309 1.00 22.92 194 THR B CA 1
ATOM 4801 C C . THR B 1 223 ? 48.244 11.586 215.349 1.00 27.83 194 THR B C 1
ATOM 4802 O O . THR B 1 223 ? 48.237 10.364 215.463 1.00 28.91 194 THR B O 1
ATOM 4806 N N . SER B 1 224 ? 49.364 12.285 215.275 1.00 27.64 195 SER B N 1
ATOM 4807 C CA . SER B 1 224 ? 50.645 11.617 215.438 1.00 31.22 195 SER B CA 1
ATOM 4808 C C . SER B 1 224 ? 50.853 11.251 216.910 1.00 31.45 195 SER B C 1
ATOM 4809 O O . SER B 1 224 ? 50.716 12.097 217.799 1.00 31.42 195 SER B O 1
ATOM 4812 N N . GLY B 1 225 ? 51.188 9.991 217.163 1.00 27.62 196 GLY B N 1
ATOM 4813 C CA . GLY B 1 225 ? 51.234 9.487 218.525 1.00 29.18 196 GLY B CA 1
ATOM 4814 C C . GLY B 1 225 ? 49.881 9.020 219.047 1.00 26.93 196 GLY B C 1
ATOM 4815 O O . GLY B 1 225 ? 49.726 8.803 220.243 1.00 32.05 196 GLY B O 1
ATOM 4816 N N . VAL B 1 226 ? 48.905 8.880 218.153 1.00 27.95 197 VAL B N 1
ATOM 4817 C CA . VAL B 1 226 ? 47.589 8.346 218.502 1.00 30.47 197 VAL B CA 1
ATOM 4818 C C . VAL B 1 226 ? 47.367 7.025 217.769 1.00 27.69 197 VAL B C 1
ATOM 4819 O O . VAL B 1 226 ? 47.640 6.921 216.597 1.00 25.94 197 VAL B O 1
ATOM 4823 N N . VAL B 1 227 ? 46.913 5.997 218.475 1.00 28.14 198 VAL B N 1
ATOM 4824 C CA . VAL B 1 227 ? 46.613 4.731 217.819 1.00 25.51 198 VAL B CA 1
ATOM 4825 C C . VAL B 1 227 ? 45.471 4.947 216.819 1.00 27.75 198 VAL B C 1
ATOM 4826 O O . VAL B 1 227 ? 44.446 5.515 217.168 1.00 27.21 198 VAL B O 1
ATOM 4830 N N . PRO B 1 228 ? 45.653 4.516 215.560 1.00 29.81 199 PRO B N 1
ATOM 4831 C CA . PRO B 1 228 ? 44.573 4.642 214.572 1.00 27.02 199 PRO B CA 1
ATOM 4832 C C . PRO B 1 228 ? 43.342 3.758 214.858 1.00 26.86 199 PRO B C 1
ATOM 4833 O O . PRO B 1 228 ? 43.487 2.636 215.339 1.00 24.35 199 PRO B O 1
ATOM 4837 N N . ALA B 1 229 ? 42.152 4.272 214.550 1.00 25.66 200 ALA B N 1
ATOM 4838 C CA . ALA B 1 229 ? 40.914 3.498 214.547 1.00 27.20 200 ALA B CA 1
ATOM 4839 C C . ALA B 1 229 ? 40.446 3.511 213.109 1.00 25.74 200 ALA B C 1
ATOM 4840 O O . ALA B 1 229 ? 40.694 2.556 212.376 1.00 26.45 200 ALA B O 1
ATOM 4842 N N . CYS B 1 230 ? 39.795 4.597 212.688 1.00 26.33 201 CYS B N 1
ATOM 4843 C CA . CYS B 1 230 ? 39.669 4.861 211.229 1.00 25.05 201 CYS B CA 1
ATOM 4844 C C . CYS B 1 230 ? 40.587 6.011 210.907 1.00 28.08 201 CYS B C 1
ATOM 4845 O O . CYS B 1 230 ? 40.174 7.174 210.989 1.00 25.85 201 CYS B O 1
ATOM 4848 N N . ARG B 1 231 ? 41.842 5.678 210.591 1.00 26.64 202 ARG B N 1
ATOM 4849 C CA . ARG B 1 231 ? 42.909 6.667 210.397 1.00 26.55 202 ARG B CA 1
ATOM 4850 C C . ARG B 1 231 ? 42.480 7.922 209.641 1.00 27.25 202 ARG B C 1
ATOM 4851 O O . ARG B 1 231 ? 42.853 9.036 210.020 1.00 26.83 202 ARG B O 1
ATOM 4859 N N . SER B 1 232 ? 41.699 7.733 208.579 1.00 25.79 203 SER B N 1
ATOM 4860 C CA . SER B 1 232 ? 41.345 8.833 207.676 1.00 29.79 203 SER B CA 1
ATOM 4861 C C . SER B 1 232 ? 40.269 9.742 208.277 1.00 30.04 203 SER B C 1
ATOM 4862 O O . SER B 1 232 ? 40.047 10.850 207.793 1.00 26.41 203 SER B O 1
ATOM 4865 N N . LEU B 1 233 ? 39.639 9.261 209.348 1.00 29.54 204 LEU B N 1
ATOM 4866 C CA . LEU B 1 233 ? 38.508 9.933 210.003 1.00 29.36 204 LEU B CA 1
ATOM 4867 C C . LEU B 1 233 ? 38.785 10.416 211.424 1.00 27.02 204 LEU B C 1
ATOM 4868 O O . LEU B 1 233 ? 38.158 11.370 211.866 1.00 28.35 204 LEU B O 1
ATOM 4873 N N . ASP B 1 234 ? 39.702 9.742 212.127 1.00 24.45 205 ASP B N 1
ATOM 4874 C CA . ASP B 1 234 ? 40.002 10.001 213.536 1.00 28.06 205 ASP B CA 1
ATOM 4875 C C . ASP B 1 234 ? 40.312 11.471 213.864 1.00 30.27 205 ASP B C 1
ATOM 4876 O O . ASP B 1 234 ? 41.141 12.106 213.205 1.00 29.06 205 ASP B O 1
ATOM 4881 N N . CYS B 1 235 ? 39.691 11.982 214.919 1.00 24.94 206 CYS B N 1
ATOM 4882 C CA . CYS B 1 235 ? 40.009 13.312 215.435 1.00 28.06 206 CYS B CA 1
ATOM 4883 C C . CYS B 1 235 ? 40.382 13.239 216.905 1.00 24.22 206 CYS B C 1
ATOM 4884 O O . CYS B 1 235 ? 39.770 12.491 217.667 1.00 25.77 206 CYS B O 1
ATOM 4887 N N . VAL B 1 236 ? 41.378 14.017 217.312 1.00 26.75 207 VAL B N 1
ATOM 4888 C CA . VAL B 1 236 ? 41.585 14.258 218.739 1.00 25.31 207 VAL B CA 1
ATOM 4889 C C . VAL B 1 236 ? 40.471 15.194 219.182 1.00 28.48 207 VAL B C 1
ATOM 4890 O O . VAL B 1 236 ? 40.066 16.088 218.432 1.00 27.97 207 VAL B O 1
ATOM 4894 N N . THR B 1 237 ? 39.960 14.978 220.387 1.00 27.08 208 THR B N 1
ATOM 4895 C CA . THR B 1 237 ? 38.757 15.659 220.821 1.00 27.76 208 THR B CA 1
ATOM 4896 C C . THR B 1 237 ? 38.936 16.128 222.264 1.00 27.87 208 THR B C 1
ATOM 4897 O O . THR B 1 237 ? 39.748 15.569 223.019 1.00 27.44 208 THR B O 1
ATOM 4901 N N . VAL B 1 238 ? 38.215 17.182 222.642 1.00 29.49 209 VAL B N 1
ATOM 4902 C CA . VAL B 1 238 ? 38.398 17.790 223.960 1.00 28.04 209 VAL B CA 1
ATOM 4903 C C . VAL B 1 238 ? 37.133 17.754 224.820 1.00 25.89 209 VAL B C 1
ATOM 4904 O O . VAL B 1 238 ? 36.041 18.093 224.350 1.00 26.30 209 VAL B O 1
ATOM 4908 N N . PHE B 1 239 ? 37.302 17.314 226.068 1.00 28.03 210 PHE B N 1
ATOM 4909 C CA . PHE B 1 239 ? 36.268 17.401 227.095 1.00 26.53 210 PHE B CA 1
ATOM 4910 C C . PHE B 1 239 ? 36.608 18.520 228.105 1.00 27.91 210 PHE B C 1
ATOM 4911 O O . PHE B 1 239 ? 37.688 18.533 228.700 1.00 25.66 210 PHE B O 1
ATOM 4919 N N . ALA B 1 240 ? 35.670 19.454 228.279 1.00 25.81 211 ALA B N 1
ATOM 4920 C CA . ALA B 1 240 ? 35.890 20.651 229.091 1.00 26.09 211 ALA B CA 1
ATOM 4921 C C . ALA B 1 240 ? 34.638 21.096 229.850 1.00 25.31 211 ALA B C 1
ATOM 4922 O O . ALA B 1 240 ? 33.536 20.608 229.606 1.00 24.82 211 ALA B O 1
ATOM 4924 N N . ALA B 1 241 ? 34.826 22.060 230.747 1.00 24.53 212 ALA B N 1
ATOM 4925 C CA . ALA B 1 241 ? 33.742 22.544 231.596 1.00 25.28 212 ALA B CA 1
ATOM 4926 C C . ALA B 1 241 ? 32.917 23.599 230.861 1.00 28.67 212 ALA B C 1
ATOM 4927 O O . ALA B 1 241 ? 31.748 23.826 231.212 1.00 26.69 212 ALA B O 1
ATOM 4929 N N . SER B 1 242 ? 33.538 24.256 229.873 1.00 20.78 213 SER B N 1
ATOM 4930 C CA . SER B 1 242 ? 32.858 25.264 229.053 1.00 24.09 213 SER B CA 1
ATOM 4931 C C . SER B 1 242 ? 33.388 25.276 227.617 1.00 27.97 213 SER B C 1
ATOM 4932 O O . SER B 1 242 ? 34.517 24.848 227.347 1.00 25.84 213 SER B O 1
ATOM 4935 N N . VAL B 1 243 ? 32.574 25.807 226.713 1.00 27.16 214 VAL B N 1
ATOM 4936 C CA . VAL B 1 243 ? 33.009 26.031 225.343 1.00 25.62 214 VAL B CA 1
ATOM 4937 C C . VAL B 1 243 ? 34.297 26.867 225.262 1.00 29.51 214 VAL B C 1
ATOM 4938 O O . VAL B 1 243 ? 35.195 26.539 224.500 1.00 32.45 214 VAL B O 1
ATOM 4942 N N . ALA B 1 244 ? 34.386 27.943 226.034 1.00 25.58 215 ALA B N 1
ATOM 4943 C CA . ALA B 1 244 ? 35.591 28.758 226.009 1.00 27.22 215 ALA B CA 1
ATOM 4944 C C . ALA B 1 244 ? 36.833 27.971 226.459 1.00 26.66 215 ALA B C 1
ATOM 4945 O O . ALA B 1 244 ? 37.898 28.095 225.870 1.00 28.55 215 ALA B O 1
ATOM 4947 N N . GLU B 1 245 ? 36.706 27.159 227.494 1.00 24.51 216 GLU B N 1
ATOM 4948 C CA . GLU B 1 245 ? 37.876 26.438 227.973 1.00 27.64 216 GLU B CA 1
ATOM 4949 C C . GLU B 1 245 ? 38.239 25.356 226.958 1.00 27.55 216 GLU B C 1
ATOM 4950 O O . GLU B 1 245 ? 39.396 25.185 226.614 1.00 28.79 216 GLU B O 1
ATOM 4956 N N . GLY B 1 246 ? 37.237 24.642 226.471 1.00 25.18 217 GLY B N 1
ATOM 4957 C CA . GLY B 1 246 ? 37.466 23.610 225.481 1.00 30.17 217 GLY B CA 1
ATOM 4958 C C . GLY B 1 246 ? 38.112 24.207 224.241 1.00 30.73 217 GLY B C 1
ATOM 4959 O O . GLY B 1 246 ? 38.986 23.604 223.639 1.00 26.70 217 GLY B O 1
ATOM 4960 N N . THR B 1 247 ? 37.682 25.413 223.887 1.00 30.08 218 THR B N 1
ATOM 4961 C CA . THR B 1 247 ? 38.181 26.104 222.708 1.00 26.76 218 THR B CA 1
ATOM 4962 C C . THR B 1 247 ? 39.641 26.515 222.864 1.00 27.56 218 THR B C 1
ATOM 4963 O O . THR B 1 247 ? 40.448 26.270 221.977 1.00 30.05 218 THR B O 1
ATOM 4967 N N . LEU B 1 248 ? 39.997 27.075 224.014 1.00 27.54 219 LEU B N 1
ATOM 4968 C CA . LEU B 1 248 ? 41.398 27.387 224.292 1.00 30.78 219 LEU B CA 1
ATOM 4969 C C . LEU B 1 248 ? 42.281 26.136 224.237 1.00 32.21 219 LEU B C 1
ATOM 4970 O O . LEU B 1 248 ? 43.375 26.161 223.676 1.00 28.15 219 LEU B O 1
ATOM 4975 N N . ILE B 1 249 ? 41.825 25.048 224.856 1.00 31.64 220 ILE B N 1
ATOM 4976 C CA . ILE B 1 249 ? 42.573 23.793 224.795 1.00 26.90 220 ILE B CA 1
ATOM 4977 C C . ILE B 1 249 ? 42.719 23.355 223.337 1.00 27.65 220 ILE B C 1
ATOM 4978 O O . ILE B 1 249 ? 43.812 22.993 222.910 1.00 27.45 220 ILE B O 1
ATOM 4983 N N . ARG B 1 250 ? 41.634 23.407 222.566 1.00 31.25 221 ARG B N 1
ATOM 4984 C CA . ARG B 1 250 ? 41.724 23.008 221.159 1.00 25.86 221 ARG B CA 1
ATOM 4985 C C . ARG B 1 250 ? 42.767 23.816 220.368 1.00 29.88 221 ARG B C 1
ATOM 4986 O O . ARG B 1 250 ? 43.532 23.245 219.586 1.00 30.35 221 ARG B O 1
ATOM 4994 N N . ARG B 1 251 ? 42.775 25.134 220.568 1.00 30.74 222 ARG B N 1
ATOM 4995 C CA . ARG B 1 251 ? 43.648 26.042 219.818 1.00 30.94 222 ARG B CA 1
ATOM 4996 C C . ARG B 1 251 ? 45.097 25.771 220.156 1.00 30.66 222 ARG B C 1
ATOM 4997 O O . ARG B 1 251 ? 45.956 25.854 219.289 1.00 31.96 222 ARG B O 1
ATOM 5005 N N . ILE B 1 252 ? 45.362 25.430 221.420 1.00 30.68 223 ILE B N 1
ATOM 5006 C CA . ILE B 1 252 ? 46.719 25.142 221.857 1.00 29.17 223 ILE B CA 1
ATOM 5007 C C . ILE B 1 252 ? 47.232 23.852 221.220 1.00 30.66 223 ILE B C 1
ATOM 5008 O O . ILE B 1 252 ? 48.394 23.759 220.825 1.00 30.82 223 ILE B O 1
ATOM 5013 N N . ALA B 1 253 ? 46.357 22.856 221.140 1.00 28.98 224 ALA B N 1
ATOM 5014 C CA . ALA B 1 253 ? 46.746 21.537 220.642 1.00 31.98 224 ALA B CA 1
ATOM 5015 C C . ALA B 1 253 ? 46.839 21.539 219.120 1.00 30.12 224 ALA B C 1
ATOM 5016 O O . ALA B 1 253 ? 47.529 20.717 218.537 1.00 33.45 224 ALA B O 1
ATOM 5018 N N . GLU B 1 254 ? 46.105 22.460 218.511 1.00 27.41 225 GLU B N 1
ATOM 5019 C CA . GLU B 1 254 ? 45.987 22.602 217.067 1.00 32.98 225 GLU B CA 1
ATOM 5020 C C . GLU B 1 254 ? 47.317 22.987 216.425 1.00 34.78 225 GLU B C 1
ATOM 5021 O O . GLU B 1 254 ? 48.095 23.737 217.009 1.00 35.30 225 GLU B O 1
ATOM 5027 N N . GLY B 1 255 ? 47.569 22.480 215.225 1.00 36.86 226 GLY B N 1
ATOM 5028 C CA . GLY B 1 255 ? 48.803 22.792 214.512 1.00 35.86 226 GLY B CA 1
ATOM 5029 C C . GLY B 1 255 ? 49.176 21.731 213.489 1.00 37.71 226 GLY B C 1
ATOM 5030 O O . GLY B 1 255 ? 49.020 20.524 213.724 1.00 36.07 226 GLY B O 1
ATOM 5031 N N . TYR B 1 256 ? 49.664 22.188 212.342 1.00 37.70 227 TYR B N 1
ATOM 5032 C CA . TYR B 1 256 ? 50.100 21.294 211.275 1.00 33.72 227 TYR B CA 1
ATOM 5033 C C . TYR B 1 256 ? 51.243 20.404 211.733 1.00 30.47 227 TYR B C 1
ATOM 5034 O O . TYR B 1 256 ? 52.166 20.844 212.441 1.00 38.60 227 TYR B O 1
ATOM 5043 N N . ASP B 1 257 ? 51.169 19.138 211.349 1.00 31.78 228 ASP B N 1
ATOM 5044 C CA . ASP B 1 257 ? 52.172 18.167 211.757 1.00 35.28 228 ASP B CA 1
ATOM 5045 C C . ASP B 1 257 ? 52.353 17.235 210.584 1.00 38.67 228 ASP B C 1
ATOM 5046 O O . ASP B 1 257 ? 51.494 16.398 210.317 1.00 36.76 228 ASP B O 1
ATOM 5051 N N . ALA B 1 258 ? 53.472 17.388 209.882 1.00 40.09 229 ALA B N 1
ATOM 5052 C CA . ALA B 1 258 ? 53.727 16.609 208.675 1.00 41.22 229 ALA B CA 1
ATOM 5053 C C . ALA B 1 258 ? 53.959 15.119 208.972 1.00 38.45 229 ALA B C 1
ATOM 5054 O O . ALA B 1 258 ? 53.849 14.291 208.083 1.00 39.96 229 ALA B O 1
ATOM 5056 N N . ALA B 1 259 ? 54.256 14.777 210.223 1.00 39.47 230 ALA B N 1
ATOM 5057 C CA . ALA B 1 259 ? 54.356 13.368 210.573 1.00 34.93 230 ALA B CA 1
ATOM 5058 C C . ALA B 1 259 ? 53.006 12.662 210.370 1.00 38.34 230 ALA B C 1
ATOM 5059 O O . ALA B 1 259 ? 52.955 11.457 210.138 1.00 38.57 230 ALA B O 1
ATOM 5061 N N . ASP B 1 260 ? 51.913 13.415 210.445 1.00 32.41 231 ASP B N 1
ATOM 5062 C CA . ASP B 1 260 ? 50.572 12.846 210.298 1.00 28.31 231 ASP B CA 1
ATOM 5063 C C . ASP B 1 260 ? 50.077 13.050 208.858 1.00 31.92 231 ASP B C 1
ATOM 5064 O O . ASP B 1 260 ? 49.830 14.181 208.456 1.00 31.88 231 ASP B O 1
ATOM 5069 N N . PRO B 1 261 ? 49.909 11.958 208.086 1.00 30.06 232 PRO B N 1
ATOM 5070 C CA . PRO B 1 261 ? 49.455 12.107 206.696 1.00 38.20 232 PRO B CA 1
ATOM 5071 C C . PRO B 1 261 ? 48.125 12.844 206.575 1.00 38.00 232 PRO B C 1
ATOM 5072 O O . PRO B 1 261 ? 47.879 13.353 205.487 1.00 30.44 232 PRO B O 1
ATOM 5076 N N . TYR B 1 262 ? 47.305 12.896 207.635 1.00 31.92 233 TYR B N 1
ATOM 5077 C CA . TYR B 1 262 ? 45.973 13.511 207.533 1.00 27.30 233 TYR B CA 1
ATOM 5078 C C . TYR B 1 262 ? 45.890 14.909 208.113 1.00 26.02 233 TYR B C 1
ATOM 5079 O O . TYR B 1 262 ? 44.831 15.519 208.131 1.00 28.29 233 TYR B O 1
ATOM 5088 N N . SER B 1 263 ? 47.029 15.411 208.572 1.00 27.04 234 SER B N 1
ATOM 5089 C CA . SER B 1 263 ? 47.120 16.745 209.146 1.00 28.11 234 SER B CA 1
ATOM 5090 C C . SER B 1 263 ? 46.780 17.760 208.064 1.00 35.69 234 SER B C 1
ATOM 5091 O O . SER B 1 263 ? 47.221 17.630 206.931 1.00 35.51 234 SER B O 1
ATOM 5094 N N . ARG B 1 264 ? 45.963 18.743 208.419 1.00 34.12 235 ARG B N 1
ATOM 5095 C CA . ARG B 1 264 ? 45.631 19.860 207.548 1.00 31.58 235 ARG B CA 1
ATOM 5096 C C . ARG B 1 264 ? 45.963 21.176 208.250 1.00 37.65 235 ARG B C 1
ATOM 5097 O O . ARG B 1 264 ? 45.763 21.320 209.466 1.00 34.62 235 ARG B O 1
ATOM 5105 N N . PRO B 1 265 ? 46.491 22.148 207.492 1.00 39.74 236 PRO B N 1
ATOM 5106 C CA . PRO B 1 265 ? 46.742 23.473 208.079 1.00 38.05 236 PRO B CA 1
ATOM 5107 C C . PRO B 1 265 ? 45.402 24.150 208.394 1.00 34.02 236 PRO B C 1
ATOM 5108 O O . PRO B 1 265 ? 44.422 23.932 207.674 1.00 38.50 236 PRO B O 1
ATOM 5112 N N . SER B 1 266 ? 45.339 24.965 209.433 1.00 34.34 237 SER B N 1
ATOM 5113 C CA . SER B 1 266 ? 44.069 25.615 209.752 1.00 38.26 237 SER B CA 1
ATOM 5114 C C . SER B 1 266 ? 43.572 26.539 208.650 1.00 48.54 237 SER B C 1
ATOM 5115 O O . SER B 1 266 ? 44.347 27.246 208.012 1.00 42.11 237 SER B O 1
ATOM 5118 N N . GLN B 1 267 ? 42.267 26.503 208.428 1.00 46.86 238 GLN B N 1
ATOM 5119 C CA . GLN B 1 267 ? 41.557 27.582 207.760 1.00 43.67 238 GLN B CA 1
ATOM 5120 C C . GLN B 1 267 ? 40.441 27.993 208.739 1.00 45.85 238 GLN B C 1
ATOM 5121 O O . GLN B 1 267 ? 40.091 27.216 209.636 1.00 45.39 238 GLN B O 1
ATOM 5127 N N . LYS B 1 268 ? 39.913 29.208 208.609 1.00 46.30 239 LYS B N 1
ATOM 5128 C CA . LYS B 1 268 ? 38.727 29.601 209.374 1.00 43.85 239 LYS B CA 1
ATOM 5129 C C . LYS B 1 268 ? 37.638 29.937 208.386 1.00 46.46 239 LYS B C 1
ATOM 5130 O O . LYS B 1 268 ? 37.820 30.768 207.502 1.00 49.68 239 LYS B O 1
ATOM 5133 N N . ARG B 1 269 ? 36.521 29.242 208.508 1.00 40.93 240 ARG B N 1
ATOM 5134 C CA . ARG B 1 269 ? 35.329 29.576 207.766 1.00 39.63 240 ARG B CA 1
ATOM 5135 C C . ARG B 1 269 ? 34.360 30.212 208.762 1.00 39.26 240 ARG B C 1
ATOM 5136 O O . ARG B 1 269 ? 34.084 29.647 209.811 1.00 40.85 240 ARG B O 1
ATOM 5144 N N . ARG B 1 270 ? 33.872 31.404 208.445 1.00 42.11 241 ARG B N 1
ATOM 5145 C CA . ARG B 1 270 ? 33.050 32.161 209.380 1.00 43.55 241 ARG B CA 1
ATOM 5146 C C . ARG B 1 270 ? 31.587 31.774 209.184 1.00 44.08 241 ARG B C 1
ATOM 5147 O O . ARG B 1 270 ? 31.160 31.494 208.061 1.00 41.28 241 ARG B O 1
ATOM 5150 N N . LEU B 1 271 ? 30.834 31.732 210.283 1.00 38.34 242 LEU B N 1
ATOM 5151 C CA . LEU B 1 271 ? 29.385 31.571 210.222 1.00 38.18 242 LEU B CA 1
ATOM 5152 C C . LEU B 1 271 ? 28.755 32.871 210.701 1.00 37.45 242 LEU B C 1
ATOM 5153 O O . LEU B 1 271 ? 29.342 33.580 211.513 1.00 41.32 242 LEU B O 1
ATOM 5158 N N . PRO B 1 272 ? 27.565 33.198 210.183 1.00 39.49 243 PRO B N 1
ATOM 5159 C CA . PRO B 1 272 ? 26.874 34.422 210.610 1.00 42.00 243 PRO B CA 1
ATOM 5160 C C . PRO B 1 272 ? 26.436 34.331 212.070 1.00 47.56 243 PRO B C 1
ATOM 5161 O O . PRO B 1 272 ? 26.275 33.235 212.602 1.00 51.78 243 PRO B O 1
ATOM 5165 N N . HIS B 1 273 ? 26.261 35.468 212.724 1.00 51.41 244 HIS B N 1
ATOM 5166 C CA . HIS B 1 273 ? 25.638 35.460 214.044 1.00 60.94 244 HIS B CA 1
ATOM 5167 C C . HIS B 1 273 ? 24.253 36.111 213.962 1.00 58.22 244 HIS B C 1
ATOM 5168 O O . HIS B 1 273 ? 23.236 35.475 214.261 1.00 66.53 244 HIS B O 1
ATOM 5171 N N . VAL B 1 274 ? 24.209 37.368 213.538 1.00 57.66 245 VAL B N 1
ATOM 5172 C CA . VAL B 1 274 ? 22.937 37.962 213.164 1.00 63.60 245 VAL B CA 1
ATOM 5173 C C . VAL B 1 274 ? 22.398 37.204 211.950 1.00 61.27 245 VAL B C 1
ATOM 5174 O O . VAL B 1 274 ? 23.075 37.106 210.924 1.00 54.47 245 VAL B O 1
ATOM 5176 N N . GLY B 1 275 ? 21.188 36.661 212.067 1.00 62.78 246 GLY B N 1
ATOM 5177 C CA . GLY B 1 275 ? 20.537 36.021 210.931 1.00 60.53 246 GLY B CA 1
ATOM 5178 C C . GLY B 1 275 ? 20.793 34.524 210.832 1.00 55.32 246 GLY B C 1
ATOM 5179 O O . GLY B 1 275 ? 20.503 33.899 209.811 1.00 49.77 246 GLY B O 1
ATOM 5180 N N . LEU B 1 276 ? 21.321 33.954 211.910 1.00 54.98 247 LEU B N 1
ATOM 5181 C CA . LEU B 1 276 ? 21.761 32.563 211.918 1.00 47.52 247 LEU B CA 1
ATOM 5182 C C . LEU B 1 276 ? 20.606 31.614 211.619 1.00 36.55 247 LEU B C 1
ATOM 5183 O O . LEU B 1 276 ? 19.518 31.747 212.162 1.00 43.86 247 LEU B O 1
ATOM 5188 N N . ARG B 1 277 ? 20.836 30.663 210.730 1.00 32.82 248 ARG B N 1
ATOM 5189 C CA . ARG B 1 277 ? 19.819 29.658 210.450 1.00 33.99 248 ARG B CA 1
ATOM 5190 C C . ARG B 1 277 ? 20.288 28.337 211.057 1.00 34.88 248 ARG B C 1
ATOM 5191 O O . ARG B 1 277 ? 21.400 27.882 210.783 1.00 36.27 248 ARG B O 1
ATOM 5199 N N . VAL B 1 278 ? 19.450 27.741 211.901 1.00 37.20 249 VAL B N 1
ATOM 5200 C CA . VAL B 1 278 ? 19.791 26.490 212.562 1.00 32.93 249 VAL B CA 1
ATOM 5201 C C . VAL B 1 278 ? 18.948 25.355 211.987 1.00 34.52 249 VAL B C 1
ATOM 5202 O O . VAL B 1 278 ? 17.737 25.309 212.203 1.00 30.60 249 VAL B O 1
ATOM 5206 N N . GLY B 1 279 ? 19.581 24.446 211.244 1.00 29.51 250 GLY B N 1
ATOM 5207 C CA . GLY B 1 279 ? 18.856 23.313 210.704 1.00 30.72 250 GLY B CA 1
ATOM 5208 C C . GLY B 1 279 ? 18.462 22.301 211.777 1.00 28.87 250 GLY B C 1
ATOM 5209 O O . GLY B 1 279 ? 19.239 22.028 212.678 1.00 29.39 250 GLY B O 1
ATOM 5210 N N . VAL B 1 280 ? 17.248 21.761 211.682 1.00 28.41 251 VAL B N 1
ATOM 5211 C CA . VAL B 1 280 ? 16.832 20.630 212.496 1.00 29.40 251 VAL B CA 1
ATOM 5212 C C . VAL B 1 280 ? 16.151 19.601 211.594 1.00 31.71 251 VAL B C 1
ATOM 5213 O O . VAL B 1 280 ? 15.504 19.968 210.629 1.00 33.76 251 VAL B O 1
ATOM 5217 N N . PRO B 1 281 ? 16.276 18.305 211.921 1.00 29.30 252 PRO B N 1
ATOM 5218 C CA . PRO B 1 281 ? 15.570 17.289 211.128 1.00 31.42 252 PRO B CA 1
ATOM 5219 C C . PRO B 1 281 ? 14.058 17.480 211.157 1.00 38.36 252 PRO B C 1
ATOM 5220 O O . PRO B 1 281 ? 13.512 18.064 212.094 1.00 38.67 252 PRO B O 1
ATOM 5224 N N . ARG B 1 282 ? 13.394 16.969 210.127 1.00 40.18 253 ARG B N 1
ATOM 5225 C CA A ARG B 1 282 ? 11.940 16.974 210.086 0.47 39.56 253 ARG B CA 1
ATOM 5226 C CA B ARG B 1 282 ? 11.935 16.931 210.057 0.53 39.57 253 ARG B CA 1
ATOM 5227 C C . ARG B 1 282 ? 11.386 16.199 211.276 1.00 40.71 253 ARG B C 1
ATOM 5228 O O . ARG B 1 282 ? 12.063 15.337 211.840 1.00 39.06 253 ARG B O 1
ATOM 5243 N N . GLN B 1 283 ? 10.159 16.524 211.670 1.00 38.52 254 GLN B N 1
ATOM 5244 C CA . GLN B 1 283 ? 9.529 15.842 212.786 1.00 39.20 254 GLN B CA 1
ATOM 5245 C C . GLN B 1 283 ? 9.683 14.325 212.672 1.00 42.05 254 GLN B C 1
ATOM 5246 O O . GLN B 1 283 ? 10.122 13.659 213.615 1.00 40.64 254 GLN B O 1
ATOM 5249 N N . ASP B 1 284 ? 9.335 13.791 211.506 1.00 41.53 255 ASP B N 1
ATOM 5250 C CA . ASP B 1 284 ? 9.371 12.351 211.265 1.00 43.83 255 ASP B CA 1
ATOM 5251 C C . ASP B 1 284 ? 10.798 11.796 211.188 1.00 45.15 255 ASP B C 1
ATOM 5252 O O . ASP B 1 284 ? 11.005 10.605 210.956 1.00 42.92 255 ASP B O 1
ATOM 5257 N N . GLN B 1 285 ? 11.782 12.663 211.378 1.00 38.18 256 GLN B N 1
ATOM 5258 C CA . GLN B 1 285 ? 13.166 12.225 211.342 1.00 38.47 256 GLN B CA 1
ATOM 5259 C C . GLN B 1 285 ? 13.804 12.289 212.726 1.00 40.82 256 GLN B C 1
ATOM 5260 O O . GLN B 1 285 ? 14.998 12.012 212.890 1.00 33.64 256 GLN B O 1
ATOM 5266 N N . ARG B 1 286 ? 12.990 12.653 213.718 1.00 35.80 257 ARG B N 1
ATOM 5267 C CA . ARG B 1 286 ? 13.456 12.776 215.094 1.00 38.57 257 ARG B CA 1
ATOM 5268 C C . ARG B 1 286 ? 13.311 11.443 215.847 1.00 38.64 257 ARG B C 1
ATOM 5269 O O . ARG B 1 286 ? 12.299 11.188 216.517 1.00 36.93 257 ARG B O 1
ATOM 5277 N N . GLU B 1 287 ? 14.333 10.596 215.699 1.00 37.01 258 GLU B N 1
ATOM 5278 C CA . GLU B 1 287 ? 14.338 9.227 216.222 1.00 37.19 258 GLU B CA 1
ATOM 5279 C C . GLU B 1 287 ? 14.912 9.185 217.637 1.00 36.99 258 GLU B C 1
ATOM 5280 O O . GLU B 1 287 ? 15.975 9.755 217.897 1.00 36.90 258 GLU B O 1
ATOM 5286 N N . PHE B 1 288 ? 14.207 8.514 218.541 1.00 32.05 259 PHE B N 1
ATOM 5287 C CA . PHE B 1 288 ? 14.671 8.379 219.922 1.00 36.55 259 PHE B CA 1
ATOM 5288 C C . PHE B 1 288 ? 14.597 6.952 220.437 1.00 34.18 259 PHE B C 1
ATOM 5289 O O . PHE B 1 288 ? 14.847 6.708 221.610 1.00 35.68 259 PHE B O 1
ATOM 5297 N N . TYR B 1 289 ? 14.283 6.017 219.539 1.00 38.59 260 TYR B N 1
ATOM 5298 C CA . TYR B 1 289 ? 14.227 4.600 219.878 1.00 34.47 260 TYR B CA 1
ATOM 5299 C C . TYR B 1 289 ? 13.434 4.360 221.162 1.00 37.97 260 TYR B C 1
ATOM 5300 O O . TYR B 1 289 ? 13.876 3.642 222.058 1.00 42.98 260 TYR B O 1
ATOM 5309 N N . GLY B 1 290 ? 12.268 4.992 221.256 1.00 40.43 261 GLY B N 1
ATOM 5310 C CA . GLY B 1 290 ? 11.395 4.805 222.404 1.00 37.47 261 GLY B CA 1
ATOM 5311 C C . GLY B 1 290 ? 11.615 5.726 223.589 1.00 42.20 261 GLY B C 1
ATOM 5312 O O . GLY B 1 290 ? 10.813 5.740 224.518 1.00 42.05 261 GLY B O 1
ATOM 5313 N N . ASN B 1 291 ? 12.695 6.500 223.582 1.00 38.81 262 ASN B N 1
ATOM 5314 C CA . ASN B 1 291 ? 12.988 7.318 224.754 1.00 37.55 262 ASN B CA 1
ATOM 5315 C C . ASN B 1 291 ? 12.216 8.627 224.653 1.00 41.22 262 ASN B C 1
ATOM 5316 O O . ASN B 1 291 ? 12.639 9.571 223.970 1.00 36.02 262 ASN B O 1
ATOM 5321 N N . THR B 1 292 ? 11.061 8.666 225.308 1.00 36.55 263 THR B N 1
ATOM 5322 C CA . THR B 1 292 ? 10.142 9.799 225.165 1.00 38.57 263 THR B CA 1
ATOM 5323 C C . THR B 1 292 ? 10.605 10.997 225.977 1.00 29.80 263 THR B C 1
ATOM 5324 O O . THR B 1 292 ? 10.340 12.139 225.632 1.00 36.39 263 THR B O 1
ATOM 5328 N N . ALA B 1 293 ? 11.297 10.734 227.072 1.00 35.05 264 ALA B N 1
ATOM 5329 C CA . ALA B 1 293 ? 11.874 11.804 227.851 1.00 35.06 264 ALA B CA 1
ATOM 5330 C C . ALA B 1 293 ? 12.916 12.544 226.987 1.00 35.10 264 ALA B C 1
ATOM 5331 O O . ALA B 1 293 ? 12.957 13.782 226.940 1.00 30.79 264 ALA B O 1
ATOM 5333 N N . TYR B 1 294 ? 13.755 11.782 226.294 1.00 32.85 265 TYR B N 1
ATOM 5334 C CA . TYR B 1 294 ? 14.735 12.401 225.408 1.00 30.71 265 TYR B CA 1
ATOM 5335 C C . TYR B 1 294 ? 14.037 13.205 224.292 1.00 30.25 265 TYR B C 1
ATOM 5336 O O . TYR B 1 294 ? 14.387 14.358 224.038 1.00 32.45 265 TYR B O 1
ATOM 5345 N N . ALA B 1 295 ? 13.033 12.612 223.654 1.00 29.96 266 ALA B N 1
ATOM 5346 C CA . ALA B 1 295 ? 12.262 13.312 222.622 1.00 32.58 266 ALA B CA 1
ATOM 5347 C C . ALA B 1 295 ? 11.699 14.635 223.165 1.00 37.24 266 ALA B C 1
ATOM 5348 O O . ALA B 1 295 ? 11.739 15.675 222.498 1.00 34.81 266 ALA B O 1
ATOM 5350 N N . ALA B 1 296 ? 11.195 14.590 224.390 1.00 30.23 267 ALA B N 1
ATOM 5351 C CA . ALA B 1 296 ? 10.587 15.756 225.010 1.00 35.63 267 ALA B CA 1
ATOM 5352 C C . ALA B 1 296 ? 11.630 16.842 225.260 1.00 31.60 267 ALA B C 1
ATOM 5353 O O . ALA B 1 296 ? 11.381 18.011 225.017 1.00 34.68 267 ALA B O 1
ATOM 5355 N N . LEU B 1 297 ? 12.799 16.450 225.747 1.00 32.56 268 LEU B N 1
ATOM 5356 C CA . LEU B 1 297 ? 13.870 17.412 225.994 1.00 31.93 268 LEU B CA 1
ATOM 5357 C C . LEU B 1 297 ? 14.437 18.010 224.693 1.00 33.95 268 LEU B C 1
ATOM 5358 O O . LEU B 1 297 ? 14.857 19.169 224.660 1.00 31.98 268 LEU B O 1
ATOM 5363 N N . TYR B 1 298 ? 14.486 17.223 223.625 1.00 31.75 269 TYR B N 1
ATOM 5364 C CA . TYR B 1 298 ? 14.929 17.789 222.359 1.00 32.56 269 TYR B CA 1
ATOM 5365 C C . TYR B 1 298 ? 13.967 18.903 221.941 1.00 32.18 269 TYR B C 1
ATOM 5366 O O . TYR B 1 298 ? 14.395 20.011 221.602 1.00 31.63 269 TYR B O 1
ATOM 5375 N N . GLN B 1 299 ? 12.669 18.603 221.974 1.00 28.34 270 GLN B N 1
ATOM 5376 C CA . GLN B 1 299 ? 11.653 19.592 221.633 1.00 31.78 270 GLN B CA 1
ATOM 5377 C C . GLN B 1 299 ? 11.790 20.805 222.535 1.00 36.65 270 GLN B C 1
ATOM 5378 O O . GLN B 1 299 ? 11.671 21.941 222.079 1.00 32.16 270 GLN B O 1
ATOM 5384 N N . ARG B 1 300 ? 12.062 20.554 223.817 1.00 31.17 271 ARG B N 1
ATOM 5385 C CA . ARG B 1 300 ? 12.175 21.634 224.792 1.00 32.57 271 ARG B CA 1
ATOM 5386 C C . ARG B 1 300 ? 13.320 22.579 224.429 1.00 33.25 271 ARG B C 1
ATOM 5387 O O . ARG B 1 300 ? 13.194 23.794 224.528 1.00 34.87 271 ARG B O 1
ATOM 5395 N N . ALA B 1 301 ? 14.450 22.014 224.027 1.00 32.45 272 ALA B N 1
ATOM 5396 C CA . ALA B 1 301 ? 15.563 22.825 223.535 1.00 38.77 272 ALA B CA 1
ATOM 5397 C C . ALA B 1 301 ? 15.085 23.752 222.407 1.00 29.40 272 ALA B C 1
ATOM 5398 O O . ALA B 1 301 ? 15.397 24.944 222.399 1.00 27.63 272 ALA B O 1
ATOM 5400 N N . LEU B 1 302 ? 14.316 23.195 221.476 1.00 27.97 273 LEU B N 1
ATOM 5401 C CA . LEU B 1 302 ? 13.778 23.982 220.373 1.00 33.02 273 LEU B CA 1
ATOM 5402 C C . LEU B 1 302 ? 12.855 25.064 220.929 1.00 35.49 273 LEU B C 1
ATOM 5403 O O . LEU B 1 302 ? 12.899 26.210 220.476 1.00 34.62 273 LEU B O 1
ATOM 5408 N N . ASP B 1 303 ? 12.043 24.714 221.926 1.00 32.50 274 ASP B N 1
ATOM 5409 C CA . ASP B 1 303 ? 11.149 25.700 222.531 1.00 31.13 274 ASP B CA 1
ATOM 5410 C C . ASP B 1 303 ? 11.904 26.880 223.139 1.00 33.07 274 ASP B C 1
ATOM 5411 O O . ASP B 1 303 ? 11.430 28.013 223.084 1.00 33.15 274 ASP B O 1
ATOM 5416 N N . GLU B 1 304 ? 13.053 26.613 223.757 1.00 32.49 275 GLU B N 1
ATOM 5417 C CA . GLU B 1 304 ? 13.794 27.660 224.458 1.00 29.92 275 GLU B CA 1
ATOM 5418 C C . GLU B 1 304 ? 14.500 28.538 223.450 1.00 34.37 275 GLU B C 1
ATOM 5419 O O . GLU B 1 304 ? 14.785 29.716 223.701 1.00 38.51 275 GLU B O 1
ATOM 5425 N N . MET B 1 305 ? 14.781 27.962 222.292 1.00 34.08 276 MET B N 1
ATOM 5426 C CA . MET B 1 305 ? 15.586 28.668 221.312 1.00 38.18 276 MET B CA 1
ATOM 5427 C C . MET B 1 305 ? 14.957 29.864 220.627 1.00 29.61 276 MET B C 1
ATOM 5428 O O . MET B 1 305 ? 15.681 30.644 220.010 1.00 29.82 276 MET B O 1
ATOM 5433 N N . ILE B 1 306 ? 13.643 30.024 220.738 1.00 29.39 277 ILE B N 1
ATOM 5434 C CA . ILE B 1 306 ? 13.022 31.198 220.133 1.00 33.46 277 ILE B CA 1
ATOM 5435 C C . ILE B 1 306 ? 13.526 32.473 220.792 1.00 28.52 277 ILE B C 1
ATOM 5436 O O . ILE B 1 306 ? 13.394 33.544 220.216 1.00 30.90 277 ILE B O 1
ATOM 5441 N N . SER B 1 307 ? 14.124 32.370 221.980 1.00 31.98 278 SER B N 1
ATOM 5442 C CA . SER B 1 307 ? 14.669 33.561 222.637 1.00 28.41 278 SER B CA 1
ATOM 5443 C C . SER B 1 307 ? 16.155 33.786 222.357 1.00 28.14 278 SER B C 1
ATOM 5444 O O . SER B 1 307 ? 16.775 34.703 222.900 1.00 32.48 278 SER B O 1
ATOM 5447 N N . LEU B 1 308 ? 16.719 32.950 221.500 1.00 29.60 279 LEU B N 1
ATOM 5448 C CA . LEU B 1 308 ? 18.016 33.225 220.899 1.00 31.49 279 LEU B CA 1
ATOM 5449 C C . LEU B 1 308 ? 17.810 33.863 219.527 1.00 33.32 279 LEU B C 1
ATOM 5450 O O . LEU B 1 308 ? 16.769 33.691 218.890 1.00 28.23 279 LEU B O 1
ATOM 5455 N N . ASP B 1 309 ? 18.825 34.590 219.081 1.00 33.07 280 ASP B N 1
ATOM 5456 C CA . ASP B 1 309 ? 18.779 35.307 217.815 1.00 32.56 280 ASP B CA 1
ATOM 5457 C C . ASP B 1 309 ? 19.075 34.349 216.635 1.00 37.69 280 ASP B C 1
ATOM 5458 O O . ASP B 1 309 ? 20.090 34.457 215.956 1.00 39.43 280 ASP B O 1
ATOM 5463 N N . ALA B 1 310 ? 18.188 33.387 216.430 1.00 32.09 281 ALA B N 1
ATOM 5464 C CA . ALA B 1 310 ? 18.428 32.324 215.473 1.00 42.52 281 ALA B CA 1
ATOM 5465 C C . ALA B 1 310 ? 17.105 31.909 214.859 1.00 43.77 281 ALA B C 1
ATOM 5466 O O . ALA B 1 310 ? 16.065 32.010 215.495 1.00 45.43 281 ALA B O 1
ATOM 5468 N N . GLU B 1 311 ? 17.140 31.436 213.625 1.00 39.52 282 GLU B N 1
ATOM 5469 C CA . GLU B 1 311 ? 15.932 30.921 213.010 1.00 40.70 282 GLU B CA 1
ATOM 5470 C C . GLU B 1 311 ? 16.044 29.425 212.844 1.00 39.24 282 GLU B C 1
ATOM 5471 O O . GLU B 1 311 ? 17.024 28.939 212.279 1.00 37.53 282 GLU B O 1
ATOM 5477 N N . LEU B 1 312 ? 15.043 28.695 213.324 1.00 36.81 283 LEU B N 1
ATOM 5478 C CA . LEU B 1 312 ? 15.005 27.259 213.099 1.00 38.51 283 LEU B CA 1
ATOM 5479 C C . LEU B 1 312 ? 14.486 26.944 211.696 1.00 38.95 283 LEU B C 1
ATOM 5480 O O . LEU B 1 312 ? 13.461 27.470 211.272 1.00 43.40 283 LEU B O 1
ATOM 5485 N N . VAL B 1 313 ? 15.193 26.057 211.002 1.00 36.14 284 VAL B N 1
ATOM 5486 C CA . VAL B 1 313 ? 14.794 25.586 209.678 1.00 37.83 284 VAL B CA 1
ATOM 5487 C C . VAL B 1 313 ? 14.757 24.065 209.667 1.00 34.21 284 VAL B C 1
ATOM 5488 O O . VAL B 1 313 ? 15.777 23.419 209.936 1.00 33.93 284 VAL B O 1
ATOM 5492 N N . GLU B 1 314 ? 13.597 23.492 209.372 1.00 31.85 285 GLU B N 1
ATOM 5493 C CA . GLU B 1 314 ? 13.482 22.046 209.156 1.00 39.05 285 GLU B CA 1
ATOM 5494 C C . GLU B 1 314 ? 14.221 21.670 207.884 1.00 40.78 285 GLU B C 1
ATOM 5495 O O . GLU B 1 314 ? 13.963 22.246 206.830 1.00 38.77 285 GLU B O 1
ATOM 5501 N N . ILE B 1 315 ? 15.138 20.711 207.976 1.00 36.22 286 ILE B N 1
ATOM 5502 C CA . ILE B 1 315 ? 15.860 20.239 206.794 1.00 32.50 286 ILE B CA 1
ATOM 5503 C C . ILE B 1 315 ? 15.636 18.748 206.629 1.00 34.70 286 ILE B C 1
ATOM 5504 O O . ILE B 1 315 ? 15.146 18.079 207.547 1.00 32.04 286 ILE B O 1
ATOM 5509 N N . ASP B 1 316 ? 15.978 18.223 205.457 1.00 32.71 287 ASP B N 1
ATOM 5510 C CA . ASP B 1 316 ? 15.885 16.781 205.227 1.00 32.56 287 ASP B CA 1
ATOM 5511 C C . ASP B 1 316 ? 17.162 16.127 205.778 1.00 33.36 287 ASP B C 1
ATOM 5512 O O . ASP B 1 316 ? 18.253 16.325 205.248 1.00 32.16 287 ASP B O 1
ATOM 5517 N N . PHE B 1 317 ? 17.017 15.374 206.864 1.00 32.38 288 PHE B N 1
ATOM 5518 C CA . PHE B 1 317 ? 18.164 14.788 207.555 1.00 32.16 288 PHE B CA 1
ATOM 5519 C C . PHE B 1 317 ? 18.658 13.476 206.908 1.00 32.43 288 PHE B C 1
ATOM 5520 O O . PHE B 1 317 ? 19.734 12.974 207.246 1.00 32.08 288 PHE B O 1
ATOM 5528 N N . ALA B 1 318 ? 17.879 12.956 205.957 1.00 31.35 289 ALA B N 1
ATOM 5529 C CA . ALA B 1 318 ? 18.130 11.660 205.315 1.00 35.15 289 ALA B CA 1
ATOM 5530 C C . ALA B 1 318 ? 19.552 11.430 204.785 1.00 33.63 289 ALA B C 1
ATOM 5531 O O . ALA B 1 318 ? 20.134 10.373 205.018 1.00 34.29 289 ALA B O 1
ATOM 5533 N N . PRO B 1 319 ? 20.117 12.408 204.066 1.00 30.86 290 PRO B N 1
ATOM 5534 C CA . PRO B 1 319 ? 21.462 12.141 203.539 1.00 32.88 290 PRO B CA 1
ATOM 5535 C C . PRO B 1 319 ? 22.505 12.076 204.638 1.00 30.78 290 PRO B C 1
ATOM 5536 O O . PRO B 1 319 ? 23.495 11.362 204.499 1.00 28.52 290 PRO B O 1
ATOM 5540 N N . PHE B 1 320 ? 22.299 12.825 205.714 1.00 29.80 291 PHE B N 1
ATOM 5541 C CA . PHE B 1 320 ? 23.206 12.743 206.855 1.00 30.40 291 PHE B CA 1
ATOM 5542 C C . PHE B 1 320 ? 23.034 11.406 207.557 1.00 26.17 291 PHE B C 1
ATOM 5543 O O . PHE B 1 320 ? 24.004 10.740 207.896 1.00 30.38 291 PHE B O 1
ATOM 5551 N N . ARG B 1 321 ? 21.783 11.017 207.760 1.00 30.86 292 ARG B N 1
ATOM 5552 C CA . ARG B 1 321 ? 21.450 9.721 208.335 1.00 30.20 292 ARG B CA 1
ATOM 5553 C C . ARG B 1 321 ? 22.071 8.554 207.541 1.00 32.53 292 ARG B C 1
ATOM 5554 O O . ARG B 1 321 ? 22.661 7.645 208.124 1.00 32.38 292 ARG B O 1
ATOM 5562 N N . ASP B 1 322 ? 21.942 8.581 206.212 1.00 31.71 293 ASP B N 1
ATOM 5563 C CA . ASP B 1 322 ? 22.445 7.483 205.386 1.00 30.39 293 ASP B CA 1
ATOM 5564 C C . ASP B 1 322 ? 23.967 7.500 205.262 1.00 29.71 293 ASP B C 1
ATOM 5565 O O . ASP B 1 322 ? 24.599 6.460 205.161 1.00 30.54 293 ASP B O 1
ATOM 5570 N N . ALA B 1 323 ? 24.560 8.681 205.280 1.00 24.23 294 ALA B N 1
ATOM 5571 C CA . ALA B 1 323 ? 26.006 8.755 205.325 1.00 29.09 294 ALA B CA 1
ATOM 5572 C C . ALA B 1 323 ? 26.497 8.130 206.623 1.00 33.34 294 ALA B C 1
ATOM 5573 O O . ALA B 1 323 ? 27.478 7.382 206.630 1.00 30.90 294 ALA B O 1
ATOM 5575 N N . ALA B 1 324 ? 25.803 8.422 207.723 1.00 26.69 295 ALA B N 1
ATOM 5576 C CA . ALA B 1 324 ? 26.174 7.857 209.016 1.00 30.84 295 ALA B CA 1
ATOM 5577 C C . ALA B 1 324 ? 26.284 6.337 208.973 1.00 29.46 295 ALA B C 1
ATOM 5578 O O . ALA B 1 324 ? 27.189 5.759 209.582 1.00 28.99 295 ALA B O 1
ATOM 5580 N N . LYS B 1 325 ? 25.376 5.691 208.245 1.00 28.63 296 LYS B N 1
ATOM 5581 C CA . LYS B 1 325 ? 25.316 4.236 208.247 1.00 28.99 296 LYS B CA 1
ATOM 5582 C C . LYS B 1 325 ? 26.516 3.584 207.572 1.00 32.84 296 LYS B C 1
ATOM 5583 O O . LYS B 1 325 ? 26.819 2.418 207.828 1.00 32.12 296 LYS B O 1
ATOM 5589 N N . LEU B 1 326 ? 27.200 4.348 206.724 1.00 31.19 297 LEU B N 1
ATOM 5590 C CA . LEU B 1 326 ? 28.333 3.843 205.965 1.00 30.02 297 LEU B CA 1
ATOM 5591 C C . LEU B 1 326 ? 29.506 3.562 206.870 1.00 28.67 297 LEU B C 1
ATOM 5592 O O . LEU B 1 326 ? 30.388 2.787 206.504 1.00 28.90 297 LEU B O 1
ATOM 5597 N N . LEU B 1 327 ? 29.545 4.194 208.042 1.00 25.19 298 LEU B N 1
ATOM 5598 C CA . LEU B 1 327 ? 30.737 4.064 208.885 1.00 24.45 298 LEU B CA 1
ATOM 5599 C C . LEU B 1 327 ? 30.972 2.629 209.353 1.00 26.96 298 LEU B C 1
ATOM 5600 O O . LEU B 1 327 ? 32.078 2.101 209.247 1.00 26.80 298 LEU B O 1
ATOM 5605 N N . TYR B 1 328 ? 29.926 2.015 209.888 1.00 27.90 299 TYR B N 1
ATOM 5606 C CA . TYR B 1 328 ? 30.006 0.634 210.341 1.00 31.69 299 TYR B CA 1
ATOM 5607 C C . TYR B 1 328 ? 29.213 -0.282 209.426 1.00 31.35 299 TYR B C 1
ATOM 5608 O O . TYR B 1 328 ? 29.500 -1.470 209.348 1.00 36.59 299 TYR B O 1
ATOM 5617 N N . GLY B 1 329 ? 28.210 0.273 208.748 1.00 30.75 300 GLY B N 1
ATOM 5618 C CA . GLY B 1 329 ? 27.387 -0.497 207.831 1.00 30.23 300 GLY B CA 1
ATOM 5619 C C . GLY B 1 329 ? 28.006 -0.558 206.441 1.00 37.03 300 GLY B C 1
ATOM 5620 O O . GLY B 1 329 ? 27.552 -1.319 205.578 1.00 34.03 300 GLY B O 1
ATOM 5621 N N . GLY B 1 330 ? 29.050 0.241 206.229 1.00 34.38 301 GLY B N 1
ATOM 5622 C CA . GLY B 1 330 ? 29.746 0.290 204.948 1.00 26.41 301 GLY B CA 1
ATOM 5623 C C . GLY B 1 330 ? 31.190 -0.114 205.195 1.00 29.68 301 GLY B C 1
ATOM 5624 O O . GLY B 1 330 ? 31.503 -0.706 206.233 1.00 31.74 301 GLY B O 1
ATOM 5625 N N . PRO B 1 331 ? 32.080 0.202 204.252 1.00 32.88 302 PRO B N 1
ATOM 5626 C CA . PRO B 1 331 ? 33.431 -0.376 204.291 1.00 26.92 302 PRO B CA 1
ATOM 5627 C C . PRO B 1 331 ? 34.416 0.334 205.213 1.00 24.72 302 PRO B C 1
ATOM 5628 O O . PRO B 1 331 ? 35.523 -0.181 205.406 1.00 25.31 302 PRO B O 1
ATOM 5632 N N . TRP B 1 332 ? 34.049 1.482 205.779 1.00 25.83 303 TRP B N 1
ATOM 5633 C CA . TRP B 1 332 ? 35.014 2.189 206.634 1.00 24.79 303 TRP B CA 1
ATOM 5634 C C . TRP B 1 332 ? 35.485 1.365 207.841 1.00 27.17 303 TRP B C 1
ATOM 5635 O O . TRP B 1 332 ? 36.578 1.591 208.352 1.00 25.91 303 TRP B O 1
ATOM 5646 N N . VAL B 1 333 ? 34.680 0.387 208.270 1.00 26.61 304 VAL B N 1
ATOM 5647 C CA . VAL B 1 333 ? 35.089 -0.483 209.375 1.00 24.77 304 VAL B CA 1
ATOM 5648 C C . VAL B 1 333 ? 36.411 -1.192 209.048 1.00 25.83 304 VAL B C 1
ATOM 5649 O O . VAL B 1 333 ? 37.189 -1.559 209.948 1.00 28.60 304 VAL B O 1
ATOM 5653 N N . ALA B 1 334 ? 36.688 -1.345 207.753 1.00 23.36 305 ALA B N 1
ATOM 5654 C CA . ALA B 1 334 ? 37.932 -1.968 207.318 1.00 24.92 305 ALA B CA 1
ATOM 5655 C C . ALA B 1 334 ? 39.150 -1.157 207.740 1.00 25.01 305 ALA B C 1
ATOM 5656 O O . ALA B 1 334 ? 40.257 -1.699 207.912 1.00 25.26 305 ALA B O 1
ATOM 5658 N N . GLU B 1 335 ? 38.954 0.140 207.945 1.00 22.10 306 GLU B N 1
ATOM 5659 C CA . GLU B 1 335 ? 40.068 0.957 208.418 1.00 26.20 306 GLU B CA 1
ATOM 5660 C C . GLU B 1 335 ? 40.576 0.457 209.770 1.00 24.65 306 GLU B C 1
ATOM 5661 O O . GLU B 1 335 ? 41.762 0.573 210.083 1.00 22.52 306 GLU B O 1
ATOM 5667 N N . ARG B 1 336 ? 39.660 -0.087 210.567 1.00 25.21 307 ARG B N 1
ATOM 5668 C CA . ARG B 1 336 ? 39.988 -0.531 211.921 1.00 27.45 307 ARG B CA 1
ATOM 5669 C C . ARG B 1 336 ? 40.744 -1.825 211.803 1.00 27.69 307 ARG B C 1
ATOM 5670 O O . ARG B 1 336 ? 41.648 -2.118 212.584 1.00 29.94 307 ARG B O 1
ATOM 5678 N N . LEU B 1 337 ? 40.357 -2.612 210.810 1.00 29.29 308 LEU B N 1
ATOM 5679 C CA . LEU B 1 337 ? 41.020 -3.880 210.570 1.00 31.98 308 LEU B CA 1
ATOM 5680 C C . LEU B 1 337 ? 42.460 -3.605 210.150 1.00 31.89 308 LEU B C 1
ATOM 5681 O O . LEU B 1 337 ? 43.384 -4.312 210.532 1.00 34.22 308 LEU B O 1
ATOM 5686 N N . GLU B 1 338 ? 42.659 -2.544 209.377 1.00 34.77 309 GLU B N 1
ATOM 5687 C CA . GLU B 1 338 ? 44.009 -2.175 208.978 1.00 30.66 309 GLU B CA 1
ATOM 5688 C C . GLU B 1 338 ? 44.827 -1.835 210.230 1.00 30.32 309 GLU B C 1
ATOM 5689 O O . GLU B 1 338 ? 45.982 -2.235 210.372 1.00 33.05 309 GLU B O 1
ATOM 5695 N N . ALA B 1 339 ? 44.214 -1.094 211.143 1.00 31.13 310 ALA B N 1
ATOM 5696 C CA . ALA B 1 339 ? 44.909 -0.602 212.342 1.00 31.12 310 ALA B CA 1
ATOM 5697 C C . ALA B 1 339 ? 45.380 -1.700 213.311 1.00 30.40 310 ALA B C 1
ATOM 5698 O O . ALA B 1 339 ? 46.433 -1.592 213.932 1.00 38.93 310 ALA B O 1
ATOM 5700 N N . VAL B 1 340 ? 44.600 -2.759 213.468 1.00 34.33 311 VAL B N 1
ATOM 5701 C CA . VAL B 1 340 ? 44.933 -3.752 214.497 1.00 29.07 311 VAL B CA 1
ATOM 5702 C C . VAL B 1 340 ? 45.060 -5.163 213.923 1.00 34.46 311 VAL B C 1
ATOM 5703 O O . VAL B 1 340 ? 45.091 -6.154 214.661 1.00 32.95 311 VAL B O 1
ATOM 5707 N N . GLY B 1 341 ? 45.122 -5.243 212.595 1.00 34.37 312 GLY B N 1
ATOM 5708 C CA . GLY B 1 341 ? 45.140 -6.514 211.888 1.00 34.13 312 GLY B CA 1
ATOM 5709 C C . GLY B 1 341 ? 46.269 -7.448 212.279 1.00 29.38 312 GLY B C 1
ATOM 5710 O O . GLY B 1 341 ? 46.070 -8.655 212.364 1.00 31.46 312 GLY B O 1
ATOM 5711 N N . ASP B 1 342 ? 47.449 -6.900 212.540 1.00 31.88 313 ASP B N 1
ATOM 5712 C CA . ASP B 1 342 ? 48.554 -7.743 212.987 1.00 35.87 313 ASP B CA 1
ATOM 5713 C C . ASP B 1 342 ? 48.227 -8.402 214.328 1.00 43.67 313 ASP B C 1
ATOM 5714 O O . ASP B 1 342 ? 48.385 -9.623 214.497 1.00 41.27 313 ASP B O 1
ATOM 5719 N N . HIS B 1 343 ? 47.784 -7.601 215.294 1.00 38.99 314 HIS B N 1
ATOM 5720 C CA . HIS B 1 343 ? 47.462 -8.170 216.606 1.00 35.91 314 HIS B CA 1
ATOM 5721 C C . HIS B 1 343 ? 46.297 -9.151 216.485 1.00 35.37 314 HIS B C 1
ATOM 5722 O O . HIS B 1 343 ? 46.263 -10.182 217.153 1.00 36.14 314 HIS B O 1
ATOM 5729 N N . LEU B 1 344 ? 45.370 -8.854 215.586 1.00 30.38 315 LEU B N 1
ATOM 5730 C CA . LEU B 1 344 ? 44.181 -9.674 215.452 1.00 32.17 315 LEU B CA 1
ATOM 5731 C C . LEU B 1 344 ? 44.490 -11.048 214.876 1.00 38.59 315 LEU B C 1
ATOM 5732 O O . LEU B 1 344 ? 43.902 -12.039 215.285 1.00 37.51 315 LEU B O 1
ATOM 5737 N N . SER B 1 345 ? 45.405 -11.114 213.919 1.00 36.38 316 SER B N 1
ATOM 5738 C CA . SER B 1 345 ? 45.697 -12.402 213.288 1.00 47.21 316 SER B CA 1
ATOM 5739 C C . SER B 1 345 ? 46.601 -13.202 214.224 1.00 37.55 316 SER B C 1
ATOM 5740 O O . SER B 1 345 ? 46.439 -14.405 214.375 1.00 41.87 316 SER B O 1
ATOM 5743 N N . ARG B 1 346 ? 47.535 -12.506 214.859 1.00 38.59 317 ARG B N 1
ATOM 5744 C CA . ARG B 1 346 ? 48.391 -13.061 215.911 1.00 40.93 317 ARG B CA 1
ATOM 5745 C C . ARG B 1 346 ? 47.597 -13.728 217.065 1.00 42.11 317 ARG B C 1
ATOM 5746 O O . ARG B 1 346 ? 47.951 -14.822 217.519 1.00 43.52 317 ARG B O 1
ATOM 5751 N N . ALA B 1 347 ? 46.531 -13.082 217.544 1.00 37.43 318 ALA B N 1
ATOM 5752 C CA . ALA B 1 347 ? 45.743 -13.649 218.656 1.00 34.30 318 ALA B CA 1
ATOM 5753 C C . ALA B 1 347 ? 44.402 -12.974 218.826 1.00 33.44 318 ALA B C 1
ATOM 5754 O O . ALA B 1 347 ? 44.251 -12.056 219.638 1.00 34.12 318 ALA B O 1
ATOM 5756 N N . PRO B 1 348 ? 43.411 -13.430 218.074 1.00 34.57 319 PRO B N 1
ATOM 5757 C CA . PRO B 1 348 ? 42.120 -12.750 218.170 1.00 32.37 319 PRO B CA 1
ATOM 5758 C C . PRO B 1 348 ? 41.524 -12.806 219.585 1.00 36.86 319 PRO B C 1
ATOM 5759 O O . PRO B 1 348 ? 40.731 -11.929 219.936 1.00 33.44 319 PRO B O 1
ATOM 5763 N N . ASP B 1 349 ? 41.894 -13.797 220.389 1.00 34.25 320 ASP B N 1
ATOM 5764 C CA . ASP B 1 349 ? 41.327 -13.884 221.748 1.00 34.95 320 ASP B CA 1
ATOM 5765 C C . ASP B 1 349 ? 41.837 -12.752 222.662 1.00 31.40 320 ASP B C 1
ATOM 5766 O O . ASP B 1 349 ? 41.269 -12.476 223.702 1.00 34.12 320 ASP B O 1
ATOM 5771 N N . SER B 1 350 ? 42.895 -12.076 222.253 1.00 29.40 321 SER B N 1
ATOM 5772 C CA . SER B 1 350 ? 43.351 -10.924 222.988 1.00 27.64 321 SER B CA 1
ATOM 5773 C C . SER B 1 350 ? 42.363 -9.724 222.906 1.00 29.06 321 SER B C 1
ATOM 5774 O O . SER B 1 350 ? 42.512 -8.727 223.625 1.00 31.46 321 SER B O 1
ATOM 5777 N N . PHE B 1 351 ? 41.326 -9.852 222.087 1.00 25.65 322 PHE B N 1
ATOM 5778 C CA . PHE B 1 351 ? 40.420 -8.741 221.812 1.00 29.95 322 PHE B CA 1
ATOM 5779 C C . PHE B 1 351 ? 39.120 -8.821 222.596 1.00 30.97 322 PHE B C 1
ATOM 5780 O O . PHE B 1 351 ? 38.590 -9.912 222.835 1.00 28.98 322 PHE B O 1
ATOM 5788 N N . ASP B 1 352 ? 38.596 -7.666 222.985 1.00 22.84 323 ASP B N 1
ATOM 5789 C CA . ASP B 1 352 ? 37.225 -7.621 223.465 1.00 24.28 323 ASP B CA 1
ATOM 5790 C C . ASP B 1 352 ? 36.372 -8.337 222.420 1.00 29.86 323 ASP B C 1
ATOM 5791 O O . ASP B 1 352 ? 36.536 -8.132 221.210 1.00 28.01 323 ASP B O 1
ATOM 5796 N N . PRO B 1 353 ? 35.464 -9.195 222.881 1.00 30.62 324 PRO B N 1
ATOM 5797 C CA . PRO B 1 353 ? 34.707 -10.077 221.987 1.00 31.19 324 PRO B CA 1
ATOM 5798 C C . PRO B 1 353 ? 33.795 -9.347 221.003 1.00 32.42 324 PRO B C 1
ATOM 5799 O O . PRO B 1 353 ? 33.548 -9.888 219.930 1.00 27.39 324 PRO B O 1
ATOM 5803 N N . VAL B 1 354 ? 33.246 -8.195 221.386 1.00 29.51 325 VAL B N 1
ATOM 5804 C CA . VAL B 1 354 ? 32.353 -7.460 220.490 1.00 30.88 325 VAL B CA 1
ATOM 5805 C C . VAL B 1 354 ? 33.169 -6.735 219.428 1.00 28.99 325 VAL B C 1
ATOM 5806 O O . VAL B 1 354 ? 32.832 -6.764 218.254 1.00 29.35 325 VAL B O 1
ATOM 5810 N N . VAL B 1 355 ? 34.254 -6.100 219.852 1.00 27.55 326 VAL B N 1
ATOM 5811 C CA . VAL B 1 355 ? 35.148 -5.420 218.929 1.00 28.60 326 VAL B CA 1
ATOM 5812 C C . VAL B 1 355 ? 35.792 -6.437 217.972 1.00 32.67 326 VAL B C 1
ATOM 5813 O O . VAL B 1 355 ? 35.810 -6.244 216.758 1.00 30.78 326 VAL B O 1
ATOM 5817 N N . ARG B 1 356 ? 36.305 -7.534 218.524 1.00 31.54 327 ARG B N 1
ATOM 5818 C CA . ARG B 1 356 ? 36.820 -8.631 217.721 1.00 31.80 327 ARG B CA 1
ATOM 5819 C C . ARG B 1 356 ? 35.852 -9.015 216.612 1.00 32.09 327 ARG B C 1
ATOM 5820 O O . ARG B 1 356 ? 36.239 -9.170 215.465 1.00 31.53 327 ARG B O 1
ATOM 5828 N N . SER B 1 357 ? 34.594 -9.191 216.966 1.00 30.83 328 SER B N 1
ATOM 5829 C CA . SER B 1 357 ? 33.624 -9.643 215.992 1.00 32.04 328 SER B CA 1
ATOM 5830 C C . SER B 1 357 ? 33.396 -8.590 214.902 1.00 34.02 328 SER B C 1
ATOM 5831 O O . SER B 1 357 ? 33.241 -8.914 213.732 1.00 34.14 328 SER B O 1
ATOM 5834 N N . ILE B 1 358 ? 33.367 -7.325 215.291 1.00 32.35 329 ILE B N 1
ATOM 5835 C CA . ILE B 1 358 ? 33.167 -6.251 214.323 1.00 35.94 329 ILE B CA 1
ATOM 5836 C C . ILE B 1 358 ? 34.317 -6.176 213.317 1.00 34.26 329 ILE B C 1
ATOM 5837 O O . ILE B 1 358 ? 34.112 -6.111 212.106 1.00 34.01 329 ILE B O 1
ATOM 5842 N N . VAL B 1 359 ? 35.537 -6.214 213.826 1.00 33.79 330 VAL B N 1
ATOM 5843 C CA . VAL B 1 359 ? 36.713 -6.098 212.980 1.00 32.07 330 VAL B CA 1
ATOM 5844 C C . VAL B 1 359 ? 36.966 -7.385 212.166 1.00 40.50 330 VAL B C 1
ATOM 5845 O O . VAL B 1 359 ? 37.458 -7.313 211.038 1.00 33.76 330 VAL B O 1
ATOM 5849 N N . GLU B 1 360 ? 36.616 -8.553 212.715 1.00 32.53 331 GLU B N 1
ATOM 5850 C CA . GLU B 1 360 ? 36.763 -9.799 211.958 1.00 35.84 331 GLU B CA 1
ATOM 5851 C C . GLU B 1 360 ? 35.838 -9.801 210.756 1.00 36.34 331 GLU B C 1
ATOM 5852 O O . GLU B 1 360 ? 36.204 -10.248 209.671 1.00 40.14 331 GLU B O 1
ATOM 5858 N N . THR B 1 361 ? 34.636 -9.285 210.932 1.00 34.60 332 THR B N 1
ATOM 5859 C CA . THR B 1 361 ? 33.713 -9.240 209.814 1.00 37.01 332 THR B CA 1
ATOM 5860 C C . THR B 1 361 ? 34.212 -8.346 208.666 1.00 39.69 332 THR B C 1
ATOM 5861 O O . THR B 1 361 ? 33.935 -8.612 207.489 1.00 39.42 332 THR B O 1
ATOM 5865 N N . ALA B 1 362 ? 34.950 -7.294 209.005 1.00 34.92 333 ALA B N 1
ATOM 5866 C CA . ALA B 1 362 ? 35.476 -6.392 207.990 1.00 34.28 333 ALA B CA 1
ATOM 5867 C C . ALA B 1 362 ? 36.375 -7.132 206.998 1.00 36.45 333 ALA B C 1
ATOM 5868 O O . ALA B 1 362 ? 36.608 -6.649 205.902 1.00 31.61 333 ALA B O 1
ATOM 5870 N N . LYS B 1 363 ? 36.885 -8.299 207.390 1.00 32.97 334 LYS B N 1
ATOM 5871 C CA . LYS B 1 363 ? 37.850 -9.026 206.555 1.00 38.22 334 LYS B CA 1
ATOM 5872 C C . LYS B 1 363 ? 37.273 -9.442 205.201 1.00 37.14 334 LYS B C 1
ATOM 5873 O O . LYS B 1 363 ? 38.017 -9.724 204.269 1.00 38.53 334 LYS B O 1
ATOM 5878 N N . THR B 1 364 ? 35.951 -9.481 205.097 1.00 30.08 335 THR B N 1
ATOM 5879 C CA . THR B 1 364 ? 35.336 -9.932 203.866 1.00 41.47 335 THR B CA 1
ATOM 5880 C C . THR B 1 364 ? 35.066 -8.783 202.883 1.00 38.83 335 THR B C 1
ATOM 5881 O O . THR B 1 364 ? 34.520 -9.011 201.824 1.00 37.54 335 THR B O 1
ATOM 5885 N N . LEU B 1 365 ? 35.409 -7.554 203.257 1.00 36.69 336 LEU B N 1
ATOM 5886 C CA . LEU B 1 365 ? 35.210 -6.422 202.365 1.00 32.37 336 LEU B CA 1
ATOM 5887 C C . LEU B 1 365 ? 36.343 -6.371 201.347 1.00 31.10 336 LEU B C 1
ATOM 5888 O O . LEU B 1 365 ? 37.525 -6.496 201.707 1.00 34.50 336 LEU B O 1
ATOM 5893 N N . SER B 1 366 ? 35.978 -6.202 200.084 1.00 30.43 337 SER B N 1
ATOM 5894 C CA . SER B 1 366 ? 36.959 -6.020 199.005 1.00 32.87 337 SER B CA 1
ATOM 5895 C C . SER B 1 366 ? 37.260 -4.539 198.741 1.00 30.45 337 SER B C 1
ATOM 5896 O O . SER B 1 366 ? 36.572 -3.646 199.256 1.00 31.14 337 SER B O 1
ATOM 5899 N N . ALA B 1 367 ? 38.286 -4.282 197.932 1.00 28.09 338 ALA B N 1
ATOM 5900 C CA . ALA B 1 367 ? 38.560 -2.925 197.454 1.00 25.34 338 ALA B CA 1
ATOM 5901 C C . ALA B 1 367 ? 37.365 -2.383 196.658 1.00 29.30 338 ALA B C 1
ATOM 5902 O O . ALA B 1 367 ? 37.041 -1.194 196.704 1.00 27.61 338 ALA B O 1
ATOM 5904 N N . VAL B 1 368 ? 36.696 -3.281 195.942 1.00 26.59 339 VAL B N 1
ATOM 5905 C CA . VAL B 1 368 ? 35.476 -2.930 195.260 1.00 25.10 339 VAL B CA 1
ATOM 5906 C C . VAL B 1 368 ? 34.410 -2.414 196.239 1.00 30.76 339 VAL B C 1
ATOM 5907 O O . VAL B 1 368 ? 33.780 -1.379 195.994 1.00 31.61 339 VAL B O 1
ATOM 5911 N N . ASP B 1 369 ? 34.193 -3.142 197.336 1.00 29.41 340 ASP B N 1
ATOM 5912 C CA . ASP B 1 369 ? 33.286 -2.671 198.386 1.00 30.10 340 ASP B CA 1
ATOM 5913 C C . ASP B 1 369 ? 33.689 -1.267 198.874 1.00 24.96 340 ASP B C 1
ATOM 5914 O O . ASP B 1 369 ? 32.851 -0.401 199.036 1.00 28.11 340 ASP B O 1
ATOM 5919 N N . ALA B 1 370 ? 34.976 -1.076 199.148 1.00 23.68 341 ALA B N 1
ATOM 5920 C CA . ALA B 1 370 ? 35.484 0.218 199.595 1.00 27.89 341 ALA B CA 1
ATOM 5921 C C . ALA B 1 370 ? 35.183 1.355 198.588 1.00 30.00 341 ALA B C 1
ATOM 5922 O O . ALA B 1 370 ? 34.701 2.426 198.961 1.00 27.43 341 ALA B O 1
ATOM 5924 N N . PHE B 1 371 ? 35.418 1.114 197.306 1.00 26.01 342 PHE B N 1
ATOM 5925 C CA . PHE B 1 371 ? 35.124 2.160 196.324 1.00 27.38 342 PHE B CA 1
ATOM 5926 C C . PHE B 1 371 ? 33.617 2.424 196.199 1.00 25.89 342 PHE B C 1
ATOM 5927 O O . PHE B 1 371 ? 33.196 3.571 196.073 1.00 24.62 342 PHE B O 1
ATOM 5935 N N . ARG B 1 372 ? 32.809 1.364 196.248 1.00 24.87 343 ARG B N 1
ATOM 5936 C CA . ARG B 1 372 ? 31.352 1.529 196.233 1.00 30.52 343 ARG B CA 1
ATOM 5937 C C . ARG B 1 372 ? 30.877 2.418 197.389 1.00 31.08 343 ARG B C 1
ATOM 5938 O O . ARG B 1 372 ? 29.955 3.224 197.233 1.00 29.26 343 ARG B O 1
ATOM 5946 N N . GLY B 1 373 ? 31.493 2.234 198.559 1.00 27.76 344 GLY B N 1
ATOM 5947 C CA . GLY B 1 373 ? 31.148 3.036 199.725 1.00 30.96 344 GLY B CA 1
ATOM 5948 C C . GLY B 1 373 ? 31.496 4.483 199.437 1.00 30.88 344 GLY B C 1
ATOM 5949 O O . GLY B 1 373 ? 30.720 5.402 199.731 1.00 26.61 344 GLY B O 1
ATOM 5950 N N . GLN B 1 374 ? 32.668 4.686 198.841 1.00 26.05 345 GLN B N 1
ATOM 5951 C CA . GLN B 1 374 ? 33.079 6.032 198.441 1.00 27.61 345 GLN B CA 1
ATOM 5952 C C . GLN B 1 374 ? 32.120 6.663 197.442 1.00 30.93 345 GLN B C 1
ATOM 5953 O O . GLN B 1 374 ? 31.869 7.861 197.516 1.00 32.86 345 GLN B O 1
ATOM 5959 N N . TYR B 1 375 ? 31.592 5.867 196.508 1.00 28.20 346 TYR B N 1
ATOM 5960 C CA . TYR B 1 375 ? 30.694 6.401 195.501 1.00 30.27 346 TYR B CA 1
ATOM 5961 C C . TYR B 1 375 ? 29.409 6.856 196.189 1.00 32.92 346 TYR B C 1
ATOM 5962 O O . TYR B 1 375 ? 28.904 7.952 195.931 1.00 29.06 346 TYR B O 1
ATOM 5971 N N . GLU B 1 376 ? 28.877 5.982 197.039 1.00 27.86 347 GLU B N 1
ATOM 5972 C CA . GLU B 1 376 ? 27.683 6.275 197.818 1.00 33.24 347 GLU B CA 1
ATOM 5973 C C . GLU B 1 376 ? 27.884 7.543 198.669 1.00 27.31 347 GLU B C 1
ATOM 5974 O O . GLU B 1 376 ? 27.035 8.438 198.678 1.00 29.33 347 GLU B O 1
ATOM 5977 N N . LEU B 1 377 ? 29.029 7.642 199.338 1.00 28.07 348 LEU B N 1
ATOM 5978 C CA . LEU B 1 377 ? 29.352 8.845 200.104 1.00 28.21 348 LEU B CA 1
ATOM 5979 C C . LEU B 1 377 ? 29.351 10.117 199.245 1.00 31.08 348 LEU B C 1
ATOM 5980 O O . LEU B 1 377 ? 28.769 11.146 199.624 1.00 29.32 348 LEU B O 1
ATOM 5985 N N . ALA B 1 378 ? 30.016 10.048 198.089 1.00 31.66 349 ALA B N 1
ATOM 5986 C CA . ALA B 1 378 ? 30.065 11.188 197.168 1.00 32.37 349 ALA B CA 1
ATOM 5987 C C . ALA B 1 378 ? 28.658 11.653 196.788 1.00 30.13 349 ALA B C 1
ATOM 5988 O O . ALA B 1 378 ? 28.351 12.843 196.851 1.00 30.93 349 ALA B O 1
ATOM 5990 N N . ALA B 1 379 ? 27.798 10.709 196.407 1.00 25.85 350 ALA B N 1
ATOM 5991 C CA . ALA B 1 379 ? 26.420 11.056 196.077 1.00 32.59 350 ALA B CA 1
ATOM 5992 C C . ALA B 1 379 ? 25.735 11.674 197.303 1.00 35.51 350 ALA B C 1
ATOM 5993 O O . ALA B 1 379 ? 25.137 12.749 197.216 1.00 37.01 350 ALA B O 1
ATOM 5995 N N . LEU B 1 380 ? 25.839 11.003 198.451 1.00 30.80 351 LEU B N 1
ATOM 5996 C CA . LEU B 1 380 ? 25.222 11.540 199.675 1.00 31.25 351 LEU B CA 1
ATOM 5997 C C . LEU B 1 380 ? 25.766 12.930 200.015 1.00 30.92 351 LEU B C 1
ATOM 5998 O O . LEU B 1 380 ? 25.053 13.774 200.545 1.00 29.76 351 LEU B O 1
ATOM 6003 N N . THR B 1 381 ? 27.031 13.170 199.705 1.00 30.45 352 THR B N 1
ATOM 6004 C CA . THR B 1 381 ? 27.592 14.486 199.951 1.00 29.02 352 THR B CA 1
ATOM 6005 C C . THR B 1 381 ? 26.888 15.522 199.084 1.00 38.80 352 THR B C 1
ATOM 6006 O O . THR B 1 381 ? 26.617 16.631 199.551 1.00 36.81 352 THR B O 1
ATOM 6010 N N . GLN B 1 382 ? 26.578 15.163 197.833 1.00 34.65 353 GLN B N 1
ATOM 6011 C CA . GLN B 1 382 ? 25.846 16.090 196.972 1.00 39.25 353 GLN B CA 1
ATOM 6012 C C . GLN B 1 382 ? 24.526 16.467 197.660 1.00 36.47 353 GLN B C 1
ATOM 6013 O O . GLN B 1 382 ? 24.180 17.638 197.766 1.00 36.28 353 GLN B O 1
ATOM 6019 N N . GLN B 1 383 ? 23.784 15.462 198.110 1.00 32.47 354 GLN B N 1
ATOM 6020 C CA . GLN B 1 383 ? 22.480 15.711 198.703 1.00 35.03 354 GLN B CA 1
ATOM 6021 C C . GLN B 1 383 ? 22.585 16.529 200.004 1.00 34.65 354 GLN B C 1
ATOM 6022 O O . GLN B 1 383 ? 21.763 17.401 200.270 1.00 33.07 354 GLN B O 1
ATOM 6028 N N . ALA B 1 384 ? 23.615 16.260 200.791 1.00 33.46 355 ALA B N 1
ATOM 6029 C CA . ALA B 1 384 ? 23.832 17.001 202.030 1.00 36.07 355 ALA B CA 1
ATOM 6030 C C . ALA B 1 384 ? 24.133 18.467 201.720 1.00 37.13 355 ALA B C 1
ATOM 6031 O O . ALA B 1 384 ? 23.645 19.366 202.400 1.00 33.63 355 ALA B O 1
ATOM 6033 N N . ASN B 1 385 ? 24.939 18.699 200.689 1.00 38.54 356 ASN B N 1
ATOM 6034 C CA . ASN B 1 385 ? 25.261 20.058 200.282 1.00 36.38 356 ASN B CA 1
ATOM 6035 C C . ASN B 1 385 ? 23.991 20.840 199.950 1.00 32.38 356 ASN B C 1
ATOM 6036 O O . ASN B 1 385 ? 23.897 22.024 200.216 1.00 35.09 356 ASN B O 1
ATOM 6041 N N . ALA B 1 386 ? 23.005 20.170 199.375 1.00 31.62 357 ALA B N 1
ATOM 6042 C CA . ALA B 1 386 ? 21.756 20.853 199.068 1.00 36.02 357 ALA B CA 1
ATOM 6043 C C . ALA B 1 386 ? 21.073 21.266 200.368 1.00 35.39 357 ALA B C 1
ATOM 6044 O O . ALA B 1 386 ? 20.440 22.319 200.451 1.00 34.12 357 ALA B O 1
ATOM 6046 N N . GLN B 1 387 ? 21.208 20.438 201.398 1.00 37.61 358 GLN B N 1
ATOM 6047 C CA . GLN B 1 387 ? 20.631 20.801 202.688 1.00 33.96 358 GLN B CA 1
ATOM 6048 C C . GLN B 1 387 ? 21.425 21.914 203.368 1.00 31.03 358 GLN B C 1
ATOM 6049 O O . GLN B 1 387 ? 20.834 22.814 203.955 1.00 34.60 358 GLN B O 1
ATOM 6055 N N . TRP B 1 388 ? 22.750 21.885 203.234 1.00 31.66 359 TRP B N 1
ATOM 6056 C CA . TRP B 1 388 ? 23.610 22.939 203.782 1.00 31.14 359 TRP B CA 1
ATOM 6057 C C . TRP B 1 388 ? 23.321 24.323 203.208 1.00 38.40 359 TRP B C 1
ATOM 6058 O O . TRP B 1 388 ? 23.643 25.338 203.830 1.00 34.60 359 TRP B O 1
ATOM 6069 N N . ALA B 1 389 ? 22.765 24.359 201.996 1.00 34.70 360 ALA B N 1
ATOM 6070 C CA . ALA B 1 389 ? 22.376 25.620 201.375 1.00 42.78 360 ALA B CA 1
ATOM 6071 C C . ALA B 1 389 ? 21.242 26.282 202.149 1.00 37.95 360 ALA B C 1
ATOM 6072 O O . ALA B 1 389 ? 20.956 27.457 201.940 1.00 42.89 360 ALA B O 1
ATOM 6074 N N . ARG B 1 390 ? 20.605 25.521 203.039 1.00 38.09 361 ARG B N 1
ATOM 6075 C CA . ARG B 1 390 ? 19.406 25.975 203.747 1.00 32.09 361 ARG B CA 1
ATOM 6076 C C . ARG B 1 390 ? 19.665 26.431 205.184 1.00 41.23 361 ARG B C 1
ATOM 6077 O O . ARG B 1 390 ? 18.774 27.001 205.836 1.00 37.62 361 ARG B O 1
ATOM 6085 N N . MET B 1 391 ? 20.866 26.158 205.687 1.00 36.29 362 MET B N 1
ATOM 6086 C CA . MET B 1 391 ? 21.156 26.360 207.098 1.00 35.64 362 MET B CA 1
ATOM 6087 C C . MET B 1 391 ? 22.600 26.747 207.236 1.00 34.04 362 MET B C 1
ATOM 6088 O O . MET B 1 391 ? 23.397 26.498 206.336 1.00 37.42 362 MET B O 1
ATOM 6093 N N . ASP B 1 392 ? 22.944 27.366 208.354 1.00 30.40 363 ASP B N 1
ATOM 6094 C CA . ASP B 1 392 ? 24.352 27.625 208.646 1.00 36.86 363 ASP B CA 1
ATOM 6095 C C . ASP B 1 392 ? 24.966 26.517 209.517 1.00 36.51 363 ASP B C 1
ATOM 6096 O O . ASP B 1 392 ? 26.142 26.176 209.373 1.00 35.46 363 ASP B O 1
ATOM 6101 N N . ILE B 1 393 ? 24.146 25.935 210.382 1.00 30.89 364 ILE B N 1
ATOM 6102 C CA . ILE B 1 393 ? 24.608 24.940 211.344 1.00 35.38 364 ILE B CA 1
ATOM 6103 C C . ILE B 1 393 ? 23.453 23.966 211.613 1.00 31.73 364 ILE B C 1
ATOM 6104 O O . ILE B 1 393 ? 22.273 24.307 211.436 1.00 30.57 364 ILE B O 1
ATOM 6108 N N . LEU B 1 394 ? 23.786 22.748 212.008 1.00 29.55 365 LEU B N 1
ATOM 6109 C CA . LEU B 1 394 ? 22.771 21.736 212.245 1.00 25.18 365 LEU B CA 1
ATOM 6110 C C . LEU B 1 394 ? 22.705 21.412 213.742 1.00 32.45 365 LEU B C 1
ATOM 6111 O O . LEU B 1 394 ? 23.745 21.236 214.388 1.00 28.39 365 LEU B O 1
ATOM 6116 N N . LEU B 1 395 ? 21.491 21.319 214.286 1.00 29.90 366 LEU B N 1
ATOM 6117 C CA . LEU B 1 395 ? 21.308 21.046 215.710 1.00 29.93 366 LEU B CA 1
ATOM 6118 C C . LEU B 1 395 ? 20.628 19.696 215.966 1.00 31.05 366 LEU B C 1
ATOM 6119 O O . LEU B 1 395 ? 19.468 19.505 215.606 1.00 30.01 366 LEU B O 1
ATOM 6124 N N . LEU B 1 396 ? 21.331 18.782 216.629 1.00 30.56 367 LEU B N 1
ATOM 6125 C CA . LEU B 1 396 ? 20.847 17.413 216.779 1.00 28.90 367 LEU B CA 1
ATOM 6126 C C . LEU B 1 396 ? 20.846 16.955 218.239 1.00 24.44 367 LEU B C 1
ATOM 6127 O O . LEU B 1 396 ? 21.662 17.416 219.021 1.00 27.13 367 LEU B O 1
ATOM 6132 N N . PRO B 1 397 ? 19.971 15.997 218.590 1.00 24.82 368 PRO B N 1
ATOM 6133 C CA . PRO B 1 397 ? 20.250 15.265 219.834 1.00 25.59 368 PRO B CA 1
ATOM 6134 C C . PRO B 1 397 ? 21.647 14.684 219.742 1.00 28.75 368 PRO B C 1
ATOM 6135 O O . PRO B 1 397 ? 22.063 14.191 218.681 1.00 28.48 368 PRO B O 1
ATOM 6139 N N . THR B 1 398 ? 22.402 14.764 220.816 1.00 25.63 369 THR B N 1
ATOM 6140 C CA . THR B 1 398 ? 23.703 14.163 220.752 1.00 28.29 369 THR B CA 1
ATOM 6141 C C . THR B 1 398 ? 23.488 12.661 220.531 1.00 30.72 369 THR B C 1
ATOM 6142 O O . THR B 1 398 ? 24.090 12.069 219.659 1.00 27.94 369 THR B O 1
ATOM 6146 N N . ALA B 1 399 ? 22.594 12.058 221.297 1.00 28.28 370 ALA B N 1
ATOM 6147 C CA . ALA B 1 399 ? 22.258 10.654 221.103 1.00 28.14 370 ALA B CA 1
ATOM 6148 C C . ALA B 1 399 ? 20.767 10.507 221.292 1.00 29.32 370 ALA B C 1
ATOM 6149 O O . ALA B 1 399 ? 20.145 11.336 221.949 1.00 29.98 370 ALA B O 1
ATOM 6151 N N . PRO B 1 400 ? 20.186 9.451 220.720 1.00 31.33 371 PRO B N 1
ATOM 6152 C CA . PRO B 1 400 ? 18.732 9.304 220.771 1.00 33.21 371 PRO B CA 1
ATOM 6153 C C . PRO B 1 400 ? 18.266 8.776 222.112 1.00 33.29 371 PRO B C 1
ATOM 6154 O O . PRO B 1 400 ? 17.106 8.966 222.448 1.00 33.03 371 PRO B O 1
ATOM 6158 N N . THR B 1 401 ? 19.151 8.120 222.855 1.00 30.87 372 THR B N 1
ATOM 6159 C CA . THR B 1 401 ? 18.765 7.564 224.137 1.00 32.48 372 THR B CA 1
ATOM 6160 C C . THR B 1 401 ? 20.014 7.305 224.941 1.00 34.43 372 THR B C 1
ATOM 6161 O O . THR B 1 401 ? 21.121 7.589 224.482 1.00 36.45 372 THR B O 1
ATOM 6165 N N . ILE B 1 402 ? 19.833 6.761 226.140 1.00 32.81 373 ILE B N 1
ATOM 6166 C CA . ILE B 1 402 ? 20.940 6.371 227.005 1.00 31.69 373 ILE B CA 1
ATOM 6167 C C . ILE B 1 402 ? 20.574 5.028 227.632 1.00 32.47 373 ILE B C 1
ATOM 6168 O O . ILE B 1 402 ? 19.406 4.737 227.809 1.00 36.39 373 ILE B O 1
ATOM 6173 N N . HIS B 1 403 ? 21.553 4.181 227.907 1.00 34.27 374 HIS B N 1
ATOM 6174 C CA . HIS B 1 403 ? 21.251 2.798 228.278 1.00 31.96 374 HIS B CA 1
ATOM 6175 C C . HIS B 1 403 ? 21.890 2.423 229.589 1.00 32.66 374 HIS B C 1
ATOM 6176 O O . HIS B 1 403 ? 22.981 2.901 229.916 1.00 32.62 374 HIS B O 1
ATOM 6183 N N . LYS B 1 404 ? 21.225 1.529 230.322 1.00 32.61 375 LYS B N 1
ATOM 6184 C CA . LYS B 1 404 ? 21.858 0.875 231.455 1.00 33.93 375 LYS B CA 1
ATOM 6185 C C . LYS B 1 404 ? 22.968 -0.060 230.980 1.00 31.50 375 LYS B C 1
ATOM 6186 O O . LYS B 1 404 ? 22.876 -0.689 229.931 1.00 30.98 375 LYS B O 1
ATOM 6192 N N . VAL B 1 405 ? 24.028 -0.132 231.760 1.00 33.03 376 VAL B N 1
ATOM 6193 C CA . VAL B 1 405 ? 25.129 -1.009 231.430 1.00 32.77 376 VAL B CA 1
ATOM 6194 C C . VAL B 1 405 ? 24.608 -2.424 231.164 1.00 36.95 376 VAL B C 1
ATOM 6195 O O . VAL B 1 405 ? 25.010 -3.069 230.207 1.00 33.24 376 VAL B O 1
ATOM 6199 N N . GLU B 1 406 ? 23.691 -2.892 232.009 1.00 40.52 377 GLU B N 1
ATOM 6200 C CA . GLU B 1 406 ? 23.188 -4.264 231.923 1.00 36.58 377 GLU B CA 1
ATOM 6201 C C . GLU B 1 406 ? 22.431 -4.488 230.645 1.00 30.94 377 GLU B C 1
ATOM 6202 O O . GLU B 1 406 ? 22.539 -5.553 230.050 1.00 35.00 377 GLU B O 1
ATOM 6204 N N . ALA B 1 407 ? 21.646 -3.494 230.227 1.00 28.86 378 ALA B N 1
ATOM 6205 C CA . ALA B 1 407 ? 20.951 -3.593 228.952 1.00 32.05 378 ALA B CA 1
ATOM 6206 C C . ALA B 1 407 ? 21.957 -3.753 227.790 1.00 32.10 378 ALA B C 1
ATOM 6207 O O . ALA B 1 407 ? 21.775 -4.574 226.897 1.00 34.77 378 ALA B O 1
ATOM 6209 N N . VAL B 1 408 ? 23.028 -2.977 227.817 1.00 33.39 379 VAL B N 1
ATOM 6210 C CA . VAL B 1 408 ? 24.010 -3.058 226.747 1.00 35.05 379 VAL B CA 1
ATOM 6211 C C . VAL B 1 408 ? 24.741 -4.413 226.748 1.00 32.92 379 VAL B C 1
ATOM 6212 O O . VAL B 1 408 ? 24.900 -5.015 225.708 1.00 31.31 379 VAL B O 1
ATOM 6216 N N . MET B 1 409 ? 25.157 -4.903 227.916 1.00 36.12 380 MET B N 1
ATOM 6217 C CA . MET B 1 409 ? 25.853 -6.185 227.963 1.00 39.94 380 MET B CA 1
ATOM 6218 C C . MET B 1 409 ? 25.003 -7.305 227.367 1.00 39.77 380 MET B C 1
ATOM 6219 O O . MET B 1 409 ? 25.524 -8.239 226.770 1.00 37.03 380 MET B O 1
ATOM 6224 N N . ALA B 1 410 ? 23.690 -7.193 227.504 1.00 37.85 381 ALA B N 1
ATOM 6225 C CA . ALA B 1 410 ? 22.799 -8.179 226.912 1.00 38.77 381 ALA B CA 1
ATOM 6226 C C . ALA B 1 410 ? 22.621 -7.997 225.407 1.00 40.63 381 ALA B C 1
ATOM 6227 O O . ALA B 1 410 ? 22.236 -8.934 224.705 1.00 44.33 381 ALA B O 1
ATOM 6229 N N . ASP B 1 411 ? 22.871 -6.791 224.904 1.00 38.24 382 ASP B N 1
ATOM 6230 C CA . ASP B 1 411 ? 22.522 -6.487 223.522 1.00 37.23 382 ASP B CA 1
ATOM 6231 C C . ASP B 1 411 ? 23.549 -5.518 222.928 1.00 33.03 382 ASP B C 1
ATOM 6232 O O . ASP B 1 411 ? 23.220 -4.436 222.460 1.00 31.00 382 ASP B O 1
ATOM 6237 N N . PRO B 1 412 ? 24.808 -5.948 222.937 1.00 34.50 383 PRO B N 1
ATOM 6238 C CA . PRO B 1 412 ? 25.983 -5.082 222.870 1.00 32.67 383 PRO B CA 1
ATOM 6239 C C . PRO B 1 412 ? 26.239 -4.469 221.504 1.00 32.21 383 PRO B C 1
ATOM 6240 O O . PRO B 1 412 ? 26.913 -3.446 221.432 1.00 35.11 383 PRO B O 1
ATOM 6244 N N . VAL B 1 413 ? 25.718 -5.067 220.440 1.00 32.58 384 VAL B N 1
ATOM 6245 C CA . VAL B 1 413 ? 25.953 -4.512 219.123 1.00 32.26 384 VAL B CA 1
ATOM 6246 C C . VAL B 1 413 ? 24.839 -3.533 218.785 1.00 36.65 384 VAL B C 1
ATOM 6247 O O . VAL B 1 413 ? 25.095 -2.359 218.520 1.00 31.87 384 VAL B O 1
ATOM 6251 N N . ARG B 1 414 ? 23.604 -4.027 218.836 1.00 35.48 385 ARG B N 1
ATOM 6252 C CA . ARG B 1 414 ? 22.419 -3.242 218.493 1.00 37.08 385 ARG B CA 1
ATOM 6253 C C . ARG B 1 414 ? 22.275 -1.950 219.323 1.00 33.56 385 ARG B C 1
ATOM 6254 O O . ARG B 1 414 ? 22.015 -0.883 218.792 1.00 36.02 385 ARG B O 1
ATOM 6262 N N . LEU B 1 415 ? 22.451 -2.042 220.631 1.00 30.64 386 LEU B N 1
ATOM 6263 C CA . LEU B 1 415 ? 22.207 -0.877 221.463 1.00 33.13 386 LEU B CA 1
ATOM 6264 C C . LEU B 1 415 ? 23.307 0.153 221.248 1.00 34.91 386 LEU B C 1
ATOM 6265 O O . LEU B 1 415 ? 23.070 1.356 221.344 1.00 30.55 386 LEU B O 1
ATOM 6270 N N . ASN B 1 416 ? 24.508 -0.325 220.943 1.00 30.09 387 ASN B N 1
ATOM 6271 C CA . ASN B 1 416 ? 25.590 0.585 220.603 1.00 31.69 387 ASN B CA 1
ATOM 6272 C C . ASN B 1 416 ? 25.283 1.357 219.324 1.00 32.65 387 ASN B C 1
ATOM 6273 O O . ASN B 1 416 ? 25.466 2.576 219.265 1.00 29.71 387 ASN B O 1
ATOM 6278 N N . SER B 1 417 ? 24.794 0.644 218.314 1.00 29.77 388 SER B N 1
ATOM 6279 C CA . SER B 1 417 ? 24.555 1.241 217.006 1.00 29.48 388 SER B CA 1
ATOM 6280 C C . SER B 1 417 ? 23.529 2.347 217.081 1.00 29.24 388 SER B C 1
ATOM 6281 O O . SER B 1 417 ? 23.663 3.362 216.399 1.00 31.44 388 SER B O 1
ATOM 6284 N N . GLN B 1 418 ? 22.512 2.157 217.920 1.00 29.54 389 GLN B N 1
ATOM 6285 C CA . GLN B 1 418 ? 21.550 3.221 218.198 1.00 30.86 389 GLN B CA 1
ATOM 6286 C C . GLN B 1 418 ? 22.238 4.530 218.567 1.00 26.93 389 GLN B C 1
ATOM 6287 O O . GLN B 1 418 ? 21.821 5.597 218.125 1.00 32.62 389 GLN B O 1
ATOM 6293 N N . LEU B 1 419 ? 23.287 4.453 219.374 1.00 29.66 390 LEU B N 1
ATOM 6294 C CA . LEU B 1 419 ? 23.949 5.668 219.858 1.00 31.95 390 LEU B CA 1
ATOM 6295 C C . LEU B 1 419 ? 24.649 6.454 218.758 1.00 31.30 390 LEU B C 1
ATOM 6296 O O . LEU B 1 419 ? 24.997 7.627 218.958 1.00 29.15 390 LEU B O 1
ATOM 6301 N N . GLY B 1 420 ? 24.879 5.813 217.612 1.00 29.53 391 GLY B N 1
ATOM 6302 C CA . GLY B 1 420 ? 25.564 6.477 216.514 1.00 29.78 391 GLY B CA 1
ATOM 6303 C C . GLY B 1 420 ? 24.628 7.116 215.507 1.00 30.98 391 GLY B C 1
ATOM 6304 O O . GLY B 1 420 ? 25.071 7.622 214.478 1.00 31.75 391 GLY B O 1
ATOM 6305 N N . HIS B 1 421 ? 23.333 7.096 215.809 1.00 32.11 392 HIS B N 1
ATOM 6306 C CA . HIS B 1 421 ? 22.310 7.529 214.862 1.00 33.24 392 HIS B CA 1
ATOM 6307 C C . HIS B 1 421 ? 22.553 8.935 214.308 1.00 33.88 392 HIS B C 1
ATOM 6308 O O . HIS B 1 421 ? 22.318 9.202 213.128 1.00 32.06 392 HIS B O 1
ATOM 6315 N N . TYR B 1 422 ? 22.992 9.837 215.169 1.00 28.67 393 TYR B N 1
ATOM 6316 C CA . TYR B 1 422 ? 23.158 11.233 214.784 1.00 28.31 393 TYR B CA 1
ATOM 6317 C C . TYR B 1 422 ? 24.626 11.632 214.669 1.00 29.55 393 TYR B C 1
ATOM 6318 O O . TYR B 1 422 ? 24.935 12.740 214.238 1.00 33.13 393 TYR B O 1
ATOM 6327 N N . THR B 1 423 ? 25.537 10.762 215.098 1.00 29.65 394 THR B N 1
ATOM 6328 C CA . THR B 1 423 ? 26.940 11.162 215.172 1.00 26.58 394 THR B CA 1
ATOM 6329 C C . THR B 1 423 ? 27.750 10.700 213.951 1.00 27.22 394 THR B C 1
ATOM 6330 O O . THR B 1 423 ? 28.658 11.400 213.498 1.00 24.02 394 THR B O 1
ATOM 6334 N N . ASN B 1 424 ? 27.415 9.518 213.441 1.00 23.70 395 ASN B N 1
ATOM 6335 C CA . ASN B 1 424 ? 28.333 8.771 212.590 1.00 27.93 395 ASN B CA 1
ATOM 6336 C C . ASN B 1 424 ? 28.660 9.338 211.208 1.00 27.35 395 ASN B C 1
ATOM 6337 O O . ASN B 1 424 ? 29.604 8.879 210.607 1.00 26.76 395 ASN B O 1
ATOM 6342 N N . PHE B 1 425 ? 27.921 10.343 210.737 1.00 25.46 396 PHE B N 1
ATOM 6343 C CA . PHE B 1 425 ? 28.207 10.972 209.430 1.00 32.86 396 PHE B CA 1
ATOM 6344 C C . PHE B 1 425 ? 29.248 12.082 209.528 1.00 31.40 396 PHE B C 1
ATOM 6345 O O . PHE B 1 425 ? 29.786 12.521 208.513 1.00 28.32 396 PHE B O 1
ATOM 6353 N N . VAL B 1 426 ? 29.510 12.565 210.741 1.00 28.71 397 VAL B N 1
ATOM 6354 C CA . VAL B 1 426 ? 30.207 13.847 210.885 1.00 26.80 397 VAL B CA 1
ATOM 6355 C C . VAL B 1 426 ? 31.638 13.895 210.296 1.00 27.62 397 VAL B C 1
ATOM 6356 O O . VAL B 1 426 ? 32.008 14.839 209.581 1.00 23.32 397 VAL B O 1
ATOM 6360 N N . ASN B 1 427 ? 32.450 12.898 210.607 1.00 23.77 398 ASN B N 1
ATOM 6361 C CA . ASN B 1 427 ? 33.785 12.881 210.034 1.00 26.79 398 ASN B CA 1
ATOM 6362 C C . ASN B 1 427 ? 33.788 12.449 208.553 1.00 26.57 398 ASN B C 1
ATOM 6363 O O . ASN B 1 427 ? 34.549 12.987 207.749 1.00 31.29 398 ASN B O 1
ATOM 6368 N N . LEU B 1 428 ? 32.903 11.524 208.190 1.00 23.34 399 LEU B N 1
ATOM 6369 C CA . LEU B 1 428 ? 32.726 11.168 206.782 1.00 24.60 399 LEU B CA 1
ATOM 6370 C C . LEU B 1 428 ? 32.375 12.377 205.912 1.00 30.67 399 LEU B C 1
ATOM 6371 O O . LEU B 1 428 ? 32.814 12.460 204.779 1.00 25.70 399 LEU B O 1
ATOM 6376 N N . LEU B 1 429 ? 31.566 13.301 206.432 1.00 31.15 400 LEU B N 1
ATOM 6377 C CA . LEU B 1 429 ? 31.167 14.468 205.648 1.00 28.38 400 LEU B CA 1
ATOM 6378 C C . LEU B 1 429 ? 32.012 15.692 205.971 1.00 27.03 400 LEU B C 1
ATOM 6379 O O . LEU B 1 429 ? 31.630 16.801 205.647 1.00 27.32 400 LEU B O 1
ATOM 6384 N N . ASP B 1 430 ? 33.155 15.473 206.618 1.00 28.15 401 ASP B N 1
ATOM 6385 C CA . ASP B 1 430 ? 34.129 16.535 206.880 1.00 25.70 401 ASP B CA 1
ATOM 6386 C C . ASP B 1 430 ? 33.454 17.728 207.572 1.00 32.35 401 ASP B C 1
ATOM 6387 O O . ASP B 1 430 ? 33.395 18.839 207.031 1.00 33.99 401 ASP B O 1
ATOM 6392 N N . CYS B 1 431 ? 32.927 17.475 208.770 1.00 31.12 402 CYS B N 1
ATOM 6393 C CA . CYS B 1 431 ? 32.240 18.503 209.552 1.00 29.28 402 CYS B CA 1
ATOM 6394 C C . CYS B 1 431 ? 32.938 18.729 210.880 1.00 30.87 402 CYS B C 1
ATOM 6395 O O . CYS B 1 431 ? 33.698 17.880 211.339 1.00 26.82 402 CYS B O 1
ATOM 6398 N N . ALA B 1 432 ? 32.702 19.897 211.461 1.00 29.78 403 ALA B N 1
ATOM 6399 C CA . ALA B 1 432 ? 33.096 20.182 212.843 1.00 29.41 403 ALA B CA 1
ATOM 6400 C C . ALA B 1 432 ? 31.848 20.022 213.728 1.00 30.35 403 ALA B C 1
ATOM 6401 O O . ALA B 1 432 ? 30.717 20.053 213.224 1.00 26.77 403 ALA B O 1
ATOM 6403 N N . ALA B 1 433 ? 32.061 19.844 215.033 1.00 26.53 404 ALA B N 1
ATOM 6404 C CA . ALA B 1 433 ? 30.956 19.627 215.953 1.00 23.77 404 ALA B CA 1
ATOM 6405 C C . ALA B 1 433 ? 31.275 20.056 217.380 1.00 24.00 404 ALA B C 1
ATOM 6406 O O . ALA B 1 433 ? 32.437 20.035 217.818 1.00 25.89 404 ALA B O 1
ATOM 6408 N N . ILE B 1 434 ? 30.243 20.445 218.115 1.00 25.72 405 ILE B N 1
ATOM 6409 C CA . ILE B 1 434 ? 30.404 20.717 219.549 1.00 26.60 405 ILE B CA 1
ATOM 6410 C C . ILE B 1 434 ? 29.187 20.171 220.268 1.00 25.51 405 ILE B C 1
ATOM 6411 O O . ILE B 1 434 ? 28.065 20.451 219.872 1.00 23.94 405 ILE B O 1
ATOM 6416 N N . ALA B 1 435 ? 29.423 19.366 221.306 1.00 23.13 406 ALA B N 1
ATOM 6417 C CA . ALA B 1 435 ? 28.351 18.823 222.099 1.00 23.04 406 ALA B CA 1
ATOM 6418 C C . ALA B 1 435 ? 28.236 19.687 223.367 1.00 23.43 406 ALA B C 1
ATOM 6419 O O . ALA B 1 435 ? 29.242 19.940 224.027 1.00 22.00 406 ALA B O 1
ATOM 6421 N N . VAL B 1 436 ? 27.028 20.159 223.678 1.00 22.84 407 VAL B N 1
ATOM 6422 C CA . VAL B 1 436 ? 26.805 20.934 224.904 1.00 24.19 407 VAL B CA 1
ATOM 6423 C C . VAL B 1 436 ? 25.609 20.397 225.672 1.00 25.31 407 VAL B C 1
ATOM 6424 O O . VAL B 1 436 ? 24.701 19.797 225.088 1.00 22.86 407 VAL B O 1
ATOM 6428 N N . PRO B 1 437 ? 25.630 20.585 227.002 1.00 25.46 408 PRO B N 1
ATOM 6429 C CA . PRO B 1 437 ? 24.487 20.226 227.847 1.00 24.45 408 PRO B CA 1
ATOM 6430 C C . PRO B 1 437 ? 23.211 20.895 227.351 1.00 24.73 408 PRO B C 1
ATOM 6431 O O . PRO B 1 437 ? 23.226 22.039 226.917 1.00 23.51 408 PRO B O 1
ATOM 6435 N N . ALA B 1 438 ? 22.109 20.162 227.376 1.00 27.68 409 ALA B N 1
ATOM 6436 C CA . ALA B 1 438 ? 20.833 20.738 226.983 1.00 25.46 409 ALA B CA 1
ATOM 6437 C C . ALA B 1 438 ? 19.764 20.515 228.062 1.00 31.13 409 ALA B C 1
ATOM 6438 O O . ALA B 1 438 ? 18.626 20.932 227.909 1.00 35.12 409 ALA B O 1
ATOM 6440 N N . GLY B 1 439 ? 20.134 19.861 229.156 1.00 33.87 410 GLY B N 1
ATOM 6441 C CA . GLY B 1 439 ? 19.210 19.713 230.264 1.00 31.56 410 GLY B CA 1
ATOM 6442 C C . GLY B 1 439 ? 19.214 18.330 230.878 1.00 34.22 410 GLY B C 1
ATOM 6443 O O . GLY B 1 439 ? 20.148 17.541 230.655 1.00 31.58 410 GLY B O 1
ATOM 6444 N N . PHE B 1 440 ? 18.166 18.052 231.656 1.00 36.74 411 PHE B N 1
ATOM 6445 C CA . PHE B 1 440 ? 17.994 16.783 232.363 1.00 35.33 411 PHE B CA 1
ATOM 6446 C C . PHE B 1 440 ? 16.543 16.303 232.301 1.00 34.54 411 PHE B C 1
ATOM 6447 O O . PHE B 1 440 ? 15.614 17.084 232.437 1.00 36.91 411 PHE B O 1
ATOM 6455 N N . ILE B 1 441 ? 16.355 15.011 232.100 1.00 30.35 412 ILE B N 1
ATOM 6456 C CA . ILE B 1 441 ? 15.030 14.427 232.198 1.00 38.26 412 ILE B CA 1
ATOM 6457 C C . ILE B 1 441 ? 14.704 14.191 233.663 1.00 38.06 412 ILE B C 1
ATOM 6458 O O . ILE B 1 441 ? 15.584 14.273 234.518 1.00 41.39 412 ILE B O 1
ATOM 6463 N N . GLU B 1 442 ? 13.448 13.892 233.956 1.00 35.36 413 GLU B N 1
ATOM 6464 C CA . GLU B 1 442 ? 12.999 13.869 235.349 1.00 46.39 413 GLU B CA 1
ATOM 6465 C C . GLU B 1 442 ? 13.671 12.797 236.225 1.00 40.72 413 GLU B C 1
ATOM 6466 O O . GLU B 1 442 ? 13.835 13.007 237.424 1.00 39.75 413 GLU B O 1
ATOM 6472 N N . THR B 1 443 ? 14.087 11.673 235.638 1.00 44.23 414 THR B N 1
ATOM 6473 C CA . THR B 1 443 ? 14.779 10.628 236.416 1.00 40.18 414 THR B CA 1
ATOM 6474 C C . THR B 1 443 ? 16.206 11.028 236.830 1.00 43.03 414 THR B C 1
ATOM 6475 O O . THR B 1 443 ? 16.916 10.267 237.506 1.00 40.97 414 THR B O 1
ATOM 6479 N N . GLY B 1 444 ? 16.623 12.227 236.427 1.00 41.34 415 GLY B N 1
ATOM 6480 C CA . GLY B 1 444 ? 17.932 12.738 236.803 1.00 36.39 415 GLY B CA 1
ATOM 6481 C C . GLY B 1 444 ? 19.064 12.459 235.810 1.00 29.55 415 GLY B C 1
ATOM 6482 O O . GLY B 1 444 ? 20.221 12.687 236.133 1.00 31.74 415 GLY B O 1
ATOM 6483 N N . LEU B 1 445 ? 18.753 11.970 234.612 1.00 34.46 416 LEU B N 1
ATOM 6484 C CA . LEU B 1 445 ? 19.816 11.735 233.605 1.00 35.09 416 LEU B CA 1
ATOM 6485 C C . LEU B 1 445 ? 19.984 12.935 232.663 1.00 35.23 416 LEU B C 1
ATOM 6486 O O . LEU B 1 445 ? 19.007 13.586 232.300 1.00 30.69 416 LEU B O 1
ATOM 6491 N N . PRO B 1 446 ? 21.230 13.224 232.256 1.00 40.22 417 PRO B N 1
ATOM 6492 C CA . PRO B 1 446 ? 21.435 14.362 231.345 1.00 32.70 417 PRO B CA 1
ATOM 6493 C C . PRO B 1 446 ? 20.964 14.068 229.920 1.00 29.22 417 PRO B C 1
ATOM 6494 O O . PRO B 1 446 ? 20.854 12.919 229.515 1.00 32.35 417 PRO B O 1
ATOM 6498 N N . PHE B 1 447 ? 20.665 15.128 229.185 1.00 30.31 418 PHE B N 1
ATOM 6499 C CA . PHE B 1 447 ? 20.369 15.054 227.770 1.00 29.27 418 PHE B CA 1
ATOM 6500 C C . PHE B 1 447 ? 21.188 16.135 227.084 1.00 29.32 418 PHE B C 1
ATOM 6501 O O . PHE B 1 447 ? 21.105 17.301 227.460 1.00 27.11 418 PHE B O 1
ATOM 6509 N N . GLY B 1 448 ? 21.984 15.759 226.088 1.00 26.60 419 GLY B N 1
ATOM 6510 C CA . GLY B 1 448 ? 22.850 16.721 225.431 1.00 22.92 419 GLY B CA 1
ATOM 6511 C C . GLY B 1 448 ? 22.429 16.904 223.995 1.00 26.35 419 GLY B C 1
ATOM 6512 O O . GLY B 1 448 ? 21.713 16.074 223.439 1.00 27.88 419 GLY B O 1
ATOM 6513 N N . VAL B 1 449 ? 22.850 18.006 223.393 1.00 29.61 420 VAL B N 1
ATOM 6514 C CA . VAL B 1 449 ? 22.656 18.193 221.967 1.00 25.27 420 VAL B CA 1
ATOM 6515 C C . VAL B 1 449 ? 24.009 18.475 221.359 1.00 26.83 420 VAL B C 1
ATOM 6516 O O . VAL B 1 449 ? 24.962 18.826 222.070 1.00 25.61 420 VAL B O 1
ATOM 6520 N N . THR B 1 450 ? 24.073 18.347 220.039 1.00 23.44 421 THR 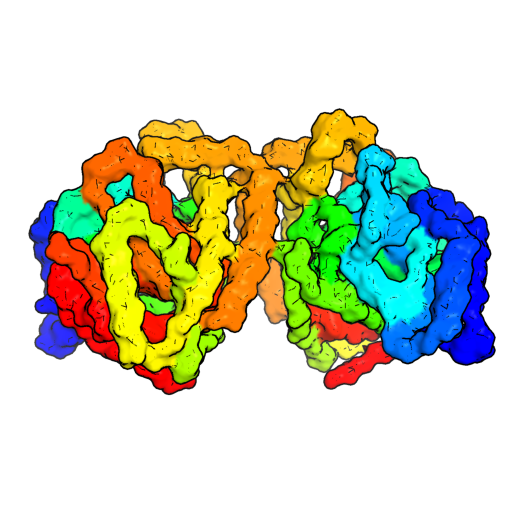B N 1
ATOM 6521 C CA . THR B 1 450 ? 25.303 18.582 219.312 1.00 26.40 421 THR B CA 1
ATOM 6522 C C . THR B 1 450 ? 25.050 19.544 218.177 1.00 28.77 421 THR B C 1
ATOM 6523 O O . THR B 1 450 ? 24.086 19.392 217.433 1.00 28.23 421 THR B O 1
ATOM 6527 N N . LEU B 1 451 ? 25.930 20.526 218.038 1.00 27.23 422 LEU B N 1
ATOM 6528 C CA . LEU B 1 451 ? 25.894 21.404 216.870 1.00 27.71 422 LEU B CA 1
ATOM 6529 C C . LEU B 1 451 ? 26.890 20.897 215.834 1.00 26.99 422 LEU B C 1
ATOM 6530 O O . LEU B 1 451 ? 28.039 20.581 216.161 1.00 27.47 422 LEU B O 1
ATOM 6535 N N . VAL B 1 452 ? 26.449 20.817 214.588 1.00 27.53 423 VAL B N 1
ATOM 6536 C CA . VAL B 1 452 ? 27.307 20.354 213.507 1.00 27.50 423 VAL B CA 1
ATOM 6537 C C . VAL B 1 452 ? 27.477 21.460 212.470 1.00 28.61 423 VAL B C 1
ATOM 6538 O O . VAL B 1 452 ? 26.502 22.027 212.001 1.00 27.15 423 VAL B O 1
ATOM 6542 N N . GLY B 1 453 ? 28.722 21.789 212.158 1.00 26.65 424 GLY B N 1
ATOM 6543 C CA . GLY B 1 453 ? 29.013 22.800 211.165 1.00 31.16 424 GLY B CA 1
ATOM 6544 C C . GLY B 1 453 ? 29.995 22.290 210.115 1.00 31.47 424 GLY B C 1
ATOM 6545 O O . GLY B 1 453 ? 30.632 21.250 210.300 1.00 27.64 424 GLY B O 1
ATOM 6546 N N . PRO B 1 454 ? 30.139 23.038 209.014 1.00 31.89 425 PRO B N 1
ATOM 6547 C CA . PRO B 1 454 ? 31.078 22.660 207.955 1.00 33.63 425 PRO B CA 1
ATOM 6548 C C . PRO B 1 454 ? 32.532 22.726 208.425 1.00 30.33 425 PRO B C 1
ATOM 6549 O O . PRO B 1 454 ? 32.839 23.356 209.438 1.00 28.33 425 PRO B O 1
ATOM 6553 N N . ALA B 1 455 ? 33.417 22.060 207.689 1.00 30.33 426 ALA B N 1
ATOM 6554 C CA . ALA B 1 455 ? 34.853 22.082 207.975 1.00 25.98 426 ALA B CA 1
ATOM 6555 C C . ALA B 1 455 ? 35.400 23.493 208.221 1.00 30.15 426 ALA B C 1
ATOM 6556 O O . ALA B 1 455 ? 35.077 24.439 207.492 1.00 31.37 426 ALA B O 1
ATOM 6558 N N . PHE B 1 456 ? 36.232 23.620 209.255 1.00 33.21 427 PHE B N 1
ATOM 6559 C CA . PHE B 1 456 ? 36.926 24.871 209.569 1.00 31.63 427 PHE B CA 1
ATOM 6560 C C . PHE B 1 456 ? 36.023 25.958 210.143 1.00 30.19 427 PHE B C 1
ATOM 6561 O O . PHE B 1 456 ? 36.446 27.092 210.308 1.00 31.30 427 PHE B O 1
ATOM 6569 N N . SER B 1 457 ? 34.786 25.610 210.470 1.00 32.47 428 SER B N 1
ATOM 6570 C CA . SER B 1 457 ? 33.888 26.580 211.087 1.00 32.05 428 SER B CA 1
ATOM 6571 C C . SER B 1 457 ? 33.992 26.567 212.625 1.00 30.54 428 SER B C 1
ATOM 6572 O O . SER B 1 457 ? 33.132 27.108 213.309 1.00 33.17 428 SER B O 1
ATOM 6575 N N . ASP B 1 458 ? 35.076 25.981 213.141 1.00 29.69 429 ASP B N 1
ATOM 6576 C CA . ASP B 1 458 ? 35.273 25.729 214.585 1.00 35.06 429 ASP B CA 1
ATOM 6577 C C . ASP B 1 458 ? 35.139 26.95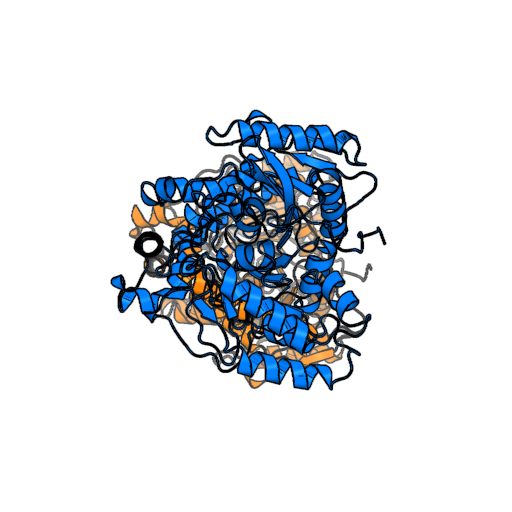5 215.487 1.00 35.60 429 ASP B C 1
ATOM 6578 O O . ASP B 1 458 ? 34.508 26.875 216.548 1.00 30.64 429 ASP B O 1
ATOM 6583 N N . ASP B 1 459 ? 35.757 28.072 215.099 1.00 30.86 430 ASP B N 1
ATOM 6584 C CA . ASP B 1 459 ? 35.648 29.275 215.927 1.00 34.55 430 ASP B CA 1
ATOM 6585 C C . ASP B 1 459 ? 34.240 29.846 215.977 1.00 31.91 430 ASP B C 1
ATOM 6586 O O . ASP B 1 459 ? 33.773 30.197 217.048 1.00 34.76 430 ASP B O 1
ATOM 6591 N N . SER B 1 460 ? 33.572 29.927 214.829 1.00 35.21 431 SER B N 1
ATOM 6592 C CA . SER B 1 460 ? 32.224 30.484 214.758 1.00 33.38 431 SER B CA 1
ATOM 6593 C C . SER B 1 460 ? 31.258 29.578 215.501 1.00 32.94 431 SER B C 1
ATOM 6594 O O . SER B 1 460 ? 30.356 30.046 216.185 1.00 35.24 431 SER B O 1
ATOM 6597 N N . MET B 1 461 ? 31.432 28.275 215.342 1.00 29.69 432 MET B N 1
ATOM 6598 C CA . MET B 1 461 ? 30.616 27.316 216.068 1.00 29.56 432 MET B CA 1
ATOM 6599 C C . MET B 1 461 ? 30.773 27.453 217.586 1.00 33.34 432 MET B C 1
ATOM 6600 O O . MET B 1 461 ? 29.797 27.357 218.319 1.00 28.29 432 MET B O 1
ATOM 6605 N N . ALA B 1 462 ? 32.001 27.680 218.040 1.00 27.94 433 ALA B N 1
ATOM 6606 C CA . ALA B 1 462 ? 32.268 27.838 219.464 1.00 31.96 433 ALA B CA 1
ATOM 6607 C C . ALA B 1 462 ? 31.376 28.915 220.075 1.00 34.51 433 ALA B C 1
ATOM 6608 O O . ALA B 1 462 ? 30.852 28.748 221.176 1.00 31.51 433 ALA B O 1
ATOM 6610 N N . LEU B 1 463 ? 31.207 30.017 219.353 1.00 35.01 434 LEU B N 1
ATOM 6611 C CA . LEU B 1 463 ? 30.381 31.123 219.823 1.00 34.27 434 LEU B CA 1
ATOM 6612 C C . LEU B 1 463 ? 28.916 30.714 219.936 1.00 31.52 434 LEU B C 1
ATOM 6613 O O . LEU B 1 463 ? 28.273 30.955 220.957 1.00 31.60 434 LEU B O 1
ATOM 6618 N N . ILE B 1 464 ? 28.393 30.097 218.882 1.00 32.80 435 ILE B N 1
ATOM 6619 C CA . ILE B 1 464 ? 27.012 29.652 218.873 1.00 31.56 435 ILE B CA 1
ATOM 6620 C C . ILE B 1 464 ? 26.743 28.617 219.982 1.00 31.85 435 ILE B C 1
ATOM 6621 O O . ILE B 1 464 ? 25.732 28.680 220.689 1.00 32.60 435 ILE B O 1
ATOM 6626 N N . ALA B 1 465 ? 27.656 27.664 220.125 1.00 27.70 436 ALA B N 1
ATOM 6627 C CA . ALA B 1 465 ? 27.520 26.613 221.132 1.00 29.05 436 ALA B CA 1
ATOM 6628 C C . ALA B 1 465 ? 27.525 27.166 222.554 1.00 25.95 436 ALA B C 1
ATOM 6629 O O . ALA B 1 465 ? 26.755 26.733 223.384 1.00 29.43 436 ALA B O 1
ATOM 6631 N N . ASP B 1 466 ? 28.437 28.087 222.837 1.00 28.12 437 ASP B N 1
ATOM 6632 C CA . ASP B 1 466 ? 28.501 28.738 224.140 1.00 27.89 437 ASP B CA 1
ATOM 6633 C C . ASP B 1 466 ? 27.167 29.380 224.463 1.00 29.24 437 ASP B C 1
ATOM 6634 O O . ASP B 1 466 ? 26.639 29.245 225.580 1.00 30.29 437 ASP B O 1
ATOM 6639 N N . ARG B 1 467 ? 26.607 30.080 223.476 1.00 31.22 438 ARG B N 1
ATOM 6640 C CA . ARG B 1 467 ? 25.333 30.758 223.672 1.00 28.56 438 ARG B CA 1
ATOM 6641 C C . ARG B 1 467 ? 24.222 29.765 223.971 1.00 31.02 438 ARG B C 1
ATOM 6642 O O . ARG B 1 467 ? 23.468 29.929 224.951 1.00 30.70 438 ARG B O 1
ATOM 6650 N N . LEU B 1 468 ? 24.140 28.721 223.151 1.00 25.75 439 LEU B N 1
ATOM 6651 C CA . LEU B 1 468 ? 23.140 27.688 223.362 1.00 32.17 439 LEU B CA 1
ATOM 6652 C C . LEU B 1 468 ? 23.292 27.011 224.741 1.00 28.66 439 LEU B C 1
ATOM 6653 O O . LEU B 1 468 ? 22.309 26.767 225.451 1.00 29.01 439 LEU B O 1
ATOM 6658 N N . HIS B 1 469 ? 24.527 26.681 225.091 1.00 26.70 440 HIS B N 1
ATOM 6659 C CA . HIS B 1 469 ? 24.796 25.985 226.338 1.00 28.14 440 HIS B CA 1
ATOM 6660 C C . HIS B 1 469 ? 24.273 26.831 227.501 1.00 28.86 440 HIS B C 1
ATOM 6661 O O . HIS B 1 469 ? 23.549 26.329 228.392 1.00 25.35 440 HIS B O 1
ATOM 6668 N N . ARG B 1 470 ? 24.639 28.114 227.477 1.00 27.34 441 ARG B N 1
ATOM 6669 C CA . ARG B 1 470 ? 24.324 29.018 228.588 1.00 30.40 441 ARG B CA 1
ATOM 6670 C C . ARG B 1 470 ? 22.841 29.345 228.656 1.00 28.31 441 ARG B C 1
ATOM 6671 O O . ARG B 1 470 ? 22.339 29.802 229.688 1.00 32.25 441 ARG B O 1
ATOM 6679 N N . ARG B 1 471 ? 22.146 29.067 227.562 1.00 27.33 442 ARG B N 1
ATOM 6680 C CA . ARG B 1 471 ? 20.714 29.248 227.484 1.00 27.57 442 ARG B CA 1
ATOM 6681 C C . ARG B 1 471 ? 19.973 28.024 228.008 1.00 31.04 442 ARG B C 1
ATOM 6682 O O . ARG B 1 471 ? 18.934 28.147 228.637 1.00 28.55 442 ARG B O 1
ATOM 6690 N N . LEU B 1 472 ? 20.483 26.837 227.709 1.00 27.39 443 LEU B N 1
ATOM 6691 C CA . LEU B 1 472 ? 19.721 25.616 227.966 1.00 29.08 443 LEU B CA 1
ATOM 6692 C C . LEU B 1 472 ? 19.994 24.987 229.339 1.00 31.48 443 LEU B C 1
ATOM 6693 O O . LEU B 1 472 ? 19.069 24.575 230.060 1.00 30.47 443 LEU B O 1
ATOM 6698 N N . GLU B 1 473 ? 21.272 24.881 229.677 1.00 26.31 444 GLU B N 1
ATOM 6699 C CA . GLU B 1 473 ? 21.656 24.095 230.842 1.00 30.99 444 GLU B CA 1
ATOM 6700 C C . GLU B 1 473 ? 23.023 24.581 231.253 1.00 28.23 444 GLU B C 1
ATOM 6701 O O . GLU B 1 473 ? 24.031 23.919 231.003 1.00 29.88 444 GLU B O 1
ATOM 6707 N N . PRO B 1 474 ? 23.066 25.773 231.874 1.00 30.61 445 PRO B N 1
ATOM 6708 C CA . PRO B 1 474 ? 24.336 26.480 232.077 1.00 27.32 445 PRO B CA 1
ATOM 6709 C C . PRO B 1 474 ? 25.128 25.995 233.278 1.00 27.70 445 PRO B C 1
ATOM 6710 O O . PRO B 1 474 ? 25.320 26.757 234.216 1.00 29.59 445 PRO B O 1
ATOM 6714 N N . GLY B 1 475 ? 25.586 24.749 233.235 1.00 31.54 446 GLY B N 1
ATOM 6715 C CA . GLY B 1 475 ? 26.421 24.162 234.278 1.00 25.08 446 GLY B CA 1
ATOM 6716 C C . GLY B 1 475 ? 27.099 22.973 233.623 1.00 29.33 446 GLY B C 1
ATOM 6717 O O . GLY B 1 475 ? 26.749 22.602 232.487 1.00 25.04 446 GLY B O 1
ATOM 6718 N N . TYR B 1 476 ? 28.071 22.377 234.300 1.00 24.21 447 TYR B N 1
ATOM 6719 C CA . TYR B 1 476 ? 28.775 21.238 233.723 1.00 26.54 447 TYR B CA 1
ATOM 6720 C C . TYR B 1 476 ? 29.024 20.187 234.798 1.00 29.93 447 TYR B C 1
ATOM 6721 O O . TYR B 1 476 ? 29.090 20.502 235.998 1.00 27.51 447 TYR B O 1
ATOM 6730 N N . GLY B 1 477 ? 29.221 18.947 234.357 1.00 27.49 448 GLY B N 1
ATOM 6731 C CA . GLY B 1 477 ? 29.711 17.904 235.233 1.00 28.34 448 GLY B CA 1
ATOM 6732 C C . GLY B 1 477 ? 28.669 17.405 236.214 1.00 29.87 448 GLY B C 1
ATOM 6733 O O . GLY B 1 477 ? 27.486 17.749 236.117 1.00 28.17 448 GLY B O 1
ATOM 6734 N N . GLN B 1 478 ? 29.106 16.578 237.154 1.00 26.89 449 GLN B N 1
ATOM 6735 C CA . GLN B 1 478 ? 28.176 15.881 238.056 1.00 29.76 449 GLN B CA 1
ATOM 6736 C C . GLN B 1 478 ? 27.378 16.783 239.009 1.00 26.70 449 GLN B C 1
ATOM 6737 O O . GLN B 1 478 ? 26.322 16.389 239.479 1.00 35.24 449 GLN B O 1
ATOM 6743 N N . ASP B 1 479 ? 27.867 17.982 239.292 1.00 27.88 450 ASP B N 1
ATOM 6744 C CA . ASP B 1 479 ? 27.131 18.895 240.179 1.00 28.54 450 ASP B CA 1
ATOM 6745 C C . ASP B 1 479 ? 26.377 20.001 239.420 1.00 31.87 450 ASP B C 1
ATOM 6746 O O . ASP B 1 479 ? 25.839 20.920 240.038 1.00 26.78 450 ASP B O 1
ATOM 6751 N N . ARG B 1 480 ? 26.349 19.924 238.088 1.00 25.93 451 ARG B N 1
ATOM 6752 C CA . ARG B 1 480 ? 25.796 21.011 237.280 1.00 23.28 451 ARG B CA 1
ATOM 6753 C C . ARG B 1 480 ? 26.430 22.298 237.741 1.00 28.87 451 ARG B C 1
ATOM 6754 O O . ARG B 1 480 ? 25.762 23.328 237.915 1.00 28.36 451 ARG B O 1
ATOM 6762 N N . ALA B 1 481 ? 27.741 22.214 237.934 1.00 27.70 452 ALA B N 1
ATOM 6763 C CA . ALA B 1 481 ? 28.521 23.277 238.537 1.00 26.27 452 ALA B CA 1
ATOM 6764 C C . ALA B 1 481 ? 28.539 24.548 237.679 1.00 30.10 452 ALA B C 1
ATOM 6765 O O . ALA B 1 481 ? 28.425 24.500 236.458 1.00 32.52 452 ALA B O 1
ATOM 6767 N N . SER B 1 482 ? 28.662 25.688 238.351 1.00 31.53 453 SER B N 1
ATOM 6768 C CA . SER B 1 482 ? 28.845 26.983 237.711 1.00 30.53 453 SER B CA 1
ATOM 6769 C C . SER B 1 482 ? 29.913 26.933 236.600 1.00 28.85 453 SER B C 1
ATOM 6770 O O . SER B 1 482 ? 31.020 26.461 236.814 1.00 29.30 453 SER B O 1
ATOM 6773 N N . LEU B 1 483 ? 29.574 27.444 235.427 1.00 27.19 454 LEU B N 1
ATOM 6774 C CA . LEU B 1 483 ? 30.511 27.493 234.314 1.00 27.94 454 LEU B CA 1
ATOM 6775 C C . LEU B 1 483 ? 31.564 28.529 234.602 1.00 28.74 454 LEU B C 1
ATOM 6776 O O . LEU B 1 483 ? 31.238 29.638 234.995 1.00 31.05 454 LEU B O 1
ATOM 6781 N N . PRO B 1 484 ? 32.836 28.186 234.381 1.00 32.86 455 PRO B N 1
ATOM 6782 C CA . PRO B 1 484 ? 33.866 29.219 234.465 1.00 35.21 455 PRO B CA 1
ATOM 6783 C C . PRO B 1 484 ? 33.642 30.310 233.410 1.00 37.55 455 PRO B C 1
ATOM 6784 O O . PRO B 1 484 ? 33.031 30.072 232.356 1.00 29.42 455 PRO B O 1
ATOM 6788 N N . ASP B 1 485 ? 34.119 31.509 233.721 1.00 33.79 456 ASP B N 1
ATOM 6789 C CA . ASP B 1 485 ? 34.219 32.562 232.742 1.00 34.41 456 ASP B CA 1
ATOM 6790 C C . ASP B 1 485 ? 35.503 32.266 231.970 1.00 36.94 456 ASP B C 1
ATOM 6791 O O . ASP B 1 485 ? 36.382 31.564 232.481 1.00 31.77 456 ASP B O 1
ATOM 6796 N N . PRO B 1 486 ? 35.638 32.833 230.754 1.00 34.62 457 PRO B N 1
ATOM 6797 C CA . PRO B 1 486 ? 34.727 33.848 230.216 1.00 34.16 457 PRO B CA 1
ATOM 6798 C C . PRO B 1 486 ? 33.601 33.249 229.383 1.00 38.41 457 PRO B C 1
ATOM 6799 O O . PRO B 1 486 ? 33.686 32.100 228.950 1.00 37.97 457 PRO B O 1
ATOM 6803 N N . VAL B 1 487 ? 32.551 34.027 229.157 1.00 36.07 458 VAL B N 1
ATOM 6804 C CA . VAL B 1 487 ? 31.634 33.722 228.081 1.00 40.16 458 VAL B CA 1
ATOM 6805 C C . VAL B 1 487 ? 32.313 34.185 226.770 1.00 40.12 458 VAL B C 1
ATOM 6806 O O . VAL B 1 487 ? 33.113 35.125 226.764 1.00 38.99 458 VAL B O 1
ATOM 6810 N N . LEU B 1 488 ? 32.024 33.512 225.664 1.00 40.36 459 LEU B N 1
ATOM 6811 C CA . LEU B 1 488 ? 32.581 33.926 224.378 1.00 42.47 459 LEU B CA 1
ATOM 6812 C C . LEU B 1 488 ? 31.778 35.097 223.816 1.00 44.88 459 LEU B C 1
ATOM 6813 O O . LEU B 1 488 ? 30.553 35.131 223.974 1.00 42.54 459 LEU B O 1
ATOM 6818 N N . GLU B 1 489 ? 32.457 36.057 223.184 1.00 47.05 460 GLU B N 1
ATOM 6819 C CA . GLU B 1 489 ? 31.775 37.203 222.552 0.86 53.34 460 GLU B CA 1
ATOM 6820 C C . GLU B 1 489 ? 32.125 37.346 221.061 0.91 52.02 460 GLU B C 1
ATOM 6821 O O . GLU B 1 489 ? 33.187 36.903 220.629 1.00 47.78 460 GLU B O 1
ATOM 6827 N N . GLU B 1 490 ? 31.240 37.990 220.297 1.00 52.97 461 GLU B N 1
ATOM 6828 C CA . GLU B 1 490 ? 31.443 38.224 218.858 1.00 66.38 461 GLU B CA 1
ATOM 6829 C C . GLU B 1 490 ? 32.725 39.018 218.566 1.00 69.59 461 GLU B C 1
ATOM 6830 O O . GLU B 1 490 ? 32.903 40.123 219.072 1.00 68.66 461 GLU B O 1
ATOM 6833 N N . THR B 1 491 ? 33.603 38.454 217.741 1.00 72.32 462 THR B N 1
ATOM 6834 C CA . THR B 1 491 ? 34.919 39.041 217.467 1.00 78.61 462 THR B CA 1
ATOM 6835 C C . THR B 1 491 ? 34.892 40.452 216.860 1.00 85.48 462 THR B C 1
ATOM 6836 O O . THR B 1 491 ? 35.206 41.428 217.544 1.00 85.61 462 THR B O 1
ATOM 6837 N N . ASN B 1 492 ? 34.560 40.559 215.574 1.00 79.40 463 ASN B N 1
ATOM 6838 C CA . ASN B 1 492 ? 34.313 39.402 214.722 1.00 86.00 463 ASN B CA 1
ATOM 6839 C C . ASN B 1 492 ? 35.301 39.381 213.557 1.00 86.70 463 ASN B C 1
ATOM 6840 O O . ASN B 1 492 ? 36.185 40.240 213.458 1.00 79.35 463 ASN B O 1
#

B-factor: mean 32.83, std 7.78, range [18.99, 86.7]

Organism: Granulibacter bethesdensis (strain ATCC BAA-1260 / CGDNIH1) (NCBI:txid391165)